Protein AF-A0A1E5QUQ7-F1 (afdb_monomer_lite)

pLDDT: mean 87.57, std 10.87, range [44.12, 98.81]

Structure (mmCIF, N/CA/C/O backbone):
data_AF-A0A1E5QUQ7-F1
#
_entry.id   AF-A0A1E5QUQ7-F1
#
loop_
_atom_site.group_PDB
_atom_site.id
_atom_site.type_symbol
_atom_site.label_atom_id
_atom_site.label_alt_id
_atom_site.label_comp_id
_atom_site.label_asym_id
_atom_site.label_entity_id
_atom_site.label_seq_id
_atom_site.pdbx_PDB_ins_code
_atom_site.Cartn_x
_atom_site.Cartn_y
_atom_site.Cartn_z
_atom_site.occupancy
_atom_site.B_iso_or_equiv
_atom_site.auth_seq_id
_atom_site.auth_comp_id
_atom_site.auth_asym_id
_atom_site.auth_atom_id
_atom_site.pdbx_PDB_model_num
ATOM 1 N N . MET A 1 1 ? -42.973 -30.470 -17.027 1.00 51.47 1 MET A N 1
ATOM 2 C CA . MET A 1 1 ? -43.297 -29.156 -16.432 1.00 51.47 1 MET A CA 1
ATOM 3 C C . MET A 1 1 ? -42.776 -28.101 -17.397 1.00 51.47 1 MET A C 1
ATOM 5 O O . MET A 1 1 ? -41.803 -28.395 -18.077 1.00 51.47 1 MET A O 1
ATOM 9 N N . SER A 1 2 ? -43.450 -26.962 -17.559 1.00 66.31 2 SER A N 1
ATOM 10 C CA . SER A 1 2 ? -42.897 -25.837 -18.330 1.00 66.31 2 SER A CA 1
ATOM 11 C C . SER A 1 2 ? -41.686 -25.268 -17.588 1.00 66.31 2 SER A C 1
ATOM 13 O O . SER A 1 2 ? -41.735 -25.204 -16.359 1.00 66.31 2 SER A O 1
ATOM 15 N N . ALA A 1 3 ? -40.627 -24.886 -18.307 1.00 76.19 3 ALA A N 1
ATOM 16 C CA . ALA A 1 3 ? -39.461 -24.253 -17.695 1.00 76.19 3 ALA A CA 1
ATOM 17 C C . ALA A 1 3 ? -39.900 -22.982 -16.936 1.00 76.19 3 ALA A C 1
ATOM 19 O O . ALA A 1 3 ? -40.697 -22.214 -17.482 1.00 76.19 3 ALA A O 1
ATOM 20 N N . PRO A 1 4 ? -39.455 -22.782 -15.683 1.00 88.62 4 PRO A N 1
ATOM 21 C CA . PRO A 1 4 ? -39.871 -21.643 -14.866 1.00 88.62 4 PRO A CA 1
ATOM 22 C C . PRO A 1 4 ? -39.231 -20.316 -15.293 1.00 88.62 4 PRO A C 1
ATOM 24 O O . PRO A 1 4 ? -39.722 -19.277 -14.869 1.00 88.62 4 PRO A O 1
ATOM 27 N N . PHE A 1 5 ? -38.186 -20.356 -16.127 1.00 91.69 5 PHE A N 1
ATOM 28 C CA . PHE A 1 5 ? -37.500 -19.183 -16.668 1.00 91.69 5 PHE A CA 1
ATOM 29 C C . PHE A 1 5 ? -37.541 -19.185 -18.194 1.00 91.69 5 PHE A C 1
ATOM 31 O O . PHE A 1 5 ? -37.482 -20.239 -18.838 1.00 91.69 5 PHE A O 1
ATOM 38 N N . THR A 1 6 ? -37.636 -17.991 -18.758 1.00 90.06 6 THR A N 1
ATOM 39 C CA . THR A 1 6 ? -37.509 -17.711 -20.188 1.00 90.06 6 THR A CA 1
ATOM 40 C C . THR A 1 6 ? -36.040 -17.753 -20.633 1.00 90.06 6 THR A C 1
ATOM 42 O O . THR A 1 6 ? -35.141 -17.595 -19.804 1.00 90.06 6 THR A O 1
ATOM 45 N N . PRO A 1 7 ? -35.756 -17.957 -21.934 1.00 88.50 7 PRO A N 1
ATOM 46 C CA . PRO A 1 7 ? -34.395 -17.854 -22.464 1.00 88.50 7 PRO A CA 1
ATOM 47 C C . PRO A 1 7 ? -33.723 -16.511 -22.152 1.00 88.50 7 PRO A C 1
ATOM 49 O O . PRO A 1 7 ? -32.530 -16.485 -21.867 1.00 88.50 7 PRO A O 1
ATOM 52 N N . GLU A 1 8 ? -34.484 -15.416 -22.163 1.00 86.31 8 GLU A N 1
ATOM 53 C CA . GLU A 1 8 ? -33.995 -14.078 -21.834 1.00 86.31 8 GLU A CA 1
ATOM 54 C C . GLU A 1 8 ? -33.580 -13.961 -20.358 1.00 86.31 8 GLU A C 1
ATOM 56 O O . GLU A 1 8 ? -32.520 -13.413 -20.066 1.00 86.31 8 GLU A O 1
ATOM 61 N N . GLU A 1 9 ? -34.361 -14.526 -19.430 1.00 87.00 9 GLU A N 1
ATOM 62 C CA . GLU A 1 9 ? -34.011 -14.557 -18.000 1.00 87.00 9 GLU A CA 1
ATOM 63 C C . GLU A 1 9 ? -32.765 -15.410 -17.729 1.00 87.00 9 GLU A C 1
ATOM 65 O O . GLU A 1 9 ? -31.951 -15.047 -16.887 1.00 87.00 9 GLU A O 1
ATOM 70 N N . ILE A 1 10 ? -32.576 -16.522 -18.448 1.00 88.81 10 ILE A N 1
ATOM 71 C CA . ILE A 1 10 ? -31.366 -17.354 -18.325 1.00 88.81 10 ILE A CA 1
ATOM 72 C C . ILE A 1 10 ? -30.140 -16.588 -18.840 1.00 88.81 10 ILE A C 1
ATOM 74 O O . ILE A 1 10 ? -29.104 -16.563 -18.180 1.00 88.81 10 ILE A O 1
ATOM 78 N N . ALA A 1 11 ? -30.272 -15.927 -19.993 1.00 84.69 11 ALA A N 1
ATOM 79 C CA . ALA A 1 11 ? -29.194 -15.142 -20.581 1.00 84.69 11 ALA A CA 1
ATOM 80 C C . ALA A 1 11 ? -28.796 -13.942 -19.704 1.00 84.69 11 ALA A C 1
ATOM 82 O O . ALA A 1 11 ? -27.613 -13.625 -19.626 1.00 84.69 11 ALA A O 1
ATOM 83 N N . SER A 1 12 ? -29.750 -13.314 -18.999 1.00 82.50 12 SER A N 1
ATOM 84 C CA . SER A 1 12 ? -29.451 -12.210 -18.072 1.00 82.50 12 SER A CA 1
ATOM 85 C C . SER A 1 12 ? -28.583 -12.612 -16.874 1.00 82.50 12 SER A C 1
ATOM 87 O O . SER A 1 12 ? -27.959 -11.750 -16.270 1.00 82.50 12 SER A O 1
ATOM 89 N N . GLU A 1 13 ? -28.497 -13.909 -16.563 1.00 84.31 13 GLU A N 1
ATOM 90 C CA . GLU A 1 13 ? -27.614 -14.454 -15.519 1.00 84.31 13 GLU A CA 1
ATOM 91 C C . GLU A 1 13 ? -26.239 -14.872 -16.069 1.00 84.31 13 GLU A C 1
ATOM 93 O O . GLU A 1 13 ? -25.450 -15.489 -15.360 1.00 84.31 13 GLU A O 1
ATOM 98 N N . GLY A 1 14 ? -25.950 -14.598 -17.347 1.00 82.88 14 GLY A N 1
ATOM 99 C CA . GLY A 1 14 ? -24.694 -14.992 -17.993 1.00 82.88 14 GLY A CA 1
ATOM 100 C C . GLY A 1 14 ? -24.589 -16.487 -18.322 1.00 82.88 14 GLY A C 1
ATOM 101 O O . GLY A 1 14 ? -23.495 -16.977 -18.602 1.00 82.88 14 GLY A O 1
ATOM 102 N N . LEU A 1 15 ? -25.705 -17.226 -18.309 1.00 87.94 15 LEU A N 1
ATOM 103 C CA . LEU A 1 15 ? -25.734 -18.671 -18.556 1.00 87.94 15 LEU A CA 1
ATOM 104 C C . LEU A 1 15 ? -26.153 -19.006 -19.994 1.00 87.94 15 LEU A C 1
ATOM 106 O O . LEU A 1 15 ? -27.108 -18.448 -20.540 1.00 87.94 15 LEU A O 1
ATOM 110 N N . LYS A 1 16 ? -25.488 -19.996 -20.603 1.00 88.50 16 LYS A N 1
ATOM 111 C CA . LYS A 1 16 ? -25.907 -20.572 -21.893 1.00 88.50 16 LYS A CA 1
ATOM 112 C C . LYS A 1 16 ? -27.091 -21.536 -21.692 1.00 88.50 16 LYS A C 1
ATOM 114 O O . LYS A 1 16 ? -27.181 -22.199 -20.658 1.00 88.50 16 LYS A O 1
ATOM 119 N N . PRO A 1 17 ? -27.973 -21.728 -22.695 1.00 89.56 17 PRO A N 1
ATOM 120 C CA . PRO A 1 17 ? -29.069 -22.698 -22.593 1.00 89.56 17 PRO A CA 1
ATOM 121 C C . PRO A 1 17 ? -28.612 -24.119 -22.220 1.00 89.56 17 PRO A C 1
ATOM 123 O O . PRO A 1 17 ? -29.264 -24.789 -21.426 1.00 89.56 17 PRO A O 1
ATOM 126 N N . SER A 1 18 ? -27.455 -24.553 -22.731 1.00 90.06 18 SER A N 1
ATOM 127 C CA . SER A 1 18 ? -26.846 -25.845 -22.387 1.00 90.06 18 SER A CA 1
ATOM 128 C C . SER A 1 18 ? -26.368 -25.923 -20.935 1.00 90.06 18 SER A C 1
ATOM 130 O O . SER A 1 18 ? -26.408 -26.988 -20.330 1.00 90.06 18 SER A O 1
ATOM 132 N N . GLU A 1 19 ? -25.920 -24.804 -20.364 1.00 92.00 19 GLU A N 1
ATOM 133 C CA . GLU A 1 19 ? -25.517 -24.725 -18.958 1.00 92.00 19 GLU A CA 1
ATOM 134 C C . GLU A 1 19 ? -26.742 -24.817 -18.048 1.00 92.00 19 GLU A C 1
ATOM 136 O O . GLU A 1 19 ? -26.720 -25.551 -17.066 1.00 92.00 19 GLU A O 1
ATOM 141 N N . TYR A 1 20 ? -27.853 -24.174 -18.418 1.00 93.31 20 TYR A N 1
ATOM 142 C CA . TYR A 1 20 ? -29.120 -24.336 -17.704 1.00 93.31 20 TYR A CA 1
ATOM 143 C C . TYR A 1 20 ? -29.606 -25.793 -17.699 1.00 93.31 20 TYR A C 1
ATOM 145 O O . TYR A 1 20 ? -30.052 -26.294 -16.667 1.00 93.31 20 TYR A O 1
ATOM 153 N N . GLU A 1 21 ? -29.504 -26.497 -18.829 1.00 92.25 21 GLU A N 1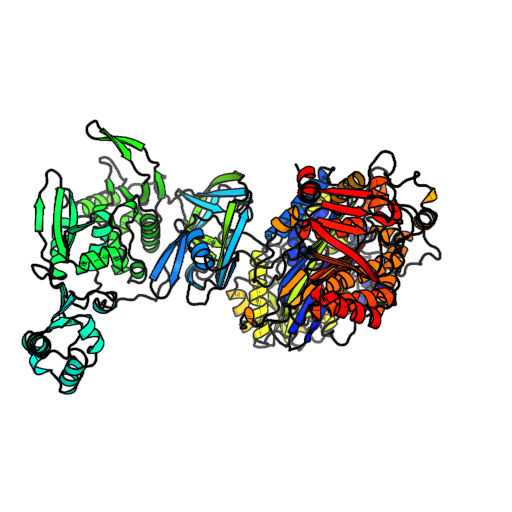
ATOM 154 C CA . GLU A 1 21 ? -29.830 -27.926 -18.901 1.00 92.25 21 GLU A CA 1
ATOM 155 C C . GLU A 1 21 ? -28.947 -28.767 -17.962 1.00 92.25 21 GLU A C 1
ATOM 157 O O . GLU A 1 21 ? -29.471 -29.635 -17.258 1.00 92.25 21 GLU A O 1
ATOM 162 N N . ASP A 1 22 ? -27.643 -28.471 -17.885 1.00 91.69 22 ASP A N 1
ATOM 163 C CA . ASP A 1 22 ? -26.715 -29.133 -16.958 1.00 91.69 22 ASP A CA 1
ATOM 164 C C . ASP A 1 22 ? -27.067 -28.836 -15.487 1.00 91.69 22 ASP A C 1
ATOM 166 O O . ASP A 1 22 ? -27.111 -29.746 -14.657 1.00 91.69 22 ASP A O 1
ATOM 170 N N . ILE A 1 23 ? -27.441 -27.595 -15.155 1.00 93.69 23 ILE A N 1
ATOM 171 C CA . ILE A 1 23 ? -27.937 -27.229 -13.815 1.00 93.69 23 ILE A CA 1
ATOM 172 C C . ILE A 1 23 ? -29.168 -28.067 -13.448 1.00 93.69 23 ILE A C 1
ATOM 174 O O . ILE A 1 23 ? -29.215 -28.671 -12.374 1.00 93.69 23 ILE A O 1
ATOM 178 N N . VAL A 1 24 ? -30.158 -28.151 -14.344 1.00 94.19 24 VAL A N 1
ATOM 179 C CA . VAL A 1 24 ? -31.379 -28.944 -14.115 1.00 94.19 24 VAL A CA 1
ATOM 180 C C . VAL A 1 24 ? -31.042 -30.421 -13.914 1.00 94.19 24 VAL A C 1
ATOM 182 O O . VAL A 1 24 ? -31.616 -31.075 -13.039 1.00 94.19 24 VAL A O 1
ATOM 185 N N . GLN A 1 25 ? -30.101 -30.952 -14.698 1.00 91.38 25 GLN A N 1
ATOM 186 C CA . GLN A 1 25 ? -29.641 -32.329 -14.573 1.00 91.38 25 GLN A CA 1
ATOM 187 C C . GLN A 1 25 ? -28.967 -32.583 -13.217 1.00 91.38 25 GLN A C 1
ATOM 189 O O . GLN A 1 25 ? -29.261 -33.595 -12.578 1.00 91.38 25 GLN A O 1
ATOM 194 N N . ARG A 1 26 ? -28.102 -31.670 -12.760 1.00 89.75 26 ARG A N 1
ATOM 195 C CA . ARG A 1 26 ? -27.363 -31.779 -11.490 1.00 89.75 26 ARG A CA 1
ATOM 196 C C . ARG A 1 26 ? -28.264 -31.676 -10.271 1.00 89.75 26 ARG A C 1
ATOM 198 O O . ARG A 1 26 ? -28.087 -32.431 -9.320 1.00 89.75 26 ARG A O 1
ATOM 205 N N . LEU A 1 27 ? -29.240 -30.773 -10.305 1.00 91.75 27 LEU A N 1
ATOM 206 C CA . LEU A 1 27 ? -30.202 -30.606 -9.216 1.00 91.75 27 LEU A CA 1
ATOM 207 C C . LEU A 1 27 ? -31.308 -31.675 -9.235 1.00 91.75 27 LEU A C 1
ATOM 209 O O . LEU A 1 27 ? -31.988 -31.877 -8.232 1.00 91.75 27 LEU A O 1
ATOM 213 N N . GLY A 1 28 ? -31.548 -32.327 -10.380 1.00 92.81 28 GLY A N 1
ATOM 214 C CA . GLY A 1 28 ? -32.695 -33.221 -10.588 1.00 92.81 28 GLY A CA 1
ATOM 215 C C . GLY A 1 28 ? -34.049 -32.495 -10.612 1.00 92.81 28 GLY A C 1
ATOM 216 O O . GLY A 1 28 ? -35.106 -33.132 -10.605 1.00 92.81 28 GLY A O 1
ATOM 217 N N . ARG A 1 29 ? -34.026 -31.158 -10.627 1.00 94.50 29 ARG A N 1
ATOM 218 C CA . ARG A 1 29 ? -35.173 -30.242 -10.642 1.00 94.50 29 ARG A CA 1
ATOM 219 C C . ARG A 1 29 ? -34.757 -28.916 -11.275 1.00 94.50 29 ARG A C 1
ATOM 221 O O . ARG A 1 29 ? -33.573 -28.642 -11.424 1.00 94.50 29 ARG A O 1
ATOM 228 N N . HIS A 1 30 ? -35.727 -28.069 -11.605 1.00 94.62 30 HIS A N 1
ATOM 229 C CA . HIS A 1 30 ? -35.403 -26.696 -11.987 1.00 94.62 30 HIS A CA 1
ATOM 230 C C . HIS A 1 30 ? -34.841 -25.914 -10.783 1.00 94.62 30 HIS A C 1
ATOM 232 O O . HIS A 1 30 ? -35.358 -26.096 -9.670 1.00 94.62 30 HIS A O 1
ATOM 238 N N . PRO A 1 31 ? -33.816 -25.059 -10.986 1.00 95.31 31 PRO A N 1
ATOM 239 C CA . PRO A 1 31 ? -33.360 -24.144 -9.946 1.00 95.31 31 PRO A CA 1
ATOM 240 C C . PRO A 1 31 ? -34.464 -23.131 -9.621 1.00 95.31 31 PRO A C 1
ATOM 242 O O . PRO A 1 31 ? -35.318 -22.835 -10.460 1.00 95.31 31 PRO A O 1
ATOM 245 N N . ASN A 1 32 ? -34.464 -22.597 -8.405 1.00 94.69 32 ASN A N 1
ATOM 246 C CA . ASN A 1 32 ? -35.234 -21.400 -8.077 1.00 94.69 32 ASN A CA 1
ATOM 247 C C . ASN A 1 32 ? -34.452 -20.124 -8.467 1.00 94.69 32 ASN A C 1
ATOM 249 O O . ASN A 1 32 ? -33.352 -20.208 -9.007 1.00 94.69 32 ASN A O 1
ATOM 253 N N . ARG A 1 33 ? -35.015 -18.929 -8.233 1.00 92.75 33 ARG A N 1
ATOM 254 C CA . ARG A 1 33 ? -34.377 -17.661 -8.642 1.00 92.75 33 ARG A CA 1
ATOM 255 C C . ARG A 1 33 ? -33.029 -17.417 -7.950 1.00 92.75 33 ARG A C 1
ATOM 257 O O . ARG A 1 33 ? -32.111 -16.953 -8.611 1.00 92.75 33 ARG A O 1
ATOM 264 N N . ALA A 1 34 ? -32.915 -17.723 -6.657 1.00 92.81 34 ALA A N 1
ATOM 265 C CA . ALA A 1 34 ? -31.669 -17.563 -5.909 1.00 92.81 34 ALA A CA 1
ATOM 266 C C . ALA A 1 34 ? -30.604 -18.548 -6.406 1.00 92.81 34 ALA A C 1
ATOM 268 O O . ALA A 1 34 ? -29.497 -18.138 -6.722 1.00 92.81 34 ALA A O 1
ATOM 269 N N . GLU A 1 35 ? -30.968 -19.821 -6.571 1.00 95.56 35 GLU A N 1
ATOM 270 C CA . GLU A 1 35 ? -30.069 -20.859 -7.089 1.00 95.56 35 GLU A CA 1
ATOM 271 C C . GLU A 1 35 ? -29.601 -20.558 -8.516 1.00 95.56 35 GLU A C 1
ATOM 273 O O . GLU A 1 35 ? -28.433 -20.764 -8.825 1.00 95.56 35 GLU A O 1
ATOM 278 N N . LEU A 1 36 ? -30.486 -20.047 -9.382 1.00 93.38 36 LEU A N 1
ATOM 279 C CA . LEU A 1 36 ? -30.112 -19.641 -10.737 1.00 93.38 36 LEU A CA 1
ATOM 280 C C . LEU A 1 36 ? -29.050 -18.534 -10.709 1.00 93.38 36 LEU A C 1
ATOM 282 O O . LEU A 1 36 ? -28.063 -18.645 -11.427 1.00 93.38 36 LEU A O 1
ATOM 286 N N . GLY A 1 37 ? -29.225 -17.527 -9.849 1.00 91.06 37 GLY A N 1
ATOM 287 C CA . GLY A 1 37 ? -28.237 -16.466 -9.658 1.00 91.06 37 GLY A CA 1
ATOM 288 C C . GLY A 1 37 ? -26.916 -16.977 -9.078 1.00 91.06 37 GLY A C 1
ATOM 289 O O . GLY A 1 37 ? -25.850 -16.606 -9.561 1.00 91.06 37 GLY A O 1
ATOM 290 N N . MET A 1 38 ? -26.969 -17.899 -8.106 1.00 93.12 38 MET A N 1
ATOM 291 C CA . MET A 1 38 ? -25.772 -18.558 -7.563 1.00 93.12 38 MET A CA 1
ATOM 292 C C . MET A 1 38 ? -24.982 -19.277 -8.663 1.00 93.12 38 MET A C 1
ATOM 294 O O . MET A 1 38 ? -23.766 -19.141 -8.736 1.00 93.12 38 MET A O 1
ATOM 298 N N . PHE A 1 39 ? -25.660 -20.021 -9.543 1.00 92.75 39 PHE A N 1
ATOM 299 C CA . PHE A 1 39 ? -25.006 -20.651 -10.689 1.00 92.75 39 PHE A CA 1
ATOM 300 C C . PHE A 1 39 ? -24.495 -19.627 -11.703 1.00 92.75 39 PHE A C 1
ATOM 302 O O . PHE A 1 39 ? -23.389 -19.802 -12.197 1.00 92.75 39 PHE A O 1
ATOM 309 N N . GLY A 1 40 ? -25.258 -18.570 -11.997 1.00 88.94 40 GLY A N 1
ATOM 310 C CA . GLY A 1 40 ? -24.853 -17.514 -12.929 1.00 88.94 40 GLY A CA 1
ATOM 311 C C . GLY A 1 40 ? -23.523 -16.874 -12.545 1.00 88.94 40 GLY A C 1
ATOM 312 O O . GLY A 1 40 ? -22.612 -16.790 -13.365 1.00 88.94 40 GLY A O 1
ATOM 313 N N . VAL A 1 41 ? -23.373 -16.519 -11.267 1.00 86.88 41 VAL A N 1
ATOM 314 C CA . VAL A 1 41 ? -22.153 -15.876 -10.772 1.00 86.88 41 VAL A CA 1
ATOM 315 C C . VAL A 1 41 ? -20.992 -16.864 -10.590 1.00 86.88 41 VAL A C 1
ATOM 317 O O . VAL A 1 41 ? -19.873 -16.578 -11.011 1.00 86.88 41 VAL A O 1
ATOM 320 N N . MET A 1 42 ? -21.242 -18.058 -10.034 1.00 89.19 42 MET A N 1
ATOM 321 C CA . MET A 1 42 ? -20.187 -19.053 -9.781 1.00 89.19 42 MET A CA 1
ATOM 322 C C . MET A 1 42 ? -19.691 -19.703 -11.066 1.00 89.19 42 MET A C 1
ATOM 324 O O . MET A 1 42 ? -18.538 -20.108 -11.159 1.00 89.19 42 MET A O 1
ATOM 328 N N . TRP A 1 43 ? -20.545 -19.787 -12.084 1.00 90.19 43 TRP A N 1
ATOM 329 C CA . TRP A 1 43 ? -20.155 -20.168 -13.431 1.00 90.19 43 TRP A CA 1
ATOM 330 C C . TRP A 1 43 ? -19.808 -18.918 -14.259 1.00 90.19 43 TRP A C 1
ATOM 332 O O . TRP A 1 43 ? -20.047 -18.897 -15.455 1.00 90.19 43 TRP A O 1
ATOM 342 N N . SER A 1 44 ? -19.242 -17.861 -13.685 1.00 85.19 44 SER A N 1
ATOM 343 C CA . SER A 1 44 ? -18.586 -16.800 -14.467 1.00 85.19 44 SER A CA 1
ATOM 344 C C . SER A 1 44 ? -17.134 -17.186 -14.789 1.00 85.19 44 SER A C 1
ATOM 346 O O . SER A 1 44 ? -16.591 -18.126 -14.199 1.00 85.19 44 SER A O 1
ATOM 348 N N . GLU A 1 45 ? -16.476 -16.488 -15.725 1.00 82.75 45 GLU A N 1
ATOM 349 C CA . GLU A 1 45 ? -15.030 -16.692 -15.932 1.00 82.75 45 GLU A CA 1
ATOM 350 C C . GLU A 1 45 ? -14.245 -16.318 -14.673 1.00 82.75 45 GLU A C 1
ATOM 352 O O . GLU A 1 45 ? -13.305 -17.023 -14.323 1.00 82.75 45 GLU A O 1
ATOM 357 N N . HIS A 1 46 ? -14.674 -15.263 -13.980 1.00 80.75 46 HIS A N 1
ATOM 358 C CA . HIS A 1 46 ? -14.019 -14.752 -12.784 1.00 80.75 46 HIS A CA 1
ATOM 359 C C . HIS A 1 46 ? -13.961 -15.779 -11.639 1.00 80.75 46 HIS A C 1
ATOM 361 O O . HIS A 1 46 ? -12.920 -15.916 -11.007 1.00 80.75 46 HIS A O 1
ATOM 367 N N . CYS A 1 47 ? -15.037 -16.542 -11.400 1.00 82.06 47 CYS A N 1
ATOM 368 C CA . CYS A 1 47 ? -15.073 -17.512 -10.296 1.00 82.06 47 CYS A CA 1
ATOM 369 C C . CYS A 1 47 ? -14.550 -18.906 -10.671 1.00 82.06 47 CYS A C 1
ATOM 371 O O . CYS A 1 47 ? -13.938 -19.574 -9.844 1.00 82.06 47 CYS A O 1
ATOM 373 N N . CYS A 1 48 ? -14.815 -19.395 -11.889 1.00 82.62 48 CYS A N 1
ATOM 374 C CA . CYS A 1 48 ? -14.527 -20.796 -12.228 1.00 82.62 48 CYS A CA 1
ATOM 375 C C . CYS A 1 48 ? -13.551 -21.009 -13.386 1.00 82.62 48 CYS A C 1
ATOM 377 O O . CYS A 1 48 ? -13.227 -22.162 -13.696 1.00 82.62 48 CYS A O 1
ATOM 379 N N . TYR A 1 49 ? -13.065 -19.923 -14.000 1.00 85.44 49 TYR A N 1
ATOM 380 C CA . TYR A 1 49 ? -12.003 -19.955 -15.004 1.00 85.44 49 TYR A CA 1
ATOM 381 C C . TYR A 1 49 ? -12.334 -20.880 -16.191 1.00 85.44 49 TYR A C 1
ATOM 383 O O . TYR A 1 49 ? -11.514 -21.702 -16.606 1.00 85.44 49 TYR A O 1
ATOM 391 N N . LYS A 1 50 ? -13.556 -20.809 -16.741 1.00 86.94 50 LYS A N 1
ATOM 392 C CA . LYS A 1 50 ? -14.053 -21.746 -17.776 1.00 86.94 50 LYS A CA 1
ATOM 393 C C . LYS A 1 50 ? -13.114 -21.885 -18.968 1.00 86.94 50 LYS A C 1
ATOM 395 O O . LYS A 1 50 ? -12.969 -22.984 -19.507 1.00 86.94 50 LYS A O 1
ATOM 400 N N . ASN A 1 51 ? -12.536 -20.770 -19.405 1.00 89.56 51 ASN A N 1
ATOM 401 C CA . ASN A 1 51 ? -11.664 -20.700 -20.571 1.00 89.56 51 ASN A CA 1
ATOM 402 C C . ASN A 1 51 ? -10.195 -20.947 -20.205 1.00 89.56 51 ASN A C 1
ATOM 404 O O . ASN A 1 51 ? -9.444 -21.533 -20.989 1.00 89.56 51 ASN A O 1
ATOM 408 N N . SER A 1 52 ? -9.787 -20.494 -19.019 1.00 90.19 52 SER A N 1
ATOM 409 C CA . SER A 1 52 ? -8.389 -20.434 -18.587 1.00 90.19 52 SER A CA 1
ATOM 410 C C . SER A 1 52 ? -7.942 -21.635 -17.742 1.00 90.19 52 SER A C 1
ATOM 412 O O . SER A 1 52 ? -6.790 -22.047 -17.861 1.00 90.19 52 SER A O 1
ATOM 414 N N . ARG A 1 53 ? -8.828 -22.297 -16.983 1.00 90.44 53 ARG A N 1
ATOM 415 C CA . ARG A 1 53 ? -8.506 -23.437 -16.094 1.00 90.44 53 ARG A CA 1
ATOM 416 C C . ARG A 1 53 ? -7.679 -24.549 -16.761 1.00 90.44 53 ARG A C 1
ATOM 418 O O . ARG A 1 53 ? -6.700 -24.987 -16.153 1.00 90.44 53 ARG A O 1
ATOM 425 N N . PRO A 1 54 ? -7.973 -25.002 -18.001 1.00 91.06 54 PRO A N 1
ATOM 426 C CA . PRO A 1 54 ? -7.126 -25.986 -18.680 1.00 91.06 54 PRO A CA 1
ATOM 427 C C . PRO A 1 54 ? -5.704 -25.483 -18.956 1.00 91.06 54 PRO A C 1
ATOM 429 O O . PRO A 1 54 ? -4.759 -26.269 -18.946 1.00 91.06 54 PRO A O 1
ATOM 432 N N . LEU A 1 55 ? -5.539 -24.183 -19.201 1.00 93.75 55 LEU A N 1
ATOM 433 C CA . LEU A 1 55 ? -4.245 -23.557 -19.468 1.00 93.75 55 LEU A CA 1
ATOM 434 C C . LEU A 1 55 ? -3.441 -23.378 -18.177 1.00 93.75 55 LEU A C 1
ATOM 436 O O . LEU A 1 55 ? -2.278 -23.768 -18.138 1.00 93.75 55 LEU A O 1
ATOM 440 N N . LEU A 1 56 ? -4.087 -22.909 -17.105 1.00 92.31 56 LEU A N 1
ATOM 441 C CA . LEU A 1 56 ? -3.475 -22.737 -15.781 1.00 92.31 56 LEU A CA 1
ATOM 442 C C . LEU A 1 56 ? -2.929 -24.056 -15.213 1.00 92.31 56 LEU A C 1
ATOM 444 O O . LEU A 1 56 ? -1.901 -24.071 -14.543 1.00 92.31 56 LEU A O 1
ATOM 448 N N . SER A 1 57 ? -3.559 -25.192 -15.543 1.00 90.19 57 SER A N 1
ATOM 449 C CA . SER A 1 57 ? -3.090 -26.524 -15.122 1.00 90.19 57 SER A CA 1
ATOM 450 C C . SER A 1 57 ? -1.689 -26.899 -15.633 1.00 90.19 57 SER A C 1
ATOM 452 O O . SER A 1 57 ? -1.088 -27.859 -15.149 1.00 90.19 57 SER A O 1
ATOM 454 N N . GLN A 1 58 ? -1.160 -26.155 -16.610 1.00 92.75 58 GLN A N 1
ATOM 455 C CA . GLN A 1 58 ? 0.183 -26.355 -17.150 1.00 92.75 58 GLN A CA 1
ATOM 456 C C . GLN A 1 58 ? 1.269 -25.749 -16.253 1.00 92.75 58 GLN A C 1
ATOM 458 O O . GLN A 1 58 ? 2.415 -26.202 -16.318 1.00 92.75 58 GLN A O 1
ATOM 463 N N . PHE A 1 59 ? 0.932 -24.762 -15.417 1.00 95.94 59 PHE A N 1
ATOM 464 C CA . PHE A 1 59 ? 1.902 -24.049 -14.591 1.00 95.94 59 PHE A CA 1
ATOM 465 C C . PHE A 1 59 ? 2.587 -24.976 -13.575 1.00 95.94 59 PHE A C 1
ATOM 467 O O . PHE A 1 59 ? 1.958 -25.878 -13.013 1.00 95.94 59 PHE A O 1
ATOM 474 N N . PRO A 1 60 ? 3.894 -24.794 -13.313 1.00 96.00 60 PRO A N 1
ATOM 475 C CA . PRO A 1 60 ? 4.530 -25.428 -12.167 1.00 96.00 60 PRO A CA 1
ATOM 476 C C . PRO A 1 60 ? 4.016 -24.766 -10.881 1.00 96.00 60 PRO A C 1
ATOM 478 O O . PRO A 1 60 ? 4.276 -23.593 -10.661 1.00 96.00 60 PRO A O 1
ATOM 481 N N . THR A 1 61 ? 3.305 -25.501 -10.027 1.00 95.25 61 THR A N 1
ATOM 482 C CA . THR A 1 61 ? 2.673 -24.951 -8.805 1.00 95.25 61 THR A CA 1
ATOM 483 C C . THR A 1 61 ? 3.260 -25.492 -7.502 1.00 95.25 61 THR A C 1
ATOM 485 O O . THR A 1 61 ? 2.839 -25.123 -6.408 1.00 95.25 61 THR A O 1
ATOM 488 N N . THR A 1 62 ? 4.248 -26.382 -7.602 1.00 92.94 62 THR A N 1
ATOM 489 C CA . THR A 1 62 ? 4.920 -27.017 -6.463 1.00 92.94 62 THR A CA 1
ATOM 490 C C . THR A 1 62 ? 6.413 -26.735 -6.514 1.00 92.94 62 THR A C 1
ATOM 492 O O . THR A 1 62 ? 7.011 -26.808 -7.587 1.00 92.94 62 THR A O 1
ATOM 495 N N . GLY A 1 63 ? 7.029 -26.515 -5.359 1.00 91.25 63 GLY A N 1
ATOM 496 C CA . GLY A 1 63 ? 8.473 -26.339 -5.215 1.00 91.25 63 GLY A CA 1
ATOM 497 C C . GLY A 1 63 ? 8.896 -26.515 -3.761 1.00 91.25 63 GLY A C 1
ATOM 498 O O . GLY A 1 63 ? 8.045 -26.621 -2.882 1.00 91.25 63 GLY A O 1
ATOM 499 N N . GLU A 1 64 ? 10.204 -26.545 -3.501 1.00 90.94 64 GLU A N 1
ATOM 500 C CA . GLU A 1 64 ? 10.757 -26.785 -2.156 1.00 90.94 64 GLU A CA 1
ATOM 501 C C . GLU A 1 64 ? 10.277 -25.753 -1.125 1.00 90.94 64 GLU A C 1
ATOM 503 O O . GLU A 1 64 ? 10.011 -26.101 0.021 1.00 90.94 64 GLU A O 1
ATOM 508 N N . ARG A 1 65 ? 10.120 -24.496 -1.552 1.00 92.44 65 ARG A N 1
ATOM 509 C CA . ARG A 1 65 ? 9.724 -23.369 -0.698 1.00 92.44 65 ARG A CA 1
ATOM 510 C C . ARG A 1 65 ? 8.223 -23.086 -0.699 1.00 92.44 65 ARG A C 1
ATOM 512 O O . ARG A 1 65 ? 7.800 -22.128 -0.065 1.00 92.44 65 ARG A O 1
ATOM 519 N N . ILE A 1 66 ? 7.410 -23.858 -1.419 1.00 94.00 66 ILE A N 1
ATOM 520 C CA . ILE A 1 66 ? 5.974 -23.572 -1.548 1.00 94.00 66 ILE A CA 1
ATOM 521 C C . ILE A 1 66 ? 5.213 -24.263 -0.422 1.00 94.00 66 ILE A C 1
ATOM 523 O O . ILE A 1 66 ? 5.115 -25.489 -0.392 1.00 94.00 66 ILE A O 1
ATOM 527 N N . LEU A 1 67 ? 4.668 -23.467 0.499 1.00 92.75 67 LEU A N 1
ATOM 528 C CA . LEU A 1 67 ? 3.854 -23.949 1.618 1.00 92.75 67 LEU A CA 1
ATOM 529 C C . LEU A 1 67 ? 2.376 -24.045 1.225 1.00 92.75 67 LEU A C 1
ATOM 531 O O . LEU A 1 67 ? 1.691 -24.998 1.601 1.00 92.75 67 LEU A O 1
ATOM 535 N N . VAL A 1 68 ? 1.902 -23.073 0.442 1.00 92.31 68 VAL A N 1
ATOM 536 C CA . VAL A 1 68 ? 0.557 -23.032 -0.139 1.00 92.31 68 VAL A CA 1
ATOM 537 C C . VAL A 1 68 ? 0.670 -22.579 -1.592 1.00 92.31 68 VAL A C 1
ATOM 539 O O . VAL A 1 68 ? 1.199 -21.502 -1.865 1.00 92.31 68 VAL A O 1
ATOM 542 N N . GLY A 1 69 ? 0.209 -23.430 -2.511 1.00 88.25 69 GLY A N 1
ATOM 543 C CA . GLY A 1 69 ? 0.078 -23.116 -3.937 1.00 88.25 69 GLY A CA 1
ATOM 544 C C . GLY A 1 69 ? -1.332 -22.618 -4.294 1.00 88.25 69 GLY A C 1
ATOM 545 O O . GLY A 1 69 ? -2.102 -22.276 -3.395 1.00 88.25 69 GLY A O 1
ATOM 546 N N . PRO A 1 70 ? -1.707 -22.628 -5.587 1.00 86.81 70 PRO A N 1
ATOM 547 C CA . PRO A 1 70 ? -2.999 -22.116 -6.037 1.00 86.81 70 PRO A CA 1
ATOM 548 C C . PRO A 1 70 ? -4.193 -22.871 -5.436 1.00 86.81 70 PRO A C 1
ATOM 550 O O . PRO A 1 70 ? -4.137 -24.090 -5.254 1.00 86.81 70 PRO A O 1
ATOM 553 N N . GLY A 1 71 ? -5.293 -22.151 -5.199 1.00 79.38 71 GLY A N 1
ATOM 554 C CA . GLY A 1 71 ? -6.562 -22.694 -4.693 1.00 79.38 71 GLY A CA 1
ATOM 555 C C . GLY A 1 71 ? -6.956 -22.218 -3.288 1.00 79.38 71 GLY A C 1
ATOM 556 O O . GLY A 1 71 ? -8.083 -22.461 -2.860 1.00 79.38 71 GLY A O 1
ATOM 557 N N . GLU A 1 72 ? -6.068 -21.519 -2.583 1.00 86.00 72 GLU A N 1
ATOM 558 C CA . GLU A 1 72 ? -6.380 -20.739 -1.373 1.00 86.00 72 GLU A CA 1
ATOM 559 C C . GLU A 1 72 ? -6.408 -19.232 -1.705 1.00 86.00 72 GLU A C 1
ATOM 561 O O . GLU A 1 72 ? -6.113 -18.849 -2.838 1.00 86.00 72 GLU A O 1
ATOM 566 N N . ASN A 1 73 ? -6.744 -18.381 -0.728 1.00 85.19 73 ASN A N 1
ATOM 567 C CA . ASN A 1 73 ? -6.898 -16.933 -0.947 1.00 85.19 73 ASN A CA 1
ATOM 568 C C . ASN A 1 73 ? -5.614 -16.256 -1.416 1.00 85.19 73 ASN A C 1
ATOM 570 O O . ASN A 1 73 ? -5.677 -15.398 -2.287 1.00 85.19 73 ASN A O 1
ATOM 574 N N . ALA A 1 74 ? -4.455 -16.679 -0.903 1.00 91.62 74 ALA A N 1
ATOM 575 C CA . ALA A 1 74 ? -3.146 -16.266 -1.393 1.00 91.62 74 ALA A CA 1
ATOM 576 C C . ALA A 1 74 ? -2.120 -17.402 -1.283 1.00 91.62 74 ALA A C 1
ATOM 578 O O . ALA A 1 74 ? -2.247 -18.323 -0.471 1.00 91.62 74 ALA A O 1
ATOM 579 N N . GLY A 1 75 ? -1.073 -17.313 -2.101 1.00 92.62 75 GLY A N 1
ATOM 580 C CA . GLY A 1 75 ? 0.056 -18.230 -2.058 1.00 92.62 75 GLY A CA 1
ATOM 581 C C . GLY A 1 75 ? 0.976 -17.939 -0.875 1.00 92.62 75 GLY A C 1
ATOM 582 O O . GLY A 1 75 ? 1.193 -16.773 -0.549 1.00 92.62 75 GLY A O 1
ATOM 583 N N . VAL A 1 76 ? 1.551 -18.976 -0.254 1.00 94.50 76 VAL A N 1
ATOM 584 C CA . VAL A 1 76 ? 2.473 -18.830 0.890 1.00 94.50 76 VAL A CA 1
ATOM 585 C C . VAL A 1 76 ? 3.782 -19.555 0.620 1.00 94.50 76 VAL A C 1
ATOM 587 O O . VAL A 1 76 ? 3.794 -20.727 0.230 1.00 94.50 76 VAL A O 1
ATOM 590 N N . VAL A 1 77 ? 4.892 -18.866 0.870 1.00 93.44 77 VAL A N 1
ATOM 591 C CA . VAL A 1 77 ? 6.244 -19.355 0.594 1.00 93.44 77 VAL A CA 1
ATOM 592 C C . VAL A 1 77 ? 7.172 -19.231 1.798 1.00 93.44 77 VAL A C 1
ATOM 594 O O . VAL A 1 77 ? 7.083 -18.285 2.580 1.00 93.44 77 VAL A O 1
ATOM 597 N N . ASP A 1 78 ? 8.075 -20.198 1.932 1.00 90.88 78 ASP A N 1
ATOM 598 C CA . ASP A 1 78 ? 9.091 -20.267 2.978 1.00 90.88 78 ASP A CA 1
ATOM 599 C C . ASP A 1 78 ? 10.362 -19.509 2.569 1.00 90.88 78 ASP A C 1
ATOM 601 O O . ASP A 1 78 ? 11.088 -19.874 1.631 1.00 90.88 78 ASP A O 1
ATOM 605 N N . PHE A 1 79 ? 10.652 -18.448 3.315 1.00 86.62 79 PHE A N 1
ATOM 606 C CA . PHE A 1 79 ? 11.852 -17.635 3.160 1.00 86.62 79 PHE A CA 1
ATOM 607 C C . PHE A 1 79 ? 13.017 -18.139 4.032 1.00 86.62 79 PHE A C 1
ATOM 609 O O . PHE A 1 79 ? 14.135 -17.643 3.894 1.00 86.62 79 PHE A O 1
ATOM 616 N N . GLY A 1 80 ? 12.811 -19.186 4.838 1.00 80.88 80 GLY A N 1
ATOM 617 C CA . GLY A 1 80 ? 13.790 -19.738 5.772 1.00 80.88 80 GLY A CA 1
ATOM 618 C C . GLY A 1 80 ? 13.769 -19.036 7.132 1.00 80.88 80 GLY A C 1
ATOM 619 O O . GLY A 1 80 ? 13.091 -18.032 7.325 1.00 80.88 80 GLY A O 1
ATOM 620 N N . ASP A 1 81 ? 14.497 -19.590 8.107 1.00 74.75 81 ASP A N 1
ATOM 621 C CA . ASP A 1 81 ? 14.608 -19.048 9.475 1.00 74.75 81 ASP A CA 1
ATOM 622 C C . ASP A 1 81 ? 13.256 -18.805 10.184 1.00 74.75 81 ASP A C 1
ATOM 624 O O . ASP A 1 81 ? 13.137 -17.952 11.064 1.00 74.75 81 ASP A O 1
ATOM 628 N N . GLY A 1 82 ? 12.228 -19.577 9.811 1.00 75.88 82 GLY A N 1
ATOM 629 C CA . GLY A 1 82 ? 10.865 -19.446 10.334 1.00 75.88 82 GLY A CA 1
ATOM 630 C C . GLY A 1 82 ? 10.054 -18.301 9.715 1.00 75.88 82 GLY A C 1
ATOM 631 O O . GLY A 1 82 ? 8.962 -18.015 10.201 1.00 75.88 82 GLY A O 1
ATOM 632 N N . LEU A 1 83 ? 10.559 -17.646 8.664 1.00 82.75 83 LEU A N 1
ATOM 633 C CA . LEU A 1 83 ? 9.870 -16.576 7.944 1.00 82.75 83 LEU A CA 1
ATOM 634 C C . LEU A 1 83 ? 9.030 -17.144 6.802 1.00 82.75 83 LEU A C 1
ATOM 636 O O . LEU A 1 83 ? 9.534 -17.835 5.919 1.00 82.75 83 LEU A O 1
ATOM 640 N N . GLN A 1 84 ? 7.751 -16.788 6.793 1.00 91.00 84 GLN A N 1
ATOM 641 C CA . GLN A 1 84 ? 6.799 -17.206 5.771 1.00 91.00 84 GLN A CA 1
ATOM 642 C C . GLN A 1 84 ? 6.097 -15.975 5.206 1.00 91.00 84 GLN A C 1
ATOM 644 O O . GLN A 1 84 ? 5.678 -15.091 5.959 1.00 91.00 84 GLN A O 1
ATOM 649 N N . VAL A 1 85 ? 5.983 -15.914 3.882 1.00 92.44 85 VAL A N 1
ATOM 650 C CA . VAL A 1 85 ? 5.468 -14.749 3.156 1.00 92.44 85 VAL A CA 1
ATOM 651 C C . VAL A 1 85 ? 4.252 -15.164 2.346 1.00 92.44 85 VAL A C 1
ATOM 653 O O . VAL A 1 85 ? 4.334 -16.105 1.558 1.00 92.44 85 VAL A O 1
ATOM 656 N N . ALA A 1 86 ? 3.143 -14.455 2.536 1.00 94.69 86 ALA A N 1
ATOM 657 C CA . ALA A 1 86 ? 1.958 -14.561 1.699 1.00 94.69 86 ALA A CA 1
ATOM 658 C C . ALA A 1 86 ? 1.987 -13.465 0.629 1.00 94.69 86 ALA A C 1
ATOM 660 O O . ALA A 1 86 ? 2.333 -12.324 0.936 1.00 94.69 86 ALA A O 1
ATOM 661 N N . PHE A 1 87 ? 1.636 -13.782 -0.613 1.00 95.88 87 PHE A N 1
ATOM 662 C CA . PHE A 1 87 ? 1.522 -12.779 -1.673 1.00 95.88 87 PHE A CA 1
ATOM 663 C C . PHE A 1 87 ? 0.556 -13.225 -2.776 1.00 95.88 87 PHE A C 1
ATOM 665 O O . PHE A 1 87 ? 0.379 -14.423 -3.015 1.00 95.88 87 PHE A O 1
ATOM 672 N N . LYS A 1 88 ? -0.072 -12.250 -3.436 1.00 95.25 88 LYS A N 1
ATOM 673 C CA . LYS A 1 88 ? -0.999 -12.439 -4.561 1.00 95.25 88 LYS A CA 1
ATOM 674 C C . LYS A 1 88 ? -1.097 -11.146 -5.367 1.00 95.25 88 LYS A C 1
ATOM 676 O O . LYS A 1 88 ? -0.798 -10.072 -4.843 1.00 95.25 88 LYS A O 1
ATOM 681 N N . ILE A 1 89 ? -1.523 -11.259 -6.622 1.00 94.44 89 ILE A N 1
ATOM 682 C CA . ILE A 1 89 ? -1.911 -10.143 -7.487 1.00 94.44 89 ILE A CA 1
ATOM 683 C C . ILE A 1 89 ? -3.360 -10.302 -7.974 1.00 94.44 89 ILE A C 1
ATOM 685 O O . ILE A 1 89 ? -3.800 -11.412 -8.269 1.00 94.44 89 ILE A O 1
ATOM 689 N N . GLU A 1 90 ? -4.082 -9.189 -8.094 1.00 90.81 90 GLU A N 1
ATOM 690 C CA . GLU A 1 90 ? -5.467 -9.120 -8.581 1.00 90.81 90 GLU A CA 1
ATOM 691 C C . GLU A 1 90 ? -5.665 -7.926 -9.538 1.00 90.81 90 GLU A C 1
ATOM 693 O O . GLU A 1 90 ? -4.804 -7.049 -9.623 1.00 90.81 90 GLU A O 1
ATOM 698 N N . SER A 1 91 ? -6.749 -7.915 -10.330 1.00 90.19 91 SER A N 1
ATOM 699 C CA . SER A 1 91 ? -7.095 -6.849 -11.293 1.00 90.19 91 SER A CA 1
ATOM 700 C C . SER A 1 91 ? -8.453 -6.208 -11.003 1.00 90.19 91 SER A C 1
ATOM 702 O O . SER A 1 91 ? -9.425 -6.929 -10.795 1.00 90.19 91 SER A O 1
ATOM 704 N N . HIS A 1 92 ? -8.568 -4.889 -11.161 1.00 89.25 92 HIS A N 1
ATOM 705 C CA . HIS A 1 92 ? -9.830 -4.138 -11.084 1.00 89.25 92 HIS A CA 1
ATOM 706 C C . HIS A 1 92 ? -10.041 -3.242 -12.319 1.00 89.25 92 HIS A C 1
ATOM 708 O O . HIS A 1 92 ? -10.404 -2.068 -12.221 1.00 89.25 92 HIS A O 1
ATOM 714 N N . ASN A 1 93 ? -9.822 -3.808 -13.509 1.00 90.00 93 ASN A N 1
ATOM 715 C CA . ASN A 1 93 ? -9.800 -3.092 -14.794 1.00 90.00 93 ASN A CA 1
ATOM 716 C C . ASN A 1 93 ? -11.146 -2.436 -15.141 1.00 90.00 93 ASN A C 1
ATOM 718 O O . ASN A 1 93 ? -11.242 -1.211 -15.216 1.00 90.00 93 ASN A O 1
ATOM 722 N N . HIS A 1 94 ? -12.203 -3.243 -15.294 1.00 86.06 94 HIS A N 1
ATOM 723 C CA . HIS A 1 94 ? -13.530 -2.775 -15.708 1.00 86.06 94 HIS A CA 1
ATOM 724 C C . HIS A 1 94 ? -14.135 -1.758 -14.719 1.00 86.06 94 HIS A C 1
ATOM 726 O O . HIS A 1 94 ? -14.564 -0.691 -15.169 1.00 86.06 94 HIS A O 1
ATOM 732 N N . PRO A 1 95 ? -14.115 -1.992 -13.385 1.00 85.62 95 PRO A N 1
ATOM 733 C CA . PRO A 1 95 ? -14.548 -0.983 -12.418 1.00 85.62 95 PRO A CA 1
ATOM 734 C C . PRO A 1 95 ? -13.770 0.332 -12.545 1.00 85.62 95 PRO A C 1
ATOM 736 O O . PRO A 1 95 ? -14.373 1.405 -12.541 1.00 85.62 95 PRO A O 1
ATOM 739 N N . SER A 1 96 ? -12.447 0.257 -12.729 1.00 89.06 96 SER A N 1
ATOM 740 C CA . SER A 1 96 ? -11.584 1.437 -12.873 1.00 89.06 96 SER A CA 1
ATOM 741 C C . SER A 1 96 ? -11.773 2.170 -14.205 1.00 89.06 96 SER A C 1
ATOM 743 O O . SER A 1 96 ? -11.487 3.363 -14.300 1.00 89.06 96 SER A O 1
ATOM 745 N N . ALA A 1 97 ? -12.268 1.493 -15.242 1.00 87.69 97 ALA A N 1
ATOM 746 C CA . ALA A 1 97 ? -12.637 2.122 -16.506 1.00 87.69 97 ALA A CA 1
ATOM 747 C C . ALA A 1 97 ? -13.862 3.043 -16.340 1.00 87.69 97 ALA A C 1
ATOM 749 O O . ALA A 1 97 ? -13.891 4.142 -16.897 1.00 87.69 97 ALA A O 1
ATOM 750 N N . ILE A 1 98 ? -14.854 2.609 -15.551 1.00 85.06 98 ILE A N 1
ATOM 751 C CA . ILE A 1 98 ? -16.114 3.336 -15.322 1.00 85.06 98 ILE A CA 1
ATOM 752 C C . ILE A 1 98 ? -15.959 4.398 -14.232 1.00 85.06 98 ILE A C 1
ATOM 754 O O . ILE A 1 98 ? -16.256 5.581 -14.445 1.00 85.06 98 ILE A O 1
ATOM 758 N N . GLU A 1 99 ? -15.510 3.978 -13.050 1.00 85.44 99 GLU A N 1
ATOM 759 C CA . GLU A 1 99 ? -15.288 4.844 -11.899 1.00 85.44 99 GLU A CA 1
ATOM 760 C C . GLU A 1 99 ? -13.861 4.656 -11.357 1.00 85.44 99 GLU A C 1
ATOM 762 O O . GLU A 1 99 ? -13.636 3.862 -10.444 1.00 85.44 99 GLU A O 1
ATOM 767 N N . PRO A 1 100 ? -12.889 5.401 -11.919 1.00 85.25 100 PRO A N 1
ATOM 768 C CA . PRO A 1 100 ? -11.461 5.194 -11.683 1.00 85.25 100 PRO A CA 1
ATOM 769 C C . PRO A 1 100 ? -11.028 5.215 -10.220 1.00 85.25 100 PRO A C 1
ATOM 771 O O . PRO A 1 100 ? -10.175 4.421 -9.834 1.00 85.25 100 PRO A O 1
ATOM 774 N N . PHE A 1 101 ? -11.601 6.108 -9.408 1.00 82.50 101 PHE A N 1
ATOM 775 C CA . PHE A 1 101 ? -11.212 6.228 -8.006 1.00 82.50 101 PHE A CA 1
ATOM 776 C C . PHE A 1 101 ? -11.688 5.018 -7.205 1.00 82.50 101 PHE A C 1
ATOM 778 O O . PHE A 1 101 ? -10.889 4.355 -6.547 1.00 82.50 101 PHE A O 1
ATOM 785 N N . GLN A 1 102 ? -12.985 4.710 -7.286 1.00 77.88 102 GLN A N 1
ATOM 786 C CA . GLN A 1 102 ? -13.571 3.630 -6.492 1.00 77.88 102 GLN A CA 1
ATOM 787 C C . GLN A 1 102 ? -13.137 2.249 -6.989 1.00 77.88 102 GLN A C 1
ATOM 789 O O . GLN A 1 102 ? -12.862 1.365 -6.182 1.00 77.88 102 GLN A O 1
ATOM 794 N N . GLY A 1 103 ? -12.997 2.077 -8.307 1.00 83.25 103 GLY A N 1
ATOM 795 C CA . GLY A 1 103 ? -12.482 0.844 -8.898 1.00 83.25 103 GLY A CA 1
ATOM 796 C C . GLY A 1 103 ? -11.067 0.514 -8.422 1.00 83.25 103 GLY A C 1
ATOM 797 O O . GLY A 1 103 ? -10.804 -0.619 -8.031 1.00 83.25 103 GLY A O 1
ATOM 798 N N . ALA A 1 104 ? -10.176 1.508 -8.376 1.00 85.19 104 ALA A N 1
ATOM 799 C CA . ALA A 1 104 ? -8.814 1.303 -7.895 1.00 85.19 104 ALA A CA 1
ATOM 800 C C . ALA A 1 104 ? -8.751 1.094 -6.373 1.00 85.19 104 ALA A C 1
ATOM 802 O O . ALA A 1 104 ? -8.041 0.204 -5.912 1.00 85.19 104 ALA A O 1
ATOM 803 N N . ALA A 1 105 ? -9.511 1.875 -5.594 1.00 77.12 105 ALA A N 1
ATOM 804 C CA . ALA A 1 105 ? -9.544 1.752 -4.136 1.00 77.12 105 ALA A CA 1
ATOM 805 C C . ALA A 1 105 ? -10.051 0.369 -3.689 1.00 77.12 105 ALA A C 1
ATOM 807 O O . ALA A 1 105 ? -9.416 -0.289 -2.872 1.00 77.12 105 ALA A O 1
ATOM 808 N N . THR A 1 106 ? -11.149 -0.109 -4.281 1.00 77.50 106 THR A N 1
ATOM 809 C CA . THR A 1 106 ? -11.686 -1.450 -3.991 1.00 77.50 106 THR A CA 1
ATOM 810 C C . THR A 1 106 ? -10.720 -2.565 -4.372 1.00 77.50 106 THR A C 1
ATOM 812 O O . THR A 1 106 ? -10.646 -3.555 -3.650 1.00 77.50 106 THR A O 1
ATOM 815 N N . GLY A 1 107 ? -9.940 -2.390 -5.444 1.00 84.12 107 GLY A N 1
ATOM 816 C CA . GLY A 1 107 ? -8.918 -3.363 -5.826 1.00 84.12 107 GLY A CA 1
ATOM 817 C C . GLY A 1 107 ? -7.750 -3.451 -4.859 1.00 84.12 107 GLY A C 1
ATOM 818 O O . GLY A 1 107 ? -7.277 -4.546 -4.568 1.00 84.12 107 GLY A O 1
ATOM 819 N N . VAL A 1 108 ? -7.321 -2.317 -4.302 1.00 82.94 108 VAL A N 1
ATOM 820 C CA . VAL A 1 108 ? -6.315 -2.304 -3.234 1.00 82.94 108 VAL A CA 1
ATOM 821 C C . VAL A 1 108 ? -6.850 -2.986 -1.973 1.00 82.94 108 VAL A C 1
ATOM 823 O O . VAL A 1 108 ? -6.134 -3.779 -1.365 1.00 82.94 108 VAL A O 1
ATOM 826 N N . GLY A 1 109 ? -8.102 -2.730 -1.594 1.00 78.12 109 GLY A N 1
ATOM 827 C CA . GLY A 1 109 ? -8.703 -3.402 -0.444 1.00 78.12 109 GLY A CA 1
ATOM 828 C C . GLY A 1 109 ? -8.850 -4.910 -0.637 1.00 78.12 109 GLY A C 1
ATOM 829 O O . GLY A 1 109 ? -8.370 -5.691 0.183 1.00 78.12 109 GLY A O 1
ATOM 830 N N . GLY A 1 110 ? -9.420 -5.333 -1.771 1.00 83.81 110 GLY A N 1
ATOM 831 C CA . GLY A 1 110 ? -9.586 -6.745 -2.140 1.00 83.81 110 GLY A CA 1
ATOM 832 C C . GLY A 1 110 ? -8.314 -7.561 -1.948 1.00 83.81 110 GLY A C 1
ATOM 833 O O . GLY A 1 110 ? -8.299 -8.507 -1.154 1.00 83.81 110 GLY A O 1
ATOM 834 N N . ILE A 1 111 ? -7.212 -7.101 -2.545 1.00 88.69 111 ILE A N 1
ATOM 835 C CA . ILE A 1 111 ? -5.947 -7.826 -2.460 1.00 88.69 111 ILE A CA 1
ATOM 836 C C . ILE A 1 111 ? -5.362 -7.851 -1.042 1.00 88.69 111 ILE A C 1
ATOM 838 O O . ILE A 1 111 ? -4.704 -8.817 -0.659 1.00 88.69 111 ILE A O 1
ATOM 842 N N . LEU A 1 112 ? -5.602 -6.826 -0.216 1.00 88.00 112 LEU A N 1
ATOM 843 C CA . LEU A 1 112 ? -5.179 -6.853 1.186 1.00 88.00 112 LEU A CA 1
ATOM 844 C C . LEU A 1 112 ? -5.932 -7.935 1.970 1.00 88.00 112 LEU A C 1
ATOM 846 O O . LEU A 1 112 ? -5.309 -8.617 2.791 1.00 88.00 112 LEU A O 1
ATOM 850 N N . ARG A 1 113 ? -7.228 -8.140 1.691 1.00 88.31 113 ARG A N 1
ATOM 851 C CA . ARG A 1 113 ? -8.045 -9.190 2.327 1.00 88.31 113 ARG A CA 1
ATOM 852 C C . ARG A 1 113 ? -7.572 -10.587 2.007 1.00 88.31 113 ARG A C 1
ATOM 854 O O . ARG A 1 113 ? -7.482 -11.404 2.926 1.00 88.31 113 ARG A O 1
ATOM 861 N N . ASP A 1 114 ? -7.191 -10.842 0.765 1.00 89.25 114 ASP A N 1
ATOM 862 C CA . ASP A 1 114 ? -6.592 -12.119 0.385 1.00 89.25 114 ASP A CA 1
ATOM 863 C C . ASP A 1 114 ? -5.376 -12.461 1.253 1.00 89.25 114 ASP A C 1
ATOM 865 O O . ASP A 1 114 ? -5.242 -13.581 1.751 1.00 89.25 114 ASP A O 1
ATOM 869 N N . ILE A 1 115 ? -4.505 -11.472 1.484 1.00 91.38 115 ILE A N 1
ATOM 870 C CA . ILE A 1 115 ? -3.286 -11.639 2.278 1.00 91.38 115 ILE A CA 1
ATOM 871 C C . ILE A 1 115 ? -3.607 -11.909 3.744 1.00 91.38 115 ILE A C 1
ATOM 873 O O . ILE A 1 115 ? -3.124 -12.898 4.306 1.00 91.38 115 ILE A O 1
ATOM 877 N N . PHE A 1 116 ? -4.407 -11.055 4.388 1.00 88.19 116 PHE A N 1
ATOM 878 C CA . PHE A 1 116 ? -4.619 -11.215 5.824 1.00 88.19 116 PHE A CA 1
ATOM 879 C C . PHE A 1 116 ? -5.517 -12.392 6.172 1.00 88.19 116 PHE A C 1
ATOM 881 O O . PHE A 1 116 ? -5.356 -12.942 7.257 1.00 88.19 116 PHE A O 1
ATOM 888 N N . THR A 1 117 ? -6.370 -12.861 5.257 1.00 88.50 117 THR A N 1
ATOM 889 C CA . THR A 1 117 ? -7.165 -14.086 5.456 1.00 88.50 117 THR A CA 1
ATOM 890 C C . THR A 1 117 ? -6.285 -15.321 5.654 1.00 88.50 117 THR A C 1
ATOM 892 O O . THR A 1 117 ? -6.671 -16.237 6.378 1.00 88.50 117 THR A O 1
ATOM 895 N N . MET A 1 118 ? -5.068 -15.326 5.099 1.00 89.44 118 MET A N 1
ATOM 896 C CA . MET A 1 118 ? -4.089 -16.397 5.328 1.00 89.44 118 MET A CA 1
ATOM 897 C C . MET A 1 118 ? -3.449 -16.351 6.727 1.00 89.44 118 MET A C 1
ATOM 899 O O . MET A 1 118 ? -2.738 -17.284 7.103 1.00 89.44 118 MET A O 1
ATOM 903 N N . GLY A 1 119 ? -3.687 -15.289 7.508 1.00 88.44 119 GLY A N 1
ATOM 904 C CA . GLY A 1 119 ? -3.003 -15.008 8.774 1.00 88.44 119 GLY A CA 1
ATOM 905 C C . GLY A 1 119 ? -1.722 -14.179 8.622 1.00 88.44 119 GLY A C 1
ATOM 906 O O . GLY A 1 119 ? -0.893 -14.145 9.538 1.00 88.44 119 GLY A O 1
ATOM 907 N N . ALA A 1 120 ? -1.539 -13.520 7.474 1.00 89.75 120 ALA A N 1
ATOM 908 C CA . ALA A 1 120 ? -0.379 -12.684 7.190 1.00 89.75 120 ALA A CA 1
ATOM 909 C C . ALA A 1 120 ? -0.686 -11.195 7.388 1.00 89.75 120 ALA A C 1
ATOM 911 O O . ALA A 1 120 ? -1.658 -10.670 6.857 1.00 89.75 120 ALA A O 1
ATOM 912 N N . ARG A 1 121 ? 0.173 -10.466 8.100 1.00 89.19 121 ARG A N 1
ATOM 913 C CA . ARG A 1 121 ? 0.065 -9.006 8.187 1.00 89.19 121 ARG A CA 1
ATOM 914 C C . ARG A 1 121 ? 0.523 -8.383 6.868 1.00 89.19 121 ARG A C 1
ATOM 916 O O . ARG A 1 121 ? 1.677 -8.616 6.509 1.00 89.19 121 ARG A O 1
ATOM 923 N N . PRO A 1 122 ? -0.291 -7.570 6.173 1.00 89.00 122 PRO A N 1
ATOM 924 C CA . PRO A 1 122 ? 0.158 -6.877 4.970 1.00 89.00 122 PRO A CA 1
ATOM 925 C C . PRO A 1 122 ? 1.306 -5.900 5.266 1.00 89.00 122 PRO A C 1
ATOM 927 O O . PRO A 1 122 ? 1.240 -5.113 6.215 1.00 89.00 122 PRO A O 1
ATOM 930 N N . ILE A 1 123 ? 2.363 -5.953 4.455 1.00 87.62 123 ILE A N 1
ATOM 931 C CA . ILE A 1 123 ? 3.592 -5.161 4.633 1.00 87.62 123 ILE A CA 1
ATOM 932 C C . ILE A 1 123 ? 3.964 -4.314 3.413 1.00 87.62 123 ILE A C 1
ATOM 934 O O . ILE A 1 123 ? 4.760 -3.389 3.558 1.00 87.62 123 ILE A O 1
ATOM 938 N N . ALA A 1 124 ? 3.436 -4.625 2.226 1.00 90.38 124 ALA A N 1
ATOM 939 C CA . ALA A 1 124 ? 3.771 -3.917 0.993 1.00 90.38 124 ALA A CA 1
ATOM 940 C C . ALA A 1 124 ? 2.739 -4.149 -0.118 1.00 90.38 124 ALA A C 1
ATOM 942 O O . ALA A 1 124 ? 2.141 -5.224 -0.197 1.00 90.38 124 ALA A O 1
ATOM 943 N N . ILE A 1 125 ? 2.597 -3.152 -0.994 1.00 92.62 125 ILE A N 1
ATOM 944 C CA . ILE A 1 125 ? 1.768 -3.183 -2.205 1.00 92.62 125 ILE A CA 1
ATOM 945 C C . ILE A 1 125 ? 2.618 -2.797 -3.421 1.00 92.62 125 ILE A C 1
ATOM 947 O O . ILE A 1 125 ? 3.464 -1.902 -3.334 1.00 92.62 125 ILE A O 1
ATOM 951 N N . LEU A 1 126 ? 2.399 -3.459 -4.555 1.00 94.31 126 LEU A N 1
ATOM 952 C CA . LEU A 1 126 ? 2.961 -3.103 -5.856 1.00 94.31 126 LEU A CA 1
ATOM 953 C C . LEU A 1 126 ? 1.832 -2.983 -6.880 1.00 94.31 126 LEU A C 1
ATOM 955 O O . LEU A 1 126 ? 0.939 -3.823 -6.898 1.00 94.31 126 LEU A O 1
ATOM 959 N N . ASN A 1 127 ? 1.866 -1.967 -7.744 1.00 92.75 127 ASN A N 1
ATOM 960 C CA . ASN A 1 127 ? 0.803 -1.751 -8.733 1.00 92.75 127 ASN A CA 1
ATOM 961 C C . ASN A 1 127 ? 1.324 -1.869 -10.167 1.00 92.75 127 ASN A C 1
ATOM 963 O O . ASN A 1 127 ? 2.232 -1.137 -10.551 1.00 92.75 127 ASN A O 1
ATOM 967 N N . SER A 1 128 ? 0.707 -2.724 -10.982 1.00 95.50 128 SER A N 1
ATOM 968 C CA . SER A 1 128 ? 0.957 -2.776 -12.426 1.00 95.50 128 SER A CA 1
ATOM 969 C C . SER A 1 128 ? -0.195 -2.101 -13.163 1.00 95.50 128 SER A C 1
ATOM 971 O O . SER A 1 128 ? -1.338 -2.560 -13.129 1.00 95.50 128 SER A O 1
ATOM 973 N N . LEU A 1 129 ? 0.099 -0.964 -13.794 1.00 96.94 129 LEU A N 1
ATOM 974 C CA . LEU A 1 129 ? -0.902 -0.085 -14.389 1.00 96.94 129 LEU A CA 1
ATOM 975 C C . LEU A 1 129 ? -0.689 0.066 -15.900 1.00 96.94 129 LEU A C 1
ATOM 977 O O . LEU A 1 129 ? 0.446 0.168 -16.375 1.00 96.94 129 LEU A O 1
ATOM 981 N N . ARG A 1 130 ? -1.776 0.108 -16.676 1.00 97.25 130 ARG A N 1
ATOM 982 C CA . ARG A 1 130 ? -1.751 0.333 -18.132 1.00 97.25 130 ARG A CA 1
ATOM 983 C C . ARG A 1 130 ? -2.805 1.352 -18.532 1.00 97.25 130 ARG A C 1
ATOM 985 O O . ARG A 1 130 ? -3.982 1.183 -18.224 1.00 97.25 130 ARG A O 1
ATOM 992 N N . PHE A 1 131 ? -2.396 2.387 -19.260 1.00 97.06 131 PHE A N 1
ATOM 993 C CA . PHE A 1 131 ? -3.293 3.465 -19.678 1.00 97.06 131 PHE A CA 1
ATOM 994 C C . PHE A 1 131 ? -3.140 3.810 -21.158 1.00 97.06 131 PHE A C 1
ATOM 996 O O . PHE A 1 131 ? -2.128 3.515 -21.791 1.00 97.06 131 PHE A O 1
ATOM 1003 N N . GLY A 1 132 ? -4.155 4.477 -21.713 1.00 95.12 132 GLY A N 1
ATOM 1004 C CA . GLY A 1 132 ? -4.055 5.172 -22.997 1.00 95.12 132 GLY A CA 1
ATOM 1005 C C . GLY A 1 132 ? -2.974 6.263 -23.011 1.00 95.12 132 GLY A C 1
ATOM 1006 O O . GLY A 1 132 ? -2.343 6.561 -22.002 1.00 95.12 132 GLY A O 1
ATOM 1007 N N . ASN A 1 133 ? -2.805 6.951 -24.140 1.00 93.50 133 ASN A N 1
ATOM 1008 C CA . ASN A 1 133 ? -1.894 8.101 -24.206 1.00 93.50 133 ASN A CA 1
ATOM 1009 C C . ASN A 1 133 ? -2.433 9.282 -23.379 1.00 93.50 133 ASN A C 1
ATOM 1011 O O . ASN A 1 133 ? -3.621 9.618 -23.472 1.00 93.50 133 ASN A O 1
ATOM 1015 N N . LEU A 1 134 ? -1.553 9.944 -22.618 1.00 93.56 134 LEU A N 1
ATOM 1016 C CA . LEU A 1 134 ? -1.909 11.067 -21.738 1.00 93.56 134 LEU A CA 1
ATOM 1017 C C . LEU A 1 134 ? -2.320 12.343 -22.486 1.00 93.56 134 LEU A C 1
ATOM 1019 O O . LEU A 1 134 ? -2.901 13.231 -21.876 1.00 93.56 134 LEU A O 1
ATOM 1023 N N . ASP A 1 135 ? -2.117 12.433 -23.801 1.00 88.94 135 ASP A N 1
ATOM 1024 C CA . ASP A 1 135 ? -2.634 13.554 -24.602 1.00 88.94 135 ASP A CA 1
ATOM 1025 C C . ASP A 1 135 ? -4.170 13.541 -24.703 1.00 88.94 135 ASP A C 1
ATOM 1027 O O . ASP A 1 135 ? -4.797 14.542 -25.058 1.00 88.94 135 ASP A O 1
ATOM 1031 N N . ASN A 1 136 ? -4.801 12.411 -24.368 1.00 90.81 136 ASN A N 1
ATOM 1032 C CA . ASN A 1 136 ? -6.246 12.269 -24.362 1.00 90.81 136 ASN A CA 1
ATOM 1033 C C . ASN A 1 136 ? -6.853 12.676 -22.999 1.00 90.81 136 ASN A C 1
ATOM 1035 O O . ASN A 1 136 ? -6.538 12.048 -21.986 1.00 90.81 136 ASN A O 1
ATOM 1039 N N . PRO A 1 137 ? -7.792 13.644 -22.949 1.00 88.94 137 PRO A N 1
ATOM 1040 C CA . PRO A 1 137 ? -8.440 14.062 -21.702 1.00 88.94 137 PRO A CA 1
ATOM 1041 C C . PRO A 1 137 ? -9.160 12.941 -20.936 1.00 88.94 137 PRO A C 1
ATOM 1043 O O . PRO A 1 137 ? -9.180 12.964 -19.707 1.00 88.94 137 PRO A O 1
ATOM 1046 N N . HIS A 1 138 ? -9.735 11.960 -21.640 1.00 88.81 138 HIS A N 1
ATOM 1047 C CA . HIS A 1 138 ? -10.376 10.793 -21.028 1.00 88.81 138 HIS A CA 1
ATOM 1048 C C . HIS A 1 138 ? -9.357 9.950 -20.259 1.00 88.81 138 HIS A C 1
ATOM 1050 O O . HIS A 1 138 ? -9.553 9.655 -19.083 1.00 88.81 138 HIS A O 1
ATOM 1056 N N . THR A 1 139 ? -8.220 9.653 -20.893 1.00 92.56 139 THR A N 1
ATOM 1057 C CA . THR A 1 139 ? -7.111 8.947 -20.250 1.00 92.56 139 THR A CA 1
ATOM 1058 C C . THR A 1 139 ? -6.595 9.716 -19.037 1.00 92.56 139 THR A C 1
ATOM 1060 O O . THR A 1 139 ? -6.385 9.102 -17.999 1.00 92.56 139 THR A O 1
ATOM 1063 N N . LYS A 1 140 ? -6.421 11.048 -19.127 1.00 91.38 140 LYS A N 1
ATOM 1064 C CA . LYS A 1 140 ? -5.967 11.860 -17.981 1.00 91.38 140 LYS A CA 1
ATOM 1065 C C . LYS A 1 140 ? -6.890 11.687 -16.774 1.00 91.38 140 LYS A C 1
ATOM 1067 O O . LYS A 1 140 ? -6.397 11.466 -15.674 1.00 91.38 140 LYS A O 1
ATOM 1072 N N . ARG A 1 141 ? -8.214 11.729 -16.990 1.00 90.06 141 ARG A N 1
ATOM 1073 C CA . ARG A 1 141 ? -9.214 11.501 -15.934 1.00 90.06 141 ARG A CA 1
ATOM 1074 C C . ARG A 1 141 ? -9.054 10.118 -15.301 1.00 90.06 141 ARG A C 1
ATOM 1076 O O . ARG A 1 141 ? -9.055 10.030 -14.079 1.00 90.06 141 ARG A O 1
ATOM 1083 N N . ILE A 1 142 ? -8.951 9.063 -16.113 1.00 91.44 142 ILE A N 1
ATOM 1084 C CA . ILE A 1 142 ? -8.789 7.691 -15.610 1.00 91.44 142 ILE A CA 1
ATOM 1085 C C . ILE A 1 142 ? -7.494 7.575 -14.809 1.00 91.44 142 ILE A C 1
ATOM 1087 O O . ILE A 1 142 ? -7.520 7.150 -13.662 1.00 91.44 142 ILE A O 1
ATOM 1091 N N . PHE A 1 143 ? -6.377 8.012 -15.388 1.00 92.25 143 PHE A N 1
ATOM 1092 C CA . PHE A 1 143 ? -5.063 7.965 -14.758 1.00 92.25 143 PHE A CA 1
ATOM 1093 C C . PHE A 1 143 ? -5.044 8.680 -13.403 1.00 92.25 143 PHE A C 1
ATOM 1095 O O . PHE A 1 143 ? -4.627 8.098 -12.408 1.00 92.25 143 PHE A O 1
ATOM 1102 N N . GLN A 1 144 ? -5.535 9.923 -13.351 1.00 83.38 144 GLN A N 1
ATOM 1103 C CA . GLN A 1 144 ? -5.597 10.697 -12.110 1.00 83.38 144 GLN A CA 1
ATOM 1104 C C . GLN A 1 144 ? -6.506 10.027 -11.079 1.00 83.38 144 GLN A C 1
ATOM 1106 O O . GLN A 1 144 ? -6.091 9.868 -9.939 1.00 83.38 144 GLN A O 1
ATOM 1111 N N . GLY A 1 145 ? -7.698 9.575 -11.479 1.00 79.62 145 GLY A N 1
ATOM 1112 C CA . GLY A 1 145 ? -8.626 8.925 -10.559 1.00 79.62 145 GLY A CA 1
ATOM 1113 C C . GLY A 1 145 ? -8.102 7.596 -10.004 1.00 79.62 145 GLY A C 1
ATOM 1114 O O . GLY A 1 145 ? -8.239 7.369 -8.809 1.00 79.62 145 GLY A O 1
ATOM 1115 N N . VAL A 1 146 ? -7.435 6.763 -10.815 1.00 89.12 146 VAL A N 1
ATOM 1116 C CA . VAL A 1 146 ? -6.791 5.520 -10.342 1.00 89.12 146 VAL A CA 1
ATOM 1117 C C . VAL A 1 146 ? -5.667 5.824 -9.354 1.00 89.12 146 VAL A C 1
ATOM 1119 O O . VAL A 1 146 ? -5.604 5.216 -8.288 1.00 89.12 146 VAL A O 1
ATOM 1122 N N . VAL A 1 147 ? -4.785 6.780 -9.673 1.00 81.25 147 VAL A N 1
ATOM 1123 C CA . VAL A 1 147 ? -3.690 7.164 -8.767 1.00 81.25 147 VAL A CA 1
ATOM 1124 C C . VAL A 1 147 ? -4.245 7.740 -7.460 1.00 81.25 147 VAL A C 1
ATOM 1126 O O . VAL A 1 147 ? -3.771 7.361 -6.392 1.00 81.25 147 VAL A O 1
ATOM 1129 N N . GLU A 1 148 ? -5.288 8.572 -7.522 1.00 67.06 148 GLU A N 1
ATOM 1130 C CA . GLU A 1 148 ? -5.990 9.079 -6.338 1.00 67.06 148 GLU A CA 1
ATOM 1131 C C . GLU A 1 148 ? -6.623 7.941 -5.515 1.00 67.06 148 GLU A C 1
ATOM 1133 O O . GLU A 1 148 ? -6.472 7.924 -4.293 1.00 67.06 148 GLU A O 1
ATOM 1138 N N . GLY A 1 149 ? -7.274 6.969 -6.160 1.00 67.44 149 GLY A N 1
ATOM 1139 C CA . GLY A 1 149 ? -7.896 5.814 -5.502 1.00 67.44 149 GLY A CA 1
ATOM 1140 C C . GLY A 1 149 ? -6.890 4.924 -4.770 1.00 67.44 149 GLY A C 1
ATOM 1141 O O . GLY A 1 149 ? -7.131 4.537 -3.633 1.00 67.44 149 GLY A O 1
ATOM 1142 N N . ILE A 1 150 ? -5.720 4.676 -5.367 1.00 77.94 150 ILE A N 1
ATOM 1143 C CA . ILE A 1 150 ? -4.618 3.955 -4.704 1.00 77.94 150 ILE A CA 1
ATOM 1144 C C . ILE A 1 150 ? -4.058 4.785 -3.536 1.00 77.94 150 ILE A C 1
ATOM 1146 O O . ILE A 1 150 ? -3.821 4.256 -2.452 1.00 77.94 150 ILE A O 1
ATOM 1150 N N . SER A 1 151 ? -3.872 6.099 -3.727 1.00 63.84 151 SER A N 1
ATOM 1151 C CA . SER A 1 151 ? -3.323 6.989 -2.690 1.00 63.84 151 SER A CA 1
ATOM 1152 C C . SER A 1 151 ? -4.216 7.137 -1.457 1.00 63.84 151 SER A C 1
ATOM 1154 O O . SER A 1 151 ? -3.717 7.437 -0.376 1.00 63.84 151 SER A O 1
ATOM 1156 N N . HIS A 1 152 ? -5.518 6.883 -1.609 1.00 60.25 152 HIS A N 1
ATOM 1157 C CA . HIS A 1 152 ? -6.530 6.995 -0.561 1.00 60.25 152 HIS A CA 1
ATOM 1158 C C . HIS A 1 152 ? -6.228 6.140 0.685 1.00 60.25 152 HIS A C 1
ATOM 1160 O O . HIS A 1 152 ? -6.695 6.449 1.782 1.00 60.25 152 HIS A O 1
ATOM 1166 N N . TYR A 1 153 ? -5.393 5.107 0.540 1.00 54.94 153 TYR A N 1
ATOM 1167 C CA . TYR A 1 153 ? -4.917 4.263 1.633 1.00 54.94 153 TYR A CA 1
ATOM 1168 C C . TYR A 1 153 ? -3.766 4.889 2.478 1.00 54.94 153 TYR A C 1
ATOM 1170 O O . TYR A 1 153 ? -3.264 4.226 3.391 1.00 54.94 153 TYR A O 1
ATOM 1178 N N . GLY A 1 154 ? -3.363 6.161 2.267 1.00 52.03 154 GLY A N 1
ATOM 1179 C CA . GLY A 1 154 ? -2.342 6.856 3.085 1.00 52.03 154 GLY A CA 1
ATOM 1180 C C . GLY A 1 154 ? -2.547 8.376 3.281 1.00 52.03 154 GLY A C 1
ATOM 1181 O O . GLY A 1 154 ? -2.160 9.153 2.411 1.00 52.03 154 GLY A O 1
ATOM 1182 N N . ASN A 1 155 ? -3.065 8.830 4.445 1.00 56.03 155 ASN A N 1
ATOM 1183 C CA . ASN A 1 155 ? -3.536 10.224 4.673 1.00 56.03 155 ASN A CA 1
ATOM 1184 C C . ASN A 1 155 ? -2.836 10.949 5.892 1.00 56.03 155 ASN A C 1
ATOM 1186 O O . ASN A 1 155 ? -2.128 10.281 6.636 1.00 56.03 155 ASN A O 1
ATOM 1190 N N . CYS A 1 156 ? -2.910 12.299 6.088 1.00 64.38 156 CYS A N 1
ATOM 1191 C CA . CYS A 1 156 ? -2.258 13.075 7.210 1.00 64.38 156 CYS A CA 1
ATOM 1192 C C . CYS A 1 156 ? -2.863 14.496 7.540 1.00 64.38 156 CYS A C 1
ATOM 1194 O O . CYS A 1 156 ? -3.534 15.104 6.699 1.00 64.38 156 CYS A O 1
ATOM 1196 N N . LEU A 1 157 ? -2.508 15.088 8.709 1.00 70.25 157 LEU A N 1
ATOM 1197 C CA . LEU A 1 157 ? -2.860 16.425 9.297 1.00 70.25 157 LEU A CA 1
ATOM 1198 C C . LEU A 1 157 ? -1.809 17.551 9.096 1.00 70.25 157 LEU A C 1
ATOM 1200 O O . LEU A 1 157 ? -0.650 17.265 8.863 1.00 70.25 157 LEU A O 1
ATOM 1204 N N . ILE A 1 158 ? -2.121 18.847 9.281 1.00 80.75 158 ILE A N 1
ATOM 1205 C CA . ILE A 1 158 ? -1.090 19.929 9.267 1.00 80.75 158 ILE A CA 1
ATOM 1206 C C . ILE A 1 158 ? -0.289 20.059 10.581 1.00 80.75 158 ILE A C 1
ATOM 1208 O O . ILE A 1 158 ? -0.761 19.674 11.647 1.00 80.75 158 ILE A O 1
ATOM 1212 N N . ALA A 1 159 ? 0.896 20.688 10.522 1.00 79.38 159 ALA A N 1
ATOM 1213 C CA . ALA A 1 159 ? 1.822 20.856 11.654 1.00 79.38 159 ALA A CA 1
ATOM 1214 C C . ALA A 1 159 ? 1.215 21.546 12.886 1.00 79.38 159 ALA A C 1
ATOM 1216 O O . ALA A 1 159 ? 1.608 21.260 14.017 1.00 79.38 159 ALA A O 1
ATOM 1217 N N . GLU A 1 160 ? 0.320 22.508 12.661 1.00 84.69 160 GLU A N 1
ATOM 1218 C CA . GLU A 1 160 ? -0.202 23.426 13.672 1.00 84.69 160 GLU A CA 1
ATOM 1219 C C . GLU A 1 160 ? -1.348 22.851 14.514 1.00 84.69 160 GLU A C 1
ATOM 1221 O O . GLU A 1 160 ? -1.732 23.479 15.507 1.00 84.69 160 GLU A O 1
ATOM 1226 N N . GLU A 1 161 ? -1.910 21.701 14.132 1.00 86.62 161 GLU A N 1
ATOM 1227 C CA . GLU A 1 161 ? -2.981 21.068 14.904 1.00 86.62 161 GLU A CA 1
ATOM 1228 C C . GLU A 1 161 ? -2.461 20.625 16.276 1.00 86.62 161 GLU A C 1
ATOM 1230 O O . GLU A 1 161 ? -1.331 20.162 16.414 1.00 86.62 161 GLU A O 1
ATOM 1235 N N . THR A 1 162 ? -3.273 20.806 17.316 1.00 88.69 162 THR A N 1
ATOM 1236 C CA . THR A 1 162 ? -2.901 20.443 18.688 1.00 88.69 162 THR A CA 1
ATOM 1237 C C . THR A 1 162 ? -3.022 18.936 18.865 1.00 88.69 162 THR A C 1
ATOM 1239 O O . THR A 1 162 ? -4.066 18.372 18.554 1.00 88.69 162 THR A O 1
ATOM 1242 N N . LEU A 1 163 ? -1.982 18.306 19.401 1.00 90.44 163 LEU A N 1
ATOM 1243 C CA . LEU A 1 163 ? -1.973 16.931 19.876 1.00 90.44 163 LEU A CA 1
ATOM 1244 C C . LEU A 1 163 ? -1.964 16.937 21.408 1.00 90.44 163 LEU A C 1
ATOM 1246 O O . LEU A 1 163 ? -1.092 17.547 22.034 1.00 90.44 163 LEU A O 1
ATOM 1250 N N . ILE A 1 164 ? -2.931 16.241 22.005 1.00 92.25 164 ILE A N 1
ATOM 1251 C CA . ILE A 1 164 ? -2.995 16.030 23.453 1.00 92.25 164 ILE A CA 1
ATOM 1252 C C . ILE A 1 164 ? -2.413 14.649 23.739 1.00 92.25 164 ILE A C 1
ATOM 1254 O O . ILE A 1 164 ? -2.990 13.627 23.358 1.00 92.25 164 ILE A O 1
ATOM 1258 N N . TRP A 1 165 ? -1.262 14.613 24.395 1.00 92.31 165 TRP A N 1
ATOM 1259 C CA . TRP A 1 165 ? -0.536 13.379 24.682 1.00 92.31 165 TRP A CA 1
ATOM 1260 C C . TRP A 1 165 ? -0.059 13.361 26.128 1.00 92.31 165 TRP A C 1
ATOM 1262 O O . TRP A 1 165 ? -0.091 14.381 26.807 1.00 92.31 165 TRP A O 1
ATOM 1272 N N . ARG A 1 166 ? 0.336 12.203 26.640 1.00 90.38 166 ARG A N 1
ATOM 1273 C CA . ARG A 1 166 ? 0.839 12.058 28.000 1.00 90.38 166 ARG A CA 1
ATOM 1274 C C . ARG A 1 166 ? 1.984 11.068 28.087 1.00 90.38 166 ARG A C 1
ATOM 1276 O O . ARG A 1 166 ? 2.110 10.173 27.253 1.00 90.38 166 ARG A O 1
ATOM 1283 N N . ASP A 1 167 ? 2.757 11.234 29.143 1.00 88.19 167 ASP A N 1
ATOM 1284 C CA . ASP A 1 167 ? 3.808 10.334 29.601 1.00 88.19 167 ASP A CA 1
ATOM 1285 C C . ASP A 1 167 ? 3.804 10.281 31.142 1.00 88.19 167 ASP A C 1
ATOM 1287 O O . ASP A 1 167 ? 2.838 10.685 31.801 1.00 88.19 167 ASP A O 1
ATOM 1291 N N . ASP A 1 168 ? 4.894 9.789 31.733 1.00 79.75 168 ASP A N 1
ATOM 1292 C CA . ASP A 1 168 ? 5.064 9.708 33.185 1.00 79.75 168 ASP A CA 1
ATOM 1293 C C . ASP A 1 168 ? 5.075 11.083 33.889 1.00 79.75 168 ASP A C 1
ATOM 1295 O O . ASP A 1 168 ? 4.783 11.158 35.091 1.00 79.75 168 ASP A O 1
ATOM 1299 N N . GLU A 1 169 ? 5.404 12.170 33.178 1.00 76.12 169 GLU A N 1
ATOM 1300 C CA . GLU A 1 169 ? 5.505 13.523 33.737 1.00 76.12 169 GLU A CA 1
ATOM 1301 C C . GLU A 1 169 ? 4.144 14.234 33.795 1.00 76.12 169 GLU A C 1
ATOM 1303 O O . GLU A 1 169 ? 3.878 14.992 34.739 1.00 76.12 169 GLU A O 1
ATOM 1308 N N . GLY A 1 170 ? 3.251 13.981 32.835 1.00 81.94 170 GLY A N 1
ATOM 1309 C CA . GLY A 1 170 ? 1.934 14.613 32.809 1.00 81.94 170 GLY A CA 1
ATOM 1310 C C . GLY A 1 170 ? 1.220 14.555 31.465 1.00 81.94 170 GLY A C 1
ATOM 1311 O O . GLY A 1 170 ? 1.584 13.790 30.579 1.00 81.94 170 GLY A O 1
ATOM 1312 N N . VAL A 1 171 ? 0.173 15.376 31.338 1.00 89.19 171 VAL A N 1
ATOM 1313 C CA . VAL A 1 171 ? -0.562 15.572 30.084 1.00 89.19 171 VAL A CA 1
ATOM 1314 C C . VAL A 1 171 ? -0.052 16.829 29.391 1.00 89.19 171 VAL A C 1
ATOM 1316 O O . VAL A 1 171 ? -0.189 17.944 29.899 1.00 89.19 171 VAL A O 1
ATOM 1319 N N . HIS A 1 172 ? 0.479 16.638 28.197 1.00 90.69 172 HIS A N 1
ATOM 1320 C CA . HIS A 1 172 ? 1.079 17.644 27.343 1.00 90.69 172 HIS A CA 1
ATOM 1321 C C . HIS A 1 172 ? 0.088 18.117 26.275 1.00 90.69 172 HIS A C 1
ATOM 1323 O O . HIS A 1 172 ? -0.722 17.356 25.745 1.00 90.69 172 HIS A O 1
ATOM 1329 N N . PHE A 1 173 ? 0.176 19.404 25.947 1.00 91.56 173 PHE A N 1
ATOM 1330 C CA . PHE A 1 173 ? -0.571 20.037 24.859 1.00 91.56 173 PHE A CA 1
ATOM 1331 C C . PHE A 1 173 ? 0.447 20.680 23.925 1.00 91.56 173 PHE A C 1
ATOM 1333 O O . PHE A 1 173 ? 0.916 21.790 24.200 1.00 91.56 173 PHE A O 1
ATOM 1340 N N . ASP A 1 174 ? 0.780 19.974 22.850 1.00 89.94 174 ASP A N 1
ATOM 1341 C CA . ASP A 1 174 ? 1.749 20.398 21.840 1.00 89.94 174 ASP A CA 1
ATOM 1342 C C . ASP A 1 174 ? 1.083 20.509 20.473 1.00 89.94 174 ASP A C 1
ATOM 1344 O O . ASP A 1 174 ? -0.043 20.060 20.282 1.00 89.94 174 ASP A O 1
ATOM 1348 N N . THR A 1 175 ? 1.769 21.102 19.499 1.00 91.00 175 THR A N 1
ATOM 1349 C CA . THR A 1 175 ? 1.363 20.916 18.104 1.00 91.00 175 THR A CA 1
ATOM 1350 C C . THR A 1 175 ? 1.873 19.566 17.606 1.00 91.00 175 THR A C 1
ATOM 1352 O O . THR A 1 175 ? 2.970 19.146 17.986 1.00 91.00 175 THR A O 1
ATOM 1355 N N . ILE A 1 176 ? 1.112 18.886 16.748 1.00 86.88 176 ILE A N 1
ATOM 1356 C CA . ILE A 1 176 ? 1.501 17.589 16.185 1.00 86.88 176 ILE A CA 1
ATOM 1357 C C . ILE A 1 176 ? 2.828 17.698 15.432 1.00 86.88 176 ILE A C 1
ATOM 1359 O O . ILE A 1 176 ? 3.696 16.858 15.621 1.00 86.88 176 ILE A O 1
ATOM 1363 N N . GLY A 1 177 ? 3.058 18.788 14.693 1.00 83.88 177 GLY A N 1
ATOM 1364 C CA . GLY A 1 177 ? 4.341 19.041 14.042 1.00 83.88 177 GLY A CA 1
ATOM 1365 C C . GLY A 1 177 ? 5.489 19.134 15.047 1.00 83.88 177 GLY A C 1
ATOM 1366 O O . GLY A 1 177 ? 6.506 18.480 14.868 1.00 83.88 177 GLY A O 1
ATOM 1367 N N . ASN A 1 178 ? 5.331 19.867 16.156 1.00 89.88 178 ASN A N 1
ATOM 1368 C CA . ASN A 1 178 ? 6.384 19.941 17.175 1.00 89.88 178 ASN A CA 1
ATOM 1369 C C . ASN A 1 178 ? 6.631 18.586 17.836 1.00 89.88 178 ASN A C 1
ATOM 1371 O O . ASN A 1 178 ? 7.785 18.232 18.060 1.00 89.88 178 ASN A O 1
ATOM 1375 N N . PHE A 1 179 ? 5.569 17.845 18.153 1.00 91.50 179 PHE A N 1
ATOM 1376 C CA . PHE A 1 179 ? 5.682 16.513 18.731 1.00 91.50 179 PHE A CA 1
ATOM 1377 C C . PHE A 1 179 ? 6.432 15.579 17.781 1.00 91.50 179 PHE A C 1
ATOM 1379 O O . PHE A 1 179 ? 7.436 14.992 18.177 1.00 91.50 179 PHE A O 1
ATOM 1386 N N . VAL A 1 180 ? 6.002 15.494 16.522 1.00 82.81 180 VAL A N 1
ATOM 1387 C CA . VAL A 1 180 ? 6.612 14.600 15.540 1.00 82.81 180 VAL A CA 1
ATOM 1388 C C . VAL A 1 180 ? 8.053 15.014 15.247 1.00 82.81 180 VAL A C 1
ATOM 1390 O O . VAL A 1 180 ? 8.963 14.209 15.420 1.00 82.81 180 VAL A O 1
ATOM 1393 N N . GLU A 1 181 ? 8.301 16.282 14.912 1.00 84.06 181 GLU A N 1
ATOM 1394 C CA . GLU A 1 181 ? 9.652 16.775 14.613 1.00 84.06 181 GLU A CA 1
ATOM 1395 C C . GLU A 1 181 ? 10.593 16.594 15.808 1.00 84.06 181 GLU A C 1
ATOM 1397 O O . GLU A 1 181 ? 11.726 16.169 15.625 1.00 84.06 181 GLU A O 1
ATOM 1402 N N . LYS A 1 182 ? 10.137 16.835 17.048 1.00 89.00 182 LYS A N 1
ATOM 1403 C CA . LYS A 1 182 ? 10.963 16.637 18.252 1.00 89.00 182 LYS A CA 1
ATOM 1404 C C . LYS A 1 182 ? 11.486 15.207 18.363 1.00 89.00 182 LYS A C 1
ATOM 1406 O O . LYS A 1 182 ? 12.636 15.016 18.752 1.00 89.00 182 LYS A O 1
ATOM 1411 N N . HIS A 1 183 ? 10.650 14.226 18.047 1.00 85.00 183 HIS A N 1
ATOM 1412 C CA . HIS A 1 183 ? 11.029 12.820 18.101 1.00 85.00 183 HIS A CA 1
ATOM 1413 C C . HIS A 1 183 ? 11.822 12.395 16.852 1.00 85.00 183 HIS A C 1
ATOM 1415 O O . HIS A 1 183 ? 12.699 11.543 16.963 1.00 85.00 183 HIS A O 1
ATOM 1421 N N . LEU A 1 184 ? 11.612 13.052 15.704 1.00 73.88 184 LEU A N 1
ATOM 1422 C CA . LEU A 1 184 ? 12.374 12.827 14.470 1.00 73.88 184 LEU A CA 1
ATOM 1423 C C . LEU A 1 184 ? 13.733 13.554 14.409 1.00 73.88 184 LEU A C 1
ATOM 1425 O O . LEU A 1 184 ? 14.572 13.151 13.611 1.00 73.88 184 LEU A O 1
ATOM 1429 N N . LEU A 1 185 ? 14.004 14.573 15.241 1.00 64.38 185 LEU A N 1
ATOM 1430 C CA . LEU A 1 185 ? 15.200 15.454 15.206 1.00 64.38 185 LEU A CA 1
ATOM 1431 C C . LEU A 1 185 ? 16.565 14.737 15.180 1.00 64.38 185 LEU A C 1
ATOM 1433 O O . LEU A 1 185 ? 17.580 15.350 14.844 1.00 64.38 185 LEU A O 1
ATOM 1437 N N . HIS A 1 186 ? 16.612 13.468 15.578 1.00 54.25 186 HIS A N 1
ATOM 1438 C CA . HIS A 1 186 ? 17.825 12.648 15.609 1.00 54.25 186 HIS A CA 1
ATOM 1439 C C . HIS A 1 186 ? 17.872 11.587 14.502 1.00 54.25 186 HIS A C 1
ATOM 1441 O O . HIS A 1 186 ? 18.752 10.728 14.510 1.00 54.25 186 HIS A O 1
ATOM 1447 N N . THR A 1 187 ? 16.946 11.665 13.551 1.00 50.12 187 THR A N 1
ATOM 1448 C CA . THR A 1 187 ? 16.759 10.722 12.450 1.00 50.12 187 THR A CA 1
ATOM 1449 C C . THR A 1 187 ? 16.705 11.493 11.127 1.00 50.12 187 THR A C 1
ATOM 1451 O O . THR A 1 187 ? 16.228 12.624 11.084 1.00 50.12 187 THR A O 1
ATOM 1454 N N . ASN A 1 188 ? 17.180 10.892 10.035 1.00 46.53 188 ASN A N 1
ATOM 1455 C CA . ASN A 1 188 ? 16.902 11.387 8.677 1.00 46.53 188 ASN A CA 1
ATOM 1456 C C . ASN A 1 188 ? 15.578 10.797 8.141 1.00 46.53 188 ASN A C 1
ATOM 1458 O O . ASN A 1 188 ? 15.395 10.680 6.931 1.00 46.53 188 ASN A O 1
ATOM 1462 N N . GLU A 1 189 ? 14.689 10.364 9.036 1.00 47.84 189 GLU A N 1
ATOM 1463 C CA . GLU A 1 189 ? 13.505 9.565 8.728 1.00 47.84 189 GLU A CA 1
ATOM 1464 C C . GLU A 1 189 ? 12.239 10.427 8.818 1.00 47.84 189 GLU A C 1
ATOM 1466 O O . GLU A 1 189 ? 12.165 11.389 9.582 1.00 47.84 189 GLU A O 1
ATOM 1471 N N . ASN A 1 190 ? 11.227 10.082 8.023 1.00 51.78 190 ASN A N 1
ATOM 1472 C CA . ASN A 1 190 ? 9.915 10.733 8.042 1.00 51.78 190 ASN A CA 1
ATOM 1473 C C . ASN A 1 190 ? 8.895 9.973 8.911 1.00 51.78 190 ASN A C 1
ATOM 1475 O O . ASN A 1 190 ? 7.720 10.329 8.955 1.00 51.78 190 ASN A O 1
ATOM 1479 N N . THR A 1 191 ? 9.324 8.919 9.604 1.00 52.88 191 THR A N 1
ATOM 1480 C CA . THR A 1 191 ? 8.494 8.124 10.510 1.00 52.88 191 THR A CA 1
ATOM 1481 C C . THR A 1 191 ? 9.339 7.556 11.647 1.00 52.88 191 THR A C 1
ATOM 1483 O O . THR A 1 191 ? 10.541 7.379 11.486 1.00 52.88 191 THR A O 1
ATOM 1486 N N . LEU A 1 192 ? 8.728 7.288 12.803 1.00 57.75 192 LEU A N 1
ATOM 1487 C CA . LEU A 1 192 ? 9.406 6.693 13.957 1.00 57.75 192 LEU A CA 1
ATOM 1488 C C . LEU A 1 192 ? 8.422 5.890 14.810 1.00 57.75 192 LEU A C 1
ATOM 1490 O O . LEU A 1 192 ? 7.319 6.358 15.089 1.00 57.75 192 LEU A O 1
ATOM 1494 N N . GLU A 1 193 ? 8.831 4.701 15.256 1.00 58.50 193 GLU A N 1
ATOM 1495 C CA . GLU A 1 193 ? 8.087 3.930 16.259 1.00 58.50 193 GLU A CA 1
ATOM 1496 C C . GLU A 1 193 ? 8.379 4.431 17.673 1.00 58.50 193 GLU A C 1
ATOM 1498 O O . GLU A 1 193 ? 9.531 4.635 18.060 1.00 58.50 193 GLU A O 1
ATOM 1503 N N . LEU A 1 194 ? 7.318 4.594 18.455 1.00 73.50 194 LEU A N 1
ATOM 1504 C CA . LEU A 1 194 ? 7.366 4.969 19.857 1.00 73.50 194 LEU A CA 1
ATOM 1505 C C . LEU A 1 194 ? 7.024 3.751 20.731 1.00 73.50 194 LEU A C 1
ATOM 1507 O O . LEU A 1 194 ? 6.307 2.833 20.330 1.00 73.50 194 LEU A O 1
ATOM 1511 N N . GLY A 1 195 ? 7.577 3.721 21.945 1.00 68.81 195 GLY A N 1
ATOM 1512 C CA . GLY A 1 195 ? 7.216 2.713 22.943 1.00 68.81 195 GLY A CA 1
ATOM 1513 C C . GLY A 1 195 ? 5.820 2.955 23.528 1.00 68.81 195 GLY A C 1
ATOM 1514 O O . GLY A 1 195 ? 5.209 3.995 23.317 1.00 68.81 195 GLY A O 1
ATOM 1515 N N . THR A 1 196 ? 5.337 2.031 24.360 1.00 74.69 196 THR A N 1
ATOM 1516 C CA . THR A 1 196 ? 4.013 2.138 25.010 1.00 74.69 196 THR A CA 1
ATOM 1517 C C . THR A 1 196 ? 3.947 3.167 26.145 1.00 74.69 196 THR A C 1
ATOM 1519 O O . THR A 1 196 ? 2.942 3.241 26.841 1.00 74.69 196 THR A O 1
ATOM 1522 N N . SER A 1 197 ? 5.026 3.910 26.396 1.00 83.56 197 SER A N 1
ATOM 1523 C CA . SER A 1 197 ? 5.111 4.906 27.472 1.00 83.56 197 SER A CA 1
ATOM 1524 C C . SER A 1 197 ? 4.468 6.245 27.112 1.00 83.56 197 SER A C 1
ATOM 1526 O O . SER A 1 197 ? 4.309 7.089 27.987 1.00 83.56 197 SER A O 1
ATOM 1528 N N . ILE A 1 198 ? 4.163 6.462 25.832 1.00 91.56 198 ILE A N 1
ATOM 1529 C CA . ILE A 1 198 ? 3.572 7.698 25.326 1.00 91.56 198 ILE A CA 1
ATOM 1530 C C . ILE A 1 198 ? 2.169 7.374 24.827 1.00 91.56 198 ILE A C 1
ATOM 1532 O O . ILE A 1 198 ? 1.996 6.504 23.976 1.00 91.56 198 ILE A O 1
ATOM 1536 N N . GLU A 1 199 ? 1.169 8.077 25.344 1.00 92.25 199 GLU A N 1
ATOM 1537 C CA . GLU A 1 199 ? -0.241 7.847 25.020 1.00 92.25 199 GLU A CA 1
ATOM 1538 C C . GLU A 1 199 ? -0.904 9.143 24.540 1.00 92.25 199 GLU A C 1
ATOM 1540 O O . GLU A 1 199 ? -0.500 10.232 24.935 1.00 92.25 199 GLU A O 1
ATOM 1545 N N . THR A 1 200 ? -1.948 9.057 23.718 1.00 92.81 200 THR A N 1
ATOM 1546 C CA . THR A 1 200 ? -2.754 10.207 23.288 1.00 92.81 200 THR A CA 1
ATOM 1547 C C . THR A 1 200 ? -4.194 10.113 23.768 1.00 92.81 200 THR A C 1
ATOM 1549 O O . THR A 1 200 ? -4.747 9.023 23.958 1.00 92.81 200 THR A O 1
ATOM 1552 N N . LEU A 1 201 ? -4.796 11.281 24.000 1.00 92.31 201 LEU A N 1
ATOM 1553 C CA . LEU A 1 201 ? -6.198 11.385 24.364 1.00 92.31 201 LEU A CA 1
ATOM 1554 C C . LEU A 1 201 ? -7.046 10.931 23.179 1.00 92.31 201 LEU A C 1
ATOM 1556 O O . LEU A 1 201 ? -6.994 11.513 22.098 1.00 92.31 201 LEU A O 1
ATOM 1560 N N . SER A 1 202 ? -7.836 9.899 23.417 1.00 89.69 202 SER A N 1
ATOM 1561 C CA . SER A 1 202 ? -8.552 9.134 22.407 1.00 89.69 202 SER A CA 1
ATOM 1562 C C . SER A 1 202 ? -10.024 8.991 22.778 1.00 89.69 202 SER A C 1
ATOM 1564 O O . SER A 1 202 ? -10.441 9.298 23.899 1.00 89.69 202 SER A O 1
ATOM 1566 N N . PHE A 1 203 ? -10.827 8.521 21.830 1.00 87.00 203 PHE A N 1
ATOM 1567 C CA . PHE A 1 203 ? -12.257 8.298 22.014 1.00 87.00 203 PHE A CA 1
ATOM 1568 C C . PHE A 1 203 ? -12.612 6.861 21.639 1.00 87.00 203 PHE A C 1
ATOM 1570 O O . PHE A 1 203 ? -12.274 6.416 20.548 1.00 87.00 203 PHE A O 1
ATOM 1577 N N . ASN A 1 204 ? -13.285 6.141 22.535 1.00 79.50 204 ASN A N 1
ATOM 1578 C CA . ASN A 1 204 ? -13.815 4.816 22.241 1.00 79.50 204 ASN A CA 1
ATOM 1579 C C . ASN A 1 204 ? -15.261 4.958 21.732 1.00 79.50 204 ASN A C 1
ATOM 1581 O O . ASN A 1 204 ? -16.132 5.450 22.450 1.00 79.50 204 ASN A O 1
ATOM 1585 N N . GLN A 1 205 ? -15.516 4.547 20.487 1.00 76.12 205 GLN A N 1
ATOM 1586 C CA . GLN A 1 205 ? -16.823 4.711 19.836 1.00 76.12 205 GLN A CA 1
ATOM 1587 C C . GLN A 1 205 ? -17.929 3.839 20.442 1.00 76.12 205 GLN A C 1
ATOM 1589 O O . GLN A 1 205 ? -19.095 4.245 20.406 1.00 76.12 205 GLN A O 1
ATOM 1594 N N . GLU A 1 206 ? -17.573 2.680 21.000 1.00 72.06 206 GLU A N 1
ATOM 1595 C CA . GLU A 1 206 ? -18.502 1.715 21.594 1.00 72.06 206 GLU A CA 1
ATOM 1596 C C . GLU A 1 206 ? -18.975 2.185 22.965 1.00 72.06 206 GLU A C 1
ATOM 1598 O O . GLU A 1 206 ? -20.174 2.346 23.201 1.00 72.06 206 GLU A O 1
ATOM 1603 N N . THR A 1 207 ? -18.027 2.456 23.866 1.00 79.06 207 THR A N 1
ATOM 1604 C CA . THR A 1 207 ? -18.344 2.937 25.216 1.00 79.06 207 THR A CA 1
ATOM 1605 C C . THR A 1 207 ? -18.825 4.386 25.189 1.00 79.06 207 THR A C 1
ATOM 1607 O O . THR A 1 207 ? -19.538 4.826 26.089 1.00 79.06 207 THR A O 1
ATOM 1610 N N . GLN A 1 208 ? -18.482 5.119 24.125 1.00 81.56 208 GLN A N 1
ATOM 1611 C CA . GLN A 1 208 ? -18.654 6.563 24.001 1.00 81.56 208 GLN A CA 1
ATOM 1612 C C . GLN A 1 208 ? -17.961 7.329 25.130 1.00 81.56 208 GLN A C 1
ATOM 1614 O O . GLN A 1 208 ? -18.457 8.369 25.567 1.00 81.56 208 GLN A O 1
ATOM 1619 N N . GLU A 1 209 ? -16.811 6.819 25.575 1.00 84.38 209 GLU A N 1
ATOM 1620 C CA . GLU A 1 209 ? -15.991 7.405 26.632 1.00 84.38 209 GLU A CA 1
ATOM 1621 C C . GLU A 1 209 ? -14.608 7.805 26.104 1.00 84.38 209 GLU A C 1
ATOM 1623 O O . GLU A 1 209 ? -14.044 7.201 25.186 1.00 84.38 209 GLU A O 1
ATOM 1628 N N . SER A 1 210 ? -14.031 8.840 26.710 1.00 88.44 210 SER A N 1
ATOM 1629 C CA . SER A 1 210 ? -12.630 9.202 26.503 1.00 88.44 210 SER A CA 1
ATOM 1630 C C . SER A 1 210 ? -11.693 8.151 27.108 1.00 88.44 210 SER A C 1
ATOM 1632 O O . SER A 1 210 ? -11.902 7.727 28.246 1.00 88.44 210 SER A O 1
ATOM 1634 N N . THR A 1 211 ? -10.599 7.828 26.424 1.00 89.06 211 THR A N 1
ATOM 1635 C CA . THR A 1 211 ? -9.550 6.927 26.930 1.00 89.06 211 THR A CA 1
ATOM 1636 C C . THR A 1 211 ? -8.159 7.440 26.562 1.00 89.06 211 THR A C 1
ATOM 1638 O O . THR A 1 211 ? -8.013 8.264 25.664 1.00 89.06 211 THR A O 1
ATOM 1641 N N . TRP A 1 212 ? -7.129 6.966 27.256 1.00 90.19 212 TRP A N 1
ATOM 1642 C CA . TRP A 1 212 ? -5.741 7.140 26.831 1.00 90.19 212 TRP A CA 1
ATOM 1643 C C . TRP A 1 212 ? -5.313 5.903 26.053 1.00 90.19 212 TRP A C 1
ATOM 1645 O O . TRP A 1 212 ? -5.609 4.791 26.486 1.00 90.19 212 TRP A O 1
ATOM 1655 N N . GLN A 1 213 ? -4.679 6.099 24.900 1.00 87.12 213 GLN A N 1
ATOM 1656 C CA . GLN A 1 213 ? -4.203 5.002 24.057 1.00 87.12 213 GLN A CA 1
ATOM 1657 C C . GLN A 1 213 ? -2.745 5.217 23.663 1.00 87.12 213 GLN A C 1
ATOM 1659 O O . GLN A 1 213 ? -2.388 6.351 23.334 1.00 87.12 213 GLN A O 1
ATOM 1664 N N . PRO A 1 214 ? -1.905 4.170 23.664 1.00 84.12 214 PRO A N 1
ATOM 1665 C CA . PRO A 1 214 ? -0.524 4.261 23.207 1.00 84.12 214 PRO A CA 1
ATOM 1666 C C . PRO A 1 214 ? -0.402 4.846 21.797 1.00 84.12 214 PRO A C 1
ATOM 1668 O O . PRO A 1 214 ? -1.126 4.446 20.884 1.00 84.12 214 PRO A O 1
ATOM 1671 N N . ILE A 1 215 ? 0.554 5.761 21.619 1.00 83.56 215 ILE A N 1
ATOM 1672 C CA . ILE A 1 215 ? 1.022 6.173 20.296 1.00 83.56 215 ILE A CA 1
ATOM 1673 C C . ILE A 1 215 ? 2.122 5.194 19.889 1.00 83.56 215 ILE A C 1
ATOM 1675 O O . ILE A 1 215 ? 3.186 5.166 20.501 1.00 83.56 215 ILE A O 1
ATOM 1679 N N . ARG A 1 216 ? 1.878 4.391 18.855 1.00 69.88 216 ARG A N 1
ATOM 1680 C CA . ARG A 1 216 ? 2.836 3.413 18.321 1.00 69.88 216 ARG A CA 1
ATOM 1681 C C . ARG A 1 216 ? 3.809 4.005 17.337 1.00 69.88 216 ARG A C 1
ATOM 1683 O O . ARG A 1 216 ? 4.966 3.594 17.303 1.00 69.88 216 ARG A O 1
ATOM 1690 N N . ARG A 1 217 ? 3.345 4.933 16.507 1.00 64.44 217 ARG A N 1
ATOM 1691 C CA . ARG A 1 217 ? 4.145 5.480 15.415 1.00 64.44 217 ARG A CA 1
ATOM 1692 C C . ARG A 1 217 ? 3.774 6.926 15.138 1.00 64.44 217 ARG A C 1
ATOM 1694 O O . ARG A 1 217 ? 2.655 7.349 15.412 1.00 64.44 217 ARG A O 1
ATOM 1701 N N . ILE A 1 218 ? 4.724 7.672 14.596 1.00 72.06 218 ILE A N 1
ATOM 1702 C CA . ILE A 1 218 ? 4.546 9.039 14.103 1.00 72.06 218 ILE A CA 1
ATOM 1703 C C . ILE A 1 218 ? 4.960 9.135 12.633 1.00 72.06 218 ILE A C 1
ATOM 1705 O O . ILE A 1 218 ? 5.827 8.376 12.194 1.00 72.06 218 ILE A O 1
ATOM 1709 N N . TYR A 1 219 ? 4.367 10.069 11.887 1.00 64.56 219 TYR A N 1
ATOM 1710 C CA . TYR A 1 219 ? 4.528 10.206 10.434 1.00 64.56 219 TYR A CA 1
ATOM 1711 C C . TYR A 1 219 ? 4.700 11.666 9.996 1.00 64.56 219 TYR A C 1
ATOM 1713 O O . TYR A 1 219 ? 4.154 12.577 10.621 1.00 64.56 219 TYR A O 1
ATOM 1721 N N . LYS A 1 220 ? 5.408 11.870 8.880 1.00 69.25 220 LYS A N 1
ATOM 1722 C CA . LYS A 1 220 ? 5.576 13.135 8.153 1.00 69.25 220 LYS A CA 1
ATOM 1723 C C . LYS A 1 220 ? 5.530 12.878 6.637 1.00 69.25 220 LYS A C 1
ATOM 1725 O O . LYS A 1 220 ? 6.330 12.113 6.116 1.00 69.25 220 LYS A O 1
ATOM 1730 N N . ARG A 1 221 ? 4.643 13.547 5.898 1.00 63.62 221 ARG A N 1
ATOM 1731 C CA . ARG A 1 221 ? 4.582 13.554 4.419 1.00 63.62 221 ARG A CA 1
ATOM 1732 C C . ARG A 1 221 ? 4.372 14.977 3.892 1.00 63.62 221 ARG A C 1
ATOM 1734 O O . ARG A 1 221 ? 4.392 15.931 4.664 1.00 63.62 221 ARG A O 1
ATOM 1741 N N . PHE A 1 222 ? 4.170 15.137 2.584 1.00 62.69 222 PHE A N 1
ATOM 1742 C CA . PHE A 1 222 ? 3.921 16.436 1.952 1.00 62.69 222 PHE A CA 1
ATOM 1743 C C . PHE A 1 222 ? 2.663 16.404 1.077 1.00 62.69 222 PHE A C 1
ATOM 1745 O O . PHE A 1 222 ? 2.370 15.387 0.459 1.00 62.69 222 PHE A O 1
ATOM 1752 N N . THR A 1 223 ? 1.928 17.516 1.002 1.00 61.28 223 THR A N 1
ATOM 1753 C CA . THR A 1 223 ? 0.705 17.657 0.192 1.00 61.28 223 THR A CA 1
ATOM 1754 C C . THR A 1 223 ? 0.717 18.932 -0.653 1.00 61.28 223 THR A C 1
ATOM 1756 O O . THR A 1 223 ? 1.403 19.903 -0.328 1.00 61.28 223 THR A O 1
ATOM 1759 N N . ASN A 1 224 ? -0.104 18.949 -1.707 1.00 73.69 224 ASN A N 1
ATOM 1760 C CA . ASN A 1 224 ? -0.380 20.125 -2.537 1.00 73.69 224 ASN A CA 1
ATOM 1761 C C . ASN A 1 224 ? -1.810 20.673 -2.365 1.00 73.69 224 ASN A C 1
ATOM 1763 O O . ASN A 1 224 ? -2.219 21.623 -3.040 1.00 73.69 224 ASN A O 1
ATOM 1767 N N . GLN A 1 225 ? -2.599 20.097 -1.458 1.00 79.88 225 GLN A N 1
ATOM 1768 C CA . GLN A 1 225 ? -3.957 20.551 -1.182 1.00 79.88 225 GLN A CA 1
ATOM 1769 C C . GLN A 1 225 ? -4.330 20.330 0.282 1.00 79.88 225 GLN A C 1
ATOM 1771 O O . GLN A 1 225 ? -4.018 19.301 0.877 1.00 79.88 225 GLN A O 1
ATOM 1776 N N . LEU A 1 226 ? -5.033 21.309 0.844 1.00 84.44 226 LEU A N 1
ATOM 1777 C CA . LEU A 1 226 ? -5.572 21.280 2.196 1.00 84.44 226 LEU A CA 1
ATOM 1778 C C . LEU A 1 226 ? -7.063 21.620 2.182 1.00 84.44 226 LEU A C 1
ATOM 1780 O O . LEU A 1 226 ? -7.518 22.456 1.396 1.00 84.44 226 LEU A O 1
ATOM 1784 N N . ILE A 1 227 ? -7.809 21.004 3.092 1.00 92.00 227 ILE A N 1
ATOM 1785 C CA . ILE A 1 227 ? -9.212 21.280 3.382 1.00 92.00 227 ILE A CA 1
ATOM 1786 C C . ILE A 1 227 ? -9.322 21.753 4.828 1.00 92.00 227 ILE A C 1
ATOM 1788 O O . ILE A 1 227 ? -8.859 21.108 5.761 1.00 92.00 227 ILE A O 1
ATOM 1792 N N . THR A 1 228 ? -9.937 22.913 5.023 1.00 92.75 228 THR A N 1
ATOM 1793 C CA . THR A 1 228 ? -10.281 23.458 6.334 1.00 92.75 228 THR A CA 1
ATOM 1794 C C . THR A 1 228 ? -11.771 23.256 6.590 1.00 92.75 228 THR A C 1
ATOM 1796 O O . THR A 1 228 ? -12.600 23.838 5.891 1.00 92.75 228 THR A O 1
ATOM 1799 N N . LEU A 1 229 ? -12.115 22.530 7.651 1.00 92.81 229 LEU A N 1
ATOM 1800 C CA . LEU A 1 229 ? -13.485 22.373 8.137 1.00 92.81 229 LEU A CA 1
ATOM 1801 C C . LEU A 1 229 ? -13.740 23.367 9.270 1.00 92.81 229 LEU A C 1
ATOM 1803 O O . LEU A 1 229 ? -12.950 23.455 10.211 1.00 92.81 229 LEU A O 1
ATOM 1807 N N . LYS A 1 230 ? -14.853 24.106 9.225 1.00 93.50 230 LYS A N 1
ATOM 1808 C CA . LYS A 1 230 ? -15.266 25.025 10.299 1.00 93.50 230 LYS A CA 1
ATOM 1809 C C . LYS A 1 230 ? -16.653 24.680 10.812 1.00 93.50 230 LYS A C 1
ATOM 1811 O O . LYS A 1 230 ? -17.606 24.610 10.040 1.00 93.50 230 LYS A O 1
ATOM 1816 N N . THR A 1 231 ? -16.811 24.552 12.125 1.00 93.00 231 THR A N 1
ATOM 1817 C CA . THR A 1 231 ? -18.081 24.137 12.742 1.00 93.00 231 THR A CA 1
ATOM 1818 C C . THR A 1 231 ? -18.942 25.315 13.217 1.00 93.00 231 THR A C 1
ATOM 1820 O O . THR A 1 231 ? -18.490 26.454 13.362 1.00 93.00 231 THR A O 1
ATOM 1823 N N . ALA A 1 232 ? -20.215 25.053 13.524 1.00 90.81 232 ALA A N 1
ATOM 1824 C CA . ALA A 1 232 ? -21.171 26.035 14.046 1.00 90.81 232 ALA A CA 1
ATOM 1825 C C . ALA A 1 232 ? -20.803 26.604 15.435 1.00 90.81 232 ALA A C 1
ATOM 1827 O O . ALA A 1 232 ? -21.333 27.655 15.833 1.00 90.81 232 ALA A O 1
ATOM 1828 N N . LEU A 1 233 ? -19.894 25.930 16.152 1.00 89.62 233 LEU A N 1
ATOM 1829 C CA . LEU A 1 233 ? -19.292 26.392 17.406 1.00 89.62 233 LEU A CA 1
ATOM 1830 C C . LEU A 1 233 ? -17.939 27.093 17.220 1.00 89.62 233 LEU A C 1
ATOM 1832 O O . LEU A 1 233 ? -17.273 27.391 18.210 1.00 89.62 233 LEU A O 1
ATOM 1836 N N . GLY A 1 234 ? -17.546 27.366 15.974 1.00 87.94 234 GLY A N 1
ATOM 1837 C CA . GLY A 1 234 ? -16.298 28.046 15.642 1.00 87.94 234 GLY A CA 1
ATOM 1838 C C . GLY A 1 234 ? -15.051 27.179 15.803 1.00 87.94 234 GLY A C 1
ATOM 1839 O O . GLY A 1 234 ? -13.949 27.719 15.820 1.00 87.94 234 GLY A O 1
ATOM 1840 N N . ARG A 1 235 ? -15.214 25.851 15.909 1.00 90.06 235 ARG A N 1
ATOM 1841 C CA . ARG A 1 235 ? -14.093 24.906 15.826 1.00 90.06 235 ARG A CA 1
ATOM 1842 C C . ARG A 1 235 ? -13.548 24.900 14.402 1.00 90.06 235 ARG A C 1
ATOM 1844 O O . ARG A 1 235 ? -14.332 25.076 13.465 1.00 90.06 235 ARG A O 1
ATOM 1851 N N . LYS A 1 236 ? -12.243 24.698 14.254 1.00 90.12 236 LYS A N 1
ATOM 1852 C CA . LYS A 1 236 ? -11.570 24.574 12.964 1.00 90.12 236 LYS A CA 1
ATOM 1853 C C . LYS A 1 236 ? -10.594 23.399 13.026 1.00 90.12 236 LYS A C 1
ATOM 1855 O O . LYS A 1 236 ? -9.867 23.316 14.006 1.00 90.12 236 LYS A O 1
ATOM 1860 N N . ILE A 1 237 ? -10.574 22.574 11.983 1.00 88.75 237 ILE A N 1
ATOM 1861 C CA . ILE A 1 237 ? -9.529 21.575 11.723 1.00 88.75 237 ILE A CA 1
ATOM 1862 C C . ILE A 1 237 ? -9.089 21.697 10.263 1.00 88.75 237 ILE A C 1
ATOM 1864 O O . ILE A 1 237 ? -9.922 21.959 9.389 1.00 88.75 237 ILE A O 1
ATOM 1868 N N . THR A 1 238 ? -7.787 21.586 10.008 1.00 88.06 238 THR A N 1
ATOM 1869 C CA . THR A 1 238 ? -7.213 21.626 8.657 1.00 88.06 238 THR A CA 1
ATOM 1870 C C . THR A 1 238 ? -6.481 20.328 8.360 1.00 88.06 238 THR A C 1
ATOM 1872 O O . THR A 1 238 ? -5.586 19.923 9.096 1.00 88.06 238 THR A O 1
ATOM 1875 N N . VAL A 1 239 ? -6.856 19.695 7.260 1.00 84.06 239 VAL A N 1
ATOM 1876 C CA . VAL A 1 239 ? -6.451 18.338 6.904 1.00 84.06 239 VAL A CA 1
ATOM 1877 C C . VAL A 1 239 ? -6.159 18.237 5.413 1.00 84.06 239 VAL A C 1
ATOM 1879 O O . VAL A 1 239 ? -6.465 19.150 4.644 1.00 84.06 239 VAL A O 1
ATOM 1882 N N . THR A 1 240 ? -5.559 17.134 4.992 1.00 76.56 240 THR A N 1
ATOM 1883 C CA . THR A 1 240 ? -5.498 16.770 3.573 1.00 76.56 240 THR A CA 1
ATOM 1884 C C . THR A 1 240 ? -6.882 16.366 3.052 1.00 76.56 240 THR A C 1
ATOM 1886 O O . THR A 1 240 ? -7.805 16.140 3.833 1.00 76.56 240 THR A O 1
ATOM 1889 N N . ALA A 1 241 ? -7.080 16.382 1.731 1.00 75.44 241 ALA A N 1
ATOM 1890 C CA . ALA A 1 241 ? -8.402 16.156 1.134 1.00 75.44 241 ALA A CA 1
ATOM 1891 C C . ALA A 1 241 ? -8.947 14.742 1.415 1.00 75.44 241 ALA A C 1
ATOM 1893 O O . ALA A 1 241 ? -10.144 14.550 1.593 1.00 75.44 241 ALA A O 1
ATOM 1894 N N . ASP A 1 242 ? -8.021 13.803 1.484 1.00 61.03 242 ASP A N 1
ATOM 1895 C CA . ASP A 1 242 ? -8.106 12.375 1.759 1.00 61.03 242 ASP A CA 1
ATOM 1896 C C . ASP A 1 242 ? -8.167 12.040 3.261 1.00 61.03 242 ASP A C 1
ATOM 1898 O O . ASP A 1 242 ? -8.298 10.885 3.637 1.00 61.03 242 ASP A O 1
ATOM 1902 N N . HIS A 1 243 ? -8.059 13.021 4.162 1.00 69.62 243 HIS A N 1
ATOM 1903 C CA . HIS A 1 243 ? -7.997 12.724 5.595 1.00 69.62 243 HIS A CA 1
ATOM 1904 C C . HIS A 1 243 ? -9.348 12.247 6.157 1.00 69.62 243 HIS A C 1
ATOM 1906 O O . HIS A 1 243 ? -10.345 12.965 5.996 1.00 69.62 243 HIS A O 1
ATOM 1912 N N . PRO A 1 244 ? -9.389 11.120 6.892 1.00 66.69 244 PRO A N 1
ATOM 1913 C CA . PRO A 1 244 ? -10.611 10.620 7.506 1.00 66.69 244 PRO A CA 1
ATOM 1914 C C . PRO A 1 244 ? -11.080 11.472 8.675 1.00 66.69 244 PRO A C 1
ATOM 1916 O O . PRO A 1 244 ? -10.365 11.724 9.648 1.00 66.69 244 PRO A O 1
ATOM 1919 N N . GLN A 1 245 ? -12.351 11.843 8.628 1.00 83.25 245 GLN A N 1
ATOM 1920 C CA . GLN A 1 245 ? -13.017 12.568 9.688 1.00 83.25 245 GLN A CA 1
ATOM 1921 C C . GLN A 1 245 ? -14.222 11.773 10.183 1.00 83.25 245 GLN A C 1
ATOM 1923 O O . GLN A 1 245 ? -15.155 11.479 9.434 1.00 83.25 245 GLN A O 1
ATOM 1928 N N . LEU A 1 246 ? -14.226 11.480 11.483 1.00 84.00 246 LEU A N 1
ATOM 1929 C CA . LEU A 1 246 ? -15.378 10.885 12.144 1.00 84.00 246 LEU A CA 1
ATOM 1930 C C . LEU A 1 246 ? -16.553 11.874 12.118 1.00 84.00 246 LEU A C 1
ATOM 1932 O O . LEU A 1 246 ? -16.408 13.037 12.509 1.00 84.00 246 LEU A O 1
ATOM 1936 N N . VAL A 1 247 ? -17.718 11.401 11.687 1.00 89.81 247 VAL A N 1
ATOM 1937 C CA . VAL A 1 247 ? -18.995 12.117 11.677 1.00 89.81 247 VAL A CA 1
ATOM 1938 C C . VAL A 1 247 ? -20.119 11.238 12.222 1.00 89.81 247 VAL A C 1
ATOM 1940 O O . VAL A 1 247 ? -20.002 10.019 12.312 1.00 89.81 247 VAL A O 1
ATOM 1943 N N . ALA A 1 248 ? -21.231 11.860 12.604 1.00 84.31 248 ALA A N 1
ATOM 1944 C CA . ALA A 1 248 ? -22.447 11.155 12.991 1.00 84.31 248 ALA A CA 1
ATOM 1945 C C . ALA A 1 248 ? -23.571 11.403 11.987 1.00 84.31 248 ALA A C 1
ATOM 1947 O O . ALA A 1 248 ? -23.980 12.545 11.760 1.00 84.31 248 ALA A O 1
ATOM 1948 N N . GLU A 1 249 ? -24.122 10.327 11.437 1.00 80.25 249 GLU A N 1
ATOM 1949 C CA . GLU A 1 249 ? -25.239 10.368 10.501 1.00 80.25 249 GLU A CA 1
ATOM 1950 C C . GLU A 1 249 ? -26.333 9.403 10.965 1.00 80.25 249 GLU A C 1
ATOM 1952 O O . GLU A 1 249 ? -26.079 8.242 11.265 1.00 80.25 249 GLU A O 1
ATOM 1957 N N . ASN A 1 250 ? -27.568 9.897 11.094 1.00 74.88 250 ASN A N 1
ATOM 1958 C CA . ASN A 1 250 ? -28.731 9.106 11.529 1.00 74.88 250 ASN A CA 1
ATOM 1959 C C . ASN A 1 250 ? -28.556 8.343 12.862 1.00 74.88 250 ASN A C 1
ATOM 1961 O O . ASN A 1 250 ? -29.216 7.334 13.094 1.00 74.88 250 ASN A O 1
ATOM 1965 N N . GLY A 1 251 ? -27.704 8.846 13.761 1.00 66.00 251 GLY A N 1
ATOM 1966 C CA . GLY A 1 251 ? -27.427 8.213 15.055 1.00 66.00 251 GLY A CA 1
ATOM 1967 C C . GLY A 1 251 ? -26.379 7.097 15.009 1.00 66.00 251 GLY A C 1
ATOM 1968 O O . GLY A 1 251 ? -26.177 6.447 16.028 1.00 66.00 251 GLY A O 1
ATOM 1969 N N . GLN A 1 252 ? -25.715 6.901 13.866 1.00 70.94 252 GLN A N 1
ATOM 1970 C CA . GLN A 1 252 ? -24.583 5.994 13.683 1.00 70.94 252 GLN A CA 1
ATOM 1971 C C . GLN A 1 252 ? -23.294 6.788 13.445 1.00 70.94 252 GLN A C 1
ATOM 1973 O O . GLN A 1 252 ? -23.328 7.914 12.936 1.00 70.94 252 GLN A O 1
ATOM 1978 N N . TRP A 1 253 ? -22.163 6.195 13.818 1.00 76.56 253 TRP A N 1
ATOM 1979 C CA . TRP A 1 253 ? -20.838 6.704 13.481 1.00 76.56 253 TRP A CA 1
ATOM 1980 C C . TRP A 1 253 ? -20.514 6.382 12.023 1.00 76.56 253 TRP A C 1
ATOM 1982 O O . TRP A 1 253 ? -20.799 5.284 11.557 1.00 76.56 253 TRP A O 1
ATOM 1992 N N . GLN A 1 254 ? -19.920 7.330 11.309 1.00 72.56 254 GLN A N 1
ATOM 1993 C CA . GLN A 1 254 ? -19.354 7.112 9.981 1.00 72.56 254 GLN A CA 1
ATOM 1994 C C . GLN A 1 254 ? -18.030 7.853 9.876 1.00 72.56 254 GLN A C 1
ATOM 1996 O O . GLN A 1 254 ? -17.887 8.944 10.427 1.00 72.56 254 GLN A O 1
ATOM 2001 N N . THR A 1 255 ? -17.092 7.302 9.124 1.00 72.19 255 THR A N 1
ATOM 2002 C CA . THR A 1 255 ? -15.870 8.006 8.739 1.00 72.19 255 THR A CA 1
ATOM 2003 C C . THR A 1 255 ? -16.042 8.494 7.306 1.00 72.19 255 THR A C 1
ATOM 2005 O O . THR A 1 255 ? -16.519 7.756 6.450 1.00 72.19 255 THR A O 1
ATOM 2008 N N . LYS A 1 256 ? -15.728 9.765 7.049 1.00 77.44 256 LYS A N 1
ATOM 2009 C CA . LYS A 1 256 ? -15.763 10.353 5.703 1.00 77.44 256 LYS A CA 1
ATOM 2010 C C . LYS A 1 256 ? -14.477 11.108 5.442 1.00 77.44 256 LYS A C 1
ATOM 2012 O O . LYS A 1 256 ? -13.979 11.782 6.345 1.00 77.44 256 LYS A O 1
ATOM 2017 N N . ASP A 1 257 ? -14.003 11.077 4.206 1.00 74.12 257 ASP A N 1
ATOM 2018 C CA . ASP A 1 257 ? -12.906 11.943 3.797 1.00 74.12 257 ASP A CA 1
ATOM 2019 C C . ASP A 1 257 ? -13.287 13.408 3.912 1.00 74.12 257 ASP A C 1
ATOM 2021 O O . ASP A 1 257 ? -14.417 13.818 3.622 1.00 74.12 257 ASP A O 1
ATOM 2025 N N . ALA A 1 258 ? -12.300 14.232 4.246 1.00 82.38 258 ALA A N 1
ATOM 2026 C CA . ALA A 1 258 ? -12.472 15.670 4.335 1.00 82.38 258 ALA A CA 1
ATOM 2027 C C . ALA A 1 258 ? -13.046 16.294 3.049 1.00 82.38 258 ALA A C 1
ATOM 2029 O O . ALA A 1 258 ? -13.783 17.281 3.133 1.00 82.38 258 ALA A O 1
ATOM 2030 N N . LYS A 1 259 ? -12.737 15.733 1.870 1.00 81.62 259 LYS A N 1
ATOM 2031 C CA . LYS A 1 259 ? -13.259 16.178 0.564 1.00 81.62 259 LYS A CA 1
ATOM 2032 C C . LYS A 1 259 ? -14.746 15.889 0.364 1.00 81.62 259 LYS A C 1
ATOM 2034 O O . LYS A 1 259 ? -15.400 16.633 -0.366 1.00 81.62 259 LYS A O 1
ATOM 2039 N N . ASP A 1 260 ? -15.273 14.862 1.026 1.00 85.75 260 ASP A N 1
ATOM 2040 C CA . ASP A 1 260 ? -16.656 14.400 0.870 1.00 85.75 260 ASP A CA 1
ATOM 2041 C C . ASP A 1 260 ? -17.608 14.991 1.912 1.00 85.75 260 ASP A C 1
ATOM 2043 O O . ASP A 1 260 ? -18.836 14.911 1.772 1.00 85.75 260 ASP A O 1
ATOM 2047 N N . LEU A 1 261 ? -17.052 15.640 2.935 1.00 90.00 261 LEU A N 1
ATOM 2048 C CA . LEU A 1 261 ? -17.818 16.366 3.934 1.00 90.00 261 LEU A CA 1
ATOM 2049 C C . LEU A 1 261 ? -18.582 17.539 3.329 1.00 90.00 261 LEU A C 1
ATOM 2051 O O . LEU A 1 261 ? -18.126 18.260 2.439 1.00 90.00 261 LEU A O 1
ATOM 2055 N N . LYS A 1 262 ? -19.770 17.775 3.879 1.00 93.44 262 LYS A N 1
ATOM 2056 C CA . LYS A 1 262 ? -20.686 18.828 3.448 1.00 93.44 262 LYS A CA 1
ATOM 2057 C C . LYS A 1 262 ? -21.079 19.705 4.623 1.00 93.44 262 LYS A C 1
ATOM 2059 O O . LYS A 1 262 ? -21.087 19.311 5.790 1.00 93.44 262 LYS A O 1
ATOM 2064 N N . GLN A 1 263 ? -21.464 20.940 4.306 1.00 94.00 263 GLN A N 1
ATOM 2065 C CA . GLN A 1 263 ? -22.089 21.807 5.300 1.00 94.00 263 GLN A CA 1
ATOM 2066 C C . GLN A 1 263 ? -23.339 21.119 5.863 1.00 94.00 263 GLN A C 1
ATOM 2068 O O . GLN A 1 263 ? -24.235 20.731 5.118 1.00 94.00 263 GLN A O 1
ATOM 2073 N N . GLY A 1 264 ? -23.410 21.015 7.187 1.00 90.88 264 GLY A N 1
ATOM 2074 C CA . GLY A 1 264 ? -24.479 20.323 7.900 1.00 90.88 264 GLY A CA 1
ATOM 2075 C C . GLY A 1 264 ? -24.062 19.008 8.552 1.00 90.88 264 GLY A C 1
ATOM 2076 O O . GLY A 1 264 ? -24.700 18.662 9.550 1.00 90.88 264 GLY A O 1
ATOM 2077 N N . ASP A 1 265 ? -22.999 18.349 8.074 1.00 92.88 265 ASP A N 1
ATOM 2078 C CA . ASP A 1 265 ? -22.489 17.105 8.669 1.00 92.88 265 ASP A CA 1
ATOM 2079 C C . ASP A 1 265 ? -22.102 17.319 10.136 1.00 92.88 265 ASP A C 1
ATOM 2081 O O . ASP A 1 265 ? -21.677 18.410 10.529 1.00 92.88 265 ASP A O 1
ATOM 2085 N N . LEU A 1 266 ? -22.301 16.303 10.974 1.00 92.69 266 LEU A N 1
ATOM 2086 C CA . LEU A 1 266 ? -22.111 16.404 12.420 1.00 92.69 266 LEU A CA 1
ATOM 2087 C C . LEU A 1 266 ? -20.752 15.839 12.823 1.00 92.69 266 LEU A C 1
ATOM 2089 O O . LEU A 1 266 ? -20.568 14.630 12.807 1.00 92.69 266 LEU A O 1
ATOM 2093 N N . ILE A 1 267 ? -19.837 16.704 13.255 1.00 92.00 267 ILE A N 1
ATOM 2094 C CA . ILE A 1 267 ? -18.531 16.311 13.796 1.00 92.00 267 ILE A CA 1
ATOM 2095 C C . ILE A 1 267 ? -18.634 16.156 15.322 1.00 92.00 267 ILE A C 1
ATOM 2097 O O . ILE A 1 267 ? -19.186 17.050 15.981 1.00 92.00 267 ILE A O 1
ATOM 2101 N N . PRO A 1 268 ? -18.111 15.063 15.901 1.00 91.56 268 PRO A N 1
ATOM 2102 C CA . PRO A 1 268 ? -18.082 14.857 17.339 1.00 91.56 268 PRO A CA 1
ATOM 2103 C C . PRO A 1 268 ? -16.964 15.649 18.028 1.00 91.56 268 PRO A C 1
ATOM 2105 O O . PRO A 1 268 ? -15.849 15.794 17.526 1.00 91.56 268 PRO A O 1
ATOM 2108 N N . LEU A 1 269 ? -17.284 16.141 19.220 1.00 90.94 269 LEU A N 1
ATOM 2109 C CA . LEU A 1 269 ? -16.387 16.792 20.158 1.00 90.94 269 LEU A CA 1
ATOM 2110 C C . LEU A 1 269 ? -16.390 16.036 21.481 1.00 90.94 269 LEU A C 1
ATOM 2112 O O . LEU A 1 269 ? -17.460 15.724 22.015 1.00 90.94 269 LEU A O 1
ATOM 2116 N N . LEU A 1 270 ? -15.207 15.849 22.052 1.00 89.62 270 LEU A N 1
ATOM 2117 C CA . LEU A 1 270 ? -15.041 15.239 23.367 1.00 89.62 270 LEU A CA 1
ATOM 2118 C C . LEU A 1 270 ? -15.706 16.087 24.472 1.00 89.62 270 LEU A C 1
ATOM 2120 O O . LEU A 1 270 ? -15.609 17.321 24.442 1.00 89.62 270 LEU A O 1
ATOM 2124 N N . LEU A 1 271 ? -16.370 15.451 25.449 1.00 86.31 271 LEU A N 1
ATOM 2125 C CA . LEU A 1 271 ? -16.975 16.120 26.619 1.00 86.31 271 LEU A CA 1
ATOM 2126 C C . LEU A 1 271 ? -16.426 15.665 27.968 1.00 86.31 271 LEU A C 1
ATOM 2128 O O . LEU A 1 271 ? -16.931 16.092 29.000 1.00 86.31 271 LEU A O 1
ATOM 2132 N N . ASN A 1 272 ? -15.427 14.799 28.007 1.00 83.81 272 ASN A N 1
ATOM 2133 C CA . ASN A 1 272 ? -14.826 14.388 29.263 1.00 83.81 272 ASN A CA 1
ATOM 2134 C C . ASN A 1 272 ? -13.394 13.918 29.083 1.00 83.81 272 ASN A C 1
ATOM 2136 O O . ASN A 1 272 ? -12.956 13.608 27.979 1.00 83.81 272 ASN A O 1
ATOM 2140 N N . LEU A 1 273 ? -12.672 13.921 30.195 1.00 85.06 273 LEU A N 1
ATOM 2141 C CA . LEU A 1 273 ? -11.365 13.305 30.314 1.00 85.06 273 LEU A CA 1
ATOM 2142 C C . LEU A 1 273 ? -11.494 11.888 30.893 1.00 85.06 273 LEU A C 1
ATOM 2144 O O . LEU A 1 273 ? -12.435 11.628 31.652 1.00 85.06 273 LEU A O 1
ATOM 2148 N N . PRO A 1 274 ? -10.541 10.985 30.592 1.00 84.00 274 PRO A N 1
ATOM 2149 C CA . PRO A 1 274 ? -10.593 9.606 31.068 1.00 84.00 274 PRO A CA 1
ATOM 2150 C C . PRO A 1 274 ? -10.571 9.534 32.601 1.00 84.00 274 PRO A C 1
ATOM 2152 O O . PRO A 1 274 ? -9.747 10.182 33.249 1.00 84.00 274 PRO A O 1
ATOM 2155 N N . THR A 1 275 ? -11.463 8.734 33.191 1.00 68.38 275 THR A N 1
ATOM 2156 C CA . THR A 1 275 ? -11.577 8.560 34.651 1.00 68.38 275 THR A CA 1
ATOM 2157 C C . THR A 1 275 ? -10.629 7.475 35.183 1.00 68.38 275 THR A C 1
ATOM 2159 O O . THR A 1 275 ? -10.417 6.471 34.511 1.00 68.38 275 THR A O 1
ATOM 2162 N N . GLY A 1 276 ? -10.119 7.614 36.419 1.00 59.78 276 GLY A N 1
ATOM 2163 C CA . GLY A 1 276 ? -9.482 6.499 37.152 1.00 59.78 276 GLY A CA 1
ATOM 2164 C C . GLY A 1 276 ? -7.955 6.523 37.314 1.00 59.78 276 GLY A C 1
ATOM 2165 O O . GLY A 1 276 ? -7.388 5.511 37.717 1.00 59.78 276 GLY A O 1
ATOM 2166 N N . GLN A 1 277 ? -7.277 7.646 37.051 1.00 56.91 277 GLN A N 1
ATOM 2167 C CA . GLN A 1 277 ? -5.815 7.779 37.223 1.00 56.91 277 GLN A CA 1
ATOM 2168 C C . GLN A 1 277 ? -5.401 9.049 37.990 1.00 56.91 277 GLN A C 1
ATOM 2170 O O . GLN A 1 277 ? -4.361 9.654 37.735 1.00 56.91 277 GLN A O 1
ATOM 2175 N N . GLU A 1 278 ? -6.240 9.471 38.933 1.00 63.84 278 GLU A N 1
ATOM 2176 C CA . GLU A 1 278 ? -6.044 10.705 39.691 1.00 63.84 278 GLU A CA 1
ATOM 2177 C C . GLU A 1 278 ? -4.896 10.562 40.700 1.00 63.84 278 GLU A C 1
ATOM 2179 O O . GLU A 1 278 ? -4.937 9.715 41.595 1.00 63.84 278 GLU A O 1
ATOM 2184 N N . LYS A 1 279 ? -3.881 11.425 40.592 1.00 63.28 279 LYS A N 1
ATOM 2185 C CA . LYS A 1 279 ? -2.837 11.568 41.613 1.00 63.28 279 LYS A CA 1
ATOM 2186 C C . LYS A 1 279 ? -3.183 12.758 42.501 1.00 63.28 279 LYS A C 1
ATOM 2188 O O . LYS A 1 279 ? -3.100 13.909 42.079 1.00 63.28 279 LYS A O 1
ATOM 2193 N N . THR A 1 280 ? -3.527 12.487 43.756 1.00 61.78 280 THR A N 1
ATOM 2194 C CA . THR A 1 280 ? -3.608 13.501 44.819 1.00 61.78 280 THR A CA 1
ATOM 2195 C C . THR A 1 280 ? -2.561 13.199 45.881 1.00 61.78 280 THR A C 1
ATOM 2197 O O . THR A 1 280 ? -2.888 12.886 47.025 1.00 61.78 280 THR A O 1
ATOM 2200 N N . GLU A 1 281 ? -1.294 13.222 45.479 1.00 66.81 281 GLU A N 1
ATOM 2201 C CA . GLU A 1 281 ? -0.170 13.069 46.399 1.00 66.81 281 GLU A CA 1
ATOM 2202 C C . GLU A 1 281 ? 0.420 14.440 46.732 1.00 66.81 281 GLU A C 1
ATOM 2204 O O . GLU A 1 281 ? 0.503 15.329 45.879 1.00 66.81 281 GLU A O 1
ATOM 2209 N N . ASP A 1 282 ? 0.818 14.625 47.991 1.00 80.81 282 ASP A N 1
ATOM 2210 C CA . ASP A 1 282 ? 1.532 15.829 48.393 1.00 80.81 282 ASP A CA 1
ATOM 2211 C C . ASP A 1 282 ? 2.899 15.872 47.686 1.00 80.81 282 ASP A C 1
ATOM 2213 O O . ASP A 1 282 ? 3.638 14.887 47.655 1.00 80.81 282 ASP A O 1
ATOM 2217 N N . LEU A 1 283 ? 3.271 17.023 47.124 1.00 83.50 283 LEU A N 1
ATOM 2218 C CA . LEU A 1 283 ? 4.500 17.137 46.341 1.00 83.50 283 LEU A CA 1
ATOM 2219 C C . LEU A 1 283 ? 5.726 17.287 47.243 1.00 83.50 283 LEU A C 1
ATOM 2221 O O . LEU A 1 283 ? 5.835 18.247 48.012 1.00 83.50 283 LEU A O 1
ATOM 2225 N N . ASN A 1 284 ? 6.699 16.390 47.074 1.00 87.56 284 ASN A N 1
ATOM 2226 C CA . ASN A 1 284 ? 8.032 16.527 47.653 1.00 87.56 284 ASN A CA 1
ATOM 2227 C C . ASN A 1 284 ? 8.840 17.584 46.879 1.00 87.56 284 ASN A C 1
ATOM 2229 O O . ASN A 1 284 ? 9.467 17.297 45.857 1.00 87.56 284 ASN A O 1
ATOM 2233 N N . LEU A 1 285 ? 8.883 18.811 47.394 1.00 87.62 285 LEU A N 1
ATOM 2234 C CA . LEU A 1 285 ? 9.585 19.929 46.766 1.00 87.62 285 LEU A CA 1
ATOM 2235 C C . LEU A 1 285 ? 11.108 19.734 46.701 1.00 87.62 285 LEU A C 1
ATOM 2237 O O . LEU A 1 285 ? 11.747 20.350 45.854 1.00 87.62 285 LEU A O 1
ATOM 2241 N N . ILE A 1 286 ? 11.703 18.888 47.552 1.00 87.19 286 ILE A N 1
ATOM 2242 C CA . ILE A 1 286 ? 13.149 18.600 47.509 1.00 87.19 286 ILE A CA 1
ATOM 2243 C C . ILE A 1 286 ? 13.502 17.817 46.239 1.00 87.19 286 ILE A C 1
ATOM 2245 O O . ILE A 1 286 ? 14.551 18.066 45.635 1.00 87.19 286 ILE A O 1
ATOM 2249 N N . SER A 1 287 ? 12.615 16.909 45.819 1.00 84.81 287 SER A N 1
ATOM 2250 C CA . SER A 1 287 ? 12.779 16.112 44.596 1.00 84.81 287 SER A CA 1
ATOM 2251 C C . SER A 1 287 ? 12.642 16.947 43.315 1.00 84.81 287 SER A C 1
ATOM 2253 O O . SER A 1 287 ? 13.310 16.664 42.328 1.00 84.81 287 SER A O 1
ATOM 2255 N N . LEU A 1 288 ? 11.854 18.029 43.353 1.00 82.44 288 LEU A N 1
ATOM 2256 C CA . LEU A 1 288 ? 11.595 18.905 42.201 1.00 82.44 288 LEU A CA 1
ATOM 2257 C C . LEU A 1 288 ? 12.715 19.925 41.919 1.00 82.44 288 LEU A C 1
ATOM 2259 O O . LEU A 1 288 ? 12.708 20.590 40.883 1.00 82.44 288 LEU A O 1
ATOM 2263 N N . LEU A 1 289 ? 13.671 20.097 42.835 1.00 83.94 289 LEU A N 1
ATOM 2264 C CA . LEU A 1 289 ? 14.804 21.006 42.645 1.00 83.94 289 LEU A CA 1
ATOM 2265 C C . LEU A 1 289 ? 15.913 20.302 41.844 1.00 83.94 289 LEU A C 1
ATOM 2267 O O . LEU A 1 289 ? 16.377 19.241 42.238 1.00 83.94 289 LEU A O 1
ATOM 2271 N N . LYS A 1 290 ? 16.395 20.877 40.740 1.00 72.81 290 LYS A N 1
ATOM 2272 C CA . LYS A 1 290 ? 17.533 20.305 39.981 1.00 72.81 290 LYS A CA 1
ATOM 2273 C C . LYS A 1 290 ? 18.863 20.459 40.743 1.00 72.81 290 LYS A C 1
ATOM 2275 O O . LYS A 1 290 ? 18.929 21.175 41.741 1.00 72.81 290 LYS A O 1
ATOM 2280 N N . ASP A 1 291 ? 19.924 19.777 40.313 1.00 69.62 291 ASP A N 1
ATOM 2281 C CA . ASP A 1 291 ? 21.273 19.990 40.864 1.00 69.62 291 ASP A CA 1
ATOM 2282 C C . ASP A 1 291 ? 21.795 21.409 40.550 1.00 69.62 291 ASP A C 1
ATOM 2284 O O . ASP A 1 291 ? 21.377 22.036 39.576 1.00 69.62 291 ASP A O 1
ATOM 2288 N N . GLY A 1 292 ? 22.709 21.929 41.380 1.00 71.00 292 GLY A N 1
ATOM 2289 C CA . GLY A 1 292 ? 23.331 23.253 41.184 1.00 71.00 292 GLY A CA 1
ATOM 2290 C C . GLY A 1 292 ? 22.860 24.374 42.124 1.00 71.00 292 GLY A C 1
ATOM 2291 O O . GLY A 1 292 ? 23.179 25.540 41.891 1.00 71.00 292 GLY A O 1
ATOM 2292 N N . PHE A 1 293 ? 22.132 24.052 43.200 1.00 78.25 293 PHE A N 1
ATOM 2293 C CA . PHE A 1 293 ? 21.690 25.015 44.220 1.00 78.25 293 PHE A CA 1
ATOM 2294 C C . PHE A 1 293 ? 22.522 24.960 45.515 1.00 78.25 293 PHE A C 1
ATOM 2296 O O . PHE A 1 293 ? 22.026 24.584 46.578 1.00 78.25 293 PHE A O 1
ATOM 2303 N N . ASP A 1 294 ? 23.786 25.385 45.456 1.00 76.69 294 ASP A N 1
ATOM 2304 C CA . ASP A 1 294 ? 24.704 25.362 46.616 1.00 76.69 294 ASP A CA 1
ATOM 2305 C C . ASP A 1 294 ? 24.307 26.322 47.755 1.00 76.69 294 ASP A C 1
ATOM 2307 O O . ASP A 1 294 ? 24.801 26.231 48.883 1.00 76.69 294 ASP A O 1
ATOM 2311 N N . ASP A 1 295 ? 23.404 27.261 47.473 1.00 84.50 295 ASP A N 1
ATOM 2312 C CA . ASP A 1 295 ? 22.867 28.215 48.435 1.00 84.50 295 ASP A CA 1
ATOM 2313 C C . ASP A 1 295 ? 21.476 27.837 48.973 1.00 84.50 295 ASP A C 1
ATOM 2315 O O . ASP A 1 295 ? 20.885 28.630 49.708 1.00 84.50 295 ASP A O 1
ATOM 2319 N N . VAL A 1 296 ? 20.961 26.639 48.674 1.00 89.12 296 VAL A N 1
ATOM 2320 C CA . VAL A 1 296 ? 19.680 26.124 49.191 1.00 89.12 296 VAL A CA 1
ATOM 2321 C C . VAL A 1 296 ? 19.910 25.134 50.331 1.00 89.12 296 VAL A C 1
ATOM 2323 O O . VAL A 1 296 ? 20.787 24.271 50.278 1.00 89.12 296 VAL A O 1
ATOM 2326 N N . TYR A 1 297 ? 19.116 25.277 51.388 1.00 91.06 297 TYR A N 1
ATOM 2327 C CA . TYR A 1 297 ? 19.276 24.565 52.648 1.00 91.06 297 TYR A CA 1
ATOM 2328 C C . TYR A 1 297 ? 17.956 23.934 53.092 1.00 91.06 297 TYR A C 1
ATOM 2330 O O . TYR A 1 297 ? 16.881 24.518 52.928 1.00 91.06 297 TYR A O 1
ATOM 2338 N N . ILE A 1 298 ? 18.082 22.749 53.684 1.00 92.25 298 ILE A N 1
ATOM 2339 C CA . ILE A 1 298 ? 17.036 22.031 54.402 1.00 92.25 298 ILE A CA 1
ATOM 2340 C C . ILE A 1 298 ? 17.184 22.360 55.881 1.00 92.25 298 ILE A C 1
ATOM 2342 O O . ILE A 1 298 ? 18.252 22.172 56.464 1.00 92.25 298 ILE A O 1
ATOM 2346 N N . ASP A 1 299 ? 16.121 22.890 56.456 1.00 91.69 299 ASP A N 1
ATOM 2347 C CA . ASP A 1 299 ? 15.990 23.257 57.855 1.00 91.69 299 ASP A CA 1
ATOM 2348 C C . ASP A 1 299 ? 15.168 22.188 58.583 1.00 91.69 299 ASP A C 1
ATOM 2350 O O . ASP A 1 299 ? 14.094 21.790 58.116 1.00 91.69 299 ASP A O 1
ATOM 2354 N N . PHE A 1 300 ? 15.714 21.702 59.695 1.00 91.69 300 PHE A N 1
ATOM 2355 C CA . PHE A 1 300 ? 15.170 20.604 60.487 1.00 91.69 300 PHE A CA 1
ATOM 2356 C C . PHE A 1 300 ? 14.386 21.126 61.695 1.00 91.69 300 PHE A C 1
ATOM 2358 O O . PHE A 1 300 ? 14.661 22.224 62.185 1.00 91.69 300 PHE A O 1
ATOM 2365 N N . PRO A 1 301 ? 13.424 20.346 62.218 1.00 90.19 301 PRO A N 1
ATOM 2366 C CA . PRO A 1 301 ? 12.756 20.688 63.465 1.00 90.19 301 PRO A CA 1
ATOM 2367 C C . PRO A 1 301 ? 13.747 20.686 64.640 1.00 90.19 301 PRO A C 1
ATOM 2369 O O . PRO A 1 301 ? 14.738 19.954 64.636 1.00 90.19 301 PRO A O 1
ATOM 2372 N N . ASP A 1 302 ? 13.448 21.464 65.685 1.00 86.44 302 ASP A N 1
ATOM 2373 C CA . ASP A 1 302 ? 14.349 21.677 66.832 1.00 86.44 302 ASP A CA 1
ATOM 2374 C C . ASP A 1 302 ? 14.818 20.364 67.501 1.00 86.44 302 ASP A C 1
ATOM 2376 O O . ASP A 1 302 ? 15.936 20.277 68.015 1.00 86.44 302 ASP A O 1
ATOM 2380 N N . HIS A 1 303 ? 13.987 19.317 67.460 1.00 87.50 303 HIS A N 1
ATOM 2381 C CA . HIS A 1 303 ? 14.273 18.011 68.059 1.00 87.50 303 HIS A CA 1
ATOM 2382 C C . HIS A 1 303 ? 15.224 17.127 67.227 1.00 87.50 303 HIS A C 1
ATOM 2384 O O . HIS A 1 303 ? 15.675 16.093 67.716 1.00 87.50 303 HIS A O 1
ATOM 2390 N N . TRP A 1 304 ? 15.587 17.515 65.996 1.00 88.06 304 TRP A N 1
ATOM 2391 C CA . TRP A 1 304 ? 16.490 16.724 65.148 1.00 88.06 304 TRP A CA 1
ATOM 2392 C C . TRP A 1 304 ? 17.856 16.481 65.797 1.00 88.06 304 TRP A C 1
ATOM 2394 O O . TRP A 1 304 ? 18.472 15.433 65.601 1.00 88.06 304 TRP A O 1
ATOM 2404 N N . CYS A 1 305 ? 18.304 17.409 66.649 1.00 80.94 305 CYS A N 1
ATOM 2405 C CA . CYS A 1 305 ? 19.575 17.277 67.349 1.00 80.94 305 CYS A CA 1
ATOM 2406 C C . CYS A 1 305 ? 19.669 16.038 68.263 1.00 80.94 305 CYS A C 1
ATOM 2408 O O . CYS A 1 305 ? 20.772 15.536 68.507 1.00 80.94 305 CYS A O 1
ATOM 2410 N N . GLU A 1 306 ? 18.525 15.526 68.720 1.00 80.81 306 GLU A N 1
ATOM 2411 C CA . GLU A 1 306 ? 18.392 14.327 69.554 1.00 80.81 306 GLU A CA 1
ATOM 2412 C C . GLU A 1 306 ? 18.356 13.033 68.719 1.00 80.81 306 GLU A C 1
ATOM 2414 O O . GLU A 1 306 ? 18.554 11.943 69.253 1.00 80.81 306 GLU A O 1
ATOM 2419 N N . LEU A 1 307 ? 18.173 13.150 67.399 1.00 80.12 307 LEU A N 1
ATOM 2420 C CA . LEU A 1 307 ? 18.024 12.040 66.451 1.00 80.12 307 LEU A CA 1
ATOM 2421 C C . LEU A 1 307 ? 19.325 11.689 65.709 1.00 80.12 307 LEU A C 1
ATOM 2423 O O . LEU A 1 307 ? 19.347 10.786 64.869 1.00 80.12 307 LEU A O 1
ATOM 2427 N N . HIS A 1 308 ? 20.432 12.373 66.014 1.00 82.81 308 HIS A N 1
ATOM 2428 C CA . HIS A 1 308 ? 21.719 12.146 65.358 1.00 82.81 308 HIS A CA 1
ATOM 2429 C C . HIS A 1 308 ? 22.289 10.748 65.645 1.00 82.81 308 HIS A C 1
ATOM 2431 O O . HIS A 1 308 ? 22.836 10.484 66.721 1.00 82.81 308 HIS A O 1
ATOM 2437 N N . THR A 1 309 ? 22.276 9.879 64.639 1.00 83.00 309 THR A N 1
ATOM 2438 C CA . THR A 1 309 ? 22.909 8.558 64.702 1.00 83.00 309 THR A CA 1
ATOM 2439 C C . THR A 1 309 ? 24.425 8.639 64.490 1.00 83.00 309 THR A C 1
ATOM 2441 O O . THR A 1 309 ? 24.947 9.559 63.853 1.00 83.00 309 THR A O 1
ATOM 2444 N N . GLU A 1 310 ? 25.170 7.657 65.008 1.00 83.12 310 GLU A N 1
ATOM 2445 C CA . GLU A 1 310 ? 26.614 7.559 64.736 1.00 83.12 310 GLU A CA 1
ATOM 2446 C C . GLU A 1 310 ? 26.896 7.332 63.242 1.00 83.12 310 GLU A C 1
ATOM 2448 O O . GLU A 1 310 ? 27.876 7.859 62.712 1.00 83.12 310 GLU A O 1
ATOM 2453 N N . SER A 1 311 ? 25.999 6.640 62.532 1.00 85.62 311 SER A N 1
ATOM 2454 C CA . SER A 1 311 ? 26.062 6.466 61.078 1.00 85.62 311 SER A CA 1
ATOM 2455 C C . SER A 1 311 ? 25.920 7.799 60.338 1.00 85.62 311 SER A C 1
ATOM 2457 O O . SER A 1 311 ? 26.755 8.093 59.484 1.00 85.62 311 SER A O 1
ATOM 2459 N N . LEU A 1 312 ? 24.951 8.646 60.710 1.00 87.62 312 LEU A N 1
ATOM 2460 C CA . LEU A 1 312 ? 24.788 9.990 60.145 1.00 87.62 312 LEU A CA 1
ATOM 2461 C C . LEU A 1 312 ? 26.042 10.845 60.361 1.00 87.62 312 LEU A C 1
ATOM 2463 O O . LEU A 1 312 ? 26.562 11.431 59.414 1.00 87.62 312 LEU A O 1
ATOM 2467 N N . LYS A 1 313 ? 26.571 10.890 61.592 1.00 86.31 313 LYS A N 1
ATOM 2468 C CA . LYS A 1 313 ? 27.782 11.669 61.915 1.00 86.31 313 LYS A CA 1
ATOM 2469 C C . LYS A 1 313 ? 29.010 11.170 61.155 1.00 86.31 313 LYS A C 1
ATOM 2471 O O . LYS A 1 313 ? 29.823 11.982 60.714 1.00 86.31 313 LYS A O 1
ATOM 2476 N N . THR A 1 314 ? 29.143 9.853 61.005 1.00 88.56 314 THR A N 1
ATOM 2477 C CA . THR A 1 314 ? 30.245 9.228 60.261 1.00 88.56 314 THR A CA 1
ATOM 2478 C C . THR A 1 314 ? 30.163 9.575 58.784 1.00 88.56 314 THR A C 1
ATOM 2480 O O . THR A 1 314 ? 31.127 10.097 58.229 1.00 88.56 314 THR A O 1
ATOM 2483 N N . LYS A 1 315 ? 28.989 9.394 58.173 1.00 90.00 315 LYS A N 1
ATOM 2484 C CA . LYS A 1 315 ? 28.775 9.700 56.760 1.00 90.00 315 LYS A CA 1
ATOM 2485 C C . LYS A 1 315 ? 28.939 11.192 56.466 1.00 90.00 315 LYS A C 1
ATOM 2487 O O . LYS A 1 315 ? 29.620 11.567 55.519 1.00 90.00 315 LYS A O 1
ATOM 2492 N N . LEU A 1 316 ? 28.423 12.057 57.337 1.00 89.31 316 LEU A N 1
ATOM 2493 C CA . LEU A 1 316 ? 28.617 13.504 57.246 1.00 89.31 316 LEU A CA 1
ATOM 2494 C C . LEU A 1 316 ? 30.103 13.900 57.352 1.00 89.31 316 LEU A C 1
ATOM 2496 O O . LEU A 1 316 ? 30.532 14.849 56.701 1.00 89.31 316 LEU A O 1
ATOM 2500 N N . LYS A 1 317 ? 30.906 13.177 58.146 1.00 90.12 317 LYS A N 1
ATOM 2501 C CA . LYS A 1 317 ? 32.364 13.371 58.242 1.00 90.12 317 LYS A CA 1
ATOM 2502 C C . LYS A 1 317 ? 33.109 12.973 56.969 1.00 90.12 317 LYS A C 1
ATOM 2504 O O . LYS A 1 317 ? 34.109 13.616 56.659 1.00 90.12 317 LYS A O 1
ATOM 2509 N N . GLU A 1 318 ? 32.639 11.946 56.267 1.00 89.81 318 GLU A N 1
ATOM 2510 C CA . GLU A 1 318 ? 33.178 11.543 54.963 1.00 89.81 318 GLU A CA 1
ATOM 2511 C C . GLU A 1 318 ? 32.888 12.591 53.884 1.00 89.81 318 GLU A C 1
ATOM 2513 O O . GLU A 1 318 ? 33.783 12.927 53.115 1.00 89.81 318 GLU A O 1
ATOM 2518 N N . ILE A 1 319 ? 31.657 13.114 53.846 1.00 90.44 319 ILE A N 1
ATOM 2519 C CA . ILE A 1 319 ? 31.198 14.017 52.779 1.00 90.44 319 ILE A CA 1
ATOM 2520 C C . ILE A 1 319 ? 31.680 15.461 53.002 1.00 90.44 319 ILE A C 1
ATOM 2522 O O . ILE A 1 319 ? 32.081 16.128 52.053 1.00 90.44 319 ILE A O 1
ATOM 2526 N N . GLU A 1 320 ? 31.684 15.951 54.246 1.00 89.88 320 GLU A N 1
ATOM 2527 C CA . GLU A 1 320 ? 32.178 17.287 54.605 1.00 89.88 320 GLU A CA 1
ATOM 2528 C C . GLU A 1 320 ? 33.375 17.151 55.557 1.00 89.88 320 GLU A C 1
ATOM 2530 O O . GLU A 1 320 ? 33.176 17.078 56.769 1.00 89.88 320 GLU A O 1
ATOM 2535 N N . PRO A 1 321 ? 34.628 17.081 55.072 1.00 85.88 321 PRO A N 1
ATOM 2536 C CA . PRO A 1 321 ? 35.805 16.837 55.907 1.00 85.88 321 PRO A CA 1
ATOM 2537 C C . PRO A 1 321 ? 36.158 18.002 56.851 1.00 85.88 321 PRO A C 1
ATOM 2539 O O . PRO A 1 321 ? 36.843 17.767 57.858 1.00 85.88 321 PRO A O 1
ATOM 2542 N N . ASN A 1 322 ? 35.643 19.218 56.636 1.00 90.00 322 ASN A N 1
ATOM 2543 C CA . ASN A 1 322 ? 35.871 20.351 57.533 1.00 90.00 322 ASN A CA 1
ATOM 2544 C C . ASN A 1 322 ? 35.022 20.238 58.818 1.00 90.00 322 ASN A C 1
ATOM 2546 O O . ASN A 1 322 ? 33.808 20.051 58.789 1.00 90.00 322 ASN A O 1
ATOM 2550 N N . SER A 1 323 ? 35.650 20.354 59.992 1.00 87.19 323 SER A N 1
ATOM 2551 C CA . SER A 1 323 ? 34.961 20.213 61.283 1.00 87.19 323 SER A CA 1
ATOM 2552 C C . SER A 1 323 ? 34.032 21.374 61.625 1.00 87.19 323 SER A C 1
ATOM 2554 O O . SER A 1 323 ? 33.028 21.153 62.306 1.00 87.19 323 SER A O 1
ATOM 2556 N N . GLU A 1 324 ? 34.340 22.586 61.165 1.00 90.56 324 GLU A N 1
ATOM 2557 C CA . GLU A 1 324 ? 33.574 23.780 61.514 1.00 90.56 324 GLU A CA 1
ATOM 2558 C C . GLU A 1 324 ? 32.170 23.789 60.867 1.00 90.56 324 GLU A C 1
ATOM 2560 O O . GLU A 1 324 ? 31.194 23.957 61.609 1.00 90.56 324 GLU A O 1
ATOM 2565 N N . PRO A 1 325 ? 32.001 23.531 59.549 1.00 87.38 325 PRO A N 1
ATOM 2566 C CA . PRO A 1 325 ? 30.683 23.395 58.927 1.00 87.38 325 PRO A CA 1
ATOM 2567 C C . PRO A 1 325 ? 29.871 22.238 59.508 1.00 87.38 325 PRO A C 1
ATOM 2569 O O . PRO A 1 325 ? 28.724 22.455 59.884 1.00 87.38 325 PRO A O 1
ATOM 2572 N N . ARG A 1 326 ? 30.466 21.049 59.695 1.00 90.44 326 ARG A N 1
ATOM 2573 C CA . ARG A 1 326 ? 29.762 19.900 60.298 1.00 90.44 326 ARG A CA 1
ATOM 2574 C C . ARG A 1 326 ? 29.185 20.210 61.670 1.00 90.44 326 ARG A C 1
ATOM 2576 O O . ARG A 1 326 ? 28.025 19.908 61.937 1.00 90.44 326 ARG A O 1
ATOM 2583 N N . HIS A 1 327 ? 29.998 20.799 62.553 1.00 87.00 327 HIS A N 1
ATOM 2584 C CA . HIS A 1 327 ? 29.540 21.166 63.891 1.00 87.00 327 HIS A CA 1
ATOM 2585 C C . HIS A 1 327 ? 28.410 22.194 63.815 1.00 87.00 327 HIS A C 1
ATOM 2587 O O . HIS A 1 327 ? 27.439 22.100 64.561 1.00 87.00 327 HIS A O 1
ATOM 2593 N N . ARG A 1 328 ? 28.515 23.153 62.889 1.00 88.25 328 ARG A N 1
ATOM 2594 C CA . ARG A 1 328 ? 27.484 24.161 62.656 1.00 88.25 328 ARG A CA 1
ATOM 2595 C C . ARG A 1 328 ? 26.173 23.539 62.167 1.00 88.25 328 ARG A C 1
ATOM 2597 O O . ARG A 1 328 ? 25.144 23.881 62.732 1.00 88.25 328 ARG A O 1
ATOM 2604 N N . TYR A 1 329 ? 26.213 22.625 61.198 1.00 90.75 329 TYR A N 1
ATOM 2605 C CA . TYR A 1 329 ? 25.034 21.942 60.653 1.00 90.75 329 TYR A CA 1
ATOM 2606 C C . TYR A 1 329 ? 24.267 21.169 61.726 1.00 90.75 329 TYR A C 1
ATOM 2608 O O . TYR A 1 329 ? 23.083 21.415 61.938 1.00 90.75 329 TYR A O 1
ATOM 2616 N N . LEU A 1 330 ? 24.967 20.317 62.481 1.00 87.19 330 LEU A N 1
ATOM 2617 C CA . LEU A 1 330 ? 24.364 19.519 63.553 1.00 87.19 330 LEU A CA 1
ATOM 2618 C C . LEU A 1 330 ? 23.852 20.387 64.713 1.00 87.19 330 LEU A C 1
ATOM 2620 O O . LEU A 1 330 ? 22.850 20.063 65.338 1.00 87.19 330 LEU A O 1
ATOM 2624 N N . LYS A 1 331 ? 24.539 21.492 65.032 1.00 86.75 331 LYS A N 1
ATOM 2625 C CA . LYS A 1 331 ? 24.147 22.375 66.142 1.00 86.75 331 LYS A CA 1
ATOM 2626 C C . LYS A 1 331 ? 22.986 23.302 65.787 1.00 86.75 331 LYS A C 1
ATOM 2628 O O . LYS A 1 331 ? 22.177 23.604 66.654 1.00 86.75 331 LYS A O 1
ATOM 2633 N N . GLN A 1 332 ? 22.971 23.834 64.567 1.00 85.12 332 GLN A N 1
ATOM 2634 C CA . GLN A 1 332 ? 21.980 24.816 64.119 1.00 85.12 332 GLN A CA 1
ATOM 2635 C C . GLN A 1 332 ? 20.793 24.179 63.391 1.00 85.12 332 GLN A C 1
ATOM 2637 O O . GLN A 1 332 ? 19.867 24.903 63.054 1.00 85.12 332 GLN A O 1
ATOM 2642 N N . GLY A 1 333 ? 20.817 22.866 63.159 1.00 88.94 333 GLY A N 1
ATOM 2643 C CA . GLY A 1 333 ? 19.671 22.133 62.636 1.00 88.94 333 GLY A CA 1
ATOM 2644 C C . GLY A 1 333 ? 19.392 22.379 61.157 1.00 88.94 333 GLY A C 1
ATOM 2645 O O . GLY A 1 333 ? 18.239 22.511 60.771 1.00 88.94 333 GLY A O 1
ATOM 2646 N N . TYR A 1 334 ? 20.424 22.447 60.312 1.00 91.31 334 TYR A N 1
ATOM 2647 C CA . TYR A 1 334 ? 20.232 22.546 58.860 1.00 91.31 334 TYR A CA 1
ATOM 2648 C C . TYR A 1 334 ? 21.345 21.862 58.069 1.00 91.31 334 TYR A C 1
ATOM 2650 O O . TYR A 1 334 ? 22.479 21.745 58.539 1.00 91.31 334 TYR A O 1
ATOM 2658 N N . LEU A 1 335 ? 21.045 21.492 56.824 1.00 91.25 335 LEU A N 1
ATOM 2659 C CA . LEU A 1 335 ? 22.003 20.952 55.857 1.00 91.25 335 LEU A CA 1
ATOM 2660 C C . LEU A 1 335 ? 21.844 21.649 54.496 1.00 91.25 335 LEU A C 1
ATOM 2662 O O . LEU A 1 335 ? 20.718 21.941 54.100 1.00 91.25 335 LEU A O 1
ATOM 2666 N N . PRO A 1 336 ? 22.932 21.911 53.747 1.00 91.00 336 PRO A N 1
ATOM 2667 C CA . PRO A 1 336 ? 22.830 22.200 52.316 1.00 91.00 336 PRO A CA 1
ATOM 2668 C C . PRO A 1 336 ? 22.063 21.083 51.592 1.00 91.00 336 PRO A C 1
ATOM 2670 O O . PRO A 1 336 ? 22.241 19.911 51.929 1.00 91.00 336 PRO A O 1
ATOM 2673 N N . ILE A 1 337 ? 21.250 21.415 50.586 1.00 90.44 337 ILE A N 1
ATOM 2674 C CA . ILE A 1 337 ? 20.385 20.436 49.900 1.00 90.44 337 ILE A CA 1
ATOM 2675 C C . ILE A 1 337 ? 21.171 19.256 49.303 1.00 90.44 337 ILE A C 1
ATOM 2677 O O . ILE A 1 337 ? 20.774 18.105 49.468 1.00 90.44 337 ILE A O 1
ATOM 2681 N N . ASN A 1 338 ? 22.340 19.521 48.714 1.00 88.19 338 ASN A N 1
ATOM 2682 C CA . ASN A 1 338 ? 23.213 18.489 48.140 1.00 88.19 338 ASN A CA 1
ATOM 2683 C C . ASN A 1 338 ? 23.763 17.525 49.205 1.00 88.19 338 ASN A C 1
ATOM 2685 O O . ASN A 1 338 ? 23.997 16.349 48.929 1.00 88.19 338 ASN A O 1
ATOM 2689 N N . LEU A 1 339 ? 23.957 18.019 50.431 1.00 89.69 339 LEU A N 1
ATOM 2690 C CA . LEU A 1 339 ? 24.409 17.214 51.561 1.00 89.69 339 LEU A CA 1
ATOM 2691 C C . LEU A 1 339 ? 23.252 16.411 52.160 1.00 89.69 339 LEU A C 1
ATOM 2693 O O . LEU A 1 339 ? 23.438 15.249 52.504 1.00 89.69 339 LEU A O 1
ATOM 2697 N N . TYR A 1 340 ? 22.056 17.003 52.232 1.00 91.31 340 TYR A N 1
ATOM 2698 C CA . TYR A 1 340 ? 20.840 16.294 52.626 1.00 91.31 340 TYR A CA 1
ATOM 2699 C C . TYR A 1 340 ? 20.546 15.113 51.697 1.00 91.31 340 TYR A C 1
ATOM 2701 O O . TYR A 1 340 ? 20.351 14.019 52.202 1.00 91.31 340 TYR A O 1
ATOM 2709 N N . ARG A 1 341 ? 20.609 15.283 50.367 1.00 89.56 341 ARG A N 1
ATOM 2710 C CA . ARG A 1 341 ? 20.365 14.194 49.393 1.00 89.56 341 ARG A CA 1
ATOM 2711 C C . ARG A 1 341 ? 21.229 12.956 49.631 1.00 89.56 341 ARG A C 1
ATOM 2713 O O . ARG A 1 341 ? 20.765 11.835 49.495 1.00 89.56 341 ARG A O 1
ATOM 2720 N N . GLN A 1 342 ? 22.484 13.151 50.030 1.00 89.00 342 GLN A N 1
ATOM 2721 C CA . GLN A 1 342 ? 23.403 12.046 50.328 1.00 89.00 342 GLN A CA 1
ATOM 2722 C C . GLN A 1 342 ? 23.175 11.416 51.710 1.00 89.00 342 GLN A C 1
ATOM 2724 O O . GLN A 1 342 ? 23.717 10.350 52.004 1.00 89.00 342 GLN A O 1
ATOM 2729 N N . LEU A 1 343 ? 22.421 12.092 52.575 1.00 89.81 343 LEU A N 1
ATOM 2730 C CA . LEU A 1 343 ? 22.166 11.705 53.959 1.00 89.81 343 LEU A CA 1
ATOM 2731 C C . LEU A 1 343 ? 20.690 11.393 54.228 1.00 89.81 343 LEU A C 1
ATOM 2733 O O . LEU A 1 343 ? 20.368 11.041 55.357 1.00 89.81 343 LEU A O 1
ATOM 2737 N N . GLU A 1 344 ? 19.807 11.506 53.234 1.00 88.94 344 GLU A N 1
ATOM 2738 C CA . GLU A 1 344 ? 18.346 11.467 53.382 1.00 88.94 344 GLU A CA 1
ATOM 2739 C C . GLU A 1 344 ? 17.885 10.238 54.177 1.00 88.94 344 GLU A C 1
ATOM 2741 O O . GLU A 1 344 ? 17.179 10.373 55.175 1.00 88.94 344 GLU A O 1
ATOM 2746 N N . SER A 1 345 ? 18.415 9.056 53.846 1.00 87.56 345 SER A N 1
ATOM 2747 C CA . SER A 1 345 ? 18.098 7.792 54.525 1.00 87.56 345 SER A CA 1
ATOM 2748 C C . SER A 1 345 ? 18.631 7.673 55.965 1.00 87.56 345 SER A C 1
ATOM 2750 O O . SER A 1 345 ? 18.373 6.674 56.630 1.00 87.56 345 SER A O 1
ATOM 2752 N N . LEU A 1 346 ? 19.435 8.631 56.439 1.00 88.38 346 LEU A N 1
ATOM 2753 C CA . LEU A 1 346 ? 20.113 8.617 57.744 1.00 88.38 346 LEU A CA 1
ATOM 2754 C C . LEU A 1 346 ? 19.643 9.732 58.691 1.00 88.38 346 LEU A C 1
ATOM 2756 O O . LEU A 1 346 ? 20.026 9.738 59.862 1.00 88.38 346 LEU A O 1
ATOM 2760 N N . VAL A 1 347 ? 18.865 10.694 58.188 1.00 84.75 347 VAL A N 1
ATOM 2761 C CA . VAL A 1 347 ? 18.458 11.909 58.912 1.00 84.75 347 VAL A CA 1
ATOM 2762 C C . VAL A 1 347 ? 17.324 11.652 59.917 1.00 84.75 347 VAL A C 1
ATOM 2764 O O . VAL A 1 347 ? 17.237 12.394 60.893 1.00 84.75 347 VAL A O 1
ATOM 2767 N N . ASN A 1 348 ? 16.527 10.587 59.737 1.00 83.69 348 ASN A N 1
ATOM 2768 C CA . ASN A 1 348 ? 15.442 10.147 60.634 1.00 83.69 348 ASN A CA 1
ATOM 2769 C C . ASN A 1 348 ? 14.381 11.224 60.958 1.00 83.69 348 ASN A C 1
ATOM 2771 O O . ASN A 1 348 ? 13.890 11.279 62.081 1.00 83.69 348 ASN A O 1
ATOM 2775 N N . VAL A 1 349 ? 14.026 12.077 59.994 1.00 88.31 349 VAL A N 1
ATOM 2776 C CA . VAL A 1 349 ? 12.951 13.078 60.126 1.00 88.31 349 VAL A CA 1
ATOM 2777 C C . VAL A 1 349 ? 11.993 12.934 58.951 1.00 88.31 349 VAL A C 1
ATOM 2779 O O . VAL A 1 349 ? 12.441 12.782 57.815 1.00 88.31 349 VAL A O 1
ATOM 2782 N N . GLU A 1 350 ? 10.692 13.011 59.223 1.00 88.50 350 GLU A N 1
ATOM 2783 C CA . GLU A 1 350 ? 9.647 12.975 58.199 1.00 88.50 350 GLU A CA 1
ATOM 2784 C C . GLU A 1 350 ? 9.728 14.194 57.268 1.00 88.50 350 GLU A C 1
ATOM 2786 O O . GLU A 1 350 ? 9.881 15.335 57.717 1.00 88.50 350 GLU A O 1
ATOM 2791 N N . LEU A 1 351 ? 9.555 13.978 55.958 1.00 87.75 351 LEU A N 1
ATOM 2792 C CA . LEU A 1 351 ? 9.628 15.037 54.937 1.00 87.75 351 LEU A CA 1
ATOM 2793 C C . LEU A 1 351 ? 8.683 16.214 55.236 1.00 87.75 351 LEU A C 1
ATOM 2795 O O . LEU A 1 351 ? 9.032 17.369 54.989 1.00 87.75 351 LEU A O 1
ATOM 2799 N N . SER A 1 352 ? 7.502 15.951 55.806 1.00 87.31 352 SER A N 1
ATOM 2800 C CA . SER A 1 352 ? 6.498 16.977 56.127 1.00 87.31 352 SER A CA 1
ATOM 2801 C C . SER A 1 352 ? 6.930 17.975 57.206 1.00 87.31 352 SER A C 1
ATOM 2803 O O . SER A 1 352 ? 6.335 19.052 57.317 1.00 87.31 352 SER A O 1
ATOM 2805 N N . GLU A 1 353 ? 7.940 17.629 58.007 1.00 89.12 353 GLU A N 1
ATOM 2806 C CA . GLU A 1 353 ? 8.480 18.482 59.071 1.00 89.12 353 GLU A CA 1
ATOM 2807 C C . GLU A 1 353 ? 9.626 19.380 58.592 1.00 89.12 353 GLU A C 1
ATOM 2809 O O . GLU A 1 353 ? 10.007 20.328 59.281 1.00 89.12 353 GLU A O 1
ATOM 2814 N N . LEU A 1 354 ? 10.161 19.114 57.399 1.00 92.25 354 LEU A N 1
ATOM 2815 C CA . LEU A 1 354 ? 11.295 19.842 56.847 1.00 92.25 354 LEU A CA 1
ATOM 2816 C C . LEU A 1 354 ? 10.859 21.161 56.209 1.00 92.25 354 LEU A C 1
ATOM 2818 O O . LEU A 1 354 ? 9.773 21.285 55.628 1.00 92.25 354 LEU A O 1
ATOM 2822 N N . ARG A 1 355 ? 11.742 22.160 56.268 1.00 91.25 355 ARG A N 1
ATOM 2823 C CA . ARG A 1 355 ? 11.561 23.445 55.580 1.00 91.25 355 ARG A CA 1
ATOM 2824 C C . ARG A 1 355 ? 12.706 23.704 54.614 1.00 91.25 355 ARG A C 1
ATOM 2826 O O . ARG A 1 355 ? 13.856 23.396 54.897 1.00 91.25 355 ARG A O 1
ATOM 2833 N N . ILE A 1 356 ? 12.395 24.314 53.479 1.00 90.69 356 ILE A N 1
ATOM 2834 C CA . ILE A 1 356 ? 13.360 24.681 52.445 1.00 90.69 356 ILE A CA 1
ATOM 2835 C C . ILE A 1 356 ? 13.518 26.197 52.449 1.00 90.69 356 ILE A C 1
ATOM 2837 O O . ILE A 1 356 ? 12.530 26.939 52.479 1.00 90.69 356 ILE A O 1
ATOM 2841 N N . TYR A 1 357 ? 14.763 26.666 52.394 1.00 87.94 357 TYR A N 1
ATOM 2842 C CA . TYR A 1 357 ? 15.066 28.080 52.211 1.00 87.94 357 TYR A CA 1
ATOM 2843 C C . TYR A 1 357 ? 16.359 28.287 51.417 1.00 87.94 357 TYR A C 1
ATOM 2845 O O . TYR A 1 357 ? 17.231 27.423 51.357 1.00 87.94 357 TYR A O 1
ATOM 2853 N N . ARG A 1 358 ? 16.497 29.474 50.819 1.00 86.50 358 ARG A N 1
ATOM 2854 C CA . ARG A 1 358 ? 17.703 29.898 50.100 1.00 86.50 358 ARG A CA 1
ATOM 2855 C C . ARG A 1 358 ? 18.472 30.939 50.911 1.00 86.50 358 ARG A C 1
ATOM 2857 O O . ARG A 1 358 ? 17.902 31.930 51.375 1.00 86.50 358 ARG A O 1
ATOM 2864 N N . ARG A 1 359 ? 19.775 30.734 51.086 1.00 75.19 359 ARG A N 1
ATOM 2865 C CA . ARG A 1 359 ? 20.673 31.537 51.923 1.00 75.19 359 ARG A CA 1
ATOM 2866 C C . ARG A 1 359 ? 21.176 32.774 51.173 1.00 75.19 359 ARG A C 1
ATOM 2868 O O . ARG A 1 359 ? 22.352 32.903 50.863 1.00 75.19 359 ARG A O 1
ATOM 2875 N N . SER A 1 360 ? 20.278 33.727 50.928 1.00 63.59 360 SER A N 1
ATOM 2876 C CA . SER A 1 360 ? 20.632 35.089 50.503 1.00 63.59 360 SER A CA 1
ATOM 2877 C C . SER A 1 360 ? 19.532 36.088 50.901 1.00 63.59 360 SER A C 1
ATOM 2879 O O . SER A 1 360 ? 18.512 36.193 50.224 1.00 63.59 360 SER A O 1
ATOM 2881 N N . GLY A 1 361 ? 19.722 36.829 52.001 1.00 59.62 361 GLY A N 1
ATOM 2882 C CA . GLY A 1 361 ? 18.755 37.821 52.510 1.00 59.62 361 GLY A CA 1
ATOM 2883 C C . GLY A 1 361 ? 17.827 37.304 53.624 1.00 59.62 361 GLY A C 1
ATOM 2884 O O . GLY A 1 361 ? 18.175 36.362 54.332 1.00 59.62 361 GLY A O 1
ATOM 2885 N N . LYS A 1 362 ? 16.660 37.947 53.827 1.00 58.81 362 LYS A N 1
ATOM 2886 C CA . LYS A 1 362 ? 15.628 37.474 54.777 1.00 58.81 362 LYS A CA 1
ATOM 2887 C C . LYS A 1 362 ? 15.104 36.114 54.299 1.00 58.81 362 LYS A C 1
ATOM 2889 O O . LYS A 1 362 ? 14.517 36.048 53.223 1.00 58.81 362 LYS A O 1
ATOM 2894 N N . ALA A 1 363 ? 15.335 35.058 55.077 1.00 61.22 363 ALA A N 1
ATOM 2895 C CA . ALA A 1 363 ? 14.925 33.701 54.730 1.00 61.22 363 ALA A CA 1
ATOM 2896 C C . ALA A 1 363 ? 13.391 33.581 54.725 1.00 61.22 363 ALA A C 1
ATOM 2898 O O . ALA A 1 363 ? 12.752 33.722 55.767 1.00 61.22 363 ALA A O 1
ATOM 2899 N N . ASN A 1 364 ? 12.818 33.337 53.545 1.00 74.12 364 ASN A N 1
ATOM 2900 C CA . ASN A 1 364 ? 11.423 32.934 53.394 1.00 74.12 364 ASN A CA 1
ATOM 2901 C C . ASN A 1 364 ? 11.405 31.408 53.307 1.00 74.12 364 ASN A C 1
ATOM 2903 O O . ASN A 1 364 ? 11.926 30.840 52.347 1.00 74.12 364 ASN A O 1
ATOM 2907 N N . TYR A 1 365 ? 10.865 30.775 54.343 1.00 83.94 365 TYR A N 1
ATOM 2908 C CA . TYR A 1 365 ? 10.787 29.325 54.465 1.00 83.94 365 TYR A CA 1
ATOM 2909 C C . TYR A 1 365 ? 9.504 28.819 53.810 1.00 83.94 365 TYR A C 1
ATOM 2911 O O . TYR A 1 365 ? 8.455 29.448 53.937 1.00 83.94 365 TYR A O 1
ATOM 2919 N N . MET A 1 366 ? 9.577 27.662 53.165 1.00 88.00 366 MET A N 1
ATOM 2920 C CA . MET A 1 366 ? 8.410 26.886 52.746 1.00 88.00 366 MET A CA 1
ATOM 2921 C C . MET A 1 366 ? 8.564 25.453 53.242 1.00 88.00 366 MET A C 1
ATOM 2923 O O . MET A 1 366 ? 9.687 24.981 53.412 1.00 88.00 366 MET A O 1
ATOM 2927 N N . LYS A 1 367 ? 7.454 24.759 53.497 1.00 89.31 367 LYS A N 1
ATOM 2928 C CA . LYS A 1 367 ? 7.498 23.332 53.842 1.00 89.31 367 LYS A CA 1
ATOM 2929 C C . LYS A 1 367 ? 8.057 22.530 52.668 1.00 89.31 367 LYS A C 1
ATOM 2931 O O . LYS A 1 367 ? 7.790 22.874 51.521 1.00 89.31 367 LYS A O 1
ATOM 2936 N N . ALA A 1 368 ? 8.811 21.473 52.956 1.00 88.81 368 ALA A N 1
ATOM 2937 C CA . ALA A 1 368 ? 9.346 20.577 51.935 1.00 88.81 368 ALA A CA 1
ATOM 2938 C C . ALA A 1 368 ? 8.258 19.742 51.246 1.00 88.81 368 ALA A C 1
ATOM 2940 O O . ALA A 1 368 ? 8.448 19.317 50.113 1.00 88.81 368 ALA A O 1
ATOM 2941 N N . VAL A 1 369 ? 7.116 19.553 51.910 1.00 89.19 369 VAL A N 1
ATOM 2942 C CA . VAL A 1 369 ? 5.931 18.893 51.359 1.00 89.19 369 VAL A CA 1
ATOM 2943 C C . VAL A 1 369 ? 4.860 19.945 51.076 1.00 89.19 369 VAL A C 1
ATOM 2945 O O . VAL A 1 369 ? 4.408 20.643 51.991 1.00 89.19 369 VAL A O 1
ATOM 2948 N N . LEU A 1 370 ? 4.473 20.077 49.807 1.00 87.56 370 LEU A N 1
ATOM 2949 C CA . LEU A 1 370 ? 3.397 20.958 49.365 1.00 87.56 370 LEU A CA 1
ATOM 2950 C C . LEU A 1 370 ? 2.111 20.157 49.182 1.00 87.56 370 LEU A C 1
ATOM 2952 O O . LEU A 1 370 ? 2.017 19.318 48.290 1.00 87.56 370 LEU A O 1
ATOM 2956 N N . LYS A 1 371 ? 1.104 20.477 49.994 1.00 87.12 371 LYS A N 1
ATOM 2957 C CA . LYS A 1 371 ? -0.217 19.871 49.877 1.00 87.12 371 LYS A CA 1
ATOM 2958 C C . LYS A 1 371 ? -0.963 20.418 48.663 1.00 87.12 371 LYS A C 1
ATOM 2960 O O . LYS A 1 371 ? -1.181 21.628 48.572 1.00 87.12 371 LYS A O 1
ATOM 2965 N N . ILE A 1 372 ? -1.375 19.525 47.769 1.00 88.62 372 ILE A N 1
ATOM 2966 C CA . ILE A 1 372 ? -2.203 19.859 46.607 1.00 88.62 372 ILE A CA 1
ATOM 2967 C C . ILE A 1 372 ? -3.671 19.765 47.024 1.00 88.62 372 ILE A C 1
ATOM 2969 O O . ILE A 1 372 ? -4.283 18.703 46.991 1.00 88.62 372 ILE A O 1
ATOM 2973 N N . ASP A 1 373 ? -4.214 20.890 47.490 1.00 91.25 373 ASP A N 1
ATOM 2974 C CA . ASP A 1 373 ? -5.621 21.030 47.863 1.00 91.25 373 ASP A CA 1
ATOM 2975 C C . ASP A 1 373 ? -6.374 22.001 46.940 1.00 91.25 373 ASP A C 1
ATOM 2977 O O . ASP A 1 373 ? -5.792 22.683 46.092 1.00 91.25 373 ASP A O 1
ATOM 2981 N N . GLU A 1 374 ? -7.695 22.071 47.117 1.00 92.56 374 GLU A N 1
ATOM 2982 C CA . GLU A 1 374 ? -8.589 22.970 46.375 1.00 92.56 374 GLU A CA 1
ATOM 2983 C C . GLU A 1 374 ? -8.117 24.431 46.412 1.00 92.56 374 GLU A C 1
ATOM 2985 O O . GLU A 1 374 ? -8.224 25.164 45.428 1.00 92.56 374 GLU A O 1
ATOM 2990 N N . GLY A 1 375 ? -7.557 24.863 47.545 1.00 93.75 375 GLY A N 1
ATOM 2991 C CA . GLY A 1 375 ? -7.039 26.214 47.705 1.00 93.75 375 GLY A CA 1
ATOM 2992 C C . GLY A 1 375 ? -5.805 26.463 46.844 1.00 93.75 375 GLY A C 1
ATOM 2993 O O . GLY A 1 375 ? -5.705 27.508 46.201 1.00 93.75 375 GLY A O 1
ATOM 2994 N N . PHE A 1 376 ? -4.874 25.510 46.807 1.00 92.50 376 PHE A N 1
ATOM 2995 C CA . PHE A 1 376 ? -3.689 25.599 45.963 1.00 92.50 376 PHE A CA 1
ATOM 2996 C C . PHE A 1 376 ? -4.043 25.570 44.472 1.00 92.50 376 PHE A C 1
ATOM 2998 O O . PHE A 1 376 ? -3.544 26.403 43.712 1.00 92.50 376 PHE A O 1
ATOM 3005 N N . ALA A 1 377 ? -4.951 24.683 44.057 1.00 93.81 377 ALA A N 1
ATOM 3006 C CA . ALA A 1 377 ? -5.424 24.638 42.677 1.00 93.81 377 ALA A CA 1
ATOM 3007 C C . ALA A 1 377 ? -6.067 25.972 42.261 1.00 93.81 377 ALA A C 1
ATOM 3009 O O . ALA A 1 377 ? -5.695 26.548 41.235 1.00 93.81 377 ALA A O 1
ATOM 3010 N N . ARG A 1 378 ? -6.931 26.544 43.113 1.00 95.56 378 ARG A N 1
ATOM 3011 C CA . ARG A 1 378 ? -7.510 27.877 42.893 1.00 95.56 378 ARG A CA 1
ATOM 3012 C C . ARG A 1 378 ? -6.454 28.978 42.807 1.00 95.56 378 ARG A C 1
ATOM 3014 O O . ARG A 1 378 ? -6.586 29.893 41.992 1.00 95.56 378 ARG A O 1
ATOM 3021 N N . LEU A 1 379 ? -5.390 28.891 43.606 1.00 95.25 379 LEU A N 1
ATOM 3022 C CA . LEU A 1 379 ? -4.283 29.842 43.549 1.00 95.25 379 LEU A CA 1
ATOM 3023 C C . LEU A 1 379 ? -3.540 29.799 42.207 1.00 95.25 379 LEU A C 1
ATOM 3025 O O . LEU A 1 379 ? -3.182 30.858 41.688 1.00 95.25 379 LEU A O 1
ATOM 3029 N N . LEU A 1 380 ? -3.330 28.608 41.637 1.00 95.12 380 LEU A N 1
ATOM 3030 C CA . LEU A 1 380 ? -2.776 28.474 40.288 1.00 95.12 380 LEU A CA 1
ATOM 3031 C C . LEU A 1 380 ? -3.681 29.141 39.252 1.00 95.12 380 LEU A C 1
ATOM 3033 O O . LEU A 1 380 ? -3.185 29.900 38.426 1.00 95.12 380 LEU A O 1
ATOM 3037 N N . GLY A 1 381 ? -4.999 28.957 39.355 1.00 96.12 381 GLY A N 1
ATOM 3038 C CA . GLY A 1 381 ? -5.966 29.666 38.516 1.00 96.12 381 GLY A CA 1
ATOM 3039 C C . GLY A 1 381 ? -5.791 31.188 38.562 1.00 96.12 381 GLY A C 1
ATOM 3040 O O . GLY A 1 381 ? -5.603 31.816 37.521 1.00 96.12 381 GLY A O 1
ATOM 3041 N N . TYR A 1 382 ? -5.747 31.776 39.765 1.00 96.62 382 TYR A N 1
ATOM 3042 C CA . TYR A 1 382 ? -5.479 33.213 39.923 1.00 96.62 382 TYR A CA 1
ATOM 3043 C C . TYR A 1 382 ? -4.116 33.629 39.363 1.00 96.62 382 TYR A C 1
ATOM 3045 O O . TYR A 1 382 ? -3.952 34.762 38.913 1.00 96.62 382 TYR A O 1
ATOM 3053 N N . TYR A 1 383 ? -3.113 32.748 39.419 1.00 95.94 383 TYR A N 1
ATOM 3054 C CA . TYR A 1 383 ? -1.791 33.047 38.882 1.00 95.94 383 TYR A CA 1
ATOM 3055 C C . TYR A 1 383 ? -1.797 33.146 37.354 1.00 95.94 383 TYR A C 1
ATOM 3057 O O . TYR A 1 383 ? -1.071 33.964 36.781 1.00 95.94 383 TYR A O 1
ATOM 3065 N N . LEU A 1 384 ? -2.589 32.305 36.694 1.00 95.88 384 LEU A N 1
ATOM 3066 C CA . LEU A 1 384 ? -2.685 32.281 35.240 1.00 95.88 384 LEU A CA 1
ATOM 3067 C C . LEU A 1 384 ? -3.443 33.487 34.691 1.00 95.88 384 LEU A C 1
ATOM 3069 O O . LEU A 1 384 ? -3.024 34.004 33.658 1.00 95.88 384 LEU A O 1
ATOM 3073 N N . SER A 1 385 ? -4.465 33.965 35.404 1.00 93.94 385 SER A N 1
ATOM 3074 C CA . SER A 1 385 ? -5.219 35.158 35.012 1.00 93.94 385 SER A CA 1
ATOM 3075 C C . SER A 1 385 ? -4.544 36.463 35.442 1.00 93.94 385 SER A C 1
ATOM 3077 O O . SER A 1 385 ? -4.190 37.309 34.630 1.00 93.94 385 SER A O 1
ATOM 3079 N N . GLU A 1 386 ? -4.290 36.617 36.742 1.00 93.38 386 GLU A N 1
ATOM 3080 C CA . GLU A 1 386 ? -3.946 37.910 37.352 1.00 93.38 386 GLU A CA 1
ATOM 3081 C C . GLU A 1 386 ? -2.519 37.964 37.905 1.00 93.38 386 GLU A C 1
ATOM 3083 O O . GLU A 1 386 ? -2.057 38.997 38.409 1.00 93.38 386 GLU A O 1
ATOM 3088 N N . GLY A 1 387 ? -1.817 36.831 37.853 1.00 91.56 387 GLY A N 1
ATOM 3089 C CA . GLY A 1 387 ? -0.501 36.647 38.438 1.00 91.56 387 GLY A CA 1
ATOM 3090 C C . GLY A 1 387 ? 0.651 36.922 37.478 1.00 91.56 387 GLY A C 1
ATOM 3091 O O . GLY A 1 387 ? 0.644 36.553 36.303 1.00 91.56 387 GLY A O 1
ATOM 3092 N N . CYS A 1 388 ? 1.739 37.469 38.006 1.00 91.56 388 CYS A N 1
ATOM 3093 C CA . CYS A 1 388 ? 3.032 37.470 37.335 1.00 91.56 388 CYS A CA 1
ATOM 3094 C C . CYS A 1 388 ? 4.174 37.193 38.314 1.00 91.56 388 CYS A C 1
ATOM 3096 O O . CYS A 1 388 ? 4.084 37.453 39.518 1.00 91.56 388 CYS A O 1
ATOM 3098 N N . VAL A 1 389 ? 5.264 36.642 37.781 1.00 90.88 389 VAL A N 1
ATOM 3099 C CA . VAL A 1 389 ? 6.532 36.479 38.494 1.00 90.88 389 VAL A CA 1
ATOM 3100 C C . VAL A 1 389 ? 7.526 37.475 37.914 1.00 90.88 389 VAL A C 1
ATOM 3102 O O . VAL A 1 389 ? 7.723 37.542 36.706 1.00 90.88 389 VAL A O 1
ATOM 3105 N N . SER A 1 390 ? 8.179 38.240 38.784 1.00 87.25 390 SER A N 1
ATOM 3106 C CA . SER A 1 390 ? 9.303 39.105 38.428 1.00 87.25 390 SER A CA 1
ATOM 3107 C C . SER A 1 390 ? 10.508 38.741 39.287 1.00 87.25 390 SER A C 1
ATOM 3109 O O . SER A 1 390 ? 10.399 38.618 40.509 1.00 87.25 390 SER A O 1
ATOM 3111 N N . GLN A 1 391 ? 11.666 38.547 38.662 1.00 83.25 391 GLN A N 1
ATOM 3112 C CA . GLN A 1 391 ? 12.901 38.253 39.381 1.00 83.25 391 GLN A CA 1
ATOM 3113 C C . GLN A 1 391 ? 13.493 39.540 39.969 1.00 83.25 391 GLN A C 1
ATOM 3115 O O . GLN A 1 391 ? 13.649 40.539 39.270 1.00 83.25 391 GLN A O 1
ATOM 3120 N N . ASN A 1 392 ? 13.832 39.518 41.258 1.00 74.94 392 ASN A N 1
ATOM 3121 C CA . ASN A 1 392 ? 14.448 40.639 41.961 1.00 74.94 392 ASN A CA 1
ATOM 3122 C C . ASN A 1 392 ? 15.663 40.145 42.759 1.00 74.94 392 ASN A C 1
ATOM 3124 O O . ASN A 1 392 ? 15.529 39.604 43.860 1.00 74.94 392 ASN A O 1
ATOM 3128 N N . GLY A 1 393 ? 16.856 40.298 42.179 1.00 79.56 393 GLY A N 1
ATOM 3129 C CA . GLY A 1 393 ? 18.082 39.702 42.710 1.00 79.56 393 GLY A CA 1
ATOM 3130 C C . GLY A 1 393 ? 17.980 38.173 42.761 1.00 79.56 393 GLY A C 1
ATOM 3131 O O . GLY A 1 393 ? 17.651 37.532 41.764 1.00 79.56 393 GLY A O 1
ATOM 3132 N N . ASN A 1 394 ? 18.222 37.594 43.939 1.00 77.44 394 ASN A N 1
ATOM 3133 C CA . ASN A 1 394 ? 18.223 36.13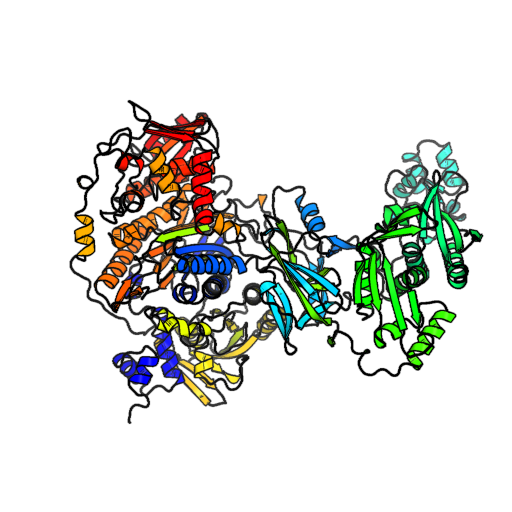9 44.148 1.00 77.44 394 ASN A CA 1
ATOM 3134 C C . ASN A 1 394 ? 16.846 35.555 44.525 1.00 77.44 394 ASN A C 1
ATOM 3136 O O . ASN A 1 394 ? 16.753 34.376 44.870 1.00 77.44 394 ASN A O 1
ATOM 3140 N N . THR A 1 395 ? 15.777 36.355 44.492 1.00 85.75 395 THR A N 1
ATOM 3141 C CA . THR A 1 395 ? 14.415 35.913 44.826 1.00 85.75 395 THR A CA 1
ATOM 3142 C C . THR A 1 395 ? 13.410 36.325 43.755 1.00 85.75 395 THR A C 1
ATOM 3144 O O . THR A 1 395 ? 13.698 37.163 42.898 1.00 85.75 395 THR A O 1
ATOM 3147 N N . TYR A 1 396 ? 12.211 35.754 43.820 1.00 88.69 396 TYR A N 1
ATOM 3148 C CA . TYR A 1 396 ? 11.095 36.122 42.960 1.00 88.69 396 TYR A CA 1
ATOM 3149 C C . TYR A 1 396 ? 10.067 36.932 43.738 1.00 88.69 396 TYR A C 1
ATOM 3151 O O . TYR A 1 396 ? 9.730 36.618 44.883 1.00 88.69 396 TYR A O 1
ATOM 3159 N N . LYS A 1 397 ? 9.554 37.979 43.096 1.00 91.06 397 LYS A N 1
ATOM 3160 C CA . LYS A 1 397 ? 8.368 38.711 43.519 1.00 91.06 397 LYS A CA 1
ATOM 3161 C C . LYS A 1 397 ? 7.181 38.171 42.727 1.00 91.06 397 LYS A C 1
ATOM 3163 O O . LYS A 1 397 ? 7.160 38.294 41.504 1.00 91.06 397 LYS A O 1
ATOM 3168 N N . ILE A 1 398 ? 6.213 37.593 43.429 1.00 92.94 398 ILE A N 1
ATOM 3169 C CA . ILE A 1 398 ? 4.946 37.139 42.856 1.00 92.94 398 ILE A CA 1
ATOM 3170 C C . ILE A 1 398 ? 3.908 38.228 43.117 1.00 92.94 398 ILE A C 1
ATOM 3172 O O . ILE A 1 398 ? 3.790 38.711 44.248 1.00 92.94 398 ILE A O 1
ATOM 3176 N N . ILE A 1 399 ? 3.214 38.661 42.068 1.00 93.62 399 ILE A N 1
ATOM 3177 C CA . ILE A 1 399 ? 2.255 39.767 42.114 1.00 93.62 399 ILE A CA 1
ATOM 3178 C C . ILE A 1 399 ? 0.946 39.296 41.496 1.00 93.62 399 ILE A C 1
ATOM 3180 O O . ILE A 1 399 ? 0.964 38.838 40.363 1.00 93.62 399 ILE A O 1
ATOM 3184 N N . PHE A 1 400 ? -0.161 39.472 42.211 1.00 94.69 400 PHE A N 1
ATOM 3185 C CA . PHE A 1 400 ? -1.517 39.305 41.691 1.00 94.69 400 PHE A CA 1
ATOM 3186 C C . PHE A 1 400 ? -2.185 40.672 41.622 1.00 94.69 400 PHE A C 1
ATOM 3188 O O . PHE A 1 400 ? -2.093 41.438 42.587 1.00 94.69 400 PHE A O 1
ATOM 3195 N N . THR A 1 401 ? -2.825 41.001 40.505 1.00 94.25 401 THR A N 1
ATOM 3196 C CA . THR A 1 401 ? -3.500 42.291 40.321 1.00 94.25 401 THR A CA 1
ATOM 3197 C C . THR A 1 401 ? -5.004 42.078 40.234 1.00 94.25 401 THR A C 1
ATOM 3199 O O . THR A 1 401 ? -5.449 41.229 39.500 1.00 94.25 401 THR A O 1
ATOM 3202 N N . PHE A 1 402 ? -5.802 42.842 40.970 1.00 93.50 402 PHE A N 1
ATOM 3203 C CA . PHE A 1 402 ? -7.264 42.726 40.934 1.00 93.50 402 PHE A CA 1
ATOM 3204 C C . PHE A 1 402 ? -7.900 44.108 40.841 1.00 93.50 402 PHE A C 1
ATOM 3206 O O . PHE A 1 402 ? -7.334 45.095 41.321 1.00 93.50 402 PHE A O 1
ATOM 3213 N N . GLY A 1 403 ? -9.090 44.220 40.265 1.00 90.12 403 GLY A N 1
ATOM 3214 C CA . GLY A 1 403 ? -9.866 45.454 40.265 1.00 90.12 403 GLY A CA 1
ATOM 3215 C C . GLY A 1 403 ? -10.240 45.905 41.683 1.00 90.12 403 GLY A C 1
ATOM 3216 O O . GLY A 1 403 ? -10.395 45.107 42.603 1.00 90.12 403 GLY A O 1
ATOM 3217 N N . LEU A 1 404 ? -10.464 47.211 41.890 1.00 89.38 404 LEU A N 1
ATOM 3218 C CA . LEU A 1 404 ? -10.863 47.739 43.215 1.00 89.38 404 LEU A CA 1
ATOM 3219 C C . LEU A 1 404 ? -12.181 47.159 43.767 1.00 89.38 404 LEU A C 1
ATOM 3221 O O . LEU A 1 404 ? -12.467 47.318 44.957 1.00 89.38 404 LEU A O 1
ATOM 3225 N N . HIS A 1 405 ? -12.989 46.537 42.910 1.00 87.38 405 HIS A N 1
ATOM 3226 C CA . HIS A 1 405 ? -14.256 45.905 43.265 1.00 87.38 405 HIS A CA 1
ATOM 3227 C C . HIS A 1 405 ? -14.100 44.425 43.670 1.00 87.38 405 HIS A C 1
ATOM 3229 O O . HIS A 1 405 ? -15.006 43.866 44.273 1.00 87.38 405 HIS A O 1
ATOM 3235 N N . GLU A 1 406 ? -12.942 43.807 43.431 1.00 90.00 406 GLU A N 1
ATOM 3236 C CA . GLU A 1 406 ? -12.690 42.366 43.607 1.00 90.00 406 GLU A CA 1
ATOM 3237 C C . GLU A 1 406 ? -12.036 42.056 44.962 1.00 90.00 406 GLU A C 1
ATOM 3239 O O . GLU A 1 406 ? -11.084 41.285 45.074 1.00 90.00 406 GLU A O 1
ATOM 3244 N N . LYS A 1 407 ? -12.537 42.690 46.028 1.00 89.94 407 LYS A N 1
ATOM 3245 C CA . LYS A 1 407 ? -11.971 42.538 47.381 1.00 89.94 407 LYS A CA 1
ATOM 3246 C C . LYS A 1 407 ? -12.033 41.099 47.894 1.00 89.94 407 LYS A C 1
ATOM 3248 O O . LYS A 1 407 ? -11.099 40.664 48.554 1.00 89.94 407 LYS A O 1
ATOM 3253 N N . GLU A 1 408 ? -13.094 40.372 47.545 1.00 92.94 408 GLU A N 1
ATOM 3254 C CA . GLU A 1 408 ? -13.267 38.958 47.897 1.00 92.94 408 GLU A CA 1
ATOM 3255 C C . GLU A 1 408 ? -12.093 38.105 47.387 1.00 92.94 408 GLU A C 1
ATOM 3257 O O . GLU A 1 408 ? -11.551 37.286 48.124 1.00 92.94 408 GLU A O 1
ATOM 3262 N N . TYR A 1 409 ? -11.640 38.338 46.150 1.00 94.38 409 TYR A N 1
ATOM 3263 C CA . TYR A 1 409 ? -10.535 37.583 45.548 1.00 94.38 409 TYR A CA 1
ATOM 3264 C C . TYR A 1 409 ? -9.186 37.980 46.155 1.00 94.38 409 TYR A C 1
ATOM 3266 O O . TYR A 1 409 ? -8.332 37.127 46.383 1.00 94.38 409 TYR A O 1
ATOM 3274 N N . VAL A 1 410 ? -9.014 39.266 46.486 1.00 93.94 410 VAL A N 1
ATOM 3275 C CA . VAL A 1 410 ? -7.835 39.763 47.211 1.00 93.94 410 VAL A CA 1
ATOM 3276 C C . VAL A 1 410 ? -7.697 39.072 48.571 1.00 93.94 410 VAL A C 1
ATOM 3278 O O . VAL A 1 410 ? -6.608 38.609 48.905 1.00 93.94 410 VAL A O 1
ATOM 3281 N N . GLU A 1 411 ? -8.781 38.984 49.345 1.00 93.75 411 GLU A N 1
ATOM 3282 C CA . GLU A 1 411 ? -8.797 38.309 50.650 1.00 93.75 411 GLU A CA 1
ATOM 3283 C C . GLU A 1 411 ? -8.521 36.805 50.519 1.00 93.75 411 GLU A C 1
ATOM 3285 O O . GLU A 1 411 ? -7.724 36.255 51.279 1.00 93.75 411 GLU A O 1
ATOM 3290 N N . ASP A 1 412 ? -9.109 36.153 49.515 1.00 94.56 412 ASP A N 1
ATOM 3291 C CA . ASP A 1 412 ? -8.873 34.739 49.220 1.00 94.56 412 ASP A CA 1
ATOM 3292 C C . ASP A 1 412 ? -7.391 34.463 48.909 1.00 94.56 412 ASP A C 1
ATOM 3294 O O . ASP A 1 412 ? -6.776 33.613 49.551 1.00 94.56 412 ASP A O 1
ATOM 3298 N N . VAL A 1 413 ? -6.759 35.242 48.021 1.00 95.31 413 VAL A N 1
ATOM 3299 C CA . VAL A 1 413 ? -5.325 35.088 47.704 1.00 95.31 413 VAL A CA 1
ATOM 3300 C C . VAL A 1 413 ? -4.437 35.306 48.932 1.00 95.31 413 VAL A C 1
ATOM 3302 O O . VAL A 1 413 ? -3.465 34.573 49.111 1.00 95.31 413 VAL A O 1
ATOM 3305 N N . ILE A 1 414 ? -4.751 36.273 49.801 1.00 94.44 414 ILE A N 1
ATOM 3306 C CA . ILE A 1 414 ? -3.997 36.495 51.049 1.00 94.44 414 ILE A CA 1
ATOM 3307 C C . ILE A 1 414 ? -4.061 35.251 51.938 1.00 94.44 414 ILE A C 1
ATOM 3309 O O . ILE A 1 414 ? -3.017 34.749 52.356 1.00 94.44 414 ILE A O 1
ATOM 3313 N N . ASN A 1 415 ? -5.263 34.717 52.161 1.00 93.62 415 ASN A N 1
ATOM 3314 C CA . ASN A 1 415 ? -5.468 33.526 52.984 1.00 93.62 415 ASN A CA 1
ATOM 3315 C C . ASN A 1 415 ? -4.732 32.304 52.408 1.00 93.62 415 ASN A C 1
ATOM 3317 O O . ASN A 1 415 ? -4.147 31.514 53.152 1.00 93.62 415 ASN A O 1
ATOM 3321 N N . LEU A 1 416 ? -4.732 32.145 51.081 1.00 93.44 416 LEU A N 1
ATOM 3322 C CA . LEU A 1 416 ? -4.021 31.063 50.395 1.00 93.44 416 LEU A CA 1
ATOM 3323 C C . LEU A 1 416 ? -2.495 31.200 50.532 1.00 93.44 416 LEU A C 1
ATOM 3325 O O . LEU A 1 416 ? -1.814 30.210 50.790 1.00 93.44 416 LEU A O 1
ATOM 3329 N N . MET A 1 417 ? -1.951 32.418 50.449 1.00 89.94 417 MET A N 1
ATOM 3330 C CA . MET A 1 417 ? -0.519 32.669 50.677 1.00 89.94 417 MET A CA 1
ATOM 3331 C C . MET A 1 417 ? -0.097 32.362 52.114 1.00 89.94 417 MET A C 1
ATOM 3333 O O . MET A 1 417 ? 0.944 31.738 52.329 1.00 89.94 417 MET A O 1
ATOM 3337 N N . GLU A 1 418 ? -0.911 32.751 53.096 1.00 88.75 418 GLU A N 1
ATOM 3338 C CA . GLU A 1 418 ? -0.638 32.477 54.509 1.00 88.75 418 GLU A CA 1
ATOM 3339 C C . GLU A 1 418 ? -0.602 30.972 54.799 1.00 88.75 418 GLU A C 1
ATOM 3341 O O . GLU A 1 418 ? 0.287 30.508 55.517 1.00 88.75 418 GLU A O 1
ATOM 3346 N N . LYS A 1 419 ? -1.490 30.185 54.174 1.00 87.69 419 LYS A N 1
ATOM 3347 C CA . LYS A 1 419 ? -1.468 28.713 54.259 1.00 87.69 419 LYS A CA 1
ATOM 3348 C C . LYS A 1 419 ? -0.181 28.097 53.705 1.00 87.69 419 LYS A C 1
ATOM 3350 O O . LYS A 1 419 ? 0.287 27.096 54.244 1.00 87.69 419 LYS A O 1
ATOM 3355 N N . LEU A 1 420 ? 0.424 28.711 52.686 1.00 86.31 420 LEU A N 1
ATOM 3356 C CA . LEU A 1 420 ? 1.731 28.310 52.145 1.00 86.31 420 LEU A CA 1
ATOM 3357 C C . LEU A 1 420 ? 2.917 28.751 53.026 1.00 86.31 420 LEU A C 1
ATOM 3359 O O . LEU A 1 420 ? 4.069 28.483 52.686 1.00 86.31 420 LEU A O 1
ATOM 3363 N N . GLY A 1 421 ? 2.658 29.427 54.152 1.00 83.81 421 GLY A N 1
ATOM 3364 C CA . GLY A 1 421 ? 3.687 29.988 55.029 1.00 83.81 421 GLY A CA 1
ATOM 3365 C C . GLY A 1 421 ? 4.299 31.287 54.499 1.00 83.81 421 GLY A C 1
ATOM 3366 O O . GLY A 1 421 ? 5.346 31.719 54.981 1.00 83.81 421 GLY A O 1
ATOM 3367 N N . LEU A 1 422 ? 3.664 31.920 53.508 1.00 87.56 422 LEU A N 1
ATOM 3368 C CA . LEU A 1 422 ? 4.152 33.132 52.864 1.00 87.56 422 LEU A CA 1
ATOM 3369 C C . LEU A 1 422 ? 3.406 34.360 53.373 1.00 87.56 422 LEU A C 1
ATOM 3371 O O . LEU A 1 422 ? 2.189 34.374 53.536 1.00 87.56 422 LEU A O 1
ATOM 3375 N N . ARG A 1 423 ? 4.147 35.450 53.576 1.00 87.81 423 ARG A N 1
ATOM 3376 C CA . ARG A 1 423 ? 3.554 36.732 53.952 1.00 87.81 423 ARG A CA 1
ATOM 3377 C C . ARG A 1 423 ? 3.117 37.492 52.702 1.00 87.81 423 ARG A C 1
ATOM 3379 O O . ARG A 1 423 ? 3.954 37.815 51.854 1.00 87.81 423 ARG A O 1
ATOM 3386 N N . ALA A 1 424 ? 1.833 37.824 52.620 1.00 89.56 424 ALA A N 1
ATOM 3387 C CA . ALA A 1 424 ? 1.294 38.708 51.594 1.00 89.56 424 ALA A CA 1
ATOM 3388 C C . ALA A 1 424 ? 1.371 40.186 52.024 1.00 89.56 424 ALA A C 1
ATOM 3390 O O . ALA A 1 424 ? 1.258 40.532 53.202 1.00 89.56 424 ALA A O 1
ATOM 3391 N N . CYS A 1 425 ? 1.575 41.074 51.055 1.00 91.19 425 CYS A N 1
ATOM 3392 C CA . CYS A 1 425 ? 1.528 42.524 51.204 1.00 91.19 425 CYS A CA 1
ATOM 3393 C C . CYS A 1 425 ? 0.555 43.091 50.169 1.00 91.19 425 CYS A C 1
ATOM 3395 O O . CYS A 1 425 ? 0.691 42.794 48.985 1.00 91.19 425 CYS A O 1
ATOM 3397 N N . VAL A 1 426 ? -0.405 43.911 50.596 1.00 93.38 426 VAL A N 1
ATOM 3398 C CA . VAL A 1 426 ? -1.407 44.504 49.700 1.00 93.38 426 VAL A CA 1
ATOM 3399 C C . VAL A 1 426 ? -1.062 45.962 49.431 1.00 93.38 426 VAL A C 1
ATOM 3401 O O . VAL A 1 426 ? -0.987 46.780 50.346 1.00 93.38 426 VAL A O 1
ATOM 3404 N N . GLU A 1 427 ? -0.890 46.299 48.159 1.00 93.50 427 GLU A N 1
ATOM 3405 C CA . GLU A 1 427 ? -0.667 47.657 47.679 1.00 93.50 427 GLU A CA 1
ATOM 3406 C C . GLU A 1 427 ? -1.924 48.139 46.938 1.00 93.50 427 GLU A C 1
ATOM 3408 O O . GLU A 1 427 ? -2.323 47.563 45.925 1.00 93.50 427 GLU A O 1
ATOM 3413 N N . LYS A 1 428 ? -2.568 49.207 47.420 1.00 92.06 428 LYS A N 1
ATOM 3414 C CA . LYS A 1 428 ? -3.692 49.834 46.709 1.00 92.06 428 LYS A CA 1
ATOM 3415 C C . LYS A 1 428 ? -3.163 50.830 45.673 1.00 92.06 428 LYS A C 1
ATOM 3417 O O . LYS A 1 428 ? -2.539 51.823 46.041 1.00 92.06 428 LYS A O 1
ATOM 3422 N N . ARG A 1 429 ? -3.463 50.597 44.393 1.00 91.00 429 ARG A N 1
ATOM 3423 C CA . ARG A 1 429 ? -3.117 51.468 43.255 1.00 91.00 429 ARG A CA 1
ATOM 3424 C C . ARG A 1 429 ? -4.331 52.284 42.793 1.00 91.00 429 ARG A C 1
ATOM 3426 O O . ARG A 1 429 ? -5.407 52.209 43.383 1.00 91.00 429 ARG A O 1
ATOM 3433 N N . LYS A 1 430 ? -4.160 53.092 41.735 1.00 87.88 430 LYS A N 1
ATOM 3434 C CA . LYS A 1 430 ? -5.194 54.010 41.209 1.00 87.88 430 LYS A CA 1
ATOM 3435 C C . LYS A 1 430 ? -6.513 53.299 40.874 1.00 87.88 430 LYS A C 1
ATOM 3437 O O . LYS A 1 430 ? -7.573 53.829 41.191 1.00 87.88 430 LYS A O 1
ATOM 3442 N N . SER A 1 431 ? -6.442 52.127 40.243 1.00 88.50 431 SER A N 1
ATOM 3443 C CA . SER A 1 431 ? -7.604 51.363 39.759 1.00 88.50 431 SER A CA 1
ATOM 3444 C C . SER A 1 431 ? -7.593 49.884 40.157 1.00 88.50 431 SER A C 1
ATOM 3446 O O . SER A 1 431 ? -8.537 49.169 39.825 1.00 88.50 431 SER A O 1
ATOM 3448 N N . THR A 1 432 ? -6.572 49.427 40.888 1.00 93.62 432 THR A N 1
ATOM 3449 C CA . THR A 1 432 ? -6.376 48.011 41.230 1.00 93.62 432 THR A CA 1
ATOM 3450 C C . THR A 1 432 ? -5.808 47.819 42.638 1.00 93.62 432 THR A C 1
ATOM 3452 O O . THR A 1 432 ? -5.216 48.733 43.219 1.00 93.62 432 THR A O 1
ATOM 3455 N N . PHE A 1 433 ? -5.977 46.622 43.190 1.00 93.50 433 PHE A N 1
ATOM 3456 C CA . PHE A 1 433 ? -5.194 46.089 44.301 1.00 93.50 433 PHE A CA 1
ATOM 3457 C C . PHE A 1 433 ? -4.079 45.202 43.747 1.00 93.50 433 PHE A C 1
ATOM 3459 O O . PHE A 1 433 ? -4.322 44.411 42.844 1.00 93.50 433 PHE A O 1
ATOM 3466 N N . ALA A 1 434 ? -2.868 45.318 44.287 1.00 94.44 434 ALA A N 1
ATOM 3467 C CA . ALA A 1 434 ? -1.766 44.412 43.988 1.00 94.44 434 ALA A CA 1
ATOM 3468 C C . ALA A 1 434 ? -1.392 43.621 45.248 1.00 94.44 434 ALA A C 1
ATOM 3470 O O . ALA A 1 434 ? -0.909 44.199 46.224 1.00 94.44 434 ALA A O 1
ATOM 3471 N N . VAL A 1 435 ? -1.598 42.305 45.227 1.00 95.06 435 VAL A N 1
ATOM 3472 C CA . VAL A 1 435 ? -1.166 41.388 46.289 1.00 95.06 435 VAL A CA 1
ATOM 3473 C C . VAL A 1 435 ? 0.224 40.880 45.935 1.00 95.06 435 VAL A C 1
ATOM 3475 O O . VAL A 1 435 ? 0.414 40.194 44.937 1.00 95.06 435 VAL A O 1
ATOM 3478 N N . CYS A 1 436 ? 1.217 41.257 46.732 1.00 92.50 436 CYS A N 1
ATOM 3479 C CA . CYS A 1 436 ? 2.619 40.935 46.509 1.00 92.50 436 CYS A CA 1
ATOM 3480 C C . CYS A 1 436 ? 3.133 39.978 47.582 1.00 92.50 436 CYS A C 1
ATOM 3482 O O . CYS A 1 436 ? 2.960 40.227 48.775 1.00 92.50 436 CYS A O 1
ATOM 3484 N N . THR A 1 437 ? 3.880 38.959 47.176 1.00 91.44 437 THR A N 1
ATOM 3485 C CA . THR A 1 437 ? 4.723 38.173 48.081 1.00 91.44 437 THR A CA 1
ATOM 3486 C C . THR A 1 437 ? 6.105 37.964 47.470 1.00 91.44 437 THR A C 1
ATOM 3488 O O . THR A 1 437 ? 6.306 38.157 46.268 1.00 91.44 437 THR A O 1
ATOM 3491 N N . THR A 1 438 ? 7.087 37.615 48.296 1.00 88.94 438 THR A N 1
ATOM 3492 C CA . THR A 1 438 ? 8.417 37.229 47.827 1.00 88.94 438 THR A CA 1
ATOM 3493 C C . THR A 1 438 ? 8.690 35.793 48.229 1.00 88.94 438 THR A C 1
ATOM 3495 O O . THR A 1 438 ? 8.614 35.438 49.400 1.00 88.94 438 THR A O 1
ATOM 3498 N N . SER A 1 439 ? 9.020 34.944 47.266 1.00 89.44 439 SER A N 1
ATOM 3499 C CA . SER A 1 439 ? 9.390 33.558 47.534 1.00 89.44 439 SER A CA 1
ATOM 3500 C C . SER A 1 439 ? 10.240 33.049 46.389 1.00 89.44 439 SER A C 1
ATOM 3502 O O . SER A 1 439 ? 9.782 32.992 45.250 1.00 89.44 439 SER A O 1
ATOM 3504 N N . TRP A 1 440 ? 11.488 32.690 46.691 1.00 87.88 440 TRP A N 1
ATOM 3505 C CA . TRP A 1 440 ? 12.357 32.073 45.697 1.00 87.88 440 TRP A CA 1
ATOM 3506 C C . TRP A 1 440 ? 11.780 30.727 45.245 1.00 87.88 440 TRP A C 1
ATOM 3508 O O . TRP A 1 440 ? 11.680 30.497 44.046 1.00 87.88 440 TRP A O 1
ATOM 3518 N N . LEU A 1 441 ? 11.340 29.885 46.184 1.00 88.38 441 LEU A N 1
ATOM 3519 C CA . LEU A 1 441 ? 10.874 28.540 45.862 1.00 88.38 441 LEU A CA 1
ATOM 3520 C C . LEU A 1 441 ? 9.571 28.573 45.061 1.00 88.38 441 LEU A C 1
ATOM 3522 O O . LEU A 1 441 ? 9.525 28.006 43.981 1.00 88.38 441 LEU A O 1
ATOM 3526 N N . LEU A 1 442 ? 8.543 29.298 45.517 1.00 89.50 442 LEU A N 1
ATOM 3527 C CA . LEU A 1 442 ? 7.273 29.369 44.782 1.00 89.50 442 LEU A CA 1
ATOM 3528 C C . LEU A 1 442 ? 7.450 30.011 43.399 1.00 89.50 442 LEU A C 1
ATOM 3530 O O . LEU A 1 442 ? 6.873 29.537 42.428 1.00 89.50 442 LEU A O 1
ATOM 3534 N N . GLY A 1 443 ? 8.264 31.066 43.288 1.00 90.62 443 GLY A N 1
ATOM 3535 C CA . GLY A 1 443 ? 8.553 31.675 41.991 1.00 90.62 443 GLY A CA 1
ATOM 3536 C C . GLY A 1 443 ? 9.335 30.750 41.055 1.00 90.62 443 GLY A C 1
ATOM 3537 O O . GLY A 1 443 ? 9.033 30.716 39.867 1.00 90.62 443 GLY A O 1
ATOM 3538 N N . TYR A 1 444 ? 10.287 29.974 41.586 1.00 88.44 444 TYR A N 1
ATOM 3539 C CA . TYR A 1 444 ? 11.012 28.950 40.831 1.00 88.44 444 TYR A CA 1
ATOM 3540 C C . TYR A 1 444 ? 10.075 27.831 40.371 1.00 88.44 444 TYR A C 1
ATOM 3542 O O . TYR A 1 444 ? 10.106 27.466 39.202 1.00 88.44 444 TYR A O 1
ATOM 3550 N N . LEU A 1 445 ? 9.192 27.345 41.248 1.00 89.62 445 LEU A N 1
ATOM 3551 C CA . LEU A 1 445 ? 8.212 26.319 40.901 1.00 89.62 445 LEU A CA 1
ATOM 3552 C C . LEU A 1 445 ? 7.273 26.803 39.791 1.00 89.62 445 LEU A C 1
ATOM 3554 O O . LEU A 1 445 ? 7.168 26.148 38.766 1.00 89.62 445 LEU A O 1
ATOM 3558 N N . LEU A 1 446 ? 6.659 27.981 39.944 1.00 91.31 446 LEU A N 1
ATOM 3559 C CA . LEU A 1 446 ? 5.740 28.541 38.945 1.00 91.31 446 LEU A CA 1
ATOM 3560 C C . LEU A 1 446 ? 6.413 28.802 37.593 1.00 91.31 446 LEU A C 1
ATOM 3562 O O . LEU A 1 446 ? 5.785 28.611 36.558 1.00 91.31 446 LEU A O 1
ATOM 3566 N N . LYS A 1 447 ? 7.663 29.276 37.594 1.00 88.38 447 LYS A N 1
ATOM 3567 C CA . LYS A 1 447 ? 8.343 29.716 36.371 1.00 88.38 447 LYS A CA 1
ATOM 3568 C C . LYS A 1 447 ? 9.144 28.606 35.689 1.00 88.38 447 LYS A C 1
ATOM 3570 O O . LYS A 1 447 ? 9.056 28.472 34.477 1.00 88.38 447 LYS A O 1
ATOM 3575 N N . GLU A 1 448 ? 9.942 27.861 36.447 1.00 86.88 448 GLU A N 1
ATOM 3576 C CA . GLU A 1 448 ? 10.978 26.965 35.914 1.00 86.88 448 GLU A CA 1
ATOM 3577 C C . GLU A 1 448 ? 10.578 25.481 35.997 1.00 86.88 448 GLU A C 1
ATOM 3579 O O . GLU A 1 448 ? 11.013 24.696 35.160 1.00 86.88 448 GLU A O 1
ATOM 3584 N N . VAL A 1 449 ? 9.762 25.085 36.985 1.00 87.19 449 VAL A N 1
ATOM 3585 C CA . VAL A 1 449 ? 9.324 23.682 37.150 1.00 87.19 449 VAL A CA 1
ATOM 3586 C C . VAL A 1 449 ? 8.003 23.432 36.431 1.00 87.19 449 VAL A C 1
ATOM 3588 O O . VAL A 1 449 ? 7.934 22.602 35.538 1.00 87.19 449 VAL A O 1
ATOM 3591 N N . TRP A 1 450 ? 6.964 24.183 36.785 1.00 88.88 450 TRP A N 1
ATOM 3592 C CA . TRP A 1 450 ? 5.615 24.052 36.228 1.00 88.88 450 TRP A CA 1
ATOM 3593 C C . TRP A 1 450 ? 5.386 24.849 34.953 1.00 88.88 450 TRP A C 1
ATOM 3595 O O . TRP A 1 450 ? 4.349 24.686 34.322 1.00 88.88 450 TRP A O 1
ATOM 3605 N N . GLN A 1 451 ? 6.329 25.726 34.597 1.00 89.75 451 GLN A N 1
ATOM 3606 C CA . GLN A 1 451 ? 6.287 26.517 33.367 1.00 89.75 451 GLN A CA 1
ATOM 3607 C C . GLN A 1 451 ? 4.949 27.248 33.155 1.00 89.75 451 GLN A C 1
ATOM 3609 O O . GLN A 1 451 ? 4.484 27.417 32.032 1.00 89.75 451 GLN A O 1
ATOM 3614 N N . CYS A 1 452 ? 4.348 27.770 34.230 1.00 92.56 452 CYS A N 1
ATOM 3615 C CA . CYS A 1 452 ? 3.047 28.446 34.199 1.00 92.56 452 CYS A CA 1
ATOM 3616 C C . CYS A 1 452 ? 3.059 29.800 33.455 1.00 92.56 452 CYS A C 1
ATOM 3618 O O . CYS A 1 452 ? 2.055 30.516 33.459 1.00 92.56 452 CYS A O 1
ATOM 3620 N N . GLY A 1 453 ? 4.194 30.193 32.868 1.00 87.81 453 GLY A N 1
ATOM 3621 C CA . GLY A 1 453 ? 4.379 31.417 32.093 1.00 87.81 453 GLY A CA 1
ATOM 3622 C C . GLY A 1 453 ? 4.542 32.695 32.922 1.00 87.81 453 GLY A C 1
ATOM 3623 O O . GLY A 1 453 ? 3.779 32.992 33.845 1.00 87.81 453 GLY A O 1
ATOM 3624 N N . ASP A 1 454 ? 5.509 33.530 32.535 1.00 83.31 454 ASP A N 1
ATOM 3625 C CA . ASP A 1 454 ? 5.742 34.856 33.126 1.00 83.31 454 ASP A CA 1
ATOM 3626 C C . ASP A 1 454 ? 5.093 36.010 32.332 1.00 83.31 454 ASP A C 1
ATOM 3628 O O . ASP A 1 454 ? 4.986 37.132 32.836 1.00 83.31 454 ASP A O 1
ATOM 3632 N N . LYS A 1 455 ? 4.601 35.728 31.118 1.00 85.75 455 LYS A N 1
ATOM 3633 C CA . LYS A 1 455 ? 3.874 36.651 30.233 1.00 85.75 455 LYS A CA 1
ATOM 3634 C C . LYS A 1 455 ? 2.605 35.998 29.693 1.00 85.75 455 LYS A C 1
ATOM 3636 O O . LYS A 1 455 ? 2.551 34.783 29.541 1.00 85.75 455 LYS A O 1
ATOM 3641 N N . ALA A 1 456 ? 1.624 36.824 29.325 1.00 86.69 456 ALA A N 1
ATOM 3642 C CA . ALA A 1 456 ? 0.302 36.377 28.877 1.00 86.69 456 ALA A CA 1
ATOM 3643 C C . ALA A 1 456 ? 0.311 35.320 27.743 1.00 86.69 456 ALA A C 1
ATOM 3645 O O . ALA A 1 456 ? -0.433 34.352 27.874 1.00 86.69 456 ALA A O 1
ATOM 3646 N N . PRO A 1 457 ? 1.154 35.411 26.687 1.00 88.25 457 PRO A N 1
ATOM 3647 C CA . PRO A 1 457 ? 1.159 34.406 25.616 1.00 88.25 457 PRO A CA 1
ATOM 3648 C C . PRO A 1 457 ? 1.703 33.033 26.028 1.00 88.25 457 PRO A C 1
ATOM 3650 O O . PRO A 1 457 ? 1.481 32.064 25.315 1.00 88.25 457 PRO A O 1
ATOM 3653 N N . PHE A 1 458 ? 2.415 32.954 27.157 1.00 89.94 458 PHE A N 1
ATOM 3654 C CA . PHE A 1 458 ? 3.065 31.734 27.646 1.00 89.94 458 PHE A CA 1
ATOM 3655 C C . PHE A 1 458 ? 2.390 31.163 28.894 1.00 89.94 458 PHE A C 1
ATOM 3657 O O . PHE A 1 458 ? 2.893 30.209 29.475 1.00 89.94 458 PHE A O 1
ATOM 3664 N N . LYS A 1 459 ? 1.280 31.760 29.347 1.00 93.94 459 LYS A N 1
ATOM 3665 C CA . LYS A 1 459 ? 0.499 31.210 30.456 1.00 93.94 459 LYS A CA 1
ATOM 3666 C C . LYS A 1 459 ? -0.041 29.839 30.066 1.00 93.94 459 LYS A C 1
ATOM 3668 O O . LYS A 1 459 ? -0.530 29.693 28.951 1.00 93.94 459 LYS A O 1
ATOM 3673 N N . ALA A 1 460 ? 0.029 28.872 30.969 1.00 95.06 460 ALA A N 1
ATOM 3674 C CA . ALA A 1 460 ? -0.549 27.539 30.819 1.00 95.06 460 ALA A CA 1
ATOM 3675 C C . ALA A 1 460 ? -0.682 26.893 32.204 1.00 95.06 460 ALA A C 1
ATOM 3677 O O . ALA A 1 460 ? 0.116 27.185 33.095 1.00 95.06 460 ALA A O 1
ATOM 3678 N N . PHE A 1 461 ? -1.669 26.020 32.394 1.00 94.69 461 PHE A N 1
ATOM 3679 C CA . PHE A 1 461 ? -1.645 25.091 33.522 1.00 94.69 461 PHE A CA 1
ATOM 3680 C C . PHE A 1 461 ? -0.448 24.138 33.381 1.00 94.69 461 PHE A C 1
ATOM 3682 O O . PHE A 1 461 ? -0.100 23.794 32.246 1.00 94.69 461 PHE A O 1
ATOM 3689 N N . PRO A 1 462 ? 0.164 23.700 34.499 1.00 91.19 462 PRO A N 1
ATOM 3690 C CA . PRO A 1 462 ? 1.221 22.697 34.445 1.00 91.19 462 PRO A CA 1
ATOM 3691 C C . PRO A 1 462 ? 0.700 21.373 33.894 1.00 91.19 462 PRO A C 1
ATOM 3693 O O . PRO A 1 462 ? -0.449 21.017 34.148 1.00 91.19 462 PRO A O 1
ATOM 3696 N N . ASP A 1 463 ? 1.558 20.611 33.221 1.00 86.38 463 ASP A N 1
ATOM 3697 C CA . ASP A 1 463 ? 1.166 19.353 32.568 1.00 86.38 463 ASP A CA 1
ATOM 3698 C C . ASP A 1 463 ? 0.626 18.317 33.583 1.00 86.38 463 ASP A C 1
ATOM 3700 O O . ASP A 1 463 ? -0.303 17.560 33.300 1.00 86.38 463 ASP A O 1
ATOM 3704 N N . CYS A 1 464 ? 1.103 18.352 34.834 1.00 85.50 464 CYS A N 1
ATOM 3705 C CA . CYS A 1 464 ? 0.595 17.498 35.912 1.00 85.50 464 CYS A CA 1
ATOM 3706 C C . CYS A 1 464 ? -0.800 17.888 36.446 1.00 85.50 464 CYS A C 1
ATOM 3708 O O . CYS A 1 464 ? -1.423 17.082 37.135 1.00 85.50 464 CYS A O 1
ATOM 3710 N N . PHE A 1 465 ? -1.316 19.085 36.132 1.00 89.38 465 PHE A N 1
ATOM 3711 C CA . PHE A 1 465 ? -2.630 19.567 36.592 1.00 89.38 465 PHE A CA 1
ATOM 3712 C C . PHE A 1 465 ? -3.779 18.674 36.112 1.00 89.38 465 PHE A C 1
ATOM 3714 O O . PHE A 1 465 ? -4.740 18.441 36.839 1.00 89.38 465 PHE A O 1
ATOM 3721 N N . PHE A 1 466 ? -3.665 18.140 34.897 1.00 88.19 466 PHE A N 1
ATOM 3722 C CA . PHE A 1 466 ? -4.686 17.292 34.279 1.00 88.19 466 PHE A CA 1
ATOM 3723 C C . PHE A 1 466 ? -4.729 15.868 34.856 1.00 88.19 466 PHE A C 1
ATOM 3725 O O . PHE A 1 466 ? -5.679 15.139 34.589 1.00 88.19 466 PHE A O 1
ATOM 3732 N N . ASN A 1 467 ? -3.758 15.507 35.703 1.00 83.44 467 ASN A N 1
ATOM 3733 C CA . ASN A 1 467 ? -3.773 14.278 36.501 1.00 83.44 467 ASN A CA 1
ATOM 3734 C C . ASN A 1 467 ? -4.378 14.486 37.899 1.00 83.44 467 ASN A C 1
ATOM 3736 O O . ASN A 1 467 ? -4.501 13.530 38.667 1.00 83.44 467 ASN A O 1
ATOM 3740 N N . TRP A 1 468 ? -4.713 15.724 38.275 1.00 86.31 468 TRP A N 1
ATOM 3741 C CA . TRP A 1 468 ? -5.373 16.004 39.549 1.00 86.31 468 TRP A CA 1
ATOM 3742 C C . TRP A 1 468 ? -6.851 15.646 39.488 1.00 86.31 468 TRP A C 1
ATOM 3744 O O . TRP A 1 468 ? -7.439 15.588 38.408 1.00 86.31 468 TRP A O 1
ATOM 3754 N N . SER A 1 469 ? -7.462 15.454 40.659 1.00 86.75 469 SER A N 1
ATOM 3755 C CA . SER A 1 469 ? -8.882 15.123 40.737 1.00 86.75 469 SER A CA 1
ATOM 3756 C C . SER A 1 469 ? -9.764 16.207 40.098 1.00 86.75 469 SER A C 1
ATOM 3758 O O . SER A 1 469 ? -9.417 17.396 40.150 1.00 86.75 469 SER A O 1
ATOM 3760 N N . PRO A 1 470 ? -10.938 15.845 39.547 1.00 86.38 470 PRO A N 1
ATOM 3761 C CA . PRO A 1 470 ? -11.871 16.797 38.947 1.00 86.38 470 PRO A CA 1
ATOM 3762 C C . PRO A 1 470 ? -12.201 17.990 39.854 1.00 86.38 470 PRO A C 1
ATOM 3764 O O . PRO A 1 470 ? -12.249 19.122 39.386 1.00 86.38 470 PRO A O 1
ATOM 3767 N N . ALA A 1 471 ? -12.319 17.773 41.169 1.00 88.75 471 ALA A N 1
ATOM 3768 C CA . ALA A 1 471 ? -12.561 18.845 42.140 1.00 88.75 471 ALA A CA 1
ATOM 3769 C C . ALA A 1 471 ? -11.422 19.885 42.188 1.00 88.75 471 ALA A C 1
ATOM 3771 O O . ALA A 1 471 ? -11.666 21.088 42.300 1.00 88.75 471 ALA A O 1
ATOM 3772 N N . LEU A 1 472 ? -10.165 19.444 42.069 1.00 91.38 472 LEU A N 1
ATOM 3773 C CA . LEU A 1 472 ? -9.011 20.342 41.996 1.00 91.38 472 LEU A CA 1
ATOM 3774 C C . LEU A 1 472 ? -8.970 21.076 40.653 1.00 91.38 472 LEU A C 1
ATOM 3776 O O . LEU A 1 472 ? -8.715 22.282 40.617 1.00 91.38 472 LEU A O 1
ATOM 3780 N N . GLN A 1 473 ? -9.265 20.370 39.559 1.00 91.56 473 GLN A N 1
ATOM 3781 C CA . GLN A 1 473 ? -9.351 20.961 38.225 1.00 91.56 473 GLN A CA 1
ATOM 3782 C C . GLN A 1 473 ? -10.422 22.066 38.162 1.00 91.56 473 GLN A C 1
ATOM 3784 O O . GLN A 1 473 ? -10.160 23.162 37.659 1.00 91.56 473 GLN A O 1
ATOM 3789 N N . GLU A 1 474 ? -11.596 21.816 38.750 1.00 92.12 474 GLU A N 1
ATOM 3790 C CA . GLU A 1 474 ? -12.692 22.779 38.899 1.00 92.12 474 GLU A CA 1
ATOM 3791 C C . GLU A 1 474 ? -12.269 24.031 39.672 1.00 92.12 474 GLU A C 1
ATOM 3793 O O . GLU A 1 474 ? -12.547 25.155 39.243 1.00 92.12 474 GLU A O 1
ATOM 3798 N N . GLU A 1 475 ? -11.568 23.870 40.796 1.00 94.62 475 GLU A N 1
ATOM 3799 C CA . GLU A 1 475 ? -11.111 25.005 41.600 1.00 94.62 475 GLU A CA 1
ATOM 3800 C C . GLU A 1 475 ? -10.017 25.820 40.892 1.00 94.62 475 GLU A C 1
ATOM 3802 O O . GLU A 1 475 ? -10.027 27.054 40.968 1.00 94.62 475 GLU A O 1
ATOM 3807 N N . GLY A 1 476 ? -9.132 25.175 40.124 1.00 95.06 476 GLY A N 1
ATOM 3808 C CA . GLY A 1 476 ? -8.179 25.873 39.257 1.00 95.06 476 GLY A CA 1
ATOM 3809 C C . GLY A 1 476 ? -8.858 26.660 38.137 1.00 95.06 476 GLY A C 1
ATOM 3810 O O . GLY A 1 476 ? -8.568 27.846 37.953 1.00 95.06 476 GLY A O 1
ATOM 3811 N N . LEU A 1 477 ? -9.832 26.058 37.448 1.00 94.81 477 LEU A N 1
ATOM 3812 C CA . LEU A 1 477 ? -10.645 26.750 36.446 1.00 94.81 477 LEU A CA 1
ATOM 3813 C C . LEU A 1 477 ? -11.420 27.926 37.061 1.00 94.81 477 LEU A C 1
ATOM 3815 O O . LEU A 1 477 ? -11.500 29.002 36.470 1.00 94.81 477 LEU A O 1
ATOM 3819 N N . LYS A 1 478 ? -11.952 27.763 38.274 1.00 94.69 478 LYS A N 1
ATOM 3820 C CA . LYS A 1 478 ? -12.617 28.834 39.023 1.00 94.69 478 LYS A CA 1
ATOM 3821 C C . LYS A 1 478 ? -11.676 29.994 39.325 1.00 94.69 478 LYS A C 1
ATOM 3823 O O . LYS A 1 478 ? -12.078 31.140 39.143 1.00 94.69 478 LYS A O 1
ATOM 3828 N N . GLY A 1 479 ? -10.442 29.727 39.755 1.00 95.06 479 GLY A N 1
ATOM 3829 C CA . GLY A 1 479 ? -9.431 30.771 39.950 1.00 95.06 479 GLY A CA 1
ATOM 3830 C C . GLY A 1 479 ? -9.160 31.557 38.663 1.00 95.06 479 GLY A C 1
ATOM 3831 O O . GLY A 1 479 ? -9.164 32.786 38.687 1.00 95.06 479 GLY A O 1
ATOM 3832 N N . LEU A 1 480 ? -9.024 30.851 37.535 1.00 96.12 480 LEU A N 1
ATOM 3833 C CA . LEU A 1 480 ? -8.800 31.452 36.217 1.00 96.12 480 LEU A CA 1
ATOM 3834 C C . LEU A 1 480 ? -9.984 32.330 35.777 1.00 96.12 480 LEU A C 1
ATOM 3836 O O . LEU A 1 480 ? -9.804 33.485 35.394 1.00 96.12 480 LEU A O 1
ATOM 3840 N N . LEU A 1 481 ? -11.212 31.806 35.876 1.00 94.06 481 LEU A N 1
ATOM 3841 C CA . LEU A 1 481 ? -12.435 32.521 35.500 1.00 94.06 481 LEU A CA 1
ATOM 3842 C C . LEU A 1 481 ? -12.732 33.716 36.412 1.00 94.06 481 LEU A C 1
ATOM 3844 O O . LEU A 1 481 ? -13.365 34.671 35.972 1.00 94.06 481 LEU A O 1
ATOM 3848 N N . ARG A 1 482 ? -12.299 33.700 37.675 1.00 92.75 482 ARG A N 1
ATOM 3849 C CA . ARG A 1 482 ? -12.467 34.851 38.574 1.00 92.75 482 ARG A CA 1
ATOM 3850 C C . ARG A 1 482 ? -11.636 36.061 38.154 1.00 92.75 482 ARG A C 1
ATOM 3852 O O . ARG A 1 482 ? -12.091 37.173 38.400 1.00 92.75 482 ARG A O 1
ATOM 3859 N N . GLY A 1 483 ? -10.468 35.848 37.548 1.00 89.25 483 GLY A N 1
ATOM 3860 C CA . GLY A 1 483 ? -9.642 36.927 37.003 1.00 89.25 483 GLY A CA 1
ATOM 3861 C C . GLY A 1 483 ? -10.031 37.292 35.572 1.00 89.25 483 GLY A C 1
ATOM 3862 O O . GLY A 1 483 ? -10.613 38.342 35.322 1.00 89.25 483 GLY A O 1
ATOM 3863 N N . ASP A 1 484 ? -9.794 36.376 34.631 1.00 90.31 484 ASP A N 1
ATOM 3864 C CA . ASP A 1 484 ? -9.930 36.654 33.191 1.00 90.31 484 ASP A CA 1
ATOM 3865 C C . ASP A 1 484 ? -11.349 36.413 32.647 1.00 90.31 484 ASP A C 1
ATOM 3867 O O . ASP A 1 484 ? -11.653 36.709 31.485 1.00 90.31 484 ASP A O 1
ATOM 3871 N N . GLY A 1 485 ? -12.242 35.850 33.463 1.00 89.25 485 GLY A N 1
ATOM 3872 C CA . GLY A 1 485 ? -13.625 35.599 33.084 1.00 89.25 485 GLY A CA 1
ATOM 3873 C C . GLY A 1 485 ? -14.496 36.851 33.193 1.00 89.25 485 GLY A C 1
ATOM 3874 O O . GLY A 1 485 ? -14.508 37.588 34.179 1.00 89.25 485 GLY A O 1
ATOM 3875 N N . SER A 1 486 ? -15.320 37.059 32.173 1.00 88.88 486 SER A N 1
ATOM 3876 C CA . SER A 1 486 ? -16.311 38.130 32.118 1.00 88.88 486 SER A CA 1
ATOM 3877 C C . SER A 1 486 ? -17.718 37.561 32.254 1.00 88.88 486 SER A C 1
ATOM 3879 O O . SER A 1 486 ? -18.098 36.656 31.517 1.00 88.88 486 SER A O 1
ATOM 3881 N N . LEU A 1 487 ? -18.519 38.116 33.165 1.00 88.38 487 LEU A N 1
ATOM 3882 C CA . LEU A 1 487 ? -19.949 37.829 33.274 1.00 88.38 487 LEU A CA 1
ATOM 3883 C C . LEU A 1 487 ? -20.730 39.036 32.754 1.00 88.38 487 LEU A C 1
ATOM 3885 O O . LEU A 1 487 ? -20.620 40.134 33.294 1.00 88.38 487 LEU A O 1
ATOM 3889 N N . THR A 1 488 ? -21.532 38.841 31.710 1.00 85.81 488 THR A N 1
ATOM 3890 C CA . THR A 1 488 ? -22.422 39.884 31.183 1.00 85.81 488 THR A CA 1
ATOM 3891 C C . THR A 1 488 ? -23.876 39.480 31.382 1.00 85.81 488 THR A C 1
ATOM 3893 O O . THR A 1 488 ? -24.301 38.448 30.866 1.00 85.81 488 THR A O 1
ATOM 3896 N N . THR A 1 489 ? -24.654 40.324 32.061 1.00 80.19 489 THR A N 1
ATOM 3897 C CA . THR A 1 489 ? -26.115 40.213 32.189 1.00 80.19 489 THR A CA 1
ATOM 3898 C C . THR A 1 489 ? -26.754 41.486 31.614 1.00 80.19 489 THR A C 1
ATOM 3900 O O . THR A 1 489 ? -26.320 42.599 31.914 1.00 80.19 489 THR A O 1
ATOM 3903 N N . LYS A 1 490 ? -27.739 41.377 30.706 1.00 67.81 490 LYS A N 1
ATOM 3904 C CA . LYS A 1 490 ? -28.415 42.575 30.157 1.00 67.81 490 LYS A CA 1
ATOM 3905 C C . LYS A 1 490 ? -29.412 43.148 31.170 1.00 67.81 490 LYS A C 1
ATOM 3907 O O . LYS A 1 490 ? -30.214 42.414 31.737 1.00 67.81 490 LYS A O 1
ATOM 3912 N N . THR A 1 491 ? -29.436 44.477 31.310 1.00 51.06 491 THR A N 1
ATOM 3913 C CA . THR A 1 491 ? -30.268 45.236 32.269 1.00 51.06 491 THR A CA 1
ATOM 3914 C C . THR A 1 491 ? -31.783 45.113 32.043 1.00 51.06 491 THR A C 1
ATOM 3916 O O . THR A 1 491 ? -32.554 45.512 32.910 1.00 51.06 491 THR A O 1
ATOM 3919 N N . SER A 1 492 ? -32.226 44.575 30.899 1.00 48.91 492 SER A N 1
ATOM 3920 C CA . SER A 1 492 ? -33.638 44.538 30.487 1.00 48.91 492 SER A CA 1
ATOM 3921 C C . SER A 1 492 ? -34.185 43.168 30.042 1.00 48.91 492 SER A C 1
ATOM 3923 O O . SER A 1 492 ? -35.311 43.123 29.554 1.00 48.91 492 SER A O 1
ATOM 3925 N N . GLY A 1 493 ? -33.475 42.044 30.227 1.00 50.56 493 GLY A N 1
ATOM 3926 C CA . GLY A 1 493 ? -34.084 40.720 29.995 1.00 50.56 493 GLY A CA 1
ATOM 3927 C C . GLY A 1 493 ? -33.119 39.536 29.870 1.00 50.56 493 GLY A C 1
ATOM 3928 O O . GLY A 1 493 ? -32.100 39.643 29.193 1.00 50.56 493 GLY A O 1
ATOM 3929 N N . SER A 1 494 ? -33.478 38.434 30.547 1.00 55.03 494 SER A N 1
ATOM 3930 C CA . SER A 1 494 ? -33.313 36.996 30.223 1.00 55.03 494 SER A CA 1
ATOM 3931 C C . SER A 1 494 ? -32.083 36.485 29.443 1.00 55.03 494 SER A C 1
ATOM 3933 O O . SER A 1 494 ? -32.179 35.444 28.802 1.00 55.03 494 SER A O 1
ATOM 3935 N N . HIS A 1 495 ? -30.936 37.165 29.432 1.00 68.62 495 HIS A N 1
ATOM 3936 C CA . HIS A 1 495 ? -29.738 36.705 28.721 1.00 68.62 495 HIS A CA 1
ATOM 3937 C C . HIS A 1 495 ? -28.474 36.982 29.538 1.00 68.62 495 HIS A C 1
ATOM 3939 O O . HIS A 1 495 ? -28.178 38.136 29.869 1.00 68.62 495 HIS A O 1
ATOM 3945 N N . ALA A 1 496 ? -27.735 35.914 29.835 1.00 82.31 496 ALA A N 1
ATOM 3946 C CA . ALA A 1 496 ? -26.434 35.940 30.484 1.00 82.31 496 ALA A CA 1
ATOM 3947 C C . ALA A 1 496 ? -25.392 35.281 29.571 1.00 82.31 496 ALA A C 1
ATOM 3949 O O . ALA A 1 496 ? -25.724 34.391 28.788 1.00 82.31 496 ALA A O 1
ATOM 3950 N N . LYS A 1 497 ? -24.138 35.726 29.664 1.00 88.31 497 LYS A N 1
ATOM 3951 C CA . LYS A 1 497 ? -23.001 35.046 29.040 1.00 88.31 497 LYS A CA 1
ATOM 3952 C C . LYS A 1 497 ? -21.768 35.112 29.929 1.00 88.31 497 LYS A C 1
ATOM 3954 O O . LYS A 1 497 ? -21.533 36.143 30.567 1.00 88.31 497 LYS A O 1
ATOM 3959 N N . ILE A 1 498 ? -20.987 34.039 29.919 1.00 91.88 498 ILE A N 1
ATOM 3960 C CA . ILE A 1 498 ? -19.635 33.996 30.474 1.00 91.88 498 ILE A CA 1
ATOM 3961 C C . ILE A 1 498 ? -18.661 33.981 29.298 1.00 91.88 498 ILE A C 1
ATOM 3963 O O . ILE A 1 498 ? -18.799 33.153 28.403 1.00 91.88 498 ILE A O 1
ATOM 3967 N N . GLY A 1 499 ? -17.714 34.912 29.265 1.00 92.31 499 GLY A N 1
ATOM 3968 C CA . GLY A 1 499 ? -16.660 34.957 28.252 1.00 92.31 499 GLY A CA 1
ATOM 3969 C C . GLY A 1 499 ? -15.283 34.826 28.884 1.00 92.31 499 GLY A C 1
ATOM 3970 O O . GLY A 1 499 ? -15.059 35.397 29.947 1.00 92.31 499 GLY A O 1
ATOM 3971 N N . PHE A 1 500 ? -14.366 34.136 28.216 1.00 94.81 500 PHE A N 1
ATOM 3972 C CA . PHE A 1 500 ? -12.949 34.063 28.580 1.00 94.81 500 PHE A CA 1
ATOM 3973 C C . PHE A 1 500 ? -12.101 34.401 27.354 1.00 94.81 500 PHE A C 1
ATOM 3975 O O . PHE A 1 500 ? -12.469 34.062 26.226 1.00 94.81 500 PHE A O 1
ATOM 3982 N N . ALA A 1 501 ? -10.993 35.107 27.565 1.00 92.38 501 ALA A N 1
ATOM 3983 C CA . ALA A 1 501 ? -10.098 35.517 26.496 1.00 92.38 501 ALA A CA 1
ATOM 3984 C C . ALA A 1 501 ? -8.642 35.425 26.944 1.00 92.38 501 ALA A C 1
ATOM 3986 O O . ALA A 1 501 ? -8.298 35.899 28.019 1.00 92.38 501 ALA A O 1
ATOM 3987 N N . THR A 1 502 ? -7.778 34.884 26.090 1.00 93.69 502 THR A N 1
ATOM 3988 C CA . THR A 1 502 ? -6.340 34.798 26.358 1.00 93.69 502 THR A CA 1
ATOM 3989 C C . THR A 1 502 ? -5.524 34.962 25.079 1.00 93.69 502 THR A C 1
ATOM 3991 O O . THR A 1 502 ? -6.012 34.764 23.967 1.00 93.69 502 THR A O 1
ATOM 3994 N N . THR A 1 503 ? -4.262 35.357 25.230 1.00 92.31 503 THR A N 1
ATOM 3995 C CA . THR A 1 503 ? -3.284 35.380 24.126 1.00 92.31 503 THR A CA 1
ATOM 3996 C C . THR A 1 503 ? -2.507 34.067 24.013 1.00 92.31 503 THR A C 1
ATOM 3998 O O . THR A 1 503 ? -1.866 33.839 22.990 1.00 92.31 503 THR A O 1
ATOM 4001 N N . SER A 1 504 ? -2.579 33.201 25.030 1.00 91.94 504 SER A N 1
ATOM 4002 C CA . SER A 1 504 ? -1.947 31.881 25.033 1.00 91.94 504 SER A CA 1
ATOM 4003 C C . SER A 1 504 ? -2.863 30.849 24.381 1.00 91.94 504 SER A C 1
ATOM 4005 O O . SER A 1 504 ? -3.960 30.587 24.874 1.00 91.94 504 SER A O 1
ATOM 4007 N N . GLN A 1 505 ? -2.403 30.243 23.287 1.00 89.69 505 GLN A N 1
ATOM 4008 C CA . GLN A 1 505 ? -3.118 29.139 22.643 1.00 89.69 505 GLN A CA 1
ATOM 4009 C C . GLN A 1 505 ? -3.161 27.903 23.553 1.00 89.69 505 GLN A C 1
ATOM 4011 O O . GLN A 1 505 ? -4.228 27.325 23.717 1.00 89.69 505 GLN A O 1
ATOM 4016 N N . LYS A 1 506 ? -2.050 27.553 24.223 1.00 91.06 506 LYS A N 1
ATOM 4017 C CA . LYS A 1 506 ? -1.994 26.402 25.146 1.00 91.06 506 LYS A CA 1
ATOM 4018 C C . LYS A 1 506 ? -3.012 26.549 26.282 1.00 91.06 506 LYS A C 1
ATOM 4020 O O . LYS A 1 506 ? -3.802 25.641 26.508 1.00 91.06 506 LYS A O 1
ATOM 4025 N N . LEU A 1 507 ? -3.075 27.717 26.934 1.00 94.25 507 LEU A N 1
ATOM 4026 C CA . LEU A 1 507 ? -4.074 27.969 27.984 1.00 94.25 507 LEU A CA 1
ATOM 4027 C C . LEU A 1 507 ? -5.499 27.943 27.438 1.00 94.25 507 LEU A C 1
ATOM 4029 O O . LEU A 1 507 ? -6.411 27.496 28.127 1.00 94.25 507 LEU A O 1
ATOM 4033 N N . PHE A 1 508 ? -5.708 28.442 26.221 1.00 93.50 508 PHE A N 1
ATOM 4034 C CA . PHE A 1 508 ? -7.012 28.413 25.576 1.00 93.50 508 PHE A CA 1
ATOM 4035 C C . PHE A 1 508 ? -7.501 26.977 25.320 1.00 93.50 508 PHE A C 1
ATOM 4037 O O . PHE A 1 508 ? -8.641 26.662 25.668 1.00 93.50 508 PHE A O 1
ATOM 4044 N N . GLU A 1 509 ? -6.645 26.104 24.785 1.00 91.56 509 GLU A N 1
ATOM 4045 C CA . GLU A 1 509 ? -6.954 24.685 24.555 1.00 91.56 509 GLU A CA 1
ATOM 4046 C C . GLU A 1 509 ? -7.188 23.946 25.880 1.00 91.56 509 GLU A C 1
ATOM 4048 O O . GLU A 1 509 ? -8.224 23.306 26.060 1.00 91.56 509 GLU A O 1
ATOM 4053 N N . GLN A 1 510 ? -6.307 24.146 26.865 1.00 93.25 510 GLN A N 1
ATOM 4054 C CA . GLN A 1 510 ? -6.461 23.618 28.224 1.00 93.25 510 GLN A CA 1
ATOM 4055 C C . GLN A 1 510 ? -7.787 24.051 28.866 1.00 93.25 510 GLN A C 1
ATOM 4057 O O . GLN A 1 510 ? -8.511 23.234 29.427 1.00 93.25 510 GLN A O 1
ATOM 4062 N N . THR A 1 511 ? -8.144 25.334 28.757 1.00 94.19 511 THR A N 1
ATOM 4063 C CA . THR A 1 511 ? -9.406 25.861 29.302 1.00 94.19 511 THR A CA 1
ATOM 4064 C C . THR A 1 511 ? -10.611 25.275 28.571 1.00 94.19 511 THR A C 1
ATOM 4066 O O . THR A 1 511 ? -11.619 24.968 29.202 1.00 94.19 511 THR A O 1
ATOM 4069 N N . THR A 1 512 ? -10.517 25.099 27.250 1.00 92.56 512 THR A N 1
ATOM 4070 C CA . THR A 1 512 ? -11.580 24.486 26.444 1.00 92.56 512 THR A CA 1
ATOM 4071 C C . THR A 1 512 ? -11.818 23.041 26.873 1.00 92.56 512 THR A C 1
ATOM 4073 O O . THR A 1 512 ? -12.968 22.685 27.124 1.00 92.56 512 THR A O 1
ATOM 4076 N N . LEU A 1 513 ? -10.752 22.257 27.059 1.00 90.38 513 LEU A N 1
ATOM 4077 C CA . LEU A 1 513 ? -10.845 20.868 27.504 1.00 90.38 513 LEU A CA 1
ATOM 4078 C C . LEU A 1 513 ? -11.357 20.746 28.948 1.00 90.38 513 LEU A C 1
ATOM 4080 O O . LEU A 1 513 ? -12.203 19.902 29.225 1.00 90.38 513 LEU A O 1
ATOM 4084 N N . LEU A 1 514 ? -10.923 21.625 29.860 1.00 91.81 514 LEU A N 1
ATOM 4085 C CA . LEU A 1 514 ? -11.438 21.673 31.236 1.00 91.81 514 LEU A CA 1
ATOM 4086 C C . LEU A 1 514 ? -12.933 22.008 31.274 1.00 91.81 514 LEU A C 1
ATOM 4088 O O . LEU A 1 514 ? -13.685 21.394 32.023 1.00 91.81 514 LEU A O 1
ATOM 4092 N N . LEU A 1 515 ? -13.385 22.959 30.452 1.00 92.19 515 LEU A N 1
ATOM 4093 C CA . LEU A 1 515 ? -14.810 23.258 30.310 1.00 92.19 515 LEU A CA 1
ATOM 4094 C C . LEU A 1 515 ? -15.568 22.061 29.739 1.00 92.19 515 LEU A C 1
ATOM 4096 O O . LEU A 1 515 ? -16.622 21.707 30.270 1.00 92.19 515 LEU A O 1
ATOM 4100 N N . GLN A 1 516 ? -15.022 21.420 28.703 1.00 89.19 516 GLN A N 1
ATOM 4101 C CA . GLN A 1 516 ? -15.599 20.207 28.136 1.00 89.19 516 GLN A CA 1
ATOM 4102 C C . GLN A 1 516 ? -15.759 19.148 29.213 1.00 89.19 516 GLN A C 1
ATOM 4104 O O . GLN A 1 516 ? -16.877 18.684 29.350 1.00 89.19 516 GLN A O 1
ATOM 4109 N N . ASN A 1 517 ? -14.742 18.909 30.051 1.00 87.75 517 ASN A N 1
ATOM 4110 C CA . ASN A 1 517 ? -14.775 17.959 31.169 1.00 87.75 517 ASN A CA 1
ATOM 4111 C C . ASN A 1 517 ? -15.885 18.233 32.201 1.00 87.75 517 ASN A C 1
ATOM 4113 O O . ASN A 1 517 ? -16.373 17.318 32.855 1.00 87.75 517 ASN A O 1
ATOM 4117 N N . LEU A 1 518 ? -16.360 19.479 32.306 1.00 88.25 518 LEU A N 1
ATOM 4118 C CA . LEU A 1 518 ? -17.537 19.833 33.110 1.00 88.25 518 LEU A CA 1
ATOM 4119 C C . LEU A 1 518 ? -18.859 19.641 32.358 1.00 88.25 518 LEU A C 1
ATOM 4121 O O . LEU A 1 518 ? -19.912 20.097 32.809 1.00 88.25 518 LEU A O 1
ATOM 4125 N N . GLY A 1 519 ? -18.834 19.025 31.180 1.00 87.31 519 GLY A N 1
ATOM 4126 C CA . GLY A 1 519 ? -19.929 18.945 30.221 1.00 87.31 519 GLY A CA 1
ATOM 4127 C C . GLY A 1 519 ? -20.344 20.313 29.674 1.00 87.31 519 GLY A C 1
ATOM 4128 O O . GLY A 1 519 ? -21.542 20.550 29.498 1.00 87.31 519 GLY A O 1
ATOM 4129 N N . VAL A 1 520 ? -19.410 21.256 29.508 1.00 89.25 520 VAL A N 1
ATOM 4130 C CA . VAL A 1 520 ? -19.664 22.604 28.972 1.00 89.25 520 VAL A CA 1
ATOM 4131 C C . VAL A 1 520 ? -18.995 22.744 27.612 1.00 89.25 520 VAL A C 1
ATOM 4133 O O . VAL A 1 520 ? -17.776 22.711 27.503 1.00 89.25 520 VAL A O 1
ATOM 4136 N N . VAL A 1 521 ? -19.788 22.986 26.565 1.00 89.38 521 VAL A N 1
ATOM 4137 C CA . VAL A 1 521 ? -19.266 23.182 25.201 1.00 89.38 521 VAL A CA 1
ATOM 4138 C C . VAL A 1 521 ? -19.322 24.662 24.833 1.00 89.38 521 VAL A C 1
ATOM 4140 O O . VAL A 1 521 ? -20.400 25.172 24.501 1.00 89.38 521 VAL A O 1
ATOM 4143 N N . PRO A 1 522 ? -18.200 25.399 24.905 1.00 91.06 522 PRO A N 1
ATOM 4144 C CA . PRO A 1 522 ? -18.211 26.819 24.599 1.00 91.06 522 PRO A CA 1
ATOM 4145 C C . PRO A 1 522 ? -18.197 27.074 23.087 1.00 91.06 522 PRO A C 1
ATOM 4147 O O . PRO A 1 522 ? -17.620 26.311 22.306 1.00 91.06 522 PRO A O 1
ATOM 4150 N N . TYR A 1 523 ? -18.779 28.199 22.672 1.00 91.19 523 TYR A N 1
ATOM 4151 C CA . TYR A 1 523 ? -18.531 28.774 21.351 1.00 91.19 523 TYR A CA 1
ATOM 4152 C C . TYR A 1 523 ? -17.137 29.399 21.343 1.00 91.19 523 TYR A C 1
ATOM 4154 O O . TYR A 1 523 ? -16.827 30.150 22.262 1.00 91.19 523 TYR A O 1
ATOM 4162 N N . ILE A 1 524 ? -16.317 29.130 20.329 1.00 91.62 524 ILE A N 1
ATOM 4163 C CA . ILE A 1 524 ? -14.955 29.667 20.259 1.00 91.62 524 ILE A CA 1
ATOM 4164 C C . ILE A 1 524 ? -14.725 30.504 19.012 1.00 91.62 524 ILE A C 1
ATOM 4166 O O . ILE A 1 524 ? -15.395 30.333 17.996 1.00 91.62 524 ILE A O 1
ATOM 4170 N N . TYR A 1 525 ? -13.781 31.433 19.096 1.00 89.31 525 TYR A N 1
ATOM 4171 C CA . TYR A 1 525 ? -13.332 32.228 17.962 1.00 89.31 525 TYR A CA 1
ATOM 4172 C C . TYR A 1 525 ? -12.001 32.916 18.270 1.00 89.31 525 TYR A C 1
ATOM 4174 O O . TYR A 1 525 ? -11.643 33.151 19.424 1.00 89.31 525 TYR A O 1
ATOM 4182 N N . ARG A 1 526 ? -11.273 33.291 17.216 1.00 86.62 526 ARG A N 1
ATOM 4183 C CA . ARG A 1 526 ? -10.026 34.052 17.317 1.00 86.62 526 ARG A CA 1
ATOM 4184 C C . ARG A 1 526 ? -10.249 35.481 16.836 1.00 86.62 526 ARG A C 1
ATOM 4186 O O . ARG A 1 526 ? -10.698 35.702 15.713 1.00 86.62 526 ARG A O 1
ATOM 4193 N N . LYS A 1 527 ? -9.919 36.463 17.673 1.00 85.69 527 LYS A N 1
ATOM 4194 C CA . LYS A 1 527 ? -9.933 37.883 17.318 1.00 85.69 527 LYS A CA 1
ATOM 4195 C C . LYS A 1 527 ? -8.535 38.298 16.835 1.00 85.69 527 LYS A C 1
ATOM 4197 O O . LYS A 1 527 ? -7.573 38.120 17.584 1.00 85.69 527 LYS A O 1
ATOM 4202 N N . PRO A 1 528 ? -8.387 38.843 15.614 1.00 82.44 528 PRO A N 1
ATOM 4203 C CA . PRO A 1 528 ? -7.087 39.264 15.101 1.00 82.44 528 PRO A CA 1
ATOM 4204 C C . PRO A 1 528 ? -6.548 40.486 15.855 1.00 82.44 528 PRO A C 1
ATOM 4206 O O . PRO A 1 528 ? -7.303 41.222 16.497 1.00 82.44 528 PRO A O 1
ATOM 4209 N N . ALA A 1 529 ? -5.240 40.714 15.732 1.00 81.44 529 ALA A N 1
ATOM 4210 C CA . ALA A 1 529 ? -4.580 41.922 16.211 1.00 81.44 529 ALA A CA 1
ATOM 4211 C C . ALA A 1 529 ? -5.220 43.184 15.606 1.00 81.44 529 ALA A C 1
ATOM 4213 O O . ALA A 1 529 ? -5.516 43.235 14.412 1.00 81.44 529 ALA A O 1
ATOM 4214 N N . GLN A 1 530 ? -5.413 44.216 16.424 1.00 80.62 530 GLN A N 1
ATOM 4215 C CA . GLN A 1 530 ? -5.952 45.514 16.006 1.00 80.62 530 GLN A CA 1
ATOM 4216 C C . GLN A 1 530 ? -5.063 46.652 16.505 1.00 80.62 530 GLN A C 1
ATOM 4218 O O . GLN A 1 530 ? -4.560 46.598 17.630 1.00 80.62 530 GLN A O 1
ATOM 4223 N N . VAL A 1 531 ? -4.913 47.701 15.696 1.00 78.88 531 VAL A N 1
ATOM 4224 C CA . VAL A 1 531 ? -4.314 48.967 16.138 1.00 78.88 531 VAL A CA 1
ATOM 4225 C C . VAL A 1 531 ? -5.363 49.725 16.949 1.00 78.88 531 VAL A C 1
ATOM 4227 O O . VAL A 1 531 ? -6.450 50.018 16.453 1.00 78.88 531 VAL A O 1
ATOM 4230 N N . CYS A 1 532 ? -5.061 50.013 18.209 1.00 74.81 532 CYS A N 1
ATOM 4231 C CA . CYS A 1 532 ? -5.897 50.806 19.099 1.00 74.81 532 CYS A CA 1
ATOM 4232 C C . CYS A 1 532 ? -5.126 52.029 19.609 1.00 74.81 532 CYS A C 1
ATOM 4234 O O . CYS A 1 532 ? -3.899 52.041 19.633 1.00 74.81 532 CYS A O 1
ATOM 4236 N N . SER A 1 533 ? -5.846 53.077 20.013 1.00 67.88 533 SER A N 1
ATOM 4237 C CA . SER A 1 533 ? -5.244 54.234 20.679 1.00 67.88 533 SER A CA 1
ATOM 4238 C C . SER A 1 533 ? -5.537 54.163 22.173 1.00 67.88 533 SER A C 1
ATOM 4240 O O . SER A 1 533 ? -6.700 54.222 22.575 1.00 67.88 533 SER A O 1
ATOM 4242 N N . ILE A 1 534 ? -4.497 54.025 22.996 1.00 69.75 534 ILE A N 1
ATOM 4243 C CA . ILE A 1 534 ? -4.603 54.079 24.459 1.00 69.75 534 ILE A CA 1
ATOM 4244 C C . ILE A 1 534 ? -3.920 55.365 24.921 1.00 69.75 534 ILE A C 1
ATOM 4246 O O . ILE A 1 534 ? -2.725 55.553 24.704 1.00 69.75 534 ILE A O 1
ATOM 4250 N N . GLU A 1 535 ? -4.692 56.277 25.520 1.00 64.69 535 GLU A N 1
ATOM 4251 C CA . GLU A 1 535 ? -4.210 57.588 25.997 1.00 64.69 535 GLU A CA 1
ATOM 4252 C C . GLU A 1 535 ? -3.427 58.393 24.930 1.00 64.69 535 GLU A C 1
ATOM 4254 O O . GLU A 1 535 ? -2.468 59.100 25.238 1.00 64.69 535 GLU A O 1
ATOM 4259 N N . GLY A 1 536 ? -3.824 58.287 23.655 1.00 70.19 536 GLY A N 1
ATOM 4260 C CA . GLY A 1 536 ? -3.195 59.000 22.536 1.00 70.19 536 GLY A CA 1
ATOM 4261 C C . GLY A 1 536 ? -1.951 58.325 21.947 1.00 70.19 536 GLY A C 1
ATOM 4262 O O . GLY A 1 536 ? -1.349 58.876 21.030 1.00 70.19 536 GLY A O 1
ATOM 4263 N N . ARG A 1 537 ? -1.568 57.136 22.432 1.00 67.06 537 ARG A N 1
ATOM 4264 C CA . ARG A 1 537 ? -0.510 56.302 21.840 1.00 67.06 537 ARG A CA 1
ATOM 4265 C C . ARG A 1 537 ? -1.126 55.217 20.973 1.00 67.06 537 ARG A C 1
ATOM 4267 O O . ARG A 1 537 ? -2.043 54.534 21.422 1.00 67.06 537 ARG A O 1
ATOM 4274 N N . GLU A 1 538 ? -0.616 55.047 19.758 1.00 74.31 538 GLU A N 1
ATOM 4275 C CA . GLU A 1 538 ? -0.942 53.872 18.950 1.00 74.31 538 GLU A CA 1
ATOM 4276 C C . GLU A 1 538 ? -0.318 52.631 19.589 1.00 74.31 538 GLU A C 1
ATOM 4278 O O . GLU A 1 538 ? 0.873 52.589 19.904 1.00 74.31 538 GLU A O 1
ATOM 4283 N N . CYS A 1 539 ? -1.146 51.626 19.833 1.00 73.62 539 CYS A N 1
ATOM 4284 C CA . CYS A 1 539 ? -0.764 50.350 20.406 1.00 73.62 539 CYS A CA 1
ATOM 4285 C C . CYS A 1 539 ? -1.344 49.241 19.533 1.00 73.62 539 CYS A C 1
ATOM 4287 O O . CYS A 1 539 ? -2.517 49.270 19.167 1.00 73.62 539 CYS A O 1
ATOM 4289 N N . GLN A 1 540 ? -0.532 48.244 19.199 1.00 77.50 540 GLN A N 1
ATOM 4290 C CA . GLN A 1 540 ? -1.008 47.053 18.510 1.00 77.50 540 GLN A CA 1
ATOM 4291 C C . GLN A 1 540 ? -1.420 46.017 19.557 1.00 77.50 540 GLN A C 1
ATOM 4293 O O . GLN A 1 540 ? -0.611 45.597 20.382 1.00 77.50 540 GLN A O 1
ATOM 4298 N N . SER A 1 541 ? -2.692 45.630 19.549 1.00 77.69 541 SER A N 1
ATOM 4299 C CA . SER A 1 541 ? -3.182 44.523 20.374 1.00 77.69 541 SER A CA 1
ATOM 4300 C C . SER A 1 541 ? -2.725 43.182 19.798 1.00 77.69 541 SER A C 1
ATOM 4302 O O . SER A 1 541 ? -2.637 43.024 18.582 1.00 77.69 541 SER A O 1
ATOM 4304 N N . LEU A 1 542 ? -2.430 42.216 20.669 1.00 80.00 542 LEU A N 1
ATOM 4305 C CA . LEU A 1 542 ? -2.133 40.841 20.265 1.00 80.00 542 LEU A CA 1
ATOM 4306 C C . LEU A 1 542 ? -3.416 40.125 19.807 1.00 80.00 542 LEU A C 1
ATOM 4308 O O . LEU A 1 542 ? -4.507 40.497 20.253 1.00 80.00 542 LEU A O 1
ATOM 4312 N N . PRO A 1 543 ? -3.317 39.101 18.938 1.00 83.12 543 PRO A N 1
ATOM 4313 C CA . PRO A 1 543 ? -4.460 38.249 18.638 1.00 83.12 543 PRO A CA 1
ATOM 4314 C C . PRO A 1 543 ? -4.948 37.552 19.916 1.00 83.12 543 PRO A C 1
ATOM 4316 O O . PRO A 1 543 ? -4.145 37.098 20.730 1.00 83.12 543 PRO A O 1
ATOM 4319 N N . LEU A 1 544 ? -6.266 37.470 20.079 1.00 89.50 544 LEU A N 1
ATOM 4320 C CA . LEU A 1 544 ? -6.914 36.884 21.252 1.00 89.50 544 LEU A CA 1
ATOM 4321 C C . LEU A 1 544 ? -7.695 35.639 20.851 1.00 89.50 544 LEU A C 1
ATOM 4323 O O . LEU A 1 544 ? -8.519 35.685 19.938 1.00 89.50 544 LEU A O 1
ATOM 4327 N N . TRP A 1 545 ? -7.478 34.553 21.574 1.00 90.06 545 TRP A N 1
ATOM 4328 C CA . TRP A 1 545 ? -8.349 33.390 21.572 1.00 90.06 545 TRP A CA 1
ATOM 4329 C C . TRP A 1 545 ? -9.479 33.632 22.563 1.00 90.06 545 TRP A C 1
ATOM 4331 O O . TRP A 1 545 ? -9.227 34.058 23.691 1.00 90.06 545 TRP A O 1
ATOM 4341 N N . GLN A 1 546 ? -10.722 33.434 22.133 1.00 92.38 546 GLN A N 1
ATOM 4342 C CA . GLN A 1 546 ? -11.900 33.735 22.938 1.00 92.38 546 GLN A CA 1
ATOM 4343 C C . GLN A 1 546 ? -12.869 32.563 22.938 1.00 92.38 546 GLN A C 1
ATOM 4345 O O . GLN A 1 546 ? -13.085 31.912 21.914 1.00 92.38 546 GLN A O 1
ATOM 4350 N N . LEU A 1 547 ? -13.483 32.336 24.093 1.00 93.75 547 LEU A N 1
ATOM 4351 C CA . LEU A 1 547 ? -14.580 31.398 24.252 1.00 93.75 547 LEU A CA 1
ATOM 4352 C C . LEU A 1 547 ? -15.760 32.058 24.964 1.00 93.75 547 LEU A C 1
ATOM 4354 O O . LEU A 1 547 ? -15.589 32.960 25.786 1.00 93.75 547 LEU A O 1
ATOM 4358 N N . GLU A 1 548 ? -16.966 31.612 24.631 1.00 92.50 548 GLU A N 1
ATOM 4359 C CA . GLU A 1 548 ? -18.221 32.106 25.184 1.00 92.50 548 GLU A CA 1
ATOM 4360 C C . GLU A 1 548 ? -19.148 30.954 25.581 1.00 92.50 548 GLU A C 1
ATOM 4362 O O . GLU A 1 548 ? -19.439 30.049 24.796 1.00 92.50 548 GLU A O 1
ATOM 4367 N N . ILE A 1 549 ? -19.676 31.045 26.799 1.00 90.50 549 ILE A N 1
ATOM 4368 C CA . ILE A 1 549 ? -20.707 30.174 27.353 1.00 90.50 549 ILE A CA 1
ATOM 4369 C C . ILE A 1 549 ? -21.985 31.004 27.450 1.00 90.50 549 ILE A C 1
ATOM 4371 O O . ILE A 1 549 ? -22.052 31.990 28.185 1.00 90.50 549 ILE A O 1
ATOM 4375 N N . ASN A 1 550 ? -23.000 30.633 26.676 1.00 85.06 550 ASN A N 1
ATOM 4376 C CA . ASN A 1 550 ? -24.264 31.371 26.572 1.00 85.06 550 ASN A CA 1
ATOM 4377 C C . ASN A 1 550 ? -25.511 30.476 26.687 1.00 85.06 550 ASN A C 1
ATOM 4379 O O . ASN A 1 550 ? -26.630 30.986 26.748 1.00 85.06 550 ASN A O 1
ATOM 4383 N N . ASN A 1 551 ? -25.324 29.156 26.714 1.00 81.31 551 ASN A N 1
ATOM 4384 C CA . ASN A 1 551 ? -26.386 28.182 26.923 1.00 81.31 551 ASN A CA 1
ATOM 4385 C C . ASN A 1 551 ? -26.759 28.126 28.416 1.00 81.31 551 ASN A C 1
ATOM 4387 O O . ASN A 1 551 ? -25.879 28.142 29.272 1.00 81.31 551 ASN A O 1
ATOM 4391 N N . VAL A 1 552 ? -28.059 28.066 28.717 1.00 80.19 552 VAL A N 1
ATOM 4392 C CA . VAL A 1 552 ? -28.598 28.114 30.088 1.00 80.19 552 VAL A CA 1
ATOM 4393 C C . VAL A 1 552 ? -28.099 26.959 30.952 1.00 80.19 552 VAL A C 1
ATOM 4395 O O . VAL A 1 552 ? -27.670 27.207 32.077 1.00 80.19 552 VAL A O 1
ATOM 4398 N N . ASP A 1 553 ? -28.093 25.735 30.424 1.00 82.25 553 ASP A N 1
ATOM 4399 C CA . ASP A 1 553 ? -27.662 24.540 31.157 1.00 82.25 553 ASP A CA 1
ATOM 4400 C C . ASP A 1 553 ? -26.164 24.609 31.468 1.00 82.25 553 ASP A C 1
ATOM 4402 O O . ASP A 1 553 ? -25.734 24.318 32.584 1.00 82.25 553 ASP A O 1
ATOM 4406 N N . ASN A 1 554 ? -25.366 25.100 30.515 1.00 88.19 554 ASN A N 1
ATOM 4407 C CA . ASN A 1 554 ? -23.943 25.338 30.741 1.00 88.19 554 ASN A CA 1
ATOM 4408 C C . ASN A 1 554 ? -23.711 26.460 31.763 1.00 88.19 554 ASN A C 1
ATOM 4410 O O . ASN A 1 554 ? -22.856 26.325 32.628 1.00 88.19 554 ASN A O 1
ATOM 4414 N N . LEU A 1 555 ? -24.467 27.562 31.695 1.00 88.31 555 LEU A N 1
ATOM 4415 C CA . LEU A 1 555 ? -24.357 28.691 32.628 1.00 88.31 555 LEU A CA 1
ATOM 4416 C C . LEU A 1 555 ? -24.744 28.310 34.062 1.00 88.31 555 LEU A C 1
ATOM 4418 O O . LEU A 1 555 ? -24.132 28.808 35.009 1.00 88.31 555 LEU A O 1
ATOM 4422 N N . ALA A 1 556 ? -25.723 27.418 34.233 1.00 87.38 556 ALA A N 1
ATOM 4423 C CA . ALA A 1 556 ? -26.157 26.932 35.541 1.00 87.38 556 ALA A CA 1
ATOM 4424 C C . ALA A 1 556 ? -25.021 26.248 36.323 1.00 87.38 556 ALA A C 1
ATOM 4426 O O . ALA A 1 556 ? -25.000 26.314 37.552 1.00 87.38 556 ALA A O 1
ATOM 4427 N N . LYS A 1 557 ? -24.025 25.681 35.629 1.00 89.19 557 LYS A N 1
ATOM 4428 C CA . LYS A 1 557 ? -22.840 25.064 36.247 1.00 89.19 557 LYS A CA 1
ATOM 4429 C C . LYS A 1 557 ? -21.900 26.079 36.919 1.00 89.19 557 LYS A C 1
ATOM 4431 O O . LYS A 1 557 ? -21.091 25.696 37.753 1.00 89.19 557 LYS A O 1
ATOM 4436 N N . PHE A 1 558 ? -22.044 27.382 36.642 1.00 90.81 558 PHE A N 1
ATOM 4437 C CA . PHE A 1 558 ? -21.143 28.436 37.142 1.00 90.81 558 PHE A CA 1
ATOM 4438 C C . PHE A 1 558 ? -21.751 29.344 38.225 1.00 90.81 558 PHE A C 1
ATOM 4440 O O . PHE A 1 558 ? -21.127 30.330 38.618 1.00 90.81 558 PHE A O 1
ATOM 4447 N N . VAL A 1 559 ? -22.932 29.026 38.772 1.00 86.50 559 VAL A N 1
ATOM 4448 C CA . VAL A 1 559 ? -23.633 29.875 39.771 1.00 86.50 559 VAL A CA 1
ATOM 4449 C C . VAL A 1 559 ? -22.919 30.013 41.125 1.00 86.50 559 VAL A C 1
ATOM 4451 O O . VAL A 1 559 ? -23.386 30.749 41.990 1.00 86.50 559 VAL A O 1
ATOM 4454 N N . LYS A 1 560 ? -21.793 29.318 41.328 1.00 86.31 560 LYS A N 1
ATOM 4455 C CA . LYS A 1 560 ? -20.946 29.398 42.534 1.00 86.31 560 LYS A CA 1
ATOM 4456 C C . LYS A 1 560 ? -19.485 29.759 42.232 1.00 86.31 560 LYS A C 1
ATOM 4458 O O . LYS A 1 560 ? -18.629 29.650 43.109 1.00 86.31 560 LYS A O 1
ATOM 4463 N N . VAL A 1 561 ? -19.180 30.159 40.997 1.00 88.69 561 VAL A N 1
ATOM 4464 C CA . VAL A 1 561 ? -17.795 30.351 40.539 1.00 88.69 561 VAL A CA 1
ATOM 4465 C C . VAL A 1 561 ? -17.297 31.764 40.818 1.00 88.69 561 VAL A C 1
ATOM 4467 O O . VAL A 1 561 ? -16.182 31.921 41.305 1.00 88.69 561 VAL A O 1
ATOM 4470 N N . PHE A 1 562 ? -18.108 32.795 40.587 1.00 89.38 562 PHE A N 1
ATOM 4471 C CA . PHE A 1 562 ? -17.696 34.193 40.744 1.00 89.38 562 PHE A CA 1
ATOM 4472 C C . PHE A 1 562 ? -17.855 34.686 42.191 1.00 89.38 562 PHE A C 1
ATOM 4474 O O . PHE A 1 562 ? -17.955 33.882 43.120 1.00 89.38 562 PHE A O 1
ATOM 4481 N N . SER A 1 563 ? -17.818 36.008 42.385 1.00 86.69 563 SER A N 1
ATOM 4482 C CA . SER A 1 563 ? -18.075 36.652 43.674 1.00 86.69 563 SER A CA 1
ATOM 4483 C C . SER A 1 563 ? -19.536 36.489 44.062 1.00 86.69 563 SER A C 1
ATOM 4485 O O . SER A 1 563 ? -20.386 36.270 43.195 1.00 86.69 563 SER A O 1
ATOM 4487 N N . GLU A 1 564 ? -19.849 36.635 45.347 1.00 87.00 564 GLU A N 1
ATOM 4488 C CA . GLU A 1 564 ? -21.224 36.485 45.836 1.00 87.00 564 GLU A CA 1
ATOM 4489 C C . GLU A 1 564 ? -22.214 37.375 45.058 1.00 87.00 564 GLU A C 1
ATOM 4491 O O . GLU A 1 564 ? -23.250 36.901 44.588 1.00 87.00 564 GLU A O 1
ATOM 4496 N N . GLU A 1 565 ? -21.846 38.637 44.813 1.00 86.69 565 GLU A N 1
ATOM 4497 C CA . GLU A 1 565 ? -22.647 39.581 44.027 1.00 86.69 565 GLU A CA 1
ATOM 4498 C C . GLU A 1 565 ? -22.858 39.105 42.578 1.00 86.69 565 GLU A C 1
ATOM 4500 O O . GLU A 1 565 ? -23.986 39.086 42.080 1.00 86.69 565 GLU A O 1
ATOM 4505 N N . ARG A 1 566 ? -21.791 38.686 41.886 1.00 87.31 566 ARG A N 1
ATOM 4506 C CA . ARG A 1 566 ? -21.875 38.222 40.489 1.00 87.31 566 ARG A CA 1
ATOM 4507 C C . ARG A 1 566 ? -22.647 36.903 40.373 1.00 87.31 566 ARG A C 1
ATOM 4509 O O . ARG A 1 566 ? -23.415 36.729 39.429 1.00 87.31 566 ARG A O 1
ATOM 4516 N N . ASN A 1 567 ? -22.505 36.004 41.343 1.00 89.06 567 ASN A N 1
ATOM 4517 C CA . ASN A 1 567 ? -23.268 34.759 41.413 1.00 89.06 567 ASN A CA 1
ATOM 4518 C C . ASN A 1 567 ? -24.768 35.035 41.575 1.00 89.06 567 ASN A C 1
ATOM 4520 O O . ASN A 1 567 ? -25.576 34.439 40.864 1.00 89.06 567 ASN A O 1
ATOM 4524 N N . GLN A 1 568 ? -25.151 35.993 42.429 1.00 86.56 568 GLN A N 1
ATOM 4525 C CA . GLN A 1 568 ? -26.545 36.433 42.559 1.00 86.56 568 GLN A CA 1
ATOM 4526 C C . GLN A 1 568 ? -27.074 37.056 41.258 1.00 86.56 568 GLN A C 1
ATOM 4528 O O . GLN A 1 568 ? -28.214 36.797 40.866 1.00 86.56 568 GLN A O 1
ATOM 4533 N N . GLN A 1 569 ? -26.251 37.840 40.551 1.00 86.81 569 GLN A N 1
ATOM 4534 C CA . GLN A 1 569 ? -26.615 38.396 39.243 1.00 86.81 569 GLN A CA 1
ATOM 4535 C C . GLN A 1 569 ? -26.864 37.297 38.200 1.00 86.81 569 GLN A C 1
ATOM 4537 O O . GLN A 1 569 ? -27.857 37.367 37.474 1.00 86.81 569 GLN A O 1
ATOM 4542 N N . LEU A 1 570 ? -25.999 36.278 38.135 1.00 87.25 570 LEU A N 1
ATOM 4543 C CA . LEU A 1 570 ? -26.165 35.136 37.235 1.00 87.25 570 LEU A CA 1
ATOM 4544 C C . LEU A 1 570 ? -27.409 34.314 37.601 1.00 87.25 570 LEU A C 1
ATOM 4546 O O . LEU A 1 570 ? -28.231 34.057 36.726 1.00 87.25 570 LEU A O 1
ATOM 4550 N N . ALA A 1 571 ? -27.597 33.978 38.881 1.00 86.12 571 ALA A N 1
ATOM 4551 C CA . ALA A 1 571 ? -28.774 33.251 39.360 1.00 86.12 571 ALA A CA 1
ATOM 4552 C C . ALA A 1 571 ? -30.077 33.994 39.018 1.00 86.12 571 ALA A C 1
ATOM 4554 O O . ALA A 1 571 ? -30.984 33.413 38.428 1.00 86.12 571 ALA A O 1
ATOM 4555 N N . SER A 1 572 ? -30.134 35.309 39.264 1.00 85.25 572 SER A N 1
ATOM 4556 C CA . SER A 1 572 ? -31.300 36.129 38.910 1.00 85.25 572 SER A CA 1
ATOM 4557 C C . SER A 1 572 ? -31.538 36.200 37.396 1.00 85.25 572 SER A C 1
ATOM 4559 O O . SER A 1 572 ? -32.685 36.256 36.950 1.00 85.25 572 SER A O 1
ATOM 4561 N N . ALA A 1 573 ? -30.476 36.215 36.585 1.00 82.56 573 ALA A N 1
ATOM 4562 C CA . ALA A 1 573 ? -30.596 36.204 35.129 1.00 82.56 573 ALA A CA 1
ATOM 4563 C C . ALA A 1 573 ? -31.128 34.860 34.599 1.00 82.56 573 ALA A C 1
ATOM 4565 O O . ALA A 1 573 ? -31.918 34.865 33.652 1.00 82.56 573 ALA A O 1
ATOM 4566 N N . LEU A 1 574 ? -30.736 33.742 35.223 1.00 82.44 574 LEU A N 1
ATOM 4567 C CA . LEU A 1 574 ? -31.227 32.396 34.912 1.00 82.44 574 LEU A CA 1
ATOM 4568 C C . LEU A 1 574 ? -32.691 32.209 35.349 1.00 82.44 574 LEU A C 1
ATOM 4570 O O . LEU A 1 574 ? -33.488 31.697 34.572 1.00 82.44 574 LEU A O 1
ATOM 4574 N N . GLU A 1 575 ? -33.089 32.702 36.527 1.00 79.69 575 GLU A N 1
ATOM 4575 C CA . GLU A 1 575 ? -34.490 32.664 36.994 1.00 79.69 575 GLU A CA 1
ATOM 4576 C C . GLU A 1 575 ? -35.442 33.459 36.089 1.00 79.69 575 GLU A C 1
ATOM 4578 O O . GLU A 1 575 ? -36.589 33.074 35.867 1.00 79.69 575 GLU A O 1
ATOM 4583 N N . LYS A 1 576 ? -34.967 34.585 35.546 1.00 76.19 576 LYS A N 1
ATOM 4584 C CA . LYS A 1 576 ? -35.732 35.441 34.625 1.00 76.19 576 LYS A CA 1
ATOM 4585 C C . LYS A 1 576 ? -35.713 34.926 33.183 1.00 76.19 576 LYS A C 1
ATOM 4587 O O . LYS A 1 576 ? -36.232 35.605 32.294 1.00 76.19 576 LYS A O 1
ATOM 4592 N N . TYR A 1 577 ? -35.089 33.778 32.920 1.00 71.56 577 TYR A N 1
ATOM 4593 C CA . TYR A 1 577 ? -34.949 33.239 31.577 1.00 71.56 577 TYR A CA 1
ATOM 4594 C C . TYR A 1 577 ? -36.290 32.721 31.036 1.00 71.56 577 TYR A C 1
ATOM 4596 O O . TYR A 1 577 ? -36.817 31.714 31.494 1.00 71.56 577 TYR A O 1
ATOM 4604 N N . GLN A 1 578 ? -36.843 33.396 30.024 1.00 63.03 578 GLN A N 1
ATOM 4605 C CA . GLN A 1 578 ? -38.049 32.980 29.294 1.00 63.03 578 GLN A CA 1
ATOM 4606 C C . GLN A 1 578 ? -37.686 32.707 27.825 1.00 63.03 578 GLN A C 1
ATOM 4608 O O . GLN A 1 578 ? -38.029 33.480 26.934 1.00 63.03 578 GLN A O 1
ATOM 4613 N N . GLY A 1 579 ? -36.888 31.675 27.550 1.00 56.91 579 GLY A N 1
ATOM 4614 C CA . GLY A 1 579 ? -36.366 31.439 26.199 1.00 56.91 579 GLY A CA 1
ATOM 4615 C C . GLY A 1 579 ? -37.114 30.377 25.396 1.00 56.91 579 GLY A C 1
ATOM 4616 O O . GLY A 1 579 ? -37.092 29.207 25.757 1.00 56.91 579 GLY A O 1
ATOM 4617 N N . ASN A 1 580 ? -37.645 30.784 24.235 1.00 47.75 580 ASN A N 1
ATOM 4618 C CA . ASN A 1 580 ? -37.821 29.953 23.040 1.00 47.75 580 ASN A CA 1
ATOM 4619 C C . ASN A 1 580 ? -37.004 30.603 21.884 1.00 47.75 580 ASN A C 1
ATOM 4621 O O . ASN A 1 580 ? -36.927 31.830 21.807 1.00 47.75 580 ASN A O 1
ATOM 4625 N N . LYS A 1 581 ? -36.403 29.793 20.992 1.00 44.47 581 LYS A N 1
ATOM 4626 C CA . LYS A 1 581 ? -35.650 30.112 19.737 1.00 44.47 581 LYS A CA 1
ATOM 4627 C C . LYS A 1 581 ? -34.153 30.510 19.746 1.00 44.47 581 LYS A C 1
ATOM 4629 O O . LYS A 1 581 ? -33.494 30.204 18.757 1.00 44.47 581 LYS A O 1
ATOM 4634 N N . HIS A 1 582 ? -33.574 31.111 20.791 1.00 47.50 582 HIS A N 1
ATOM 4635 C CA . HIS A 1 582 ? -32.115 31.416 20.846 1.00 47.50 582 HIS A CA 1
ATOM 4636 C C . HIS A 1 582 ? -31.345 30.630 21.923 1.00 47.50 582 HIS A C 1
ATOM 4638 O O . HIS A 1 582 ? -30.155 30.859 22.128 1.00 47.50 582 HIS A O 1
ATOM 4644 N N . SER A 1 583 ? -32.043 29.717 22.601 1.00 49.62 583 SER A N 1
ATOM 4645 C CA . SER A 1 583 ? -31.568 28.861 23.692 1.00 49.62 583 SER A CA 1
ATOM 4646 C C . SER A 1 583 ? -31.062 27.494 23.234 1.00 49.62 583 SER A C 1
ATOM 4648 O O . SER A 1 583 ? -30.394 26.814 24.009 1.00 49.62 583 SER A O 1
ATOM 4650 N N . PHE A 1 584 ? -31.394 27.069 22.008 1.00 56.97 584 PHE A N 1
ATOM 4651 C CA . PHE A 1 584 ? -31.023 25.739 21.538 1.00 56.97 584 PHE A CA 1
ATOM 4652 C C . PHE A 1 584 ? -29.502 25.656 21.376 1.00 56.97 584 PHE A C 1
ATOM 4654 O O . PHE A 1 584 ? -28.921 26.518 20.702 1.00 56.97 584 PHE A O 1
ATOM 4661 N N . PRO A 1 585 ? -28.847 24.657 21.993 1.00 64.31 585 PRO A N 1
ATOM 4662 C CA . PRO A 1 585 ? -27.429 24.443 21.773 1.00 64.31 585 PRO A CA 1
ATOM 4663 C C . PRO A 1 585 ? -27.196 24.257 20.267 1.00 64.31 585 PRO A C 1
ATOM 4665 O O . PRO A 1 585 ? -27.965 23.587 19.580 1.00 64.31 585 PRO A O 1
ATOM 4668 N N . ARG A 1 586 ? -26.133 24.866 19.724 1.00 79.44 586 ARG A N 1
ATOM 4669 C CA . ARG A 1 586 ? -25.707 24.641 18.321 1.00 79.44 586 ARG A CA 1
ATOM 4670 C C . ARG A 1 586 ? -25.064 23.262 18.121 1.00 79.44 586 ARG A C 1
ATOM 4672 O O . ARG A 1 586 ? -24.349 23.041 17.147 1.00 79.44 586 ARG A O 1
ATOM 4679 N N . TYR A 1 587 ? -25.279 22.392 19.092 1.00 86.56 587 TYR A N 1
ATOM 4680 C CA . TYR A 1 587 ? -24.743 21.065 19.219 1.00 86.56 587 TYR A CA 1
ATOM 4681 C C . TYR A 1 587 ? -25.789 20.196 19.907 1.00 86.56 587 TYR A C 1
ATOM 4683 O O . TYR A 1 587 ? -26.662 20.703 20.613 1.00 86.56 587 TYR A O 1
ATOM 4691 N N . HIS A 1 588 ? -25.695 18.894 19.711 1.00 85.31 588 HIS A N 1
ATOM 4692 C CA . HIS A 1 588 ? -26.493 17.918 20.441 1.00 85.31 588 HIS A CA 1
ATOM 4693 C C . HIS A 1 588 ? -25.547 17.081 21.290 1.00 85.31 588 HIS A C 1
ATOM 4695 O O . HIS A 1 588 ? -24.418 16.858 20.875 1.00 85.31 588 HIS A O 1
ATOM 4701 N N . VAL A 1 589 ? -25.970 16.662 22.478 1.00 83.94 589 VAL A N 1
ATOM 4702 C CA . VAL A 1 589 ? -25.170 15.772 23.327 1.00 83.94 589 VAL A CA 1
ATOM 4703 C C . VAL A 1 589 ? -25.813 14.399 23.309 1.00 83.94 589 VAL A C 1
ATOM 4705 O O . VAL A 1 589 ? -27.022 14.298 23.518 1.00 83.94 589 VAL A O 1
ATOM 4708 N N . SER A 1 590 ? -25.006 13.372 23.072 1.00 80.19 590 SER A N 1
ATOM 4709 C CA . SER A 1 590 ? -25.361 11.979 23.332 1.00 80.19 590 SER A CA 1
ATOM 4710 C C . SER A 1 590 ? -24.249 11.375 24.173 1.00 80.19 590 SER A C 1
ATOM 4712 O O . SER A 1 590 ? -23.079 11.524 23.825 1.00 80.19 590 SER A O 1
ATOM 4714 N N . ASN A 1 591 ? -24.608 10.743 25.291 1.00 80.19 591 ASN A N 1
ATOM 4715 C CA . ASN A 1 591 ? -23.658 10.232 26.281 1.00 80.19 591 ASN A CA 1
ATOM 4716 C C . ASN A 1 591 ? -22.591 11.284 26.646 1.00 80.19 591 ASN A C 1
ATOM 4718 O O . ASN A 1 591 ? -22.948 12.354 27.144 1.00 80.19 591 ASN A O 1
ATOM 4722 N N . GLN A 1 592 ? -21.309 11.008 26.397 1.00 80.31 592 GLN A N 1
ATOM 4723 C CA . GLN A 1 592 ? -20.187 11.893 26.727 1.00 80.31 592 GLN A CA 1
ATOM 4724 C C . GLN A 1 592 ? -19.585 12.573 25.477 1.00 80.31 592 GLN A C 1
ATOM 4726 O O . GLN A 1 592 ? -18.421 12.970 25.466 1.00 80.31 592 GLN A O 1
ATOM 4731 N N . VAL A 1 593 ? -20.387 12.762 24.419 1.00 87.50 593 VAL A N 1
ATOM 4732 C CA . VAL A 1 593 ? -19.958 13.411 23.167 1.00 87.50 593 VAL A CA 1
ATOM 4733 C C . VAL A 1 593 ? -20.924 14.509 22.736 1.00 87.50 593 VAL A C 1
ATOM 4735 O O . VAL A 1 593 ? -22.147 14.359 22.818 1.00 87.50 593 VAL A O 1
ATOM 4738 N N . ALA A 1 594 ? -20.383 15.624 22.237 1.00 89.69 594 ALA A N 1
ATOM 4739 C CA . ALA A 1 594 ? -21.161 16.679 21.595 1.00 89.69 594 ALA A CA 1
ATOM 4740 C C . ALA A 1 594 ? -21.004 16.657 20.077 1.00 89.69 594 ALA A C 1
ATOM 4742 O O . ALA A 1 594 ? -19.903 16.709 19.557 1.00 89.69 594 ALA A O 1
ATOM 4743 N N . PHE A 1 595 ? -22.114 16.708 19.357 1.00 90.31 595 PHE A N 1
ATOM 4744 C CA . PHE A 1 595 ? -22.161 16.723 17.900 1.00 90.31 595 PHE A CA 1
ATOM 4745 C C . PHE A 1 595 ? -22.389 18.133 17.391 1.00 90.31 595 PHE A C 1
ATOM 4747 O O . PHE A 1 595 ? -23.384 18.768 17.751 1.00 90.31 595 PHE A O 1
ATOM 4754 N N . VAL A 1 596 ? -21.502 18.623 16.530 1.00 92.06 596 VAL A N 1
ATOM 4755 C CA . VAL A 1 596 ? -21.545 19.990 16.006 1.00 92.06 596 VAL A CA 1
ATOM 4756 C C . VAL A 1 596 ? -21.580 19.977 14.491 1.00 92.06 596 VAL A C 1
ATOM 4758 O O . VAL A 1 596 ? -20.777 19.320 13.843 1.00 92.06 596 VAL A O 1
ATOM 4761 N N . LYS A 1 597 ? -22.477 20.777 13.914 1.00 93.88 597 LYS A N 1
ATOM 4762 C CA . LYS A 1 597 ? -22.598 20.897 12.459 1.00 93.88 597 LYS A CA 1
ATOM 4763 C C . LYS A 1 597 ? -21.388 21.590 11.837 1.00 93.88 597 LYS A C 1
ATOM 4765 O O . LYS A 1 597 ? -20.988 22.655 12.323 1.00 93.88 597 LYS A O 1
ATOM 4770 N N . ILE A 1 598 ? -20.893 21.070 10.719 1.00 94.44 598 ILE A N 1
ATOM 4771 C CA . ILE A 1 598 ? -20.017 21.794 9.795 1.00 94.44 598 ILE A CA 1
ATOM 4772 C C . ILE A 1 598 ? -20.803 22.977 9.232 1.00 94.44 598 ILE A C 1
ATOM 4774 O O . ILE A 1 598 ? -21.935 22.843 8.769 1.00 94.44 598 ILE A O 1
ATOM 4778 N N . LYS A 1 599 ? -20.214 24.165 9.314 1.00 94.62 599 LYS A N 1
ATOM 4779 C CA . LYS A 1 599 ? -20.797 25.423 8.848 1.00 94.62 599 LYS A CA 1
ATOM 4780 C C . LYS A 1 599 ? -20.151 25.903 7.552 1.00 94.62 599 LYS A C 1
ATOM 4782 O O . LYS A 1 599 ? -20.829 26.547 6.762 1.00 94.62 599 LYS A O 1
ATOM 4787 N N . ASP A 1 600 ? -18.860 25.653 7.374 1.00 95.38 600 ASP A N 1
ATOM 4788 C CA . ASP A 1 600 ? -18.071 26.161 6.253 1.00 95.38 600 ASP A CA 1
ATOM 4789 C C . ASP A 1 600 ? -16.907 25.202 5.957 1.00 95.38 600 ASP A C 1
ATOM 4791 O O . ASP A 1 600 ? -16.379 24.583 6.884 1.00 95.38 600 ASP A O 1
ATOM 4795 N N . ILE A 1 601 ? -16.549 25.069 4.679 1.00 95.75 601 ILE A N 1
ATOM 4796 C CA . ILE A 1 601 ? -15.468 24.207 4.181 1.00 95.75 601 ILE A CA 1
ATOM 4797 C C . ILE A 1 601 ? -14.654 25.037 3.189 1.00 95.75 601 ILE A C 1
ATOM 4799 O O . ILE A 1 601 ? -15.209 25.555 2.220 1.00 95.75 601 ILE A O 1
ATOM 4803 N N . GLU A 1 602 ? -13.353 25.174 3.429 1.00 95.12 602 GLU A N 1
ATOM 4804 C CA . GLU A 1 602 ? -12.437 25.915 2.557 1.00 95.12 602 GLU A CA 1
ATOM 4805 C C . GLU A 1 602 ? -11.387 24.976 1.973 1.00 95.12 602 GLU A C 1
ATOM 4807 O O . GLU A 1 602 ? -10.750 24.228 2.708 1.00 95.12 602 GLU A O 1
ATOM 4812 N N . ILE A 1 603 ? -11.170 25.054 0.662 1.00 92.38 603 ILE A N 1
ATOM 4813 C CA . ILE A 1 603 ? -10.142 24.284 -0.041 1.00 92.38 603 ILE A CA 1
ATOM 4814 C C . ILE A 1 603 ? -9.002 25.229 -0.421 1.00 92.38 603 ILE A C 1
ATOM 4816 O O . ILE A 1 603 ? -9.232 26.271 -1.039 1.00 92.38 603 ILE A O 1
ATOM 4820 N N . GLN A 1 604 ? -7.773 24.856 -0.082 1.00 90.81 604 GLN A N 1
ATOM 4821 C CA . GLN A 1 604 ? -6.564 25.615 -0.375 1.00 90.81 604 GLN A CA 1
ATOM 4822 C C . GLN A 1 604 ? -5.578 24.752 -1.164 1.00 90.81 604 GLN A C 1
ATOM 4824 O O . GLN A 1 604 ? -5.201 23.673 -0.720 1.00 90.81 604 GLN A O 1
ATOM 4829 N N . LYS A 1 605 ? -5.112 25.252 -2.313 1.00 85.19 605 LYS A N 1
ATOM 4830 C CA . LYS A 1 605 ? -3.949 24.682 -3.007 1.00 85.19 605 LYS A CA 1
ATOM 4831 C C . LYS A 1 605 ? -2.668 25.167 -2.328 1.00 85.19 605 LYS A C 1
ATOM 4833 O O . LYS A 1 605 ? -2.537 26.359 -2.048 1.00 85.19 605 LYS A O 1
ATOM 4838 N N . VAL A 1 606 ? -1.750 24.250 -2.067 1.00 79.88 606 VAL A N 1
ATOM 4839 C CA . VAL A 1 606 ? -0.433 24.486 -1.463 1.00 79.88 606 VAL A CA 1
ATOM 4840 C C . VAL A 1 606 ? 0.637 23.778 -2.300 1.00 79.88 606 VAL A C 1
ATOM 4842 O O . VAL A 1 606 ? 0.304 23.049 -3.227 1.00 79.88 606 VAL A O 1
ATOM 4845 N N . GLU A 1 607 ? 1.914 24.017 -2.026 1.00 70.69 607 GLU A N 1
ATOM 4846 C CA . GLU A 1 607 ? 3.021 23.376 -2.743 1.00 70.69 607 GLU A CA 1
ATOM 4847 C C . GLU A 1 607 ? 3.958 22.731 -1.722 1.00 70.69 607 GLU A C 1
ATOM 4849 O O . GLU A 1 607 ? 4.490 23.435 -0.863 1.00 70.69 607 GLU A O 1
ATOM 4854 N N . ASN A 1 608 ? 4.124 21.405 -1.792 1.00 61.59 608 ASN A N 1
ATOM 4855 C CA . ASN A 1 608 ? 4.971 20.604 -0.899 1.00 61.59 608 ASN A CA 1
ATOM 4856 C C . ASN A 1 608 ? 4.821 20.984 0.588 1.00 61.59 608 ASN A C 1
ATOM 4858 O O . ASN A 1 608 ? 5.807 21.199 1.294 1.00 61.59 608 ASN A O 1
ATOM 4862 N N . TYR A 1 609 ? 3.584 21.104 1.072 1.00 71.81 609 TYR A N 1
ATOM 4863 C CA . TYR A 1 609 ? 3.314 21.481 2.459 1.00 71.81 609 TYR A CA 1
ATOM 4864 C C . TYR A 1 609 ? 3.460 20.263 3.381 1.00 71.81 609 TYR A C 1
ATOM 4866 O O . TYR A 1 609 ? 2.809 19.253 3.108 1.00 71.81 609 TYR A O 1
ATOM 4874 N N . PRO A 1 610 ? 4.270 20.318 4.455 1.00 73.19 610 PRO A N 1
ATOM 4875 C CA . PRO A 1 610 ? 4.449 19.186 5.356 1.00 73.19 610 PRO A CA 1
ATOM 4876 C C . PRO A 1 610 ? 3.179 18.907 6.167 1.00 73.19 610 PRO A C 1
ATOM 4878 O O . PRO A 1 610 ? 2.573 19.812 6.746 1.00 73.19 610 PRO A O 1
ATOM 4881 N N . VAL A 1 611 ? 2.801 17.638 6.226 1.00 72.44 611 VAL A N 1
ATOM 4882 C CA . VAL A 1 611 ? 1.666 17.113 6.987 1.00 72.44 611 VAL A CA 1
ATOM 4883 C C . VAL A 1 611 ? 2.119 15.894 7.799 1.00 72.44 611 VAL A C 1
ATOM 4885 O O . VAL A 1 611 ? 3.097 15.245 7.446 1.00 72.44 611 VAL A O 1
ATOM 4888 N N . TYR A 1 612 ? 1.450 15.608 8.906 1.00 77.50 612 TYR A N 1
ATOM 4889 C CA . TYR A 1 612 ? 1.875 14.713 9.974 1.00 77.50 612 TYR A CA 1
ATOM 4890 C C . TYR A 1 612 ? 0.726 13.797 10.389 1.00 77.50 612 TYR A C 1
ATOM 4892 O O . TYR A 1 612 ? -0.431 14.191 10.287 1.00 77.50 612 TYR A O 1
ATOM 4900 N N . ASP A 1 613 ? 1.023 12.610 10.898 1.00 77.88 613 ASP A N 1
ATOM 4901 C CA . ASP A 1 613 ? 0.010 11.730 11.490 1.00 77.88 613 ASP A CA 1
ATOM 4902 C C . ASP A 1 613 ? 0.607 10.918 12.645 1.00 77.88 613 ASP A C 1
ATOM 4904 O O . ASP A 1 613 ? 1.829 10.911 12.841 1.00 77.88 613 ASP A O 1
ATOM 4908 N N . ILE A 1 614 ? -0.245 10.231 13.404 1.00 74.75 614 ILE A N 1
ATOM 4909 C CA . ILE A 1 614 ? 0.149 9.292 14.454 1.00 74.75 614 ILE A CA 1
ATOM 4910 C C . ILE A 1 614 ? -0.654 7.990 14.368 1.00 74.75 614 ILE A C 1
ATOM 4912 O O . ILE A 1 614 ? -1.821 7.977 13.995 1.00 74.75 614 ILE A O 1
ATOM 4916 N N . GLU A 1 615 ? -0.029 6.881 14.752 1.00 67.81 615 GLU A N 1
ATOM 4917 C CA . GLU A 1 615 ? -0.704 5.595 14.909 1.00 67.81 615 GLU A CA 1
ATOM 4918 C C . GLU A 1 615 ? -1.061 5.382 16.376 1.00 67.81 615 GLU A C 1
ATOM 4920 O O . GLU A 1 615 ? -0.188 5.212 17.226 1.00 67.81 615 GLU A O 1
ATOM 4925 N N . VAL A 1 616 ? -2.356 5.414 16.653 1.00 67.62 616 VAL A N 1
ATOM 4926 C CA . VAL A 1 616 ? -2.981 5.191 17.958 1.00 67.62 616 VAL A CA 1
ATOM 4927 C C . VAL A 1 616 ? -3.563 3.781 18.044 1.00 67.62 616 VAL A C 1
ATOM 4929 O O . VAL A 1 616 ? -4.330 3.382 17.161 1.00 67.62 616 VAL A O 1
ATOM 4932 N N . ASP A 1 617 ? -3.216 3.061 19.110 1.00 59.31 617 ASP A N 1
ATOM 4933 C CA . ASP A 1 617 ? -3.717 1.715 19.422 1.00 59.31 617 ASP A CA 1
ATOM 4934 C C . ASP A 1 617 ? -5.225 1.690 19.711 1.00 59.31 617 ASP A C 1
ATOM 4936 O O . ASP A 1 617 ? -5.776 2.631 20.284 1.00 59.31 617 ASP A O 1
ATOM 4940 N N . ASN A 1 618 ? -5.858 0.546 19.423 1.00 57.38 618 ASN A N 1
ATOM 4941 C CA . ASN A 1 618 ? -7.239 0.157 19.753 1.00 57.38 618 ASN A CA 1
ATOM 4942 C C . ASN A 1 618 ? -8.354 1.013 19.138 1.00 57.38 618 ASN A C 1
ATOM 4944 O O . ASN A 1 618 ? -9.292 0.470 18.572 1.00 57.38 618 ASN A O 1
ATOM 4948 N N . THR A 1 619 ? -8.306 2.337 19.286 1.00 60.16 619 THR A N 1
ATOM 4949 C CA . THR A 1 619 ? -9.387 3.228 18.851 1.00 60.16 619 THR A CA 1
ATOM 4950 C C . THR A 1 619 ? -9.163 3.792 17.462 1.00 60.16 619 THR A C 1
ATOM 4952 O O . THR A 1 619 ? -10.130 4.222 16.851 1.00 60.16 619 THR A O 1
ATOM 4955 N N . HIS A 1 620 ? -7.908 3.888 17.005 1.00 65.75 620 HIS A N 1
ATOM 4956 C CA . HIS A 1 620 ? -7.518 4.637 15.799 1.00 65.75 620 HIS A CA 1
ATOM 4957 C C . HIS A 1 620 ? -8.060 6.073 15.745 1.00 65.75 620 HIS A C 1
ATOM 4959 O O . HIS A 1 620 ? -8.120 6.691 14.687 1.00 65.75 620 HIS A O 1
ATOM 4965 N N . LEU A 1 621 ? -8.464 6.601 16.897 1.00 77.44 621 LEU A N 1
ATOM 4966 C CA . LEU A 1 621 ? -9.068 7.907 17.059 1.00 77.44 621 LEU A CA 1
ATOM 4967 C C . LEU A 1 621 ? -8.294 8.671 18.110 1.00 77.44 621 LEU A C 1
ATOM 4969 O O . LEU A 1 621 ? -8.089 8.155 19.208 1.00 77.44 621 LEU A O 1
ATOM 4973 N N . PHE A 1 622 ? -7.982 9.925 17.820 1.00 86.44 622 PHE A N 1
ATOM 4974 C CA . PHE A 1 622 ? -7.379 10.843 18.776 1.00 86.44 622 PHE A CA 1
ATOM 4975 C C . PHE A 1 622 ? -8.047 12.209 18.742 1.00 86.44 622 PHE A C 1
ATOM 4977 O O . PHE A 1 622 ? -8.790 12.562 17.823 1.00 86.44 622 PHE A O 1
ATOM 4984 N N . VAL A 1 623 ? -7.817 12.971 19.804 1.00 88.12 623 VAL A N 1
ATOM 4985 C CA . VAL A 1 623 ? -8.453 14.262 20.038 1.00 88.12 623 VAL A CA 1
ATOM 4986 C C . VAL A 1 623 ? -7.478 15.379 19.696 1.00 88.12 623 VAL A C 1
ATOM 4988 O O . VAL A 1 623 ? -6.388 15.471 20.263 1.00 88.12 623 VAL A O 1
ATOM 4991 N N . THR A 1 624 ? -7.896 16.248 18.780 1.00 85.62 624 THR A N 1
ATOM 4992 C CA . THR A 1 624 ? -7.111 17.379 18.286 1.00 85.62 624 THR A CA 1
ATOM 4993 C C . THR A 1 624 ? -7.659 18.721 18.776 1.00 85.62 624 THR A C 1
ATOM 4995 O O . THR A 1 624 ? -8.457 18.794 19.721 1.00 85.62 624 THR A O 1
ATOM 4998 N N . THR A 1 625 ? -7.202 19.809 18.147 1.00 78.38 625 THR A N 1
ATOM 4999 C CA . THR A 1 625 ? -7.544 21.202 18.446 1.00 78.38 625 THR A CA 1
ATOM 5000 C C . THR A 1 625 ? -9.016 21.382 18.810 1.00 78.38 625 THR A C 1
ATOM 5002 O O . THR A 1 625 ? -9.940 21.009 18.082 1.00 78.38 625 THR A O 1
ATOM 5005 N N . SER A 1 626 ? -9.243 22.022 19.955 1.00 80.94 626 SER A N 1
ATOM 5006 C CA . SER A 1 626 ? -10.559 22.385 20.467 1.00 80.94 626 SER A CA 1
ATOM 5007 C C . SER A 1 626 ? -11.512 21.198 20.702 1.00 80.94 626 SER A C 1
ATOM 5009 O O . SER A 1 626 ? -12.741 21.376 20.722 1.00 80.94 626 SER A O 1
ATOM 5011 N N . GLY A 1 627 ? -10.936 20.009 20.906 1.00 83.56 627 GLY A N 1
ATOM 5012 C CA . GLY A 1 627 ? -11.615 18.780 21.299 1.00 83.56 627 GLY A CA 1
ATOM 5013 C C . GLY A 1 627 ? -12.286 18.028 20.151 1.00 83.56 627 GLY A C 1
ATOM 5014 O O . GLY A 1 627 ? -13.221 17.277 20.422 1.00 83.56 627 GLY A O 1
ATOM 5015 N N . ILE A 1 628 ? -11.879 18.264 18.897 1.00 90.62 628 ILE A N 1
ATOM 5016 C CA . ILE A 1 628 ? -12.356 17.503 17.730 1.00 90.62 628 ILE A CA 1
ATOM 5017 C C . ILE A 1 628 ? -11.771 16.090 17.781 1.00 90.62 628 ILE A C 1
ATOM 5019 O O . ILE A 1 628 ? -10.576 15.933 17.998 1.00 90.62 628 ILE A O 1
ATOM 5023 N N . ILE A 1 629 ? -12.599 15.070 17.566 1.00 89.44 629 ILE A N 1
ATOM 5024 C CA . ILE A 1 629 ? -12.140 13.680 17.423 1.00 89.44 629 ILE A CA 1
ATOM 5025 C C . ILE A 1 629 ? -11.840 13.416 15.939 1.00 89.44 629 ILE A C 1
ATOM 5027 O O . ILE A 1 629 ? -12.676 13.720 15.089 1.00 89.44 629 ILE A O 1
ATOM 5031 N N . THR A 1 630 ? -10.665 12.870 15.624 1.00 80.25 630 THR A N 1
ATOM 5032 C CA . THR A 1 630 ? -10.203 12.522 14.262 1.00 80.25 630 THR A CA 1
ATOM 5033 C C . THR A 1 630 ? -9.663 11.089 14.215 1.00 80.25 630 THR A C 1
ATOM 5035 O O . THR A 1 630 ? -9.459 10.508 15.276 1.00 80.25 630 THR A O 1
ATOM 5038 N N . HIS A 1 631 ? -9.425 10.537 13.018 1.00 75.00 631 HIS A N 1
ATOM 5039 C CA . HIS A 1 631 ? -8.974 9.156 12.792 1.00 75.00 631 HIS A CA 1
ATOM 5040 C C . HIS A 1 631 ? -7.523 9.052 12.257 1.00 75.00 631 HIS A C 1
ATOM 5042 O O . HIS A 1 631 ? -7.045 10.008 11.642 1.00 75.00 631 HIS A O 1
ATOM 5048 N N . ASN A 1 632 ? -6.850 7.912 12.495 1.00 65.75 632 ASN A N 1
ATOM 5049 C CA . ASN A 1 632 ? -5.545 7.516 11.924 1.00 65.75 632 ASN A CA 1
ATOM 5050 C C . ASN A 1 632 ? -5.645 7.167 10.422 1.00 65.75 632 ASN A C 1
ATOM 5052 O O . ASN A 1 632 ? -6.734 6.987 9.880 1.00 65.75 632 ASN A O 1
ATOM 5056 N N . CYS A 1 633 ? -4.511 6.902 9.773 1.00 60.91 633 CYS A N 1
ATOM 5057 C CA . CYS A 1 633 ? -4.460 6.309 8.427 1.00 60.91 633 CYS A CA 1
ATOM 5058 C C . CYS A 1 633 ? -4.046 4.817 8.438 1.00 60.91 633 CYS A C 1
ATOM 5060 O O . CYS A 1 633 ? -3.508 4.326 9.427 1.00 60.91 633 CYS A O 1
ATOM 5062 N N . ILE A 1 634 ? -4.337 4.071 7.360 1.00 55.47 634 ILE A N 1
ATOM 5063 C CA . ILE A 1 634 ? -4.408 2.583 7.329 1.00 55.47 634 ILE A CA 1
ATOM 5064 C C . ILE A 1 634 ? -3.057 1.875 7.409 1.00 55.47 634 ILE A C 1
ATOM 5066 O O . ILE A 1 634 ? -2.928 0.842 8.071 1.00 55.47 634 ILE A O 1
ATOM 5070 N N . GLY A 1 635 ? -2.037 2.448 6.772 1.00 61.06 635 GLY A N 1
ATOM 5071 C CA . GLY A 1 635 ? -0.646 2.114 7.047 1.00 61.06 635 GLY A CA 1
ATOM 5072 C C . GLY A 1 635 ? -0.065 0.864 6.367 1.00 61.06 635 GLY A C 1
ATOM 5073 O O . GLY A 1 635 ? 0.658 0.096 7.010 1.00 61.06 635 GLY A O 1
ATOM 5074 N N . VAL A 1 636 ? -0.320 0.680 5.064 1.00 71.88 636 VAL A N 1
ATOM 5075 C CA . VAL A 1 636 ? 0.437 -0.255 4.203 1.00 71.88 636 VAL A CA 1
ATOM 5076 C C . VAL A 1 636 ? 1.091 0.527 3.052 1.00 71.88 636 VAL A C 1
ATOM 5078 O O . VAL A 1 636 ? 0.379 1.223 2.328 1.00 71.88 636 VAL A O 1
ATOM 5081 N N . PRO A 1 637 ? 2.423 0.447 2.865 1.00 74.69 637 PRO A N 1
ATOM 5082 C CA . PRO A 1 637 ? 3.111 1.215 1.831 1.00 74.69 637 PRO A CA 1
ATOM 5083 C C . PRO A 1 637 ? 2.927 0.605 0.433 1.00 74.69 637 PRO A C 1
ATOM 5085 O O . PRO A 1 637 ? 3.058 -0.606 0.247 1.00 74.69 637 PRO A O 1
ATOM 5088 N N . THR A 1 638 ? 2.726 1.451 -0.579 1.00 84.81 638 THR A N 1
ATOM 5089 C CA . THR A 1 638 ? 2.921 1.083 -1.988 1.00 84.81 638 THR A CA 1
ATOM 5090 C C . THR A 1 638 ? 4.389 1.294 -2.353 1.00 84.81 638 THR A C 1
ATOM 5092 O O . THR A 1 638 ? 4.855 2.424 -2.490 1.00 84.81 638 THR A O 1
ATOM 5095 N N . VAL A 1 639 ? 5.137 0.201 -2.483 1.00 87.56 639 VAL A N 1
ATOM 5096 C CA . VAL A 1 639 ? 6.610 0.202 -2.545 1.00 87.56 639 VAL A CA 1
ATOM 5097 C C . VAL A 1 639 ? 7.177 0.102 -3.961 1.00 87.56 639 VAL A C 1
ATOM 5099 O O . VAL A 1 639 ? 8.378 0.283 -4.146 1.00 87.56 639 VAL A O 1
ATOM 5102 N N . GLY A 1 640 ? 6.345 -0.175 -4.964 1.00 90.00 640 GLY A N 1
ATOM 5103 C CA . GLY A 1 640 ? 6.806 -0.350 -6.338 1.00 90.00 640 GLY A CA 1
ATOM 5104 C C . GLY A 1 640 ? 5.684 -0.687 -7.310 1.00 90.00 640 GLY A C 1
ATOM 5105 O O . GLY A 1 640 ? 4.505 -0.473 -7.020 1.00 90.00 640 GLY A O 1
ATOM 5106 N N . GLY A 1 641 ? 6.071 -1.201 -8.471 1.00 92.25 641 GLY A N 1
ATOM 5107 C CA . GLY A 1 641 ? 5.165 -1.530 -9.561 1.00 92.25 641 GLY A CA 1
ATOM 5108 C C . GLY A 1 641 ? 5.658 -1.007 -10.909 1.00 92.25 641 GLY A C 1
ATOM 5109 O O . GLY A 1 641 ? 6.738 -0.427 -11.000 1.00 92.25 641 GLY A O 1
ATOM 5110 N N . GLU A 1 642 ? 4.836 -1.154 -11.941 1.00 93.94 642 GLU A N 1
ATOM 5111 C CA . GLU A 1 642 ? 5.153 -0.759 -13.317 1.00 93.94 642 GLU A CA 1
ATOM 5112 C C . GLU A 1 642 ? 3.997 0.017 -13.957 1.00 93.94 642 GLU A C 1
ATOM 5114 O O . GLU A 1 642 ? 2.825 -0.173 -13.622 1.00 93.94 642 GLU A O 1
ATOM 5119 N N . VAL A 1 643 ? 4.308 0.904 -14.907 1.00 95.44 643 VAL A N 1
ATOM 5120 C CA . VAL A 1 643 ? 3.290 1.704 -15.602 1.00 95.44 643 VAL A CA 1
ATOM 5121 C C . VAL A 1 643 ? 3.643 1.857 -17.074 1.00 95.44 643 VAL A C 1
ATOM 5123 O O . VAL A 1 643 ? 4.670 2.451 -17.395 1.00 95.44 643 VAL A O 1
ATOM 5126 N N . TYR A 1 644 ? 2.755 1.403 -17.961 1.00 95.94 644 TYR A N 1
ATOM 5127 C CA . TYR A 1 644 ? 2.894 1.604 -19.408 1.00 95.94 644 TYR A CA 1
ATOM 5128 C C . TYR A 1 644 ? 1.760 2.444 -19.980 1.00 95.94 644 TYR A C 1
ATOM 5130 O O . TYR A 1 644 ? 0.611 2.391 -19.528 1.00 95.94 644 TYR A O 1
ATOM 5138 N N . PHE A 1 645 ? 2.086 3.149 -21.059 1.00 95.31 645 PHE A N 1
ATOM 5139 C CA . PHE A 1 645 ? 1.142 3.945 -21.823 1.00 95.31 645 PHE A CA 1
ATOM 5140 C C . PHE A 1 645 ? 1.097 3.459 -23.272 1.00 95.31 645 PHE A C 1
ATOM 5142 O O . PHE A 1 645 ? 2.117 3.395 -23.957 1.00 95.31 645 PHE A O 1
ATOM 5149 N N . ASN A 1 646 ? -0.092 3.095 -23.751 1.00 93.94 646 ASN A N 1
ATOM 5150 C CA . ASN A 1 646 ? -0.326 2.763 -25.151 1.00 93.94 646 ASN A CA 1
ATOM 5151 C C . ASN A 1 646 ? -1.794 2.983 -25.525 1.00 93.94 646 ASN A C 1
ATOM 5153 O O . ASN A 1 646 ? -2.701 2.694 -24.748 1.00 93.94 646 ASN A O 1
ATOM 5157 N N . SER A 1 647 ? -2.044 3.421 -26.759 1.00 91.75 647 SER A N 1
ATOM 5158 C CA . SER A 1 647 ? -3.394 3.600 -27.303 1.00 91.75 647 SER A CA 1
ATOM 5159 C C . SER A 1 647 ? -4.319 2.377 -27.177 1.00 91.75 647 SER A C 1
ATOM 5161 O O . SER A 1 647 ? -5.526 2.576 -27.041 1.00 91.75 647 SER A O 1
ATOM 5163 N N . ALA A 1 648 ? -3.777 1.152 -27.138 1.00 92.69 648 ALA A N 1
ATOM 5164 C CA . ALA A 1 648 ? -4.538 -0.084 -26.934 1.00 92.69 648 ALA A CA 1
ATOM 5165 C C . ALA A 1 648 ? -5.327 -0.109 -25.606 1.00 92.69 648 ALA A C 1
ATOM 5167 O O . ALA A 1 648 ? -6.364 -0.754 -25.526 1.00 92.69 648 ALA A O 1
ATOM 5168 N N . TYR A 1 649 ? -4.893 0.644 -24.589 1.00 95.00 649 TYR A N 1
ATOM 5169 C CA . TYR A 1 649 ? -5.550 0.724 -23.274 1.00 95.00 649 TYR A CA 1
ATOM 5170 C C . TYR A 1 649 ? -6.421 1.976 -23.105 1.00 95.00 649 TYR A C 1
ATOM 5172 O O . TYR A 1 649 ? -6.818 2.330 -21.997 1.00 95.00 649 TYR A O 1
ATOM 5180 N N . LYS A 1 650 ? -6.695 2.718 -24.188 1.00 88.38 650 LYS A N 1
ATOM 5181 C CA . LYS A 1 650 ? -7.492 3.955 -24.124 1.00 88.38 650 LYS A CA 1
ATOM 5182 C C . LYS A 1 650 ? -8.932 3.698 -23.666 1.00 88.38 650 LYS A C 1
ATOM 5184 O O . LYS A 1 650 ? -9.494 4.536 -22.961 1.00 88.38 650 LYS A O 1
ATOM 5189 N N . GLY A 1 651 ? -9.529 2.609 -24.151 1.00 81.31 651 GLY A N 1
ATOM 5190 C CA . GLY A 1 651 ? -10.907 2.222 -23.846 1.00 81.31 651 GLY A CA 1
ATOM 5191 C C . GLY A 1 651 ? -11.021 1.341 -22.604 1.00 81.31 651 GLY A C 1
ATOM 5192 O O . GLY A 1 651 ? -11.998 1.452 -21.874 1.00 81.31 651 GLY A O 1
ATOM 5193 N N . ASN A 1 652 ? -10.000 0.524 -22.343 1.00 90.25 652 ASN A N 1
ATOM 5194 C CA . ASN A 1 652 ? -9.947 -0.360 -21.191 1.00 90.25 652 ASN A CA 1
ATOM 5195 C C . ASN A 1 652 ? -8.565 -0.269 -20.507 1.00 90.25 652 ASN A C 1
ATOM 5197 O O . ASN A 1 652 ? -7.598 -0.840 -21.024 1.00 90.25 652 ASN A O 1
ATOM 5201 N N . PRO A 1 653 ? -8.434 0.504 -19.412 1.00 94.81 653 PRO A N 1
ATOM 5202 C CA . PRO A 1 653 ? -7.207 0.569 -18.627 1.00 94.81 653 PRO A CA 1
ATOM 5203 C C . PRO A 1 653 ? -6.994 -0.734 -17.848 1.00 94.81 653 PRO A C 1
ATOM 5205 O O . PRO A 1 653 ? -7.959 -1.395 -17.474 1.00 94.81 653 PRO A O 1
ATOM 5208 N N . LEU A 1 654 ? -5.738 -1.062 -17.535 1.00 96.62 654 LEU A N 1
ATOM 5209 C CA . LEU A 1 654 ? -5.433 -2.147 -16.598 1.00 96.62 654 LEU A CA 1
ATOM 5210 C C . LEU A 1 654 ? -4.971 -1.578 -15.263 1.00 96.62 654 LEU A C 1
ATOM 5212 O O . LEU A 1 654 ? -4.106 -0.700 -15.225 1.00 96.62 654 LEU A O 1
ATOM 5216 N N . VAL A 1 655 ? -5.564 -2.076 -14.183 1.00 95.69 655 VAL A N 1
ATOM 5217 C CA . VAL A 1 655 ? -5.300 -1.671 -12.803 1.00 95.69 655 VAL A CA 1
ATOM 5218 C C . VAL A 1 655 ? -5.124 -2.939 -11.987 1.00 95.69 655 VAL A C 1
ATOM 5220 O O . VAL A 1 655 ? -6.099 -3.519 -11.509 1.00 95.69 655 VAL A O 1
ATOM 5223 N N . ASN A 1 656 ? -3.873 -3.372 -11.859 1.00 95.12 656 ASN A N 1
ATOM 5224 C CA . ASN A 1 656 ? -3.516 -4.568 -11.116 1.00 95.12 656 ASN A CA 1
ATOM 5225 C C . ASN A 1 656 ? -2.802 -4.184 -9.822 1.00 95.12 656 ASN A C 1
ATOM 5227 O O . ASN A 1 656 ? -1.863 -3.385 -9.854 1.00 95.12 656 ASN A O 1
ATOM 5231 N N . ALA A 1 657 ? -3.209 -4.790 -8.712 1.00 93.38 657 ALA A N 1
ATOM 5232 C CA . ALA A 1 657 ? -2.615 -4.587 -7.399 1.00 93.38 657 ALA A CA 1
ATOM 5233 C C . ALA A 1 657 ? -2.074 -5.919 -6.875 1.00 93.38 657 ALA A C 1
ATOM 5235 O O . ALA A 1 657 ? -2.769 -6.931 -6.875 1.00 93.38 657 ALA A O 1
ATOM 5236 N N . MET A 1 658 ? -0.816 -5.920 -6.451 1.00 95.94 658 MET A N 1
ATOM 5237 C CA . MET A 1 658 ? -0.146 -7.023 -5.775 1.00 95.94 658 MET A CA 1
ATOM 5238 C C . MET A 1 658 ? 0.070 -6.638 -4.320 1.00 95.94 658 MET A C 1
ATOM 5240 O O . MET A 1 658 ? 0.563 -5.546 -4.051 1.00 95.94 658 MET A O 1
ATOM 5244 N N . ALA A 1 659 ? -0.228 -7.537 -3.388 1.00 94.56 659 ALA A N 1
ATOM 5245 C CA . ALA A 1 659 ? 0.083 -7.338 -1.978 1.00 94.56 659 ALA A CA 1
ATOM 5246 C C . ALA A 1 659 ? 0.990 -8.446 -1.445 1.00 94.56 659 ALA A C 1
ATOM 5248 O O . ALA A 1 659 ? 0.991 -9.580 -1.927 1.00 94.56 659 ALA A O 1
ATOM 5249 N N . ILE A 1 660 ? 1.777 -8.087 -0.435 1.00 95.19 660 ILE A N 1
ATOM 5250 C CA . ILE A 1 660 ? 2.707 -8.967 0.267 1.00 95.19 660 ILE A CA 1
ATOM 5251 C C . ILE A 1 660 ? 2.413 -8.853 1.757 1.00 95.19 660 ILE A C 1
ATOM 5253 O O . ILE A 1 660 ? 2.280 -7.746 2.285 1.00 95.19 660 ILE A O 1
ATOM 5257 N N . GLY A 1 661 ? 2.360 -9.987 2.449 1.00 92.75 661 GLY A N 1
ATOM 5258 C CA . GLY A 1 661 ? 2.208 -10.055 3.894 1.00 92.75 661 GLY A CA 1
ATOM 5259 C C . GLY A 1 661 ? 3.164 -11.034 4.556 1.00 92.75 661 GLY A C 1
ATOM 5260 O O . GLY A 1 661 ? 3.595 -12.021 3.965 1.00 92.75 661 GLY A O 1
ATOM 5261 N N . LEU A 1 662 ? 3.481 -10.756 5.816 1.00 90.12 662 LEU A N 1
ATOM 5262 C CA . LEU A 1 662 ? 4.323 -11.598 6.658 1.00 90.12 662 LEU A CA 1
ATOM 5263 C C . LEU A 1 662 ? 3.452 -12.396 7.630 1.00 90.12 662 LEU A C 1
ATOM 5265 O O . LEU A 1 662 ? 2.640 -11.812 8.349 1.00 90.12 662 LEU A O 1
ATOM 5269 N N . MET A 1 663 ? 3.632 -13.714 7.684 1.00 88.88 663 MET A N 1
ATOM 5270 C CA . MET A 1 663 ? 2.911 -14.570 8.631 1.00 88.88 663 MET A CA 1
ATOM 5271 C C . MET A 1 663 ? 3.272 -14.210 10.081 1.00 88.88 663 MET A C 1
ATOM 5273 O O . MET A 1 663 ? 4.451 -14.163 10.437 1.00 88.88 663 MET A O 1
ATOM 5277 N N . GLU A 1 664 ? 2.269 -13.984 10.937 1.00 76.19 664 GLU A N 1
ATOM 5278 C CA . GLU A 1 664 ? 2.491 -13.729 12.374 1.00 76.19 664 GLU A CA 1
ATOM 5279 C C . GLU A 1 664 ? 2.460 -15.005 13.228 1.00 76.19 664 GLU A C 1
ATOM 5281 O O . GLU A 1 664 ? 2.888 -15.000 14.386 1.00 76.19 664 GLU A O 1
ATOM 5286 N N . THR A 1 665 ? 1.950 -16.099 12.665 1.00 73.75 665 THR A N 1
ATOM 5287 C CA . THR A 1 665 ? 1.818 -17.401 13.320 1.00 73.75 665 THR A CA 1
ATOM 5288 C C . THR A 1 665 ? 2.334 -18.509 12.412 1.00 73.75 665 THR A C 1
ATOM 5290 O O . THR A 1 665 ? 2.177 -18.438 11.200 1.00 73.75 665 THR A O 1
ATOM 5293 N N . GLU A 1 666 ? 2.877 -19.581 12.997 1.00 73.44 666 GLU A N 1
ATOM 5294 C CA . GLU A 1 666 ? 3.314 -20.767 12.235 1.00 73.44 666 GLU A CA 1
ATOM 5295 C C . GLU A 1 666 ? 2.145 -21.516 11.568 1.00 73.44 666 GLU A C 1
ATOM 5297 O O . GLU A 1 666 ? 2.346 -22.302 10.644 1.00 73.44 666 GLU A O 1
ATOM 5302 N N . THR A 1 667 ? 0.919 -21.314 12.062 1.00 82.19 667 THR A N 1
ATOM 5303 C CA . THR A 1 667 ? -0.286 -21.923 11.490 1.00 82.19 667 THR A CA 1
ATOM 5304 C C . THR A 1 667 ? -0.803 -21.054 10.353 1.00 82.19 667 THR A C 1
ATOM 5306 O O . THR A 1 667 ? -1.116 -19.886 10.567 1.00 82.19 667 THR A O 1
ATOM 5309 N N . ILE A 1 668 ? -0.916 -21.646 9.166 1.00 87.31 668 ILE A N 1
ATOM 5310 C CA . ILE A 1 668 ? -1.538 -21.015 8.002 1.00 87.31 668 ILE A CA 1
ATOM 5311 C C . ILE A 1 668 ? -3.035 -21.297 8.052 1.00 87.31 668 ILE A C 1
ATOM 5313 O O . ILE A 1 668 ? -3.451 -22.460 8.110 1.00 87.31 668 ILE A O 1
ATOM 5317 N N . VAL A 1 669 ? -3.834 -20.235 8.031 1.00 85.00 669 VAL A N 1
ATOM 5318 C CA . VAL A 1 669 ? -5.291 -20.346 8.003 1.00 85.00 669 VAL A CA 1
ATOM 5319 C C . VAL A 1 669 ? -5.714 -20.726 6.591 1.00 85.00 669 VAL A C 1
ATOM 5321 O O . VAL A 1 669 ? -5.254 -20.136 5.617 1.00 85.00 669 VAL A O 1
ATOM 5324 N N . LYS A 1 670 ? -6.556 -21.752 6.481 1.00 87.75 670 LYS A N 1
ATOM 5325 C CA . LYS A 1 670 ? -7.070 -22.253 5.203 1.00 87.75 670 LYS A CA 1
ATOM 5326 C C . LYS A 1 670 ? -8.562 -21.999 5.085 1.00 87.75 670 LYS A C 1
ATOM 5328 O O . LYS A 1 670 ? -9.251 -21.810 6.087 1.00 87.75 670 LYS A O 1
ATOM 5333 N N . SER A 1 671 ? -9.056 -22.069 3.858 1.00 87.06 671 SER A N 1
ATOM 5334 C CA . SER A 1 671 ? -10.459 -21.806 3.543 1.00 87.06 671 SER A CA 1
ATOM 5335 C C . SER A 1 671 ? -11.393 -23.004 3.735 1.00 87.06 671 SER A C 1
ATOM 5337 O O . SER A 1 671 ? -12.591 -22.815 3.909 1.00 87.06 671 SER A O 1
ATOM 5339 N N . GLY A 1 672 ? -10.888 -24.243 3.739 1.00 88.44 672 GLY A N 1
ATOM 5340 C CA . GLY A 1 672 ? -11.725 -25.447 3.836 1.00 88.44 672 GLY A CA 1
ATOM 5341 C C . GLY A 1 672 ? -12.355 -25.667 5.217 1.00 88.44 672 GLY A C 1
ATOM 5342 O O . GLY A 1 672 ? -11.645 -25.855 6.207 1.00 88.44 672 GLY A O 1
ATOM 5343 N N . ALA A 1 673 ? -13.690 -25.727 5.283 1.00 88.88 673 ALA A N 1
ATOM 5344 C CA . ALA A 1 673 ? -14.409 -26.033 6.520 1.00 88.88 673 ALA A CA 1
ATOM 5345 C C . ALA A 1 673 ? -14.076 -27.436 7.046 1.00 88.88 673 ALA A C 1
ATOM 5347 O O . ALA A 1 673 ? -13.943 -28.401 6.296 1.00 88.88 673 ALA A O 1
ATOM 5348 N N . SER A 1 674 ? -14.021 -27.580 8.369 1.00 90.88 674 SER A N 1
ATOM 5349 C CA . SER A 1 674 ? -13.917 -28.890 9.010 1.00 90.88 674 SER A CA 1
ATOM 5350 C C . SER A 1 674 ? -14.663 -28.923 10.341 1.00 90.88 674 SER A C 1
ATOM 5352 O O . SER A 1 674 ? -14.971 -27.884 10.926 1.00 90.88 674 SER A O 1
ATOM 5354 N N . GLY A 1 675 ? -14.962 -30.136 10.814 1.00 93.06 675 GLY A N 1
ATOM 5355 C CA . GLY A 1 675 ? -15.684 -30.381 12.063 1.00 93.06 675 GLY A CA 1
ATOM 5356 C C . GLY A 1 675 ? -17.189 -30.141 11.942 1.00 93.06 675 GLY A C 1
ATOM 5357 O O . GLY A 1 675 ? -17.666 -29.024 12.104 1.00 93.06 675 GLY A O 1
ATOM 5358 N N . VAL A 1 676 ? -17.951 -31.213 11.707 1.00 95.56 676 VAL A N 1
ATOM 5359 C CA . VAL A 1 676 ? -19.422 -31.162 11.658 1.00 95.56 676 VAL A CA 1
ATOM 5360 C C . VAL A 1 676 ? -19.984 -30.567 12.955 1.00 95.56 676 VAL A C 1
ATOM 5362 O O . VAL A 1 676 ? -19.610 -30.966 14.061 1.00 95.56 676 VAL A O 1
ATOM 5365 N N . GLY A 1 677 ? -20.896 -29.609 12.812 1.00 95.81 677 GLY A N 1
ATOM 5366 C CA . GLY A 1 677 ? -21.519 -28.854 13.892 1.00 95.81 677 GLY A CA 1
ATOM 5367 C C . GLY A 1 677 ? -20.665 -27.717 14.455 1.00 95.81 677 GLY A C 1
ATOM 5368 O O . GLY A 1 677 ? -21.041 -27.181 15.504 1.00 95.81 677 GLY A O 1
ATOM 5369 N N . ASN A 1 678 ? -19.528 -27.382 13.830 1.00 97.69 678 ASN A N 1
ATOM 5370 C CA . ASN A 1 678 ? -18.820 -26.134 14.100 1.00 97.69 678 ASN A CA 1
ATOM 5371 C C . ASN A 1 678 ? -19.648 -24.940 13.593 1.00 97.69 678 ASN A C 1
ATOM 5373 O O . ASN A 1 678 ? -20.197 -25.013 12.490 1.00 97.69 678 ASN A O 1
ATOM 5377 N N . PRO A 1 679 ? -19.752 -23.853 14.376 1.00 97.81 679 PRO A N 1
ATOM 5378 C CA . PRO A 1 679 ? -20.491 -22.662 13.974 1.00 97.81 679 PRO A CA 1
ATOM 5379 C C . PRO A 1 679 ? -19.798 -21.919 12.827 1.00 97.81 679 PRO A C 1
ATOM 5381 O O . PRO A 1 679 ? -18.576 -21.752 12.820 1.00 97.81 679 PRO A O 1
ATOM 5384 N N . VAL A 1 680 ? -20.611 -21.433 11.891 1.00 97.69 680 VAL A N 1
ATOM 5385 C CA . VAL A 1 680 ? -20.204 -20.550 10.794 1.00 97.69 680 VAL A CA 1
ATOM 5386 C C . VAL A 1 680 ? -20.569 -19.120 11.176 1.00 97.69 680 VAL A C 1
ATOM 5388 O O . VAL A 1 680 ? -21.738 -18.818 11.442 1.00 97.69 680 VAL A O 1
ATOM 5391 N N . LEU A 1 681 ? -19.566 -18.250 11.238 1.00 97.38 681 LEU A N 1
ATOM 5392 C CA . LEU A 1 681 ? -19.699 -16.853 11.617 1.00 97.38 681 LEU A CA 1
ATOM 5393 C C . LEU A 1 681 ? -19.577 -15.961 10.389 1.00 97.38 681 LEU A C 1
ATOM 5395 O O . LEU A 1 681 ? -18.673 -16.126 9.577 1.00 97.38 681 LEU A O 1
ATOM 5399 N N . TYR A 1 682 ? -20.461 -14.980 10.304 1.00 96.62 682 TYR A N 1
ATOM 5400 C CA . TYR A 1 682 ? -20.278 -13.819 9.449 1.00 96.62 682 TYR A CA 1
ATOM 5401 C C . TYR A 1 682 ? -19.578 -12.740 10.270 1.00 96.62 682 TYR A C 1
ATOM 5403 O O . TYR A 1 682 ? -20.043 -12.444 11.377 1.00 96.62 682 TYR A O 1
ATOM 5411 N N . VAL A 1 683 ? -18.507 -12.150 9.738 1.00 93.81 683 VAL A N 1
ATOM 5412 C CA . VAL A 1 683 ? -17.796 -11.044 10.391 1.00 93.81 683 VAL A CA 1
ATOM 5413 C C . VAL A 1 683 ? -17.549 -9.875 9.433 1.00 93.81 683 VAL A C 1
ATOM 5415 O O . VAL A 1 683 ? -17.398 -10.081 8.229 1.00 93.81 683 VAL A O 1
ATOM 5418 N N . GLY A 1 684 ? -17.503 -8.650 9.959 1.00 88.88 684 GLY A N 1
ATOM 5419 C CA . GLY A 1 684 ? -17.189 -7.435 9.198 1.00 88.88 684 GLY A CA 1
ATOM 5420 C C . GLY A 1 684 ? -18.365 -6.464 9.036 1.00 88.88 684 GLY A C 1
ATOM 5421 O O . GLY A 1 684 ? -19.140 -6.249 9.971 1.00 88.88 684 GLY A O 1
ATOM 5422 N N . SER A 1 685 ? -18.472 -5.843 7.858 1.00 86.19 685 SER A N 1
ATOM 5423 C CA . SER A 1 685 ? -19.478 -4.824 7.521 1.00 86.19 685 SER A CA 1
ATOM 5424 C C . SER A 1 685 ? -20.901 -5.382 7.393 1.00 86.19 685 SER A C 1
ATOM 5426 O O . SER A 1 685 ? -21.143 -6.580 7.506 1.00 86.19 685 SER A O 1
ATOM 5428 N N . THR A 1 686 ? -21.880 -4.520 7.120 1.00 88.38 686 THR A N 1
ATOM 5429 C CA . THR A 1 686 ? -23.265 -4.926 6.819 1.00 88.38 686 THR A CA 1
ATOM 5430 C C . THR A 1 686 ? -23.468 -5.204 5.330 1.00 88.38 686 THR A C 1
ATOM 5432 O O . THR A 1 686 ? -22.945 -4.503 4.465 1.00 88.38 686 THR A O 1
ATOM 5435 N N . THR A 1 687 ? -24.298 -6.196 5.020 1.00 89.00 687 THR A N 1
ATOM 5436 C CA . THR A 1 687 ? -24.679 -6.552 3.649 1.00 89.00 687 THR A CA 1
ATOM 5437 C C . THR A 1 687 ? -25.725 -5.567 3.099 1.00 89.00 687 THR A C 1
ATOM 5439 O O . THR A 1 687 ? -26.690 -5.211 3.785 1.00 89.00 687 THR A O 1
ATOM 5442 N N . GLY A 1 688 ? -25.533 -5.110 1.862 1.00 86.81 688 GLY A N 1
ATOM 5443 C CA . GLY A 1 688 ? -26.458 -4.250 1.112 1.00 86.81 688 GLY A CA 1
ATOM 5444 C C . GLY A 1 688 ? -26.563 -4.669 -0.355 1.00 86.81 688 GLY A C 1
ATOM 5445 O O . GLY A 1 688 ? -26.003 -5.688 -0.755 1.00 86.81 688 GLY A O 1
ATOM 5446 N N . ARG A 1 689 ? -27.281 -3.903 -1.178 1.00 84.25 689 ARG A N 1
ATOM 5447 C CA . ARG A 1 689 ? -27.459 -4.161 -2.619 1.00 84.25 689 ARG A CA 1
ATOM 5448 C C . ARG A 1 689 ? -26.285 -3.626 -3.448 1.00 84.25 689 ARG A C 1
ATOM 5450 O O . ARG A 1 689 ? -26.486 -2.904 -4.421 1.00 84.25 689 ARG A O 1
ATOM 5457 N N . ASP A 1 690 ? -25.063 -3.975 -3.057 1.00 76.44 690 ASP A N 1
ATOM 5458 C CA . ASP A 1 690 ? -23.841 -3.515 -3.726 1.00 76.44 690 ASP A CA 1
ATOM 5459 C C . ASP A 1 690 ? -23.364 -4.524 -4.759 1.00 76.44 690 ASP A C 1
ATOM 5461 O O . ASP A 1 690 ? -23.333 -5.724 -4.475 1.00 76.44 690 ASP A O 1
ATOM 5465 N N . GLY A 1 691 ? -22.950 -4.031 -5.930 1.00 69.25 691 GLY A N 1
ATOM 5466 C CA . GLY A 1 691 ? -22.216 -4.825 -6.917 1.00 69.25 691 GLY A CA 1
ATOM 5467 C C . GLY A 1 691 ? -22.912 -6.113 -7.356 1.00 69.25 691 GLY A C 1
ATOM 5468 O O . GLY A 1 691 ? -22.239 -7.075 -7.703 1.00 69.25 691 GLY A O 1
ATOM 5469 N N . MET A 1 692 ? -24.248 -6.172 -7.314 1.00 72.06 692 MET A N 1
ATOM 5470 C CA . MET A 1 692 ? -24.982 -7.383 -7.686 1.00 72.06 692 MET A CA 1
ATOM 5471 C C . MET A 1 692 ? -24.701 -7.731 -9.154 1.00 72.06 692 MET A C 1
ATOM 5473 O O . MET A 1 692 ? -25.133 -7.011 -10.053 1.00 72.06 692 MET A O 1
ATOM 5477 N N . GLY A 1 693 ? -23.990 -8.837 -9.384 1.00 63.91 693 GLY A N 1
ATOM 5478 C CA . GLY A 1 693 ? -23.550 -9.258 -10.718 1.00 63.91 693 GLY A CA 1
ATOM 5479 C C . GLY A 1 693 ? -22.185 -8.706 -11.152 1.00 63.91 693 GLY A C 1
ATOM 5480 O O . GLY A 1 693 ? -21.857 -8.817 -12.331 1.00 63.91 693 GLY A O 1
ATOM 5481 N N . GLY A 1 694 ? -21.383 -8.152 -10.235 1.00 60.62 694 GLY A N 1
ATOM 5482 C CA . GLY A 1 694 ? -20.042 -7.619 -10.504 1.00 60.62 694 GLY A CA 1
ATOM 5483 C C . GLY A 1 694 ? -19.096 -8.630 -11.161 1.00 60.62 694 GLY A C 1
ATOM 5484 O O . GLY A 1 694 ? -18.436 -8.293 -12.142 1.00 60.62 694 GLY A O 1
ATOM 5485 N N . ALA A 1 695 ? -19.104 -9.894 -10.724 1.00 60.78 695 ALA A N 1
ATOM 5486 C CA . ALA A 1 695 ? -18.324 -10.963 -11.370 1.00 60.78 695 ALA A CA 1
ATOM 5487 C C . ALA A 1 695 ? -18.726 -11.219 -12.840 1.00 60.78 695 ALA A C 1
ATOM 5489 O O . ALA A 1 695 ? -17.877 -11.463 -13.705 1.00 60.78 695 ALA A O 1
ATOM 5490 N N . SER A 1 696 ? -20.029 -11.147 -13.138 1.00 63.72 696 SER A N 1
ATOM 5491 C CA . SER A 1 696 ? -20.558 -11.277 -14.502 1.00 63.72 696 SER A CA 1
ATOM 5492 C C . SER A 1 696 ? -20.224 -10.045 -15.341 1.00 63.72 696 SER A C 1
ATOM 5494 O O . SER A 1 696 ? -19.849 -10.182 -16.502 1.00 63.72 696 SER A O 1
ATOM 5496 N N . PHE A 1 697 ? -20.286 -8.856 -14.736 1.00 65.00 697 PHE A N 1
ATOM 5497 C CA . PHE A 1 697 ? -19.878 -7.592 -15.344 1.00 65.00 697 PHE A CA 1
ATOM 5498 C C . PHE A 1 697 ? -18.382 -7.587 -15.708 1.00 65.00 697 PHE A C 1
ATOM 5500 O O . PHE A 1 697 ? -18.023 -7.236 -16.827 1.00 65.00 697 PHE A O 1
ATOM 5507 N N . ALA A 1 698 ? -17.511 -8.076 -14.820 1.00 59.94 698 ALA A N 1
ATOM 5508 C CA . ALA A 1 698 ? -16.077 -8.235 -15.079 1.00 59.94 698 ALA A CA 1
ATOM 5509 C C . ALA A 1 698 ? -15.751 -9.317 -16.131 1.00 59.94 698 ALA A C 1
ATOM 5511 O O . ALA A 1 698 ? -14.600 -9.444 -16.547 1.00 59.94 698 ALA A O 1
ATOM 5512 N N . SER A 1 699 ? -16.753 -10.099 -16.550 1.00 58.47 699 SER A N 1
ATOM 5513 C CA . SER A 1 699 ? -16.652 -11.158 -17.559 1.00 58.47 699 SER A CA 1
ATOM 5514 C C . SER A 1 699 ? -17.325 -10.777 -18.895 1.00 58.47 699 SER A C 1
ATOM 5516 O O . SER A 1 699 ? -17.601 -11.668 -19.701 1.00 58.47 699 SER A O 1
ATOM 5518 N N . ALA A 1 700 ? -17.618 -9.491 -19.131 1.00 67.56 700 ALA A N 1
ATOM 5519 C CA . ALA A 1 700 ? -18.300 -8.983 -20.327 1.00 67.56 700 ALA A CA 1
ATOM 5520 C C . ALA A 1 700 ? -17.509 -7.855 -21.026 1.00 67.56 700 ALA A C 1
ATOM 5522 O O . ALA A 1 700 ? -16.682 -7.196 -20.408 1.00 67.56 700 ALA A O 1
ATOM 5523 N N . GLU A 1 701 ? -17.767 -7.630 -22.322 1.00 70.31 701 GLU A N 1
ATOM 5524 C CA . GLU A 1 701 ? -17.125 -6.557 -23.107 1.00 70.31 701 GLU A CA 1
ATOM 5525 C C . GLU A 1 701 ? -17.614 -5.155 -22.669 1.00 70.31 701 GLU A C 1
ATOM 5527 O O . GLU A 1 701 ? -18.796 -4.964 -22.369 1.00 70.31 701 GLU A O 1
ATOM 5532 N N . LEU A 1 702 ? -16.726 -4.149 -22.691 1.00 70.62 702 LEU A N 1
ATOM 5533 C CA . LEU A 1 702 ? -17.075 -2.756 -22.372 1.00 70.62 702 LEU A CA 1
ATOM 5534 C C . LEU A 1 702 ? -17.751 -2.062 -23.563 1.00 70.62 702 LEU A C 1
ATOM 5536 O O . LEU A 1 702 ? -17.201 -1.998 -24.668 1.00 70.62 702 LEU A O 1
ATOM 5540 N N . THR A 1 703 ? -18.917 -1.467 -23.314 1.00 64.94 703 THR A N 1
ATOM 5541 C CA . THR A 1 703 ? -19.711 -0.727 -24.310 1.00 64.94 703 THR A CA 1
ATOM 5542 C C . THR A 1 703 ? -20.051 0.681 -23.815 1.00 64.94 703 THR A C 1
ATOM 5544 O O . THR A 1 703 ? -19.883 0.985 -22.635 1.00 64.94 703 THR A O 1
ATOM 5547 N N . ASP A 1 704 ? -20.552 1.551 -24.698 1.00 61.50 704 ASP A N 1
ATOM 5548 C CA . ASP A 1 704 ? -21.021 2.890 -24.300 1.00 61.50 704 ASP A CA 1
ATOM 5549 C C . ASP A 1 704 ? -22.142 2.817 -23.238 1.00 61.50 704 ASP A C 1
ATOM 5551 O O . ASP A 1 704 ? -22.203 3.671 -22.350 1.00 61.50 704 ASP A O 1
ATOM 5555 N N . ASP A 1 705 ? -22.974 1.768 -23.280 1.00 59.19 705 ASP A N 1
ATOM 5556 C CA . ASP A 1 705 ? -24.056 1.523 -22.316 1.00 59.19 705 ASP A CA 1
ATOM 5557 C C . ASP A 1 705 ? -23.521 1.121 -20.925 1.00 59.19 705 ASP A C 1
ATOM 5559 O O . ASP A 1 705 ? -24.180 1.368 -19.918 1.00 59.19 705 ASP A O 1
ATOM 5563 N N . SER A 1 706 ? -22.290 0.597 -20.830 1.00 63.34 706 SER A N 1
ATOM 5564 C CA . SER A 1 706 ? -21.656 0.221 -19.554 1.00 63.34 706 SER A CA 1
ATOM 5565 C C . SER A 1 706 ? -21.445 1.420 -18.615 1.00 63.34 706 SER A C 1
ATOM 5567 O O . SER A 1 706 ? -21.239 1.246 -17.419 1.00 63.34 706 SER A O 1
ATOM 5569 N N . MET A 1 707 ? -21.515 2.661 -19.113 1.00 59.88 707 MET A N 1
ATOM 5570 C CA . MET A 1 707 ? -21.471 3.861 -18.263 1.00 59.88 707 MET A CA 1
ATOM 5571 C C . MET A 1 707 ? -22.682 3.986 -17.326 1.00 59.88 707 MET A C 1
ATOM 5573 O O . MET A 1 707 ? -22.566 4.617 -16.269 1.00 59.88 707 MET A O 1
ATOM 5577 N N . ASP A 1 708 ? -23.822 3.385 -17.681 1.00 63.19 708 ASP A N 1
ATOM 5578 C CA . ASP A 1 708 ? -25.025 3.389 -16.844 1.00 63.19 708 ASP A CA 1
ATOM 5579 C C . ASP A 1 708 ? -24.878 2.471 -15.611 1.00 63.19 708 ASP A C 1
ATOM 5581 O O . ASP A 1 708 ? -25.593 2.656 -14.622 1.00 63.19 708 ASP A O 1
ATOM 5585 N N . ASP A 1 709 ? -23.875 1.581 -15.602 1.00 64.19 709 ASP A N 1
ATOM 5586 C CA . ASP A 1 709 ? -23.553 0.663 -14.498 1.00 64.19 709 ASP A CA 1
ATOM 5587 C C . ASP A 1 709 ? -22.681 1.300 -13.404 1.00 64.19 709 ASP A C 1
ATOM 5589 O O . ASP A 1 709 ? -22.302 0.648 -12.432 1.00 64.19 709 ASP A O 1
ATOM 5593 N N . ARG A 1 710 ? -22.388 2.604 -13.488 1.00 60.69 710 ARG A N 1
ATOM 5594 C CA . ARG A 1 710 ? -21.622 3.329 -12.457 1.00 60.69 710 ARG A CA 1
ATOM 5595 C C . ARG A 1 710 ? -22.122 3.113 -11.014 1.00 60.69 710 ARG A C 1
ATOM 5597 O O . ARG A 1 710 ? -21.273 3.021 -10.132 1.00 60.69 710 ARG A O 1
ATOM 5604 N N . PRO A 1 711 ? -23.439 3.019 -10.723 1.00 59.31 711 PRO A N 1
ATOM 5605 C CA . PRO A 1 711 ? -23.928 2.707 -9.377 1.00 59.31 711 PRO A CA 1
ATOM 5606 C C . PRO A 1 711 ? -23.589 1.291 -8.884 1.00 59.31 711 PRO A C 1
ATOM 5608 O O . PRO A 1 711 ? -23.702 1.042 -7.688 1.00 59.31 711 PRO A O 1
ATOM 5611 N N . ALA A 1 712 ? -23.215 0.372 -9.780 1.00 60.69 712 ALA A N 1
ATOM 5612 C CA . ALA A 1 712 ? -22.793 -0.984 -9.438 1.00 60.69 712 ALA A CA 1
ATOM 5613 C C . ALA A 1 712 ? -21.312 -1.059 -9.028 1.00 60.69 712 ALA A C 1
ATOM 5615 O O . ALA A 1 712 ? -20.910 -2.052 -8.422 1.00 60.69 712 ALA A O 1
ATOM 5616 N N . VAL A 1 713 ? -20.508 -0.020 -9.311 1.00 64.44 713 VAL A N 1
ATOM 5617 C CA . VAL A 1 713 ? -19.117 0.051 -8.843 1.00 64.44 713 VAL A CA 1
ATOM 5618 C C . VAL A 1 713 ? -19.110 0.254 -7.331 1.00 64.44 713 VAL A C 1
ATOM 5620 O O . VAL A 1 713 ? -19.659 1.225 -6.809 1.00 64.44 713 VAL A O 1
ATOM 5623 N N . GLN A 1 714 ? -18.497 -0.699 -6.638 1.00 68.50 714 GLN A N 1
ATOM 5624 C CA . GLN A 1 714 ? -18.409 -0.736 -5.183 1.00 68.50 714 GLN A CA 1
ATOM 5625 C C . GLN A 1 714 ? -17.570 0.425 -4.645 1.00 68.50 714 GLN A C 1
ATOM 5627 O O . GLN A 1 714 ? -16.731 0.982 -5.347 1.00 68.50 714 GLN A O 1
ATOM 5632 N N . VAL A 1 715 ? -17.786 0.756 -3.375 1.00 67.19 715 VAL A N 1
ATOM 5633 C CA . VAL A 1 715 ? -16.998 1.734 -2.621 1.00 67.19 715 VAL A CA 1
ATOM 5634 C C . VAL A 1 715 ? -16.308 0.970 -1.501 1.00 67.19 715 VAL A C 1
ATOM 5636 O O . VAL A 1 715 ? -16.998 0.326 -0.713 1.00 67.19 715 VAL A O 1
ATOM 5639 N N . GLY A 1 716 ? -14.977 1.006 -1.463 1.00 61.72 716 GLY A N 1
ATOM 5640 C CA . GLY A 1 716 ? -14.205 0.414 -0.369 1.00 61.72 716 GLY A CA 1
ATOM 5641 C C . GLY A 1 716 ? -14.207 1.334 0.850 1.00 61.72 716 GLY A C 1
ATOM 5642 O O . GLY A 1 716 ? -14.162 2.556 0.692 1.00 61.72 716 GLY A O 1
ATOM 5643 N N . ASP A 1 717 ? -14.257 0.756 2.049 1.00 65.31 717 ASP A N 1
ATOM 5644 C CA . ASP A 1 717 ? -14.025 1.463 3.310 1.00 65.31 717 ASP A CA 1
ATOM 5645 C C . ASP A 1 717 ? -12.680 1.018 3.891 1.00 65.31 717 ASP A C 1
ATOM 5647 O O . ASP A 1 717 ? -12.579 0.014 4.610 1.00 65.31 717 ASP A O 1
ATOM 5651 N N . PRO A 1 718 ? -11.620 1.779 3.605 1.00 59.16 718 PRO A N 1
ATOM 5652 C CA . PRO A 1 718 ? -10.274 1.325 3.878 1.00 59.16 718 PRO A CA 1
ATOM 5653 C C . PRO A 1 718 ? -10.009 1.385 5.414 1.00 59.16 718 PRO A C 1
ATOM 5655 O O . PRO A 1 718 ? -9.132 0.697 5.943 1.00 59.16 718 PRO A O 1
ATOM 5658 N N . PHE A 1 719 ? -10.827 2.122 6.182 1.00 56.72 719 PHE A N 1
ATOM 5659 C CA . PHE A 1 719 ? -10.760 2.192 7.648 1.00 56.72 719 PHE A CA 1
ATOM 5660 C C . PHE A 1 719 ? -11.389 0.973 8.311 1.00 56.72 719 PHE A C 1
ATOM 5662 O O . PHE A 1 719 ? -10.794 0.388 9.218 1.00 56.72 719 PHE A O 1
ATOM 5669 N N . LEU A 1 720 ? -12.567 0.566 7.840 1.00 65.56 720 LEU A N 1
ATOM 5670 C CA . LEU A 1 720 ? -13.204 -0.660 8.306 1.00 65.56 720 LEU A CA 1
ATOM 5671 C C . LEU A 1 720 ? -12.336 -1.880 7.982 1.00 65.56 720 LEU A C 1
ATOM 5673 O O . LEU A 1 720 ? -12.206 -2.794 8.796 1.00 65.56 720 LEU A O 1
ATOM 5677 N N . GLU A 1 721 ? -11.674 -1.851 6.829 1.00 71.25 721 GLU A N 1
ATOM 5678 C CA . GLU A 1 721 ? -10.705 -2.857 6.421 1.00 71.25 721 GLU A CA 1
ATOM 5679 C C . GLU A 1 721 ? -9.509 -2.943 7.375 1.00 71.25 721 GLU A C 1
ATOM 5681 O O . GLU A 1 721 ? -9.099 -4.043 7.738 1.00 71.25 721 GLU A O 1
ATOM 5686 N N . LYS A 1 722 ? -8.990 -1.814 7.873 1.00 68.31 722 LYS A N 1
ATOM 5687 C CA . LYS A 1 722 ? -7.935 -1.823 8.898 1.00 68.31 722 LYS A CA 1
ATOM 5688 C C . LYS A 1 722 ? -8.393 -2.502 10.191 1.00 68.31 722 LYS A C 1
ATOM 5690 O O . LYS A 1 722 ? -7.657 -3.338 10.719 1.00 68.31 722 LYS A O 1
ATOM 5695 N N . SER A 1 723 ? -9.595 -2.192 10.678 1.00 68.75 723 SER A N 1
ATOM 5696 C CA . SER A 1 723 ? -10.167 -2.890 11.838 1.00 68.75 723 SER A CA 1
ATOM 5697 C C . SER A 1 723 ? -10.313 -4.387 11.571 1.00 68.75 723 SER A C 1
ATOM 5699 O O . SER A 1 723 ? -9.988 -5.203 12.433 1.00 68.75 723 SER A O 1
ATOM 5701 N N . LEU A 1 724 ? -10.753 -4.759 10.364 1.00 81.06 724 LEU A N 1
ATOM 5702 C CA . LEU A 1 724 ? -10.903 -6.152 9.948 1.00 81.06 724 LEU A CA 1
ATOM 5703 C C . LEU A 1 724 ? -9.558 -6.886 9.928 1.00 81.06 724 LEU A C 1
ATOM 5705 O O . LEU A 1 724 ? -9.478 -7.994 10.451 1.00 81.06 724 LEU A O 1
ATOM 5709 N N . VAL A 1 725 ? -8.490 -6.257 9.424 1.00 82.00 725 VAL A N 1
ATOM 5710 C CA . VAL A 1 725 ? -7.122 -6.804 9.452 1.00 82.00 725 VAL A CA 1
ATOM 5711 C C . VAL A 1 725 ? -6.702 -7.131 10.886 1.00 82.00 725 VAL A C 1
ATOM 5713 O O . VAL A 1 725 ? -6.293 -8.259 11.162 1.00 82.00 725 VAL A O 1
ATOM 5716 N N . GLU A 1 726 ? -6.788 -6.168 11.810 1.00 80.50 726 GLU A N 1
ATOM 5717 C CA . GLU A 1 726 ? -6.317 -6.379 13.185 1.00 80.50 726 GLU A CA 1
ATOM 5718 C C . GLU A 1 726 ? -7.175 -7.400 13.941 1.00 80.50 726 GLU A C 1
ATOM 5720 O O . GLU A 1 726 ? -6.626 -8.276 14.615 1.00 80.50 726 GLU A O 1
ATOM 5725 N N . ALA A 1 727 ? -8.500 -7.352 13.771 1.00 84.25 727 ALA A N 1
ATOM 5726 C CA . ALA A 1 727 ? -9.417 -8.317 14.367 1.00 84.25 727 ALA A CA 1
ATOM 5727 C C . ALA A 1 727 ? -9.144 -9.743 13.876 1.00 84.25 727 ALA A C 1
ATOM 5729 O O . ALA A 1 727 ? -9.083 -10.671 14.682 1.00 84.25 727 ALA A O 1
ATOM 5730 N N . CYS A 1 728 ? -8.922 -9.922 12.571 1.00 89.94 728 CYS A N 1
ATOM 5731 C CA . CYS A 1 728 ? -8.587 -11.216 11.985 1.00 89.94 728 CYS A CA 1
ATOM 5732 C C . CYS A 1 728 ? -7.248 -11.739 12.511 1.00 89.94 728 CYS A C 1
ATOM 5734 O O . CYS A 1 728 ? -7.183 -12.865 13.003 1.00 89.94 728 CYS A O 1
ATOM 5736 N N . LEU A 1 729 ? -6.188 -10.923 12.482 1.00 86.12 729 LEU A N 1
ATOM 5737 C CA . LEU A 1 729 ? -4.870 -11.322 12.988 1.00 86.12 729 LEU A CA 1
ATOM 5738 C C . LEU A 1 729 ? -4.905 -11.668 14.482 1.00 86.12 729 LEU A C 1
ATOM 5740 O O . LEU A 1 729 ? -4.240 -12.610 14.919 1.00 86.12 729 LEU A O 1
ATOM 5744 N N . GLU A 1 730 ? -5.695 -10.946 15.278 1.00 86.62 730 GLU A N 1
ATOM 5745 C CA . GLU A 1 730 ? -5.927 -11.293 16.676 1.00 86.62 730 GLU A CA 1
ATOM 5746 C C . GLU A 1 730 ? -6.706 -12.609 16.821 1.00 86.62 730 GLU A C 1
ATOM 5748 O O . GLU A 1 730 ? -6.284 -13.494 17.571 1.00 86.62 730 GLU A O 1
ATOM 5753 N N . ALA A 1 731 ? -7.794 -12.779 16.068 1.00 91.25 731 ALA A N 1
ATOM 5754 C CA . ALA A 1 731 ? -8.606 -13.991 16.062 1.00 91.25 731 ALA A CA 1
ATOM 5755 C C . ALA A 1 731 ? -7.775 -15.231 15.702 1.00 91.25 731 ALA A C 1
ATOM 5757 O O . ALA A 1 731 ? -7.878 -16.255 16.378 1.00 91.25 731 ALA A O 1
ATOM 5758 N N . PHE A 1 732 ? -6.897 -15.152 14.701 1.00 90.94 732 PHE A N 1
ATOM 5759 C CA . PHE A 1 732 ? -6.050 -16.278 14.302 1.00 90.94 732 PHE A CA 1
ATOM 5760 C C . PHE A 1 732 ? -5.067 -16.699 15.402 1.00 90.94 732 PHE A C 1
ATOM 5762 O O . PHE A 1 732 ? -4.871 -17.896 15.624 1.00 90.94 732 PHE A O 1
ATOM 5769 N N . LYS A 1 733 ? -4.528 -15.750 16.182 1.00 88.62 733 LYS A N 1
ATOM 5770 C CA . LYS A 1 733 ? -3.627 -16.043 17.316 1.00 88.62 733 LYS A CA 1
ATOM 5771 C C . LYS A 1 733 ? -4.291 -16.853 18.430 1.00 88.62 733 LYS A C 1
ATOM 5773 O O . LYS A 1 733 ? -3.592 -17.538 19.175 1.00 88.62 733 LYS A O 1
ATOM 5778 N N . THR A 1 734 ? -5.619 -16.812 18.549 1.00 91.19 734 THR A N 1
ATOM 5779 C CA . THR A 1 734 ? -6.354 -17.598 19.557 1.00 91.19 734 THR A CA 1
ATOM 5780 C C . THR A 1 734 ? -6.354 -19.103 19.270 1.00 91.19 7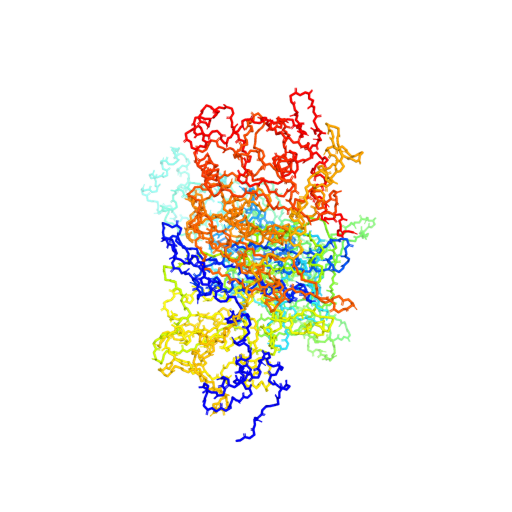34 THR A C 1
ATOM 5782 O O . THR A 1 734 ? -6.620 -19.914 20.168 1.00 91.19 734 THR A O 1
ATOM 5785 N N . GLY A 1 735 ? -6.137 -19.494 18.008 1.00 89.75 735 GLY A N 1
ATOM 5786 C CA . GLY A 1 735 ? -6.348 -20.858 17.525 1.00 89.75 735 GLY A CA 1
ATOM 5787 C C . GLY A 1 735 ? -7.811 -21.329 17.562 1.00 89.75 735 GLY A C 1
ATOM 5788 O O . GLY A 1 735 ? -8.052 -22.528 17.455 1.00 89.75 735 GLY A O 1
ATOM 5789 N N . ALA A 1 736 ? -8.791 -20.438 17.772 1.00 93.50 736 ALA A N 1
ATOM 5790 C CA . ALA A 1 736 ? -10.220 -20.774 17.724 1.00 93.50 736 ALA A CA 1
ATOM 5791 C C . ALA A 1 736 ? -10.775 -20.827 16.290 1.00 93.50 736 ALA A C 1
ATOM 5793 O O . ALA A 1 736 ? -11.853 -21.381 16.072 1.00 93.50 736 ALA A O 1
ATOM 5794 N N . VAL A 1 737 ? -10.053 -20.258 15.321 1.00 94.06 737 VAL A N 1
ATOM 5795 C CA . VAL A 1 737 ? -10.443 -20.245 13.908 1.00 94.06 737 VAL A CA 1
ATOM 5796 C C . VAL A 1 737 ? -10.057 -21.566 13.249 1.00 94.06 737 VAL A C 1
ATOM 5798 O O . VAL A 1 737 ? -8.889 -21.943 13.227 1.00 94.06 737 VAL A O 1
ATOM 5801 N N . VAL A 1 738 ? -11.051 -22.269 12.711 1.00 93.25 738 VAL A N 1
ATOM 5802 C CA . VAL A 1 738 ? -10.881 -23.531 11.978 1.00 93.25 738 VAL A CA 1
ATOM 5803 C C . VAL A 1 738 ? -10.654 -23.267 10.494 1.00 93.25 738 VAL A C 1
ATOM 5805 O O . VAL A 1 738 ? -9.803 -23.906 9.883 1.00 93.25 738 VAL A O 1
ATOM 5808 N N . ALA A 1 739 ? -11.420 -22.336 9.931 1.00 93.06 739 ALA A N 1
ATOM 5809 C CA . ALA A 1 739 ? -11.293 -21.886 8.555 1.00 93.06 739 ALA A CA 1
ATOM 5810 C C . ALA A 1 739 ? -11.733 -20.426 8.448 1.00 93.06 739 ALA A C 1
ATOM 5812 O O . ALA A 1 739 ? -12.582 -19.980 9.226 1.00 93.06 739 ALA A O 1
ATOM 5813 N N . ALA A 1 740 ? -11.180 -19.703 7.483 1.00 93.25 740 ALA A N 1
ATOM 5814 C CA . ALA A 1 740 ? -11.599 -18.347 7.156 1.00 93.25 740 ALA A CA 1
ATOM 5815 C C . ALA A 1 740 ? -11.585 -18.154 5.643 1.00 93.25 740 ALA A C 1
ATOM 5817 O O . ALA A 1 740 ? -10.722 -18.694 4.953 1.00 93.25 740 ALA A O 1
ATOM 5818 N N . GLN A 1 741 ? -12.555 -17.396 5.152 1.00 90.50 741 GLN A N 1
ATOM 5819 C CA . GLN A 1 741 ? -12.698 -17.068 3.746 1.00 90.50 741 GLN A CA 1
ATOM 5820 C C . GLN A 1 741 ? -13.109 -15.610 3.615 1.00 90.50 741 GLN A C 1
ATOM 5822 O O . GLN A 1 741 ? -13.972 -15.133 4.361 1.00 90.50 741 GLN A O 1
ATOM 5827 N N . ASP A 1 742 ? -12.483 -14.904 2.685 1.00 89.31 742 ASP A N 1
ATOM 5828 C CA . ASP A 1 742 ? -12.890 -13.557 2.331 1.00 89.31 742 ASP A CA 1
ATOM 5829 C C . ASP A 1 742 ? -14.250 -13.587 1.604 1.00 89.31 742 ASP A C 1
ATOM 5831 O O . ASP A 1 742 ? -14.754 -14.638 1.191 1.00 89.31 742 ASP A O 1
ATOM 5835 N N . MET A 1 743 ? -14.898 -12.430 1.505 1.00 88.25 743 MET A N 1
ATOM 5836 C CA . MET A 1 743 ? -16.128 -12.267 0.733 1.00 88.25 743 MET A CA 1
ATOM 5837 C C . MET A 1 743 ? -15.927 -11.189 -0.333 1.00 88.25 743 MET A C 1
ATOM 5839 O O . MET A 1 743 ? -16.310 -10.036 -0.130 1.00 88.25 743 MET A O 1
ATOM 5843 N N . GLY A 1 744 ? -15.321 -11.572 -1.456 1.00 79.38 744 GLY A N 1
ATOM 5844 C CA . GLY A 1 744 ? -15.200 -10.755 -2.664 1.00 79.38 744 GLY A CA 1
ATOM 5845 C C . GLY A 1 744 ? -16.351 -10.971 -3.655 1.00 79.38 744 GLY A C 1
ATOM 5846 O O . GLY A 1 744 ? -17.534 -10.850 -3.313 1.00 79.38 744 GLY A O 1
ATOM 5847 N N . ALA A 1 745 ? -15.999 -11.295 -4.901 1.00 77.25 745 ALA A N 1
ATOM 5848 C CA . ALA A 1 745 ? -16.951 -11.582 -5.969 1.00 77.25 745 ALA A CA 1
ATOM 5849 C C . ALA A 1 745 ? -17.911 -12.723 -5.601 1.00 77.25 745 ALA A C 1
ATOM 5851 O O . ALA A 1 745 ? -17.522 -13.703 -4.964 1.00 77.25 745 ALA A O 1
ATOM 5852 N N . ALA A 1 746 ? -19.185 -12.588 -5.986 1.00 80.81 746 ALA A N 1
ATOM 5853 C CA . ALA A 1 746 ? -20.274 -13.493 -5.588 1.00 80.81 746 ALA A CA 1
ATOM 5854 C C . ALA A 1 746 ? -20.534 -13.622 -4.066 1.00 80.81 746 ALA A C 1
ATOM 5856 O O . ALA A 1 746 ? -21.386 -14.422 -3.666 1.00 80.81 746 ALA A O 1
ATOM 5857 N N . GLY A 1 747 ? -19.846 -12.846 -3.219 1.00 87.88 747 GLY A N 1
ATOM 5858 C CA . GLY A 1 747 ? -20.112 -12.699 -1.788 1.00 87.88 747 GLY A CA 1
ATOM 5859 C C . GLY A 1 747 ? -20.355 -14.017 -1.046 1.00 87.88 747 GLY A C 1
ATOM 5860 O O . GLY A 1 747 ? -19.555 -14.948 -1.101 1.00 87.88 747 GLY A O 1
ATOM 5861 N N . ILE A 1 748 ? -21.502 -14.110 -0.358 1.00 92.69 748 ILE A N 1
ATOM 5862 C CA . ILE A 1 748 ? -21.879 -15.281 0.459 1.00 92.69 748 ILE A CA 1
ATOM 5863 C C . ILE A 1 748 ? -21.890 -16.569 -0.375 1.00 92.69 748 ILE A C 1
ATOM 5865 O O . ILE A 1 748 ? -21.532 -17.633 0.135 1.00 92.69 748 ILE A O 1
ATOM 5869 N N . THR A 1 749 ? -22.301 -16.493 -1.643 1.00 92.69 749 THR A N 1
ATOM 5870 C CA . THR A 1 749 ? -22.382 -17.666 -2.523 1.00 92.69 749 THR A CA 1
ATOM 5871 C C . THR A 1 749 ? -21.013 -18.306 -2.719 1.00 92.69 749 THR A C 1
ATOM 5873 O O . THR A 1 749 ? -20.873 -19.515 -2.514 1.00 92.69 749 THR A O 1
ATOM 5876 N N . CYS A 1 750 ? -20.006 -17.508 -3.079 1.00 89.56 750 CYS A N 1
ATOM 5877 C CA . CYS A 1 750 ? -18.646 -18.003 -3.271 1.00 89.56 750 CYS A CA 1
ATOM 5878 C C . CYS A 1 750 ? -18.084 -18.541 -1.960 1.00 89.56 750 CYS A C 1
ATOM 5880 O O . CYS A 1 750 ? -17.767 -19.727 -1.866 1.00 89.56 750 CYS A O 1
ATOM 5882 N N . SER A 1 751 ? -18.083 -17.720 -0.907 1.00 91.44 751 SER A N 1
ATOM 5883 C CA . SER A 1 751 ? -17.414 -18.083 0.340 1.00 91.44 751 SER A CA 1
ATOM 5884 C C . SER A 1 751 ? -18.000 -19.345 0.971 1.00 91.44 751 SER A C 1
ATOM 5886 O O . SER A 1 751 ? -17.250 -20.193 1.444 1.00 91.44 751 SER A O 1
ATOM 5888 N N . THR A 1 752 ? -19.327 -19.529 0.941 1.00 93.88 752 THR A N 1
ATOM 5889 C CA . THR A 1 752 ? -19.957 -20.757 1.464 1.00 93.88 752 THR A CA 1
ATOM 5890 C C . THR A 1 752 ? -19.697 -21.980 0.586 1.00 93.88 752 THR A C 1
ATOM 5892 O O . THR A 1 752 ? -19.442 -23.064 1.112 1.00 93.88 752 THR A O 1
ATOM 5895 N N . SER A 1 753 ? -19.753 -21.840 -0.741 1.00 91.81 753 SER A N 1
ATOM 5896 C CA . SER A 1 753 ? -19.569 -22.975 -1.650 1.00 91.81 753 SER A CA 1
ATOM 5897 C C . SER A 1 753 ? -18.125 -23.460 -1.699 1.00 91.81 753 SER A C 1
ATOM 5899 O O . SER A 1 753 ? -17.902 -24.668 -1.595 1.00 91.81 753 SER A O 1
ATOM 5901 N N . GLU A 1 754 ? -17.151 -22.551 -1.764 1.00 89.62 754 GLU A N 1
ATOM 5902 C CA . GLU A 1 754 ? -15.731 -22.900 -1.739 1.00 89.62 754 GLU A CA 1
ATOM 5903 C C . GLU A 1 754 ? -15.316 -23.515 -0.406 1.00 89.62 754 GLU A C 1
ATOM 5905 O O . GLU A 1 754 ? -14.689 -24.575 -0.380 1.00 89.62 754 GLU A O 1
ATOM 5910 N N . MET A 1 755 ? -15.708 -22.887 0.706 1.00 92.31 755 MET A N 1
ATOM 5911 C CA . MET A 1 755 ? -15.392 -23.374 2.046 1.00 92.31 755 MET A CA 1
ATOM 5912 C C . MET A 1 755 ? -15.953 -24.785 2.272 1.00 92.31 755 MET A C 1
ATOM 5914 O O . MET A 1 755 ? -15.259 -25.653 2.811 1.00 92.31 755 MET A O 1
ATOM 5918 N N . ALA A 1 756 ? -17.185 -25.043 1.818 1.00 92.81 756 ALA A N 1
ATOM 5919 C CA . ALA A 1 756 ? -17.805 -26.363 1.878 1.00 92.81 756 ALA A CA 1
ATOM 5920 C C . ALA A 1 756 ? -17.087 -27.388 0.978 1.00 92.81 756 ALA A C 1
ATOM 5922 O O . ALA A 1 756 ? -16.742 -28.479 1.439 1.00 92.81 756 ALA A O 1
ATOM 5923 N N . ALA A 1 757 ? -16.831 -27.042 -0.289 1.00 90.81 757 ALA A N 1
ATOM 5924 C CA . ALA A 1 757 ? -16.219 -27.940 -1.269 1.00 90.81 757 ALA A CA 1
ATOM 5925 C C . ALA A 1 757 ? -14.787 -28.339 -0.878 1.00 90.81 757 ALA A C 1
ATOM 5927 O O . ALA A 1 757 ? -14.487 -29.532 -0.799 1.00 90.81 757 ALA A O 1
ATOM 5928 N N . LYS A 1 758 ? -13.937 -27.368 -0.512 1.00 89.94 758 LYS A N 1
ATOM 5929 C CA . LYS A 1 758 ? -12.555 -27.611 -0.052 1.00 89.94 758 LYS A CA 1
ATOM 5930 C C . LYS A 1 758 ? -12.507 -28.449 1.230 1.00 89.94 758 LYS A C 1
ATOM 5932 O O . LYS A 1 758 ? -11.575 -29.226 1.429 1.00 89.94 758 LYS A O 1
ATOM 5937 N N . GLY A 1 759 ? -13.522 -28.319 2.086 1.00 89.00 759 GLY A N 1
ATOM 5938 C CA . GLY A 1 759 ? -13.692 -29.123 3.296 1.00 89.00 759 GLY A CA 1
ATOM 5939 C C . GLY A 1 759 ? -14.233 -30.540 3.065 1.00 89.00 759 GLY A C 1
ATOM 5940 O O . GLY A 1 759 ? -14.147 -31.384 3.958 1.00 89.00 759 GLY A O 1
ATOM 5941 N N . GLY A 1 760 ? -14.808 -30.822 1.890 1.00 92.56 760 GLY A N 1
ATOM 5942 C CA . GLY A 1 760 ? -15.537 -32.066 1.624 1.00 92.56 760 GLY A CA 1
ATOM 5943 C C . GLY A 1 760 ? -16.807 -32.228 2.473 1.00 92.56 760 GLY A C 1
ATOM 5944 O O . GLY A 1 760 ? -17.230 -33.358 2.731 1.00 92.56 760 GLY A O 1
ATOM 5945 N N . LEU A 1 761 ? -17.393 -31.114 2.921 1.00 94.19 761 LEU A N 1
ATOM 5946 C CA . LEU A 1 761 ? -18.554 -31.025 3.816 1.00 94.19 761 LEU A CA 1
ATOM 5947 C C . LEU A 1 761 ? -19.612 -30.080 3.214 1.00 94.19 761 LEU A C 1
ATOM 5949 O O . LEU A 1 761 ? -19.503 -29.670 2.054 1.00 94.19 761 LEU A O 1
ATOM 5953 N N . GLY A 1 762 ? -20.657 -29.757 3.975 1.00 95.56 762 GLY A N 1
ATOM 5954 C CA . GLY A 1 762 ? -21.617 -28.709 3.625 1.00 95.56 762 GLY A CA 1
ATOM 5955 C C . GLY A 1 762 ? -21.668 -27.575 4.631 1.00 95.56 762 GLY A C 1
ATOM 5956 O O . GLY A 1 762 ? -21.102 -27.650 5.723 1.00 95.56 762 GLY A O 1
ATOM 5957 N N . ILE A 1 763 ? -22.402 -26.532 4.257 1.00 97.12 763 ILE A N 1
ATOM 5958 C CA . ILE A 1 763 ? -22.691 -25.378 5.106 1.00 97.12 763 ILE A CA 1
ATOM 5959 C C . ILE A 1 763 ? -24.192 -25.115 5.070 1.00 97.12 763 ILE A C 1
ATOM 5961 O O . ILE A 1 763 ? -24.780 -24.983 3.995 1.00 97.12 763 ILE A O 1
ATOM 5965 N N . GLU A 1 764 ? -24.799 -25.009 6.249 1.00 97.81 764 GLU A N 1
ATOM 5966 C CA . GLU A 1 764 ? -26.131 -24.437 6.422 1.00 97.81 764 GLU A CA 1
ATOM 5967 C C . GLU A 1 764 ? -25.991 -23.004 6.944 1.00 97.81 764 GLU A C 1
ATOM 5969 O O . GLU A 1 764 ? -25.338 -22.785 7.962 1.00 97.81 764 GLU A O 1
ATOM 5974 N N . LEU A 1 765 ? -26.588 -22.027 6.257 1.00 97.38 765 LEU A N 1
ATOM 5975 C CA . LEU A 1 765 ? -26.503 -20.606 6.601 1.00 97.38 765 LEU A CA 1
ATOM 5976 C C . LEU A 1 765 ? -27.896 -19.967 6.636 1.00 97.38 765 LEU A C 1
ATOM 5978 O O . LEU A 1 765 ? -28.690 -20.147 5.715 1.00 97.38 765 LEU A O 1
ATOM 5982 N N . ASP A 1 766 ? -28.182 -19.188 7.675 1.00 97.81 766 ASP A N 1
ATOM 5983 C CA . ASP A 1 766 ? -29.443 -18.469 7.863 1.00 97.81 766 ASP A CA 1
ATOM 5984 C C . ASP A 1 766 ? -29.279 -16.974 7.558 1.00 97.81 766 ASP A C 1
ATOM 5986 O O . ASP A 1 766 ? -28.625 -16.236 8.301 1.00 97.81 766 ASP A O 1
ATOM 5990 N N . LEU A 1 767 ? -29.901 -16.520 6.466 1.00 96.38 767 LEU A N 1
ATOM 5991 C CA . LEU A 1 767 ? -29.830 -15.129 6.015 1.00 96.38 767 LEU A CA 1
ATOM 5992 C C . LEU A 1 767 ? -30.497 -14.154 6.987 1.00 96.38 767 LEU A C 1
ATOM 5994 O O . LEU A 1 767 ? -30.114 -12.988 7.019 1.00 96.38 767 LEU A O 1
ATOM 5998 N N . ASP A 1 768 ? -31.447 -14.610 7.811 1.00 95.12 768 ASP A N 1
ATOM 5999 C CA . ASP A 1 768 ? -32.129 -13.743 8.782 1.00 95.12 768 ASP A CA 1
ATOM 6000 C C . ASP A 1 768 ? -31.187 -13.266 9.899 1.00 95.12 768 ASP A C 1
ATOM 6002 O O . ASP A 1 768 ? -31.489 -12.303 10.607 1.00 95.12 768 ASP A O 1
ATOM 6006 N N . LYS A 1 769 ? -30.041 -13.936 10.060 1.00 96.25 769 LYS A N 1
ATOM 6007 C CA . LYS A 1 769 ? -29.000 -13.570 11.024 1.00 96.25 769 LYS A CA 1
ATOM 6008 C C . LYS A 1 769 ? -27.936 -12.653 10.433 1.00 96.25 769 LYS A C 1
ATOM 6010 O O . LYS A 1 769 ? -27.169 -12.077 11.198 1.00 96.25 769 LYS A O 1
ATOM 6015 N N . ILE A 1 770 ? -27.868 -12.520 9.109 1.00 95.19 770 ILE A N 1
ATOM 6016 C CA . ILE A 1 770 ? -26.840 -11.722 8.440 1.00 95.19 770 ILE A CA 1
ATOM 6017 C C . ILE A 1 770 ? -27.129 -10.229 8.660 1.00 95.19 770 ILE A C 1
ATOM 6019 O O . ILE A 1 770 ? -28.233 -9.770 8.343 1.00 95.19 770 ILE A O 1
ATOM 6023 N N . PRO A 1 771 ? -26.161 -9.439 9.165 1.00 93.12 771 PRO A N 1
ATOM 6024 C CA . PRO A 1 771 ? -26.328 -8.003 9.334 1.00 93.12 771 PRO A CA 1
ATOM 6025 C C . PRO A 1 771 ? -26.590 -7.343 7.980 1.00 93.12 771 PRO A C 1
ATOM 6027 O O . PRO A 1 771 ? -25.762 -7.425 7.072 1.00 93.12 771 PRO A O 1
ATOM 6030 N N . ALA A 1 772 ? -27.732 -6.674 7.845 1.00 90.44 772 ALA A N 1
ATOM 6031 C CA . ALA A 1 772 ? -28.123 -5.971 6.629 1.00 90.44 772 ALA A CA 1
ATOM 6032 C C . ALA A 1 772 ? -28.477 -4.519 6.932 1.00 90.44 772 ALA A C 1
ATOM 6034 O O . ALA A 1 772 ? -29.157 -4.226 7.918 1.00 90.44 772 ALA A O 1
ATOM 6035 N N . ARG A 1 773 ? -28.045 -3.608 6.060 1.00 86.38 773 ARG A N 1
ATOM 6036 C CA . ARG A 1 773 ? -28.363 -2.174 6.184 1.00 86.38 773 ARG A CA 1
ATOM 6037 C C . ARG A 1 773 ? -29.588 -1.750 5.380 1.00 86.38 773 ARG A C 1
ATOM 6039 O O . ARG A 1 773 ? -30.160 -0.693 5.639 1.00 86.38 773 ARG A O 1
ATOM 6046 N N . GLU A 1 774 ? -30.024 -2.582 4.438 1.00 85.00 774 GLU A N 1
ATOM 6047 C CA . GLU A 1 774 ? -31.227 -2.357 3.641 1.00 85.00 774 GLU A CA 1
ATOM 6048 C C . GLU A 1 774 ? -32.369 -3.275 4.079 1.00 85.00 774 GLU A C 1
ATOM 6050 O O . GLU A 1 774 ? -32.202 -4.472 4.297 1.00 85.00 774 GLU A O 1
ATOM 6055 N N . THR A 1 775 ? -33.572 -2.709 4.196 1.00 87.25 775 THR A N 1
ATOM 6056 C CA . THR A 1 775 ? -34.760 -3.483 4.584 1.00 87.25 775 THR A CA 1
ATOM 6057 C C . THR A 1 775 ? -35.366 -4.229 3.395 1.00 87.25 775 THR A C 1
ATOM 6059 O O . THR A 1 775 ? -35.334 -3.756 2.257 1.00 87.25 775 THR A O 1
ATOM 6062 N N . GLY A 1 776 ? -35.965 -5.391 3.675 1.00 89.31 776 GLY A N 1
ATOM 6063 C CA . GLY A 1 776 ? -36.699 -6.177 2.680 1.00 89.31 776 GLY A CA 1
ATOM 6064 C C . GLY A 1 776 ? -35.818 -6.830 1.618 1.00 89.31 776 GLY A C 1
ATOM 6065 O O . GLY A 1 776 ? -36.304 -7.061 0.513 1.00 89.31 776 GLY A O 1
ATOM 6066 N N . MET A 1 777 ? -34.544 -7.086 1.927 1.00 92.75 777 MET A N 1
ATOM 6067 C CA . MET A 1 777 ? -33.662 -7.822 1.027 1.00 92.75 777 MET A CA 1
ATOM 6068 C C . MET A 1 777 ? -34.168 -9.253 0.820 1.00 92.75 777 MET A C 1
ATOM 6070 O O . MET A 1 777 ? -34.566 -9.921 1.776 1.00 92.75 777 MET A O 1
ATOM 6074 N N . ILE A 1 778 ? -34.177 -9.713 -0.430 1.00 94.19 778 ILE A N 1
ATOM 6075 C CA . ILE A 1 778 ? -34.566 -11.087 -0.787 1.00 94.19 778 ILE A CA 1
ATOM 6076 C C . ILE A 1 778 ? -33.332 -12.006 -0.836 1.00 94.19 778 ILE A C 1
ATOM 6078 O O . ILE A 1 778 ? -32.219 -11.504 -0.994 1.00 94.19 778 ILE A O 1
ATOM 6082 N N . PRO A 1 779 ? -33.482 -13.348 -0.781 1.00 94.56 779 PRO A N 1
ATOM 6083 C CA . PRO A 1 779 ? -32.335 -14.262 -0.779 1.00 94.56 779 PRO A CA 1
ATOM 6084 C C . PRO A 1 779 ? -31.342 -14.045 -1.924 1.00 94.56 779 PRO A C 1
ATOM 6086 O O . PRO A 1 779 ? -30.140 -14.095 -1.706 1.00 94.56 779 PRO A O 1
ATOM 6089 N N . TYR A 1 780 ? -31.845 -13.746 -3.124 1.00 92.31 780 TYR A N 1
ATOM 6090 C CA . TYR A 1 780 ? -31.021 -13.419 -4.290 1.00 92.31 780 TYR A CA 1
ATOM 6091 C C . TYR A 1 780 ? -30.081 -12.228 -4.025 1.00 92.31 780 TYR A C 1
ATOM 6093 O O . TYR A 1 780 ? -28.907 -12.287 -4.362 1.00 92.31 780 TYR A O 1
ATOM 6101 N N . GLU A 1 781 ? -30.576 -11.171 -3.374 1.00 92.00 781 GLU A N 1
ATOM 6102 C CA . GLU A 1 781 ? -29.801 -9.955 -3.096 1.00 92.00 781 GLU A CA 1
ATOM 6103 C C . GLU A 1 781 ? -28.755 -10.190 -2.001 1.00 92.00 781 GLU A C 1
ATOM 6105 O O . GLU A 1 781 ? -27.637 -9.709 -2.120 1.00 92.00 781 GLU A O 1
ATOM 6110 N N . TYR A 1 782 ? -29.076 -10.963 -0.958 1.00 92.75 782 TYR A N 1
ATOM 6111 C CA . TYR A 1 782 ? -28.091 -11.346 0.062 1.00 92.75 782 TYR A CA 1
ATOM 6112 C C . TYR A 1 782 ? -26.947 -12.175 -0.525 1.00 92.75 782 TYR A C 1
ATOM 6114 O O . TYR A 1 782 ? -25.779 -11.928 -0.229 1.00 92.75 782 TYR A O 1
ATOM 6122 N N . LEU A 1 783 ? -27.299 -13.180 -1.328 1.00 92.62 783 LEU A N 1
ATOM 6123 C CA . LEU A 1 783 ? -26.360 -14.179 -1.828 1.00 92.62 783 LEU A CA 1
ATOM 6124 C C . LEU A 1 783 ? -25.394 -13.623 -2.870 1.00 92.62 783 LEU A C 1
ATOM 6126 O O . LEU A 1 783 ? -24.262 -14.093 -2.931 1.00 92.62 783 LEU A O 1
ATOM 6130 N N . LEU A 1 784 ? -25.836 -12.646 -3.662 1.00 89.00 784 LEU A N 1
ATOM 6131 C CA . LEU A 1 784 ? -25.059 -12.038 -4.746 1.00 89.00 784 LEU A CA 1
ATOM 6132 C C . LEU A 1 784 ? -24.534 -10.643 -4.407 1.00 89.00 784 LEU A C 1
ATOM 6134 O O . LEU A 1 784 ? -23.951 -9.985 -5.263 1.00 89.00 784 LEU A O 1
ATOM 6138 N N . SER A 1 785 ? -24.774 -10.171 -3.184 1.00 88.62 785 SER A N 1
ATOM 6139 C CA . SER A 1 785 ? -24.211 -8.916 -2.706 1.00 88.62 785 SER A CA 1
ATOM 6140 C C . SER A 1 785 ? -22.696 -9.025 -2.602 1.00 88.62 785 SER A C 1
ATOM 6142 O O . SER A 1 785 ? -22.170 -9.890 -1.893 1.00 88.62 785 SER A O 1
ATOM 6144 N N . GLU A 1 786 ? -22.013 -8.073 -3.222 1.00 85.31 786 GLU A N 1
ATOM 6145 C CA . GLU A 1 786 ? -20.563 -7.905 -3.177 1.00 85.31 786 GLU A CA 1
ATOM 6146 C C . GLU A 1 786 ? -20.187 -6.699 -2.290 1.00 85.31 786 GLU A C 1
ATOM 6148 O O . GLU A 1 786 ? -19.212 -5.992 -2.542 1.00 85.31 786 GLU A O 1
ATOM 6153 N N . SER A 1 787 ? -20.976 -6.432 -1.234 1.00 84.19 787 SER A N 1
ATOM 6154 C CA . SER A 1 787 ? -20.596 -5.468 -0.191 1.00 84.19 787 SER A CA 1
ATOM 6155 C C . SER A 1 787 ? -19.192 -5.781 0.338 1.00 84.19 787 SER A C 1
ATOM 6157 O O . SER A 1 787 ? -18.853 -6.950 0.550 1.00 84.19 787 SER A O 1
ATOM 6159 N N . GLN A 1 788 ? -18.392 -4.746 0.560 1.00 81.62 788 GLN A N 1
ATOM 6160 C CA . GLN A 1 788 ? -16.983 -4.880 0.913 1.00 81.62 788 GLN A CA 1
ATOM 6161 C C . GLN A 1 788 ? -16.773 -5.099 2.425 1.00 81.62 788 GLN A C 1
ATOM 6163 O O . GLN A 1 788 ? -17.726 -5.073 3.209 1.00 81.62 788 GLN A O 1
ATOM 6168 N N . GLU A 1 789 ? -15.524 -5.392 2.809 1.00 81.75 789 GLU A N 1
ATOM 6169 C CA . GLU A 1 789 ? -15.067 -5.579 4.198 1.00 81.75 789 GLU A CA 1
ATOM 6170 C C . GLU A 1 789 ? -15.866 -6.625 4.999 1.00 81.75 789 GLU A C 1
ATOM 6172 O O . GLU A 1 789 ? -16.269 -6.401 6.145 1.00 81.75 789 GLU A O 1
ATOM 6177 N N . ARG A 1 790 ? -16.109 -7.795 4.397 1.00 90.00 790 ARG A N 1
ATOM 6178 C CA . ARG A 1 790 ? -16.796 -8.932 5.030 1.00 90.00 790 ARG A CA 1
ATOM 6179 C C . ARG A 1 790 ? -15.990 -10.214 4.892 1.00 90.00 790 ARG A C 1
ATOM 6181 O O . ARG A 1 790 ? -15.244 -10.387 3.931 1.00 90.00 790 ARG A O 1
ATOM 6188 N N . MET A 1 791 ? -16.189 -11.127 5.834 1.00 92.31 791 MET A N 1
ATOM 6189 C CA . MET A 1 791 ? -15.590 -12.455 5.814 1.00 92.31 791 MET A CA 1
ATOM 6190 C C . MET A 1 791 ? -16.515 -13.510 6.415 1.00 92.31 791 MET A C 1
ATOM 6192 O O . MET A 1 791 ? -17.394 -13.218 7.233 1.00 92.31 791 MET A O 1
ATOM 6196 N N . LEU A 1 792 ? -16.252 -14.763 6.052 1.00 94.88 792 LEU A N 1
ATOM 6197 C CA . LEU A 1 792 ? -16.897 -15.939 6.612 1.00 94.88 792 LEU A CA 1
ATOM 6198 C C . LEU A 1 792 ? -15.876 -16.774 7.392 1.00 94.88 792 LEU A C 1
ATOM 6200 O O . LEU A 1 792 ? -14.799 -17.090 6.892 1.00 94.88 792 LEU A O 1
ATOM 6204 N N . PHE A 1 793 ? -16.218 -17.149 8.619 1.00 95.75 793 PHE A N 1
ATOM 6205 C CA . PHE A 1 793 ? -15.360 -17.909 9.525 1.00 95.75 793 PHE A CA 1
ATOM 6206 C C . PHE A 1 793 ? -16.034 -19.215 9.932 1.00 95.75 793 PHE A C 1
ATOM 6208 O O . PHE A 1 793 ? -17.242 -19.262 10.145 1.00 95.75 793 PHE A O 1
ATOM 6215 N N . VAL A 1 794 ? -15.243 -20.261 10.142 1.00 96.56 794 VAL A N 1
ATOM 6216 C CA . VAL A 1 794 ? -15.649 -21.441 10.912 1.00 96.56 794 VAL A CA 1
ATOM 6217 C C . VAL A 1 794 ? -14.917 -21.383 12.239 1.00 96.56 794 VAL A C 1
ATOM 6219 O O . VAL A 1 794 ? -13.686 -21.428 12.266 1.00 96.56 794 VAL A O 1
ATOM 6222 N N . ALA A 1 795 ? -15.654 -21.294 13.342 1.00 96.69 795 ALA A N 1
ATOM 6223 C CA . ALA A 1 795 ? -15.057 -21.331 14.671 1.00 96.69 795 ALA A CA 1
ATOM 6224 C C . ALA A 1 795 ? -15.095 -22.745 15.248 1.00 96.69 795 ALA A C 1
ATOM 6226 O O . ALA A 1 795 ? -15.981 -23.546 14.951 1.00 96.69 795 ALA A O 1
ATOM 6227 N N . GLN A 1 796 ? -14.148 -23.051 16.127 1.00 96.12 796 GLN A N 1
ATOM 6228 C CA . GLN A 1 796 ? -14.211 -24.258 16.932 1.00 96.12 796 GLN A CA 1
ATOM 6229 C C . GLN A 1 796 ? -15.430 -24.186 17.862 1.00 96.12 796 GLN A C 1
ATOM 6231 O O . GLN A 1 796 ? -15.575 -23.242 18.639 1.00 96.12 796 GLN A O 1
ATOM 6236 N N . LYS A 1 797 ? -16.285 -25.212 17.824 1.00 95.69 797 LYS A N 1
ATOM 6237 C CA . LYS A 1 797 ? -17.488 -25.285 18.663 1.00 95.69 797 LYS A CA 1
ATOM 6238 C C . LYS A 1 797 ? -17.183 -25.073 20.150 1.00 95.69 797 LYS A C 1
ATOM 6240 O O . LYS A 1 797 ? -16.347 -25.770 20.728 1.00 95.69 797 LYS A O 1
ATOM 6245 N N . GLY A 1 798 ? -17.923 -24.163 20.778 1.00 95.88 798 GLY A N 1
ATOM 6246 C CA . GLY A 1 798 ? -17.762 -23.749 22.171 1.00 95.88 798 GLY A CA 1
ATOM 6247 C C . GLY A 1 798 ? -16.802 -22.573 22.372 1.00 95.88 798 GLY A C 1
ATOM 6248 O O . GLY A 1 798 ? -16.636 -22.139 23.512 1.00 95.88 798 GLY A O 1
ATOM 6249 N N . ARG A 1 799 ? -16.173 -22.065 21.304 1.00 97.19 799 ARG A N 1
ATOM 6250 C CA . ARG A 1 799 ? -15.271 -20.899 21.319 1.00 97.19 799 ARG A CA 1
ATOM 6251 C C . ARG A 1 799 ? -15.748 -19.759 20.415 1.00 97.19 799 ARG A C 1
ATOM 6253 O O . ARG A 1 799 ? -15.053 -18.765 20.277 1.00 97.19 799 ARG A O 1
ATOM 6260 N N . GLU A 1 800 ? -16.939 -19.855 19.829 1.00 96.19 800 GLU A N 1
ATOM 6261 C CA . GLU A 1 800 ? -17.504 -18.813 18.965 1.00 96.19 800 GLU A CA 1
ATOM 6262 C C . GLU A 1 800 ? -17.612 -17.445 19.655 1.00 96.19 800 GLU A C 1
ATOM 6264 O O . GLU A 1 800 ? -17.338 -16.431 19.021 1.00 96.19 800 GLU A O 1
ATOM 6269 N N . GLN A 1 801 ? -17.931 -17.408 20.954 1.00 97.06 801 GLN A N 1
ATOM 6270 C CA . GLN A 1 801 ? -18.034 -16.152 21.705 1.00 97.06 801 GLN A CA 1
ATOM 6271 C C . GLN A 1 801 ? -16.684 -15.437 21.828 1.00 97.06 801 GLN A C 1
ATOM 6273 O O . GLN A 1 801 ? -16.643 -14.219 21.766 1.00 97.06 801 GLN A O 1
ATOM 6278 N N . GLU A 1 802 ? -15.582 -16.186 21.939 1.00 96.12 802 GLU A N 1
ATOM 6279 C CA . GLU A 1 802 ? -14.230 -15.615 21.985 1.00 96.12 802 GLU A CA 1
ATOM 6280 C C . GLU A 1 802 ? -13.930 -14.817 20.712 1.00 96.12 802 GLU A C 1
ATOM 6282 O O . GLU A 1 802 ? -13.371 -13.728 20.788 1.00 96.12 802 GLU A O 1
ATOM 6287 N N . LEU A 1 803 ? -14.343 -15.334 19.548 1.00 95.56 803 LEU A N 1
ATOM 6288 C CA . LEU A 1 803 ? -14.191 -14.624 18.280 1.00 95.56 803 LEU A CA 1
ATOM 6289 C C . LEU A 1 803 ? -15.138 -13.427 18.188 1.00 95.56 803 LEU A C 1
ATOM 6291 O O . LEU A 1 803 ? -14.699 -12.352 17.797 1.00 95.56 803 LEU A O 1
ATOM 6295 N N . ILE A 1 804 ? -16.408 -13.591 18.576 1.00 95.94 804 ILE A N 1
ATOM 6296 C CA . ILE A 1 804 ? -17.387 -12.492 18.579 1.00 95.94 804 ILE A CA 1
ATOM 6297 C C . ILE A 1 804 ? -16.872 -11.318 19.415 1.00 95.94 804 ILE A C 1
ATOM 6299 O O . ILE A 1 804 ? -16.826 -10.204 18.909 1.00 95.94 804 ILE A O 1
ATOM 6303 N N . ASP A 1 805 ? -16.393 -11.579 20.633 1.00 90.31 805 ASP A N 1
ATOM 6304 C CA . ASP A 1 805 ? -15.867 -10.551 21.535 1.00 90.31 805 ASP A CA 1
ATOM 6305 C C . ASP A 1 805 ? -14.656 -9.809 20.932 1.00 90.31 805 ASP A C 1
ATOM 6307 O O . ASP A 1 805 ? -14.476 -8.616 21.182 1.00 90.31 805 ASP A O 1
ATOM 6311 N N . ILE A 1 806 ? -13.814 -10.496 20.143 1.00 86.25 806 ILE A N 1
ATOM 6312 C CA . ILE A 1 806 ? -12.688 -9.870 19.431 1.00 86.25 806 ILE A CA 1
ATOM 6313 C C . ILE A 1 806 ? -13.216 -8.921 18.359 1.00 86.25 806 ILE A C 1
ATOM 6315 O O . ILE A 1 806 ? -12.893 -7.738 18.395 1.00 86.25 806 ILE A O 1
ATOM 6319 N N . PHE A 1 807 ? -14.025 -9.415 17.422 1.00 84.38 807 PHE A N 1
ATOM 6320 C CA . PHE A 1 807 ? -14.520 -8.605 16.305 1.00 84.38 807 PHE A CA 1
ATOM 6321 C C . PHE A 1 807 ? -15.396 -7.438 16.782 1.00 84.38 807 PHE A C 1
ATOM 6323 O O . PHE A 1 807 ? -15.233 -6.326 16.283 1.00 84.38 807 PHE A O 1
ATOM 6330 N N . GLU A 1 808 ? -16.250 -7.651 17.788 1.00 82.44 808 GLU A N 1
ATOM 6331 C CA . GLU A 1 808 ? -17.076 -6.588 18.370 1.00 82.44 808 GLU A CA 1
ATOM 6332 C C . GLU A 1 808 ? -16.226 -5.480 18.993 1.00 82.44 808 GLU A C 1
ATOM 6334 O O . GLU A 1 808 ? -16.546 -4.321 18.766 1.00 82.44 808 GLU A O 1
ATOM 6339 N N . ARG A 1 809 ? -15.124 -5.812 19.685 1.00 79.88 809 ARG A N 1
ATOM 6340 C CA . ARG A 1 809 ? -14.179 -4.835 20.269 1.00 79.88 809 ARG A CA 1
ATOM 6341 C C . ARG A 1 809 ? -13.414 -4.017 19.222 1.00 79.88 809 ARG A C 1
ATOM 6343 O O . ARG A 1 809 ? -12.874 -2.958 19.536 1.00 79.88 809 ARG A O 1
ATOM 6350 N N . TRP A 1 810 ? -13.308 -4.534 18.000 1.00 67.12 810 TRP A N 1
ATOM 6351 C CA . TRP A 1 810 ? -12.753 -3.816 16.850 1.00 67.12 810 TRP A CA 1
ATOM 6352 C C . TRP A 1 810 ? -13.837 -3.042 16.073 1.00 67.12 810 TRP A C 1
ATOM 6354 O O . TRP A 1 810 ? -13.573 -2.539 14.981 1.00 67.12 810 TRP A O 1
ATOM 6364 N N . GLY A 1 811 ? -15.055 -2.929 16.620 1.00 70.44 811 GLY A N 1
ATOM 6365 C CA . GLY A 1 811 ? -16.177 -2.223 16.003 1.00 70.44 811 GLY A CA 1
ATOM 6366 C C . GLY A 1 811 ? -16.815 -2.946 14.812 1.00 70.44 811 GLY A C 1
ATOM 6367 O O . GLY A 1 811 ? -17.500 -2.308 14.012 1.00 70.44 811 GLY A O 1
ATOM 6368 N N . LEU A 1 812 ? -16.595 -4.256 14.665 1.00 81.25 812 LEU A N 1
ATOM 6369 C CA . LEU A 1 812 ? -17.094 -5.065 13.549 1.00 81.25 812 LEU A CA 1
ATOM 6370 C C . LEU A 1 812 ? -18.282 -5.922 13.986 1.00 81.25 812 LEU A C 1
ATOM 6372 O O . LEU A 1 812 ? -18.371 -6.357 15.134 1.00 81.25 812 LEU A O 1
ATOM 6376 N N . HIS A 1 813 ? -19.190 -6.233 13.058 1.00 89.06 813 HIS A N 1
ATOM 6377 C CA . HIS A 1 813 ? -20.205 -7.242 13.343 1.00 89.06 813 HIS A CA 1
ATOM 6378 C C . HIS A 1 813 ? -19.561 -8.625 13.395 1.00 89.06 813 HIS A C 1
ATOM 6380 O O . HIS A 1 813 ? -18.718 -8.940 12.560 1.00 89.06 813 HIS A O 1
ATOM 6386 N N . ALA A 1 814 ? -20.012 -9.470 14.320 1.00 95.06 814 ALA A N 1
ATOM 6387 C CA . ALA A 1 814 ? -19.714 -10.895 14.324 1.00 95.06 814 ALA A CA 1
ATOM 6388 C C . ALA A 1 814 ? -20.931 -11.680 14.808 1.00 95.06 814 ALA A C 1
ATOM 6390 O O . ALA A 1 814 ? -21.402 -11.500 15.928 1.00 95.06 814 ALA A O 1
ATOM 6391 N N . VAL A 1 815 ? -21.471 -12.547 13.953 1.00 96.69 815 VAL A N 1
ATOM 6392 C CA . VAL A 1 815 ? -22.693 -13.302 14.258 1.00 96.69 815 VAL A CA 1
ATOM 6393 C C . VAL A 1 815 ? -22.572 -14.746 13.806 1.00 96.69 815 VAL A C 1
ATOM 6395 O O . VAL A 1 815 ? -22.099 -15.024 12.707 1.00 96.69 815 VAL A O 1
ATOM 6398 N N . VAL A 1 816 ? -23.055 -15.680 14.629 1.00 97.88 816 VAL A N 1
ATOM 6399 C CA . VAL A 1 816 ? -23.200 -17.085 14.223 1.00 97.88 816 VAL A CA 1
ATOM 6400 C C . VAL A 1 816 ? -24.385 -17.197 13.269 1.00 97.88 816 VAL A C 1
ATOM 6402 O O . VAL A 1 816 ? -25.544 -17.268 13.688 1.00 97.88 816 VAL A O 1
ATOM 6405 N N . ALA A 1 817 ? -24.086 -17.207 11.977 1.00 96.38 817 ALA A N 1
ATOM 6406 C CA . ALA A 1 817 ? -25.072 -17.256 10.910 1.00 96.38 817 ALA A CA 1
ATOM 6407 C C . ALA A 1 817 ? -25.438 -18.692 10.509 1.00 96.38 817 ALA A C 1
ATOM 6409 O O . ALA A 1 817 ? -26.501 -18.907 9.936 1.00 96.38 817 ALA A O 1
ATOM 6410 N N . GLY A 1 818 ? -24.610 -19.684 10.838 1.00 96.62 818 GLY A N 1
ATOM 6411 C CA . GLY A 1 818 ? -24.810 -21.048 10.357 1.00 96.62 818 GLY A CA 1
ATOM 6412 C C . GLY A 1 818 ? -24.000 -22.111 11.085 1.00 96.62 818 GLY A C 1
ATOM 6413 O O . GLY A 1 818 ? -23.422 -21.857 12.144 1.00 96.62 818 GLY A O 1
ATOM 6414 N N . GLU A 1 819 ? -23.942 -23.302 10.494 1.00 97.62 819 GLU A N 1
ATOM 6415 C CA . GLU A 1 819 ? -23.110 -24.414 10.955 1.00 97.62 819 GLU A CA 1
ATOM 6416 C C . GLU A 1 819 ? -22.595 -25.286 9.801 1.00 97.62 819 GLU A C 1
ATOM 6418 O O . GLU A 1 819 ? -23.182 -25.352 8.719 1.00 97.62 819 GLU A O 1
ATOM 6423 N N . VAL A 1 820 ? -21.477 -25.968 10.048 1.00 97.69 820 VAL A N 1
ATOM 6424 C CA . VAL A 1 820 ? -20.918 -26.979 9.144 1.00 97.69 820 VAL A CA 1
ATOM 6425 C C . VAL A 1 820 ? -21.731 -28.269 9.263 1.00 97.69 820 VAL A C 1
ATOM 6427 O O . VAL A 1 820 ? -21.904 -28.791 10.365 1.00 97.69 820 VAL A O 1
ATOM 6430 N N . ILE A 1 821 ? -22.177 -28.827 8.141 1.00 97.50 821 ILE A N 1
ATOM 6431 C CA . ILE A 1 821 ? -23.010 -30.039 8.080 1.00 97.50 821 ILE A CA 1
ATOM 6432 C C . ILE A 1 821 ? -22.295 -31.182 7.345 1.00 97.50 821 ILE A C 1
ATOM 6434 O O . ILE A 1 821 ? -21.315 -30.969 6.630 1.00 97.50 821 ILE A O 1
ATOM 6438 N N . GLU A 1 822 ? -22.756 -32.417 7.556 1.00 96.25 822 GLU A N 1
ATOM 6439 C CA . GLU A 1 822 ? -22.163 -33.611 6.933 1.00 96.25 822 GLU A CA 1
ATOM 6440 C C . GLU A 1 822 ? -22.556 -33.743 5.455 1.00 96.25 822 GLU A C 1
ATOM 6442 O O . GLU A 1 822 ? -21.749 -34.182 4.634 1.00 96.25 822 GLU A O 1
ATOM 6447 N N . GLU A 1 823 ? -23.782 -33.353 5.090 1.00 95.56 823 GLU A N 1
ATOM 6448 C CA . GLU A 1 823 ? -24.220 -33.375 3.698 1.00 95.56 823 GLU A CA 1
ATOM 6449 C C . GLU A 1 823 ? -23.427 -32.363 2.867 1.00 95.56 823 GLU A C 1
ATOM 6451 O O . GLU A 1 823 ? -23.376 -31.196 3.223 1.00 95.56 823 GLU A O 1
ATOM 6456 N N . GLN A 1 824 ? -22.862 -32.770 1.726 1.00 94.19 824 GLN A N 1
ATOM 6457 C CA . GLN A 1 824 ? -22.064 -31.898 0.845 1.00 94.19 824 GLN A CA 1
ATOM 6458 C C . GLN A 1 824 ? -22.928 -30.941 0.007 1.00 94.19 824 GLN A C 1
ATOM 6460 O O . GLN A 1 824 ? -22.969 -30.996 -1.225 1.00 94.19 824 GLN A O 1
ATOM 6465 N N . ILE A 1 825 ? -23.666 -30.080 0.696 1.00 95.19 825 ILE A N 1
ATOM 6466 C CA . ILE A 1 825 ? -24.581 -29.095 0.131 1.00 95.19 825 ILE A CA 1
ATOM 6467 C C . ILE A 1 825 ? -24.353 -27.734 0.788 1.00 95.19 825 ILE A C 1
ATOM 6469 O O . ILE A 1 825 ? -23.985 -27.636 1.957 1.00 95.19 825 ILE A O 1
ATOM 6473 N N . VAL A 1 826 ? -24.618 -26.679 0.032 1.00 96.44 826 VAL A N 1
ATOM 6474 C CA . VAL A 1 826 ? -24.839 -25.335 0.557 1.00 96.44 826 VAL A CA 1
ATOM 6475 C C . VAL A 1 826 ? -26.344 -25.176 0.725 1.00 96.44 826 VAL A C 1
ATOM 6477 O O . VAL A 1 826 ? -27.079 -25.136 -0.267 1.00 96.44 826 VAL A O 1
ATOM 6480 N N . ARG A 1 827 ? -26.809 -25.128 1.976 1.00 97.62 827 ARG A N 1
ATOM 6481 C CA . ARG A 1 827 ? -28.215 -24.897 2.318 1.00 97.62 827 ARG A CA 1
ATOM 6482 C C . ARG A 1 827 ? -28.377 -23.497 2.888 1.00 97.62 827 ARG A C 1
ATOM 6484 O O . ARG A 1 827 ? -27.807 -23.164 3.918 1.00 97.62 827 ARG A O 1
ATOM 6491 N N . ILE A 1 828 ? -29.202 -22.693 2.237 1.00 97.88 828 ILE A N 1
ATOM 6492 C CA . ILE A 1 828 ? -29.493 -21.323 2.645 1.00 97.88 828 ILE A CA 1
ATOM 6493 C C . ILE A 1 828 ? -30.923 -21.259 3.169 1.00 97.88 828 ILE A C 1
ATOM 6495 O O . ILE A 1 828 ? -31.864 -21.633 2.464 1.00 97.88 828 ILE A O 1
ATOM 6499 N N . LEU A 1 829 ? -31.091 -20.774 4.394 1.00 97.88 829 LEU A N 1
ATOM 6500 C CA . LEU A 1 829 ? -32.381 -20.536 5.030 1.00 97.88 829 LEU A CA 1
ATOM 6501 C C . LEU A 1 829 ? -32.734 -19.047 4.975 1.00 97.88 829 LEU A C 1
ATOM 6503 O O . LEU A 1 829 ? -31.867 -18.181 5.082 1.00 97.88 829 LEU A O 1
ATOM 6507 N N . HIS A 1 830 ? -34.020 -18.753 4.806 1.00 97.06 830 HIS A N 1
ATOM 6508 C CA . HIS A 1 830 ? -34.567 -17.408 4.953 1.00 97.06 830 HIS A CA 1
ATOM 6509 C C . HIS A 1 830 ? -36.030 -17.494 5.384 1.00 97.06 830 HIS A C 1
ATOM 6511 O O . HIS A 1 830 ? -36.815 -18.251 4.803 1.00 97.06 830 HIS A O 1
ATOM 6517 N N . GLN A 1 831 ? -36.407 -16.740 6.414 1.00 94.62 831 GLN A N 1
ATOM 6518 C CA . GLN A 1 831 ? -37.751 -16.699 6.995 1.00 94.62 831 GLN A CA 1
ATOM 6519 C C . GLN A 1 831 ? -38.294 -18.097 7.342 1.00 94.62 831 GLN A C 1
ATOM 6521 O O . GLN A 1 831 ? -39.463 -18.421 7.113 1.00 94.62 831 GLN A O 1
ATOM 6526 N N . GLY A 1 832 ? -37.419 -18.957 7.874 1.00 90.69 832 GLY A N 1
ATOM 6527 C CA . GLY A 1 832 ? -37.743 -20.327 8.282 1.00 90.69 832 GLY A CA 1
ATOM 6528 C C . GLY A 1 832 ? -37.986 -21.324 7.139 1.00 90.69 832 GLY A C 1
ATOM 6529 O O . GLY A 1 832 ? -38.490 -22.415 7.400 1.00 90.69 832 GLY A O 1
ATOM 6530 N N . SER A 1 833 ? -37.659 -20.974 5.889 1.00 95.06 833 SER A N 1
ATOM 6531 C CA . SER A 1 833 ? -37.771 -21.852 4.711 1.00 95.06 833 SER A CA 1
ATOM 6532 C C . SER A 1 833 ? -36.430 -22.003 3.986 1.00 95.06 833 SER A C 1
ATOM 6534 O O . SER A 1 833 ? -35.572 -21.128 4.079 1.00 95.06 833 SER A O 1
ATOM 6536 N N . ILE A 1 834 ? -36.255 -23.093 3.230 1.00 97.06 834 ILE A N 1
ATOM 6537 C CA . ILE A 1 834 ? -35.077 -23.291 2.370 1.00 97.06 834 ILE A CA 1
ATOM 6538 C C . ILE A 1 834 ? -35.179 -22.343 1.171 1.00 97.06 834 ILE A C 1
ATOM 6540 O O . ILE A 1 834 ? -36.064 -22.493 0.326 1.00 97.06 834 ILE A O 1
ATOM 6544 N N . ALA A 1 835 ? -34.275 -21.369 1.110 1.00 96.38 835 ALA A N 1
ATOM 6545 C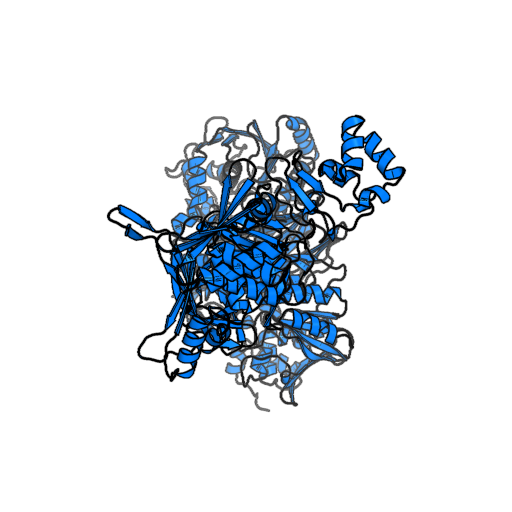 CA . ALA A 1 835 ? -34.162 -20.401 0.028 1.00 96.38 835 ALA A CA 1
ATOM 6546 C C . ALA A 1 835 ? -33.285 -20.912 -1.125 1.00 96.38 835 ALA A C 1
ATOM 6548 O O . ALA A 1 835 ? -33.578 -20.619 -2.282 1.00 96.38 835 ALA A O 1
ATOM 6549 N N . ALA A 1 836 ? -32.249 -21.696 -0.827 1.00 96.62 836 ALA A N 1
ATOM 6550 C CA . ALA A 1 836 ? -31.423 -22.384 -1.816 1.00 96.62 836 ALA A CA 1
ATOM 6551 C C . ALA A 1 836 ? -30.853 -23.677 -1.222 1.00 96.62 836 ALA A C 1
ATOM 6553 O O . ALA A 1 836 ? -30.513 -23.720 -0.041 1.00 96.62 836 ALA A O 1
ATOM 6554 N N . GLU A 1 837 ? -30.754 -24.729 -2.031 1.00 96.06 837 GLU A N 1
ATOM 6555 C CA . GLU A 1 837 ? -30.078 -25.970 -1.650 1.00 96.06 837 GLU A CA 1
ATOM 6556 C C . GLU A 1 837 ? -29.361 -26.552 -2.869 1.00 96.06 837 GLU A C 1
ATOM 6558 O O . GLU A 1 837 ? -29.995 -27.088 -3.785 1.00 96.06 837 GLU A O 1
ATOM 6563 N N . VAL A 1 838 ? -28.033 -26.420 -2.885 1.00 95.19 838 VAL A N 1
ATOM 6564 C CA . VAL A 1 838 ? -27.187 -26.758 -4.038 1.00 95.19 838 VAL A CA 1
ATOM 6565 C C . VAL A 1 838 ? -26.018 -27.634 -3.583 1.00 95.19 838 VAL A C 1
ATOM 6567 O O . VAL A 1 838 ? -25.424 -27.339 -2.549 1.00 95.19 838 VAL A O 1
ATOM 6570 N N . PRO A 1 839 ? -25.639 -28.698 -4.317 1.00 93.31 839 PRO A N 1
ATOM 6571 C CA . PRO A 1 839 ? -24.412 -29.440 -4.026 1.00 93.31 839 PRO A CA 1
ATOM 6572 C C . PRO A 1 839 ? -23.189 -28.513 -4.038 1.00 93.31 839 PRO A C 1
ATOM 6574 O O . PRO A 1 839 ? -22.992 -27.786 -5.012 1.00 93.31 839 PRO A O 1
ATOM 6577 N N . SER A 1 840 ? -22.350 -28.549 -2.999 1.00 86.88 840 SER A N 1
ATOM 6578 C CA . SER A 1 840 ? -21.215 -27.614 -2.858 1.00 86.88 840 SER A CA 1
ATOM 6579 C C . SER A 1 840 ? -20.246 -27.696 -4.044 1.00 86.88 840 SER A C 1
ATOM 6581 O O . SER A 1 840 ? -19.879 -26.685 -4.642 1.00 86.88 840 SER A O 1
ATOM 6583 N N . THR A 1 841 ? -19.938 -28.915 -4.486 1.00 88.56 841 THR A N 1
ATOM 6584 C CA . THR A 1 841 ? -19.063 -29.168 -5.641 1.00 88.56 841 THR A CA 1
ATOM 6585 C C . THR A 1 841 ? -19.653 -28.727 -6.982 1.00 88.56 841 THR A C 1
ATOM 6587 O O . THR A 1 841 ? -18.899 -28.561 -7.934 1.00 88.56 841 THR A O 1
ATOM 6590 N N . ALA A 1 842 ? -20.971 -28.522 -7.103 1.00 89.69 842 ALA A N 1
ATOM 6591 C CA . ALA A 1 842 ? -21.575 -28.046 -8.352 1.00 89.69 842 ALA A CA 1
ATOM 6592 C C . ALA A 1 842 ? -21.311 -26.551 -8.606 1.00 89.69 842 ALA A C 1
ATOM 6594 O O . ALA A 1 842 ? -21.369 -26.116 -9.757 1.00 89.69 842 ALA A O 1
ATOM 6595 N N . LEU A 1 843 ? -21.024 -25.790 -7.546 1.00 86.19 843 LEU A N 1
ATOM 6596 C CA . LEU A 1 843 ? -20.696 -24.367 -7.614 1.00 86.19 843 LEU A CA 1
ATOM 6597 C C . LEU A 1 843 ? -19.181 -24.117 -7.652 1.00 86.19 843 LEU A C 1
ATOM 6599 O O . LEU A 1 843 ? -18.765 -23.195 -8.338 1.00 86.19 843 LEU A O 1
ATOM 6603 N N . ALA A 1 844 ? -18.373 -24.946 -6.978 1.00 83.12 844 ALA A N 1
ATOM 6604 C CA . ALA A 1 844 ? -16.923 -24.739 -6.866 1.00 83.12 844 ALA A CA 1
ATOM 6605 C C . ALA A 1 844 ? -16.087 -25.581 -7.857 1.00 83.12 844 ALA A C 1
ATOM 6607 O O . ALA A 1 844 ? -15.431 -25.044 -8.746 1.00 83.12 844 ALA A O 1
ATOM 6608 N N . ASP A 1 845 ? -16.119 -26.914 -7.744 1.00 80.56 845 ASP A N 1
ATOM 6609 C CA . ASP A 1 845 ? -15.151 -27.776 -8.448 1.00 80.56 845 ASP A CA 1
ATOM 6610 C C . ASP A 1 845 ? -15.642 -28.243 -9.825 1.00 80.56 845 ASP A C 1
ATOM 6612 O O . ASP A 1 845 ? -14.934 -28.191 -10.837 1.00 80.56 845 ASP A O 1
ATOM 6616 N N . ASN A 1 846 ? -16.880 -28.729 -9.876 1.00 83.31 846 ASN A N 1
ATOM 6617 C CA . ASN A 1 846 ? -17.482 -29.358 -11.044 1.00 83.31 846 ASN A CA 1
ATOM 6618 C C . ASN A 1 846 ? -18.202 -28.318 -11.912 1.00 83.31 846 ASN A C 1
ATOM 6620 O O . ASN A 1 846 ? -19.376 -28.464 -12.245 1.00 83.31 846 ASN A O 1
ATOM 6624 N N . THR A 1 847 ? -17.504 -27.246 -12.250 1.00 86.12 847 THR A N 1
ATOM 6625 C CA . THR A 1 847 ? -18.001 -26.160 -13.098 1.00 86.12 847 THR A CA 1
ATOM 6626 C C . THR A 1 847 ? -17.748 -26.446 -14.585 1.00 86.12 847 THR A C 1
ATOM 6628 O O . THR A 1 847 ? -16.871 -27.258 -14.915 1.00 86.12 847 THR A O 1
ATOM 6631 N N . PRO A 1 848 ? -18.492 -25.810 -15.509 1.00 86.44 848 PRO A N 1
ATOM 6632 C CA . PRO A 1 848 ? -18.268 -25.950 -16.946 1.00 86.44 848 PRO A CA 1
ATOM 6633 C C . PRO A 1 848 ? -16.839 -25.580 -17.365 1.00 86.44 848 PRO A C 1
ATOM 6635 O O . PRO A 1 848 ? -16.230 -24.667 -16.818 1.00 86.44 848 PRO A O 1
ATOM 6638 N N . VAL A 1 849 ? -16.312 -26.270 -18.377 1.00 88.56 849 VAL A N 1
ATOM 6639 C CA . VAL A 1 849 ? -15.034 -25.937 -19.028 1.00 88.56 849 VAL A CA 1
ATOM 6640 C C . VAL A 1 849 ? -15.281 -25.772 -20.511 1.00 88.56 849 VAL A C 1
ATOM 6642 O O . VAL A 1 849 ? -15.933 -26.615 -21.131 1.00 88.56 849 VAL A O 1
ATOM 6645 N N . TYR A 1 850 ? -14.732 -24.710 -21.086 1.00 87.62 850 TYR A N 1
ATOM 6646 C CA . TYR A 1 850 ? -14.750 -24.511 -22.524 1.00 87.62 850 TYR A CA 1
ATOM 6647 C C . TYR A 1 850 ? -13.462 -25.027 -23.148 1.00 87.62 850 TYR A C 1
ATOM 6649 O O . TYR A 1 850 ? -12.351 -24.735 -22.709 1.00 87.62 850 TYR A O 1
ATOM 6657 N N . HIS A 1 851 ? -13.638 -25.823 -24.196 1.00 85.50 851 HIS A N 1
ATOM 6658 C CA . HIS A 1 851 ? -12.551 -26.298 -25.030 1.00 85.50 851 HIS A CA 1
ATOM 6659 C C . HIS A 1 851 ? -12.593 -25.530 -26.342 1.00 85.50 851 HIS A C 1
ATOM 6661 O O . HIS A 1 851 ? -13.564 -25.633 -27.092 1.00 85.50 851 HIS A O 1
ATOM 6667 N N . HIS A 1 852 ? -11.532 -24.777 -26.602 1.00 88.75 852 HIS A N 1
ATOM 6668 C CA . HIS A 1 852 ? -11.364 -24.013 -27.830 1.00 88.75 852 HIS A CA 1
ATOM 6669 C C . HIS A 1 852 ? -10.390 -24.717 -28.763 1.00 88.75 852 HIS A C 1
ATOM 6671 O O . HIS A 1 852 ? -9.444 -25.377 -28.325 1.00 88.75 852 HIS A O 1
ATOM 6677 N N . GLU A 1 853 ? -10.621 -24.574 -30.064 1.00 89.00 853 GLU A N 1
ATOM 6678 C CA . GLU A 1 853 ? -9.678 -25.038 -31.073 1.00 89.00 853 GLU A CA 1
ATOM 6679 C C . GLU A 1 853 ? -8.531 -24.028 -31.188 1.00 89.00 853 GLU A C 1
ATOM 6681 O O . GLU A 1 853 ? -8.743 -22.851 -31.483 1.00 89.00 853 GLU A O 1
ATOM 6686 N N . LEU A 1 854 ? -7.304 -24.485 -30.934 1.00 93.69 854 LEU A N 1
ATOM 6687 C CA . LEU A 1 854 ? -6.112 -23.662 -31.104 1.00 93.69 854 LEU A CA 1
ATOM 6688 C C . LEU A 1 854 ? -5.784 -23.521 -32.595 1.00 93.69 854 LEU A C 1
ATOM 6690 O O . LEU A 1 854 ? -5.754 -24.512 -33.326 1.00 93.69 854 LEU A O 1
ATOM 6694 N N . LEU A 1 855 ? -5.480 -22.299 -33.036 1.00 94.19 855 LEU A N 1
ATOM 6695 C CA . LEU A 1 855 ? -5.012 -22.054 -34.400 1.00 94.19 855 LEU A CA 1
ATOM 6696 C C . LEU A 1 855 ? -3.725 -22.843 -34.687 1.00 94.19 855 LEU A C 1
ATOM 6698 O O . LEU A 1 855 ? -2.760 -22.776 -33.929 1.00 94.19 855 LEU A O 1
ATOM 6702 N N . SER A 1 856 ? -3.696 -23.560 -35.813 1.00 89.69 856 SER A N 1
ATOM 6703 C CA . SER A 1 856 ? -2.536 -24.363 -36.226 1.00 89.69 856 SER A CA 1
ATOM 6704 C C . SER A 1 856 ? -1.342 -23.526 -36.689 1.00 89.69 856 SER A C 1
ATOM 6706 O O . SER A 1 856 ? -0.214 -24.011 -36.703 1.00 89.69 856 SER A O 1
ATOM 6708 N N . GLU A 1 857 ? -1.594 -22.286 -37.109 1.00 92.56 857 GLU A N 1
ATOM 6709 C CA . GLU A 1 857 ? -0.590 -21.317 -37.538 1.00 92.56 857 GLU A CA 1
ATOM 6710 C C . GLU A 1 857 ? -0.827 -19.984 -36.827 1.00 92.56 857 GLU A C 1
ATOM 6712 O O . GLU A 1 857 ? -1.947 -19.673 -36.417 1.00 92.56 857 GLU A O 1
ATOM 6717 N N . ALA A 1 858 ? 0.228 -19.178 -36.709 1.00 94.12 858 ALA A N 1
ATOM 6718 C CA . ALA A 1 858 ? 0.119 -17.849 -36.123 1.00 94.12 858 ALA A CA 1
ATOM 6719 C C . ALA A 1 858 ? -0.869 -16.966 -36.915 1.00 94.12 858 ALA A C 1
ATOM 6721 O O . ALA A 1 858 ? -0.917 -17.067 -38.144 1.00 94.12 858 ALA A O 1
ATOM 6722 N N . PRO A 1 859 ? -1.622 -16.065 -36.265 1.00 95.50 859 PRO A N 1
ATOM 6723 C CA . PRO A 1 859 ? -2.523 -15.143 -36.948 1.00 95.50 859 PRO A CA 1
ATOM 6724 C C . PRO A 1 859 ? -1.823 -14.274 -38.003 1.00 95.50 859 PRO A C 1
ATOM 6726 O O . PRO A 1 859 ? -0.646 -13.931 -37.878 1.00 95.50 859 PRO A O 1
ATOM 6729 N N . GLU A 1 860 ? -2.573 -13.840 -39.020 1.00 95.81 860 GLU A N 1
ATOM 6730 C CA . GLU A 1 860 ? -2.039 -13.056 -40.145 1.00 95.81 860 GLU A CA 1
ATOM 6731 C C . GLU A 1 860 ? -1.319 -11.772 -39.692 1.00 95.81 860 GLU A C 1
ATOM 6733 O O . GLU A 1 860 ? -0.293 -11.404 -40.269 1.00 95.81 860 GLU A O 1
ATOM 6738 N N . TYR A 1 861 ? -1.824 -11.097 -38.651 1.00 94.75 861 TYR A N 1
ATOM 6739 C CA . TYR A 1 861 ? -1.201 -9.876 -38.129 1.00 94.75 861 TYR A CA 1
ATOM 6740 C C . TYR A 1 861 ? 0.218 -10.149 -37.597 1.00 94.75 861 TYR A C 1
ATOM 6742 O O . TYR A 1 861 ? 1.140 -9.397 -37.915 1.00 94.75 861 TYR A O 1
ATOM 6750 N N . ALA A 1 862 ? 0.410 -11.253 -36.863 1.00 95.00 862 ALA A N 1
ATOM 6751 C CA . ALA A 1 862 ? 1.696 -11.641 -36.294 1.00 95.00 862 ALA A CA 1
ATOM 6752 C C . ALA A 1 862 ? 2.675 -12.039 -37.406 1.00 95.00 862 ALA A C 1
ATOM 6754 O O . ALA A 1 862 ? 3.791 -11.529 -37.460 1.00 95.00 862 ALA A O 1
ATOM 6755 N N . GLN A 1 863 ? 2.228 -12.845 -38.379 1.00 96.38 863 GLN A N 1
ATOM 6756 C CA . GLN A 1 863 ? 3.053 -13.218 -39.536 1.00 96.38 863 GLN A CA 1
ATOM 6757 C C . GLN A 1 863 ? 3.538 -11.991 -40.327 1.00 96.38 863 GLN A C 1
ATOM 6759 O O . GLN A 1 863 ? 4.711 -11.907 -40.702 1.00 96.38 863 GLN A O 1
ATOM 6764 N N . LYS A 1 864 ? 2.651 -11.012 -40.564 1.00 95.69 864 LYS A N 1
ATOM 6765 C CA . LYS A 1 864 ? 3.003 -9.746 -41.229 1.00 95.69 864 LYS A CA 1
ATOM 6766 C C . LYS A 1 864 ? 4.013 -8.943 -40.419 1.00 95.69 864 LYS A C 1
ATOM 6768 O O . LYS A 1 864 ? 4.966 -8.420 -40.998 1.00 95.69 864 LYS A O 1
ATOM 6773 N N . ALA A 1 865 ? 3.814 -8.853 -39.107 1.00 94.44 865 ALA A N 1
ATOM 6774 C CA . ALA A 1 865 ? 4.722 -8.145 -38.220 1.00 94.44 865 ALA A CA 1
ATOM 6775 C C . ALA A 1 865 ? 6.117 -8.794 -38.203 1.00 94.44 865 ALA A C 1
ATOM 6777 O O . ALA A 1 865 ? 7.117 -8.087 -38.305 1.00 94.44 865 ALA A O 1
ATOM 6778 N N . TRP A 1 866 ? 6.204 -10.127 -38.189 1.00 95.88 866 TRP A N 1
ATOM 6779 C CA . TRP A 1 866 ? 7.475 -10.865 -38.223 1.00 95.88 866 TRP A CA 1
ATOM 6780 C C . TRP A 1 866 ? 8.246 -10.725 -39.538 1.00 95.88 866 TRP A C 1
ATOM 6782 O O . TRP A 1 866 ? 9.460 -10.899 -39.555 1.00 95.88 866 TRP A O 1
ATOM 6792 N N . ALA A 1 867 ? 7.569 -10.399 -40.641 1.00 95.38 867 ALA A N 1
ATOM 6793 C CA . ALA A 1 867 ? 8.207 -10.128 -41.931 1.00 95.38 867 ALA A CA 1
ATOM 6794 C C . ALA A 1 867 ? 8.841 -8.721 -42.016 1.00 95.38 867 ALA A C 1
ATOM 6796 O O . ALA A 1 867 ? 9.347 -8.308 -43.070 1.00 95.38 867 ALA A O 1
ATOM 6797 N N . TRP A 1 868 ? 8.768 -7.930 -40.944 1.00 96.19 868 TRP A N 1
ATOM 6798 C CA . TRP A 1 868 ? 9.483 -6.665 -40.834 1.00 96.19 868 TRP A CA 1
ATOM 6799 C C . TRP A 1 868 ? 10.982 -6.883 -40.595 1.00 96.19 868 TRP A C 1
ATOM 6801 O O . TRP A 1 868 ? 11.395 -7.859 -39.981 1.00 96.19 868 TRP A O 1
ATOM 6811 N N . ASN A 1 869 ? 11.796 -5.969 -41.122 1.00 91.75 869 ASN A N 1
ATOM 6812 C CA . ASN A 1 869 ? 13.231 -5.916 -40.879 1.00 91.75 869 ASN A CA 1
ATOM 6813 C C . ASN A 1 869 ? 13.725 -4.469 -40.990 1.00 91.75 869 ASN A C 1
ATOM 6815 O O . ASN A 1 869 ? 13.075 -3.620 -41.610 1.00 91.75 869 ASN A O 1
ATOM 6819 N N . GLU A 1 870 ? 14.906 -4.226 -40.435 1.00 91.50 870 GLU A N 1
ATOM 6820 C CA . GLU A 1 870 ? 15.513 -2.902 -40.293 1.00 91.50 870 GLU A CA 1
ATOM 6821 C C . GLU A 1 870 ? 15.847 -2.221 -41.627 1.00 91.50 870 GLU A C 1
ATOM 6823 O O . GLU A 1 870 ? 15.957 -1.000 -41.676 1.00 91.50 870 GLU A O 1
ATOM 6828 N N . ALA A 1 871 ? 15.938 -2.959 -42.742 1.00 89.69 871 ALA A N 1
ATOM 6829 C CA . ALA A 1 871 ? 16.176 -2.361 -44.060 1.00 89.69 871 ALA A CA 1
ATOM 6830 C C . ALA A 1 871 ? 14.999 -1.496 -44.552 1.00 89.69 871 ALA A C 1
ATOM 6832 O O . ALA A 1 871 ? 15.129 -0.773 -45.538 1.00 89.69 871 ALA A O 1
ATOM 6833 N N . LYS A 1 872 ? 13.838 -1.572 -43.884 1.00 90.44 872 LYS A N 1
ATOM 6834 C CA . LYS A 1 872 ? 12.689 -0.685 -44.120 1.00 90.44 872 LYS A CA 1
ATOM 6835 C C . LYS A 1 872 ? 12.836 0.673 -43.423 1.00 90.44 872 LYS A C 1
ATOM 6837 O O . LYS A 1 872 ? 12.054 1.577 -43.717 1.00 90.44 872 LYS A O 1
ATOM 6842 N N . LEU A 1 873 ? 13.789 0.811 -42.500 1.00 93.38 873 LEU A N 1
ATOM 6843 C CA . LEU A 1 873 ? 14.068 2.067 -41.817 1.00 93.38 873 LEU A CA 1
ATOM 6844 C C . LEU A 1 873 ? 14.933 2.988 -42.693 1.00 93.38 873 LEU A C 1
ATOM 6846 O O . LEU A 1 873 ? 15.684 2.515 -43.548 1.00 93.38 873 LEU A O 1
ATOM 6850 N N . PRO A 1 874 ? 14.855 4.311 -42.484 1.00 93.12 874 PRO A N 1
ATOM 6851 C CA . PRO A 1 874 ? 15.756 5.273 -43.123 1.00 93.12 874 PRO A CA 1
ATOM 6852 C C . PRO A 1 874 ? 17.216 4.938 -42.831 1.00 93.12 874 PRO A C 1
ATOM 6854 O O . PRO A 1 874 ? 17.513 4.364 -41.789 1.00 93.12 874 PRO A O 1
ATOM 6857 N N . GLU A 1 875 ? 18.145 5.320 -43.702 1.00 91.88 875 GLU A N 1
ATOM 6858 C CA . GLU A 1 875 ? 19.569 5.210 -43.373 1.00 91.88 875 GLU A CA 1
ATOM 6859 C C . GLU A 1 875 ? 19.909 6.073 -42.146 1.00 91.88 875 GLU A C 1
ATOM 6861 O O . GLU A 1 875 ? 19.335 7.147 -41.941 1.00 91.88 875 GLU A O 1
ATOM 6866 N N . CYS A 1 876 ? 20.818 5.567 -41.318 1.00 94.31 876 CYS A N 1
ATOM 6867 C CA . CYS A 1 876 ? 21.383 6.274 -40.177 1.00 94.31 876 CYS A CA 1
ATOM 6868 C C . CYS A 1 876 ? 22.908 6.198 -40.240 1.00 94.31 876 CYS A C 1
ATOM 6870 O O . CYS A 1 876 ? 23.461 5.234 -40.776 1.00 94.31 876 CYS A O 1
ATOM 6872 N N . ASP A 1 877 ? 23.576 7.181 -39.656 1.00 92.50 877 ASP A N 1
ATOM 6873 C CA . ASP A 1 877 ? 25.032 7.251 -39.578 1.00 92.50 877 ASP A CA 1
ATOM 6874 C C . ASP A 1 877 ? 25.479 7.621 -38.155 1.00 92.50 877 ASP A C 1
ATOM 6876 O O . ASP A 1 877 ? 24.690 7.631 -37.210 1.00 92.50 877 ASP A O 1
ATOM 6880 N N . GLU A 1 878 ? 26.761 7.911 -37.971 1.00 89.88 878 GLU A N 1
ATOM 6881 C CA . GLU A 1 878 ? 27.297 8.362 -36.685 1.00 89.88 878 GLU A CA 1
ATOM 6882 C C . GLU A 1 878 ? 26.642 9.627 -36.106 1.00 89.88 878 GLU A C 1
ATOM 6884 O O . GLU A 1 878 ? 26.739 9.856 -34.902 1.00 89.88 878 GLU A O 1
ATOM 6889 N N . ASN A 1 879 ? 25.993 10.452 -36.930 1.00 90.38 879 ASN A N 1
ATOM 6890 C CA . ASN A 1 879 ? 25.424 11.728 -36.515 1.00 90.38 879 ASN A CA 1
ATOM 6891 C C . ASN A 1 879 ? 23.959 11.598 -36.098 1.00 90.38 879 ASN A C 1
ATOM 6893 O O . ASN A 1 879 ? 23.496 12.424 -35.307 1.00 90.38 879 ASN A O 1
ATOM 6897 N N . GLY A 1 880 ? 23.225 10.611 -36.626 1.00 94.00 880 GLY A N 1
ATOM 6898 C CA . GLY A 1 880 ? 21.808 10.450 -36.317 1.00 94.00 880 GLY A CA 1
ATOM 6899 C C . GLY A 1 880 ? 20.967 9.706 -37.356 1.00 94.00 880 GLY A C 1
ATOM 6900 O O . GLY A 1 880 ? 21.466 8.960 -38.201 1.00 94.00 880 GLY A O 1
ATOM 6901 N N . VAL A 1 881 ? 19.654 9.946 -37.296 1.00 94.62 881 VAL A N 1
ATOM 6902 C CA . VAL A 1 881 ? 18.628 9.386 -38.193 1.00 94.62 881 VAL A CA 1
ATOM 6903 C C . VAL A 1 881 ? 17.594 10.461 -38.546 1.00 94.62 881 VAL A C 1
ATOM 6905 O O . VAL A 1 881 ? 17.157 11.196 -37.669 1.00 94.62 881 VAL A O 1
ATOM 6908 N N . LYS A 1 882 ? 17.166 10.558 -39.818 1.00 79.38 882 LYS A N 1
ATOM 6909 C CA . LYS A 1 882 ? 16.111 11.504 -40.275 1.00 79.38 882 LYS A CA 1
ATOM 6910 C C . LYS A 1 882 ? 16.271 12.933 -39.701 1.00 79.38 882 LYS A C 1
ATOM 6912 O O . LYS A 1 882 ? 15.343 13.475 -39.107 1.00 79.38 882 LYS A O 1
ATOM 6917 N N . ASP A 1 883 ? 17.456 13.522 -39.860 1.00 83.00 883 ASP A N 1
ATOM 6918 C CA . ASP A 1 883 ? 17.827 14.863 -39.366 1.00 83.00 883 ASP A CA 1
ATOM 6919 C C . ASP A 1 883 ? 17.850 15.048 -37.829 1.00 83.00 883 ASP A C 1
ATOM 6921 O O . ASP A 1 883 ? 18.177 16.141 -37.367 1.00 83.00 883 ASP A O 1
ATOM 6925 N N . GLN A 1 884 ? 17.562 14.010 -37.035 1.00 93.06 884 GLN A N 1
ATOM 6926 C CA . GLN A 1 884 ? 17.657 14.027 -35.571 1.00 93.06 884 GLN A CA 1
ATOM 6927 C C . GLN A 1 884 ? 18.986 13.449 -35.103 1.00 93.06 884 GLN A C 1
ATOM 6929 O O . GLN A 1 884 ? 19.403 12.385 -35.568 1.00 93.06 884 GLN A O 1
ATOM 6934 N N . LYS A 1 885 ? 19.628 14.108 -34.137 1.00 96.38 885 LYS A N 1
ATOM 6935 C CA . LYS A 1 885 ? 20.846 13.586 -33.500 1.00 96.38 885 LYS A CA 1
ATOM 6936 C C . LYS A 1 885 ? 20.526 12.474 -32.508 1.00 96.38 885 LYS A C 1
ATOM 6938 O O . LYS A 1 885 ? 19.465 12.479 -31.890 1.00 96.38 885 LYS A O 1
ATOM 6943 N N . TRP A 1 886 ? 21.483 11.587 -32.242 1.00 97.38 886 TRP A N 1
ATOM 6944 C CA . TRP A 1 886 ? 21.297 10.518 -31.251 1.00 97.38 886 TRP A CA 1
ATOM 6945 C C . TRP A 1 886 ? 20.952 11.026 -29.843 1.00 97.38 886 TRP A C 1
ATOM 6947 O O . TRP A 1 886 ? 20.092 10.443 -29.187 1.00 97.38 886 TRP A O 1
ATOM 6957 N N . SER A 1 887 ? 21.526 12.154 -29.404 1.00 97.38 887 SER A N 1
ATOM 6958 C CA . SER A 1 887 ? 21.134 12.791 -28.135 1.00 97.38 887 SER A CA 1
ATOM 6959 C C . SER A 1 887 ? 19.667 13.255 -28.126 1.00 97.38 887 SER A C 1
ATOM 6961 O O . SER A 1 887 ? 19.009 13.183 -27.095 1.00 97.38 887 SER A O 1
ATOM 6963 N N . GLU A 1 888 ? 19.129 13.714 -29.262 1.00 97.44 888 GLU A N 1
ATOM 6964 C CA . GLU A 1 888 ? 17.724 14.148 -29.381 1.00 97.44 888 GLU A CA 1
ATOM 6965 C C . GLU A 1 888 ? 16.770 12.946 -29.385 1.00 97.44 888 GLU A C 1
ATOM 6967 O O . GLU A 1 888 ? 15.694 13.000 -28.787 1.00 97.44 888 GLU A O 1
ATOM 6972 N N . VAL A 1 889 ? 17.188 11.838 -30.005 1.00 97.94 889 VAL A N 1
ATOM 6973 C CA . VAL A 1 889 ? 16.475 10.555 -29.945 1.00 97.94 889 VAL A CA 1
ATOM 6974 C C . VAL A 1 889 ? 16.391 10.056 -28.501 1.00 97.94 889 VAL A C 1
ATOM 6976 O O . VAL A 1 889 ? 15.299 9.724 -28.046 1.00 97.94 889 VAL A O 1
ATOM 6979 N N . LEU A 1 890 ? 17.506 10.062 -27.759 1.00 98.44 890 LEU A N 1
ATOM 6980 C CA . LEU A 1 890 ? 17.525 9.676 -26.344 1.00 98.44 890 LEU A CA 1
ATOM 6981 C C . LEU A 1 890 ? 16.569 10.540 -25.511 1.00 98.44 890 LEU A C 1
ATOM 6983 O O . LEU A 1 890 ? 15.762 9.998 -24.764 1.00 98.44 890 LEU A O 1
ATOM 6987 N N . LEU A 1 891 ? 16.592 11.867 -25.680 1.00 98.38 891 LEU A N 1
ATOM 6988 C CA . LEU A 1 891 ? 15.644 12.756 -24.994 1.00 98.38 891 LEU A CA 1
ATOM 6989 C C . LEU A 1 891 ? 14.184 12.454 -25.355 1.00 98.38 891 LEU A C 1
ATOM 6991 O O . LEU A 1 891 ? 13.314 12.505 -24.491 1.00 98.38 891 LEU A O 1
ATOM 6995 N N . THR A 1 892 ? 13.908 12.109 -26.614 1.00 97.75 892 THR A N 1
ATOM 6996 C CA . THR A 1 892 ? 12.554 11.746 -27.062 1.00 97.75 892 THR A CA 1
ATOM 6997 C C . THR A 1 892 ? 12.058 10.463 -26.390 1.00 97.75 892 THR A C 1
ATOM 6999 O O . THR A 1 892 ? 10.875 10.373 -26.058 1.00 97.75 892 THR A O 1
ATOM 7002 N N . LEU A 1 893 ? 12.950 9.491 -26.168 1.00 98.25 893 LEU A N 1
ATOM 7003 C CA . LEU A 1 893 ? 12.644 8.258 -25.437 1.00 98.25 893 LEU A CA 1
ATOM 7004 C C . LEU A 1 893 ? 12.467 8.512 -23.938 1.00 98.25 893 LEU A C 1
ATOM 7006 O O . LEU A 1 893 ? 11.477 8.063 -23.371 1.00 98.25 893 LEU A O 1
ATOM 7010 N N . LEU A 1 894 ? 13.349 9.297 -23.313 1.00 98.31 894 LEU A N 1
ATOM 7011 C CA . LEU A 1 894 ? 13.221 9.682 -21.900 1.00 98.31 894 LEU A CA 1
ATOM 7012 C C . LEU A 1 894 ? 11.945 10.487 -21.611 1.00 98.31 894 LEU A C 1
ATOM 7014 O O . LEU A 1 894 ? 11.451 10.463 -20.488 1.00 98.31 894 LEU A O 1
ATOM 7018 N N . ASP A 1 895 ? 11.398 11.191 -22.607 1.00 97.25 895 ASP A N 1
ATOM 7019 C CA . ASP A 1 895 ? 10.114 11.895 -22.501 1.00 97.25 895 ASP A CA 1
ATOM 7020 C C . ASP A 1 895 ? 8.888 10.979 -22.705 1.00 97.25 895 ASP A C 1
ATOM 7022 O O . ASP A 1 895 ? 7.757 11.416 -22.473 1.00 97.25 895 ASP A O 1
ATOM 7026 N N . GLN A 1 896 ? 9.056 9.718 -23.126 1.00 96.69 896 GLN A N 1
ATOM 7027 C CA . GLN A 1 896 ? 7.925 8.792 -23.240 1.00 96.69 896 GLN A CA 1
ATOM 7028 C C . GLN A 1 896 ? 7.440 8.373 -21.855 1.00 96.69 896 GLN A C 1
ATOM 7030 O O . GLN A 1 896 ? 8.226 7.800 -21.112 1.00 96.69 896 GLN A O 1
ATOM 7035 N N . PRO A 1 897 ? 6.152 8.548 -21.497 1.00 95.75 897 PRO A N 1
ATOM 7036 C CA . PRO A 1 897 ? 5.635 8.182 -20.174 1.00 95.75 897 PRO A CA 1
ATOM 7037 C C . PRO A 1 897 ? 5.917 6.737 -19.719 1.00 95.75 897 PRO A C 1
ATOM 7039 O O . PRO A 1 897 ? 5.999 6.490 -18.516 1.00 95.75 897 PRO A O 1
ATOM 7042 N N . THR A 1 898 ? 6.073 5.795 -20.659 1.00 93.56 898 THR A N 1
ATOM 7043 C CA . THR A 1 898 ? 6.465 4.402 -20.380 1.00 93.56 898 THR A CA 1
ATOM 7044 C C . THR A 1 898 ? 7.889 4.298 -19.823 1.00 93.56 898 THR A C 1
ATOM 7046 O O . THR A 1 898 ? 8.078 3.588 -18.845 1.00 93.56 898 THR A O 1
ATOM 7049 N N . ILE A 1 899 ? 8.854 5.067 -20.341 1.00 96.81 899 ILE A N 1
ATOM 7050 C CA . ILE A 1 899 ? 10.246 5.118 -19.841 1.00 96.81 899 ILE A CA 1
ATOM 7051 C C . ILE A 1 899 ? 10.395 6.157 -18.719 1.00 96.81 899 ILE A C 1
ATOM 7053 O O . ILE A 1 899 ? 11.055 5.931 -17.714 1.00 96.81 899 ILE A O 1
ATOM 7057 N N . ALA A 1 900 ? 9.745 7.308 -18.865 1.00 96.62 900 ALA A N 1
ATOM 7058 C CA . ALA A 1 900 ? 9.887 8.457 -17.987 1.00 96.62 900 ALA A CA 1
ATOM 7059 C C . ALA A 1 900 ? 9.621 8.148 -16.508 1.00 96.62 900 ALA A C 1
ATOM 7061 O O . ALA A 1 900 ? 8.917 7.197 -16.149 1.00 96.62 900 ALA A O 1
ATOM 7062 N N . SER A 1 901 ? 10.094 9.039 -15.638 1.00 94.50 901 SER A N 1
ATOM 7063 C CA . SER A 1 901 ? 9.961 8.889 -14.195 1.00 94.50 901 SER A CA 1
ATOM 7064 C C . SER A 1 901 ? 8.520 8.675 -13.752 1.00 94.50 901 SER A C 1
ATOM 7066 O O . SER A 1 901 ? 7.633 9.498 -14.001 1.00 94.50 901 SER A O 1
ATOM 7068 N N . LYS A 1 902 ? 8.297 7.623 -12.961 1.00 92.81 902 LYS A N 1
ATOM 7069 C CA . LYS A 1 902 ? 7.014 7.398 -12.283 1.00 92.81 902 LYS A CA 1
ATOM 7070 C C . LYS A 1 902 ? 6.873 8.234 -11.005 1.00 92.81 902 LYS A C 1
ATOM 7072 O O . LYS A 1 902 ? 5.898 8.082 -10.276 1.00 92.81 902 LYS A O 1
ATOM 7077 N N . ARG A 1 903 ? 7.789 9.181 -10.752 1.00 83.69 903 ARG A N 1
ATOM 7078 C CA . ARG A 1 903 ? 7.824 10.053 -9.563 1.00 83.69 903 ARG A CA 1
ATOM 7079 C C . ARG A 1 903 ? 6.548 10.824 -9.304 1.00 83.69 903 ARG A C 1
ATOM 7081 O O . ARG A 1 903 ? 6.201 11.040 -8.145 1.00 83.69 903 ARG A O 1
ATOM 7088 N N . TRP A 1 904 ? 5.844 11.229 -10.356 1.00 81.50 904 TRP A N 1
ATOM 7089 C CA . TRP A 1 904 ? 4.542 11.871 -10.197 1.00 81.50 904 TRP A CA 1
ATOM 7090 C C . TRP A 1 904 ? 3.538 10.954 -9.480 1.00 81.50 904 TRP A C 1
ATOM 7092 O O . TRP A 1 904 ? 2.754 11.442 -8.677 1.00 81.50 904 TRP A O 1
ATOM 7102 N N . ILE A 1 905 ? 3.604 9.644 -9.727 1.00 80.19 905 ILE A N 1
ATOM 7103 C CA . ILE A 1 905 ? 2.710 8.622 -9.180 1.00 80.19 905 ILE A CA 1
ATOM 7104 C C . ILE A 1 905 ? 3.091 8.297 -7.731 1.00 80.19 905 ILE A C 1
ATOM 7106 O O . ILE A 1 905 ? 2.336 8.599 -6.813 1.00 80.19 905 ILE A O 1
ATOM 7110 N N . TYR A 1 906 ? 4.293 7.760 -7.494 1.00 73.06 906 TYR A N 1
ATOM 7111 C CA . TYR A 1 906 ? 4.653 7.234 -6.169 1.00 73.06 906 TYR A CA 1
ATOM 7112 C C . TYR A 1 906 ? 4.843 8.305 -5.085 1.00 73.06 906 TYR A C 1
ATOM 7114 O O . TYR A 1 906 ? 4.827 7.984 -3.902 1.00 73.06 906 TYR A O 1
ATOM 7122 N N . ARG A 1 907 ? 4.969 9.592 -5.444 1.00 67.88 907 ARG A N 1
ATOM 7123 C CA . ARG A 1 907 ? 4.917 10.696 -4.463 1.00 67.88 907 ARG A CA 1
ATOM 7124 C C . ARG A 1 907 ? 3.531 10.943 -3.878 1.00 67.88 907 ARG A C 1
ATOM 7126 O O . ARG A 1 907 ? 3.427 11.660 -2.889 1.00 67.88 907 ARG A O 1
ATOM 7133 N N . GLN A 1 908 ? 2.491 10.412 -4.509 1.00 67.00 908 GLN A N 1
ATOM 7134 C CA . GLN A 1 908 ? 1.122 10.480 -4.004 1.00 67.00 908 GLN A CA 1
ATOM 7135 C C . GLN A 1 908 ? 0.826 9.316 -3.056 1.00 67.00 908 GLN A C 1
ATOM 7137 O O . GLN A 1 908 ? -0.116 9.398 -2.280 1.00 67.00 908 GLN A O 1
ATOM 7142 N N . TYR A 1 909 ? 1.645 8.262 -3.082 1.00 66.75 909 TYR A N 1
ATOM 7143 C CA . TYR A 1 909 ? 1.502 7.101 -2.216 1.00 66.75 909 TYR A CA 1
ATOM 7144 C C . TYR A 1 909 ? 2.356 7.240 -0.962 1.00 66.75 909 TYR A C 1
ATOM 7146 O O . TYR A 1 909 ? 3.464 7.792 -0.992 1.00 66.75 909 TYR A O 1
ATOM 7154 N N . ASP A 1 910 ? 1.885 6.644 0.128 1.00 60.16 910 ASP A N 1
ATOM 7155 C CA . ASP A 1 910 ? 2.818 6.242 1.163 1.00 60.16 910 ASP A CA 1
ATOM 7156 C C . ASP A 1 910 ? 3.671 5.067 0.660 1.00 60.16 910 ASP A C 1
ATOM 7158 O O . ASP A 1 910 ? 3.167 4.142 0.028 1.00 60.16 910 ASP A O 1
ATOM 7162 N N . HIS A 1 911 ? 4.970 5.120 0.930 1.00 66.00 911 HIS A N 1
ATOM 7163 C CA . HIS A 1 911 ? 5.942 4.098 0.545 1.00 66.00 911 HIS A CA 1
ATOM 7164 C C . HIS A 1 911 ? 6.925 3.791 1.693 1.00 66.00 911 HIS A C 1
ATOM 7166 O O . HIS A 1 911 ? 7.955 3.152 1.476 1.00 66.00 911 HIS A O 1
ATOM 7172 N N . GLN A 1 912 ? 6.637 4.269 2.912 1.00 58.72 912 GLN A N 1
ATOM 7173 C CA . GLN A 1 912 ? 7.540 4.212 4.071 1.00 58.72 912 GLN A CA 1
ATOM 7174 C C . GLN A 1 912 ? 6.865 3.725 5.357 1.00 58.72 912 GLN A C 1
ATOM 7176 O O . GLN A 1 912 ? 7.572 3.416 6.320 1.00 58.72 912 GLN A O 1
ATOM 7181 N N . VAL A 1 913 ? 5.532 3.642 5.416 1.00 56.59 913 VAL A N 1
ATOM 7182 C CA . VAL A 1 913 ? 4.827 3.136 6.594 1.00 56.59 913 VAL A CA 1
ATOM 7183 C C . VAL A 1 913 ? 5.355 1.741 6.942 1.00 56.59 913 VAL A C 1
ATOM 7185 O O . VAL A 1 913 ? 5.716 0.945 6.079 1.00 56.59 913 VAL A O 1
ATOM 7188 N N . GLN A 1 914 ? 5.449 1.471 8.248 1.00 61.50 914 GLN A N 1
ATOM 7189 C CA . GLN A 1 914 ? 6.120 0.323 8.876 1.00 61.50 914 GLN A CA 1
ATOM 7190 C C . GLN A 1 914 ? 7.661 0.380 8.888 1.00 61.50 914 GLN A C 1
ATOM 7192 O O . GLN A 1 914 ? 8.275 -0.449 9.564 1.00 61.50 914 GLN A O 1
ATOM 7197 N N . ASN A 1 915 ? 8.277 1.363 8.212 1.00 63.41 915 ASN A N 1
ATOM 7198 C CA . ASN A 1 915 ? 9.731 1.587 8.107 1.00 63.41 915 ASN A CA 1
ATOM 7199 C C . ASN A 1 915 ? 10.523 0.333 7.687 1.00 63.41 915 ASN A C 1
ATOM 7201 O O . ASN A 1 915 ? 11.647 0.080 8.137 1.00 63.41 915 ASN A O 1
ATOM 7205 N N . ASN A 1 916 ? 9.896 -0.494 6.852 1.00 75.44 916 ASN A N 1
ATOM 7206 C CA . ASN A 1 916 ? 10.500 -1.709 6.322 1.00 75.44 916 ASN A CA 1
ATOM 7207 C C . ASN A 1 916 ? 11.028 -1.502 4.896 1.00 75.44 916 ASN A C 1
ATOM 7209 O O . ASN A 1 916 ? 11.922 -2.233 4.487 1.00 75.44 916 ASN A O 1
ATOM 7213 N N . THR A 1 917 ? 10.556 -0.501 4.151 1.00 79.19 917 THR A N 1
ATOM 7214 C CA . THR A 1 917 ? 11.090 -0.167 2.824 1.00 79.19 917 THR A CA 1
ATOM 7215 C C . THR A 1 917 ? 12.563 0.244 2.924 1.00 79.19 917 THR A C 1
ATOM 7217 O O . THR A 1 917 ? 12.894 1.240 3.563 1.00 79.19 917 THR A O 1
ATOM 7220 N N . VAL A 1 918 ? 13.463 -0.530 2.313 1.00 85.12 918 VAL A N 1
ATOM 7221 C CA . VAL A 1 918 ? 14.918 -0.292 2.361 1.00 85.12 918 VAL A CA 1
ATOM 7222 C C . VAL A 1 918 ? 15.362 0.663 1.253 1.00 85.12 918 VAL A C 1
ATOM 7224 O O . VAL A 1 918 ? 16.224 1.506 1.489 1.00 85.12 918 VAL A O 1
ATOM 7227 N N . MET A 1 919 ? 14.755 0.562 0.068 1.00 83.19 919 MET A N 1
ATOM 7228 C CA . MET A 1 919 ? 14.950 1.495 -1.045 1.00 83.19 919 MET A CA 1
ATOM 7229 C C . MET A 1 919 ? 13.607 2.050 -1.501 1.00 83.19 919 MET A C 1
ATOM 7231 O O . MET A 1 919 ? 12.643 1.303 -1.649 1.00 83.19 919 MET A O 1
ATOM 7235 N N . LEU A 1 920 ? 13.550 3.367 -1.705 1.00 78.12 920 LEU A N 1
ATOM 7236 C CA . LEU A 1 920 ? 12.328 4.049 -2.127 1.00 78.12 920 LEU A CA 1
ATOM 7237 C C . LEU A 1 920 ? 12.016 3.749 -3.608 1.00 78.12 920 LEU A C 1
ATOM 7239 O O . LEU A 1 920 ? 12.949 3.497 -4.379 1.00 78.12 920 LEU A O 1
ATOM 7243 N N . PRO A 1 921 ? 10.738 3.831 -4.028 1.00 80.56 921 PRO A N 1
ATOM 7244 C CA . PRO A 1 921 ? 10.351 3.620 -5.421 1.00 80.56 921 PRO A CA 1
ATOM 7245 C C . PRO A 1 921 ? 11.169 4.482 -6.396 1.00 80.56 921 PRO A C 1
ATOM 7247 O O . PRO A 1 921 ? 11.373 5.678 -6.167 1.00 80.56 921 PRO A O 1
ATOM 7250 N N . GLY A 1 922 ? 11.628 3.867 -7.490 1.00 83.38 922 GLY A N 1
ATOM 7251 C CA . GLY A 1 922 ? 12.478 4.503 -8.505 1.00 83.38 922 GLY A CA 1
ATOM 7252 C C . GLY A 1 922 ? 13.976 4.551 -8.171 1.00 83.38 922 GLY A C 1
ATOM 7253 O O . GLY A 1 922 ? 14.733 5.156 -8.922 1.00 83.38 922 GLY A O 1
ATOM 7254 N N . GLY A 1 923 ? 14.411 3.958 -7.052 1.00 87.19 923 GLY A N 1
ATOM 7255 C CA . GLY A 1 923 ? 15.833 3.844 -6.693 1.00 87.19 923 GLY A CA 1
ATOM 7256 C C . GLY A 1 923 ? 16.522 2.554 -7.162 1.00 87.19 923 GLY A C 1
ATOM 7257 O O . GLY A 1 923 ? 17.752 2.478 -7.131 1.00 87.19 923 GLY A O 1
ATOM 7258 N N . ALA A 1 924 ? 15.755 1.546 -7.572 1.00 93.81 924 ALA A N 1
ATOM 7259 C CA . ALA A 1 924 ? 16.234 0.226 -7.972 1.00 93.81 924 ALA A CA 1
ATOM 7260 C C . ALA A 1 924 ? 15.202 -0.480 -8.863 1.00 93.81 924 ALA A C 1
ATOM 7262 O O . ALA A 1 924 ? 14.028 -0.102 -8.840 1.00 93.81 924 ALA A O 1
ATOM 7263 N N . ASP A 1 925 ? 15.632 -1.536 -9.557 1.00 96.31 925 ASP A N 1
ATOM 7264 C CA . ASP A 1 925 ? 14.787 -2.349 -10.443 1.00 96.31 925 ASP A CA 1
ATOM 7265 C C . ASP A 1 925 ? 13.678 -3.114 -9.700 1.00 96.31 925 ASP A C 1
ATOM 7267 O O . ASP A 1 925 ? 12.646 -3.439 -10.274 1.00 96.31 925 ASP A O 1
ATOM 7271 N N . ALA A 1 926 ? 13.862 -3.400 -8.407 1.00 97.38 926 ALA A N 1
ATOM 7272 C CA . ALA A 1 926 ? 12.865 -4.069 -7.575 1.00 97.38 926 ALA A CA 1
ATOM 7273 C C . ALA A 1 926 ? 12.719 -3.390 -6.208 1.00 97.38 926 ALA A C 1
ATOM 7275 O O . ALA A 1 926 ? 13.677 -2.866 -5.632 1.00 97.38 926 ALA A O 1
ATOM 7276 N N . ALA A 1 927 ? 11.508 -3.441 -5.652 1.00 95.88 927 ALA A N 1
ATOM 7277 C CA . ALA A 1 927 ? 11.239 -2.957 -4.305 1.00 95.88 927 ALA A CA 1
ATOM 7278 C C . ALA A 1 927 ? 11.910 -3.868 -3.272 1.00 95.88 927 ALA A C 1
ATOM 7280 O O . ALA A 1 927 ? 11.889 -5.086 -3.423 1.00 95.88 927 ALA A O 1
ATOM 7281 N N . ILE A 1 928 ? 12.462 -3.294 -2.199 1.00 94.81 928 ILE A N 1
ATOM 7282 C CA . ILE A 1 928 ? 13.142 -4.047 -1.134 1.00 94.81 928 ILE A CA 1
ATOM 7283 C C . ILE A 1 928 ? 12.482 -3.742 0.206 1.00 94.81 928 ILE A C 1
ATOM 7285 O O . ILE A 1 928 ? 12.493 -2.601 0.670 1.00 94.81 928 ILE A O 1
ATOM 7289 N N . VAL A 1 929 ? 11.960 -4.776 0.859 1.00 91.25 929 VAL A N 1
ATOM 7290 C CA . VAL A 1 929 ? 11.262 -4.703 2.143 1.00 91.25 929 VAL A CA 1
ATOM 7291 C C . VAL A 1 929 ? 12.021 -5.530 3.178 1.00 91.25 929 VAL A C 1
ATOM 7293 O O . VAL A 1 929 ? 12.191 -6.738 3.042 1.00 91.25 929 VAL A O 1
ATOM 7296 N N . ARG A 1 930 ? 12.494 -4.887 4.243 1.00 87.50 930 ARG A N 1
ATOM 7297 C CA . ARG A 1 930 ? 13.112 -5.523 5.408 1.00 87.50 930 ARG A CA 1
ATOM 7298 C C . ARG A 1 930 ? 12.092 -6.408 6.113 1.00 87.50 930 ARG A C 1
ATOM 7300 O O . ARG A 1 930 ? 11.001 -5.956 6.452 1.00 87.50 930 ARG A O 1
ATOM 7307 N N . VAL A 1 931 ? 12.491 -7.635 6.427 1.00 81.50 931 VAL A N 1
ATOM 7308 C CA . VAL A 1 931 ? 11.692 -8.540 7.251 1.00 81.50 931 VAL A CA 1
ATOM 7309 C C . VAL A 1 931 ? 12.245 -8.530 8.663 1.00 81.50 931 VAL A C 1
ATOM 7311 O O . VAL A 1 931 ? 13.412 -8.848 8.887 1.00 81.50 931 VAL A O 1
ATOM 7314 N N . ARG A 1 932 ? 11.404 -8.176 9.636 1.00 67.75 932 ARG A N 1
ATOM 7315 C CA . ARG A 1 932 ? 11.758 -8.226 11.057 1.00 67.75 932 ARG A CA 1
ATOM 7316 C C . ARG A 1 932 ? 10.773 -9.099 11.829 1.00 67.75 932 ARG A C 1
ATOM 7318 O O . ARG A 1 932 ? 9.578 -9.051 11.546 1.00 67.75 932 ARG A O 1
ATOM 7325 N N . PRO A 1 933 ? 11.236 -9.843 12.847 1.00 52.78 933 PRO A N 1
ATOM 7326 C CA . PRO A 1 933 ? 10.336 -10.385 13.854 1.00 52.78 933 PRO A CA 1
ATOM 7327 C C . PRO A 1 933 ? 9.542 -9.238 14.492 1.00 52.78 933 PRO A C 1
ATOM 7329 O O . PRO A 1 933 ? 10.114 -8.178 14.743 1.00 52.78 933 PRO A O 1
ATOM 7332 N N . VAL A 1 934 ? 8.265 -9.461 14.819 1.00 46.44 934 VAL A N 1
ATOM 7333 C CA . VAL A 1 934 ? 7.347 -8.440 15.378 1.00 46.44 934 VAL A CA 1
ATOM 7334 C C . VAL A 1 934 ? 7.923 -7.719 16.615 1.00 46.44 934 VAL A C 1
ATOM 7336 O O . VAL A 1 934 ? 7.630 -6.553 16.846 1.00 46.44 934 VAL A O 1
ATOM 7339 N N . ASN A 1 935 ? 8.815 -8.375 17.371 1.00 44.12 935 ASN A N 1
ATOM 7340 C CA . ASN A 1 935 ? 9.492 -7.826 18.559 1.00 44.12 935 ASN A CA 1
ATOM 7341 C C . ASN A 1 935 ? 11.010 -7.591 18.370 1.00 44.12 935 ASN A C 1
ATOM 7343 O O . ASN A 1 935 ? 11.740 -7.388 19.342 1.00 44.12 935 ASN A O 1
ATOM 7347 N N . GLY A 1 936 ? 11.519 -7.705 17.142 1.00 50.31 936 GLY A N 1
ATOM 7348 C CA . GLY A 1 936 ? 12.938 -7.583 16.816 1.00 50.31 936 GLY A CA 1
ATOM 7349 C C . GLY A 1 936 ? 13.369 -6.131 16.614 1.00 50.31 936 GLY A C 1
ATOM 7350 O O . GLY A 1 936 ? 12.638 -5.325 16.042 1.00 50.31 936 GLY A O 1
ATOM 7351 N N . LYS A 1 937 ? 14.589 -5.797 17.049 1.00 50.78 937 LYS A N 1
ATOM 7352 C CA . LYS A 1 937 ? 15.195 -4.490 16.768 1.00 50.78 937 LYS A CA 1
ATOM 7353 C C . LYS A 1 937 ? 15.533 -4.369 15.268 1.00 50.78 937 LYS A C 1
ATOM 7355 O O . LYS A 1 937 ? 16.220 -5.268 14.771 1.00 50.78 937 LYS A O 1
ATOM 7360 N N . PRO A 1 938 ? 15.105 -3.309 14.553 1.00 53.94 938 PRO A N 1
ATOM 7361 C CA . PRO A 1 938 ? 15.332 -3.157 13.111 1.00 53.94 938 PRO A CA 1
ATOM 7362 C C . PRO A 1 938 ? 16.802 -3.272 12.690 1.00 53.94 938 PRO A C 1
ATOM 7364 O O . PRO A 1 938 ? 17.098 -3.882 11.668 1.00 53.94 938 PRO A O 1
ATOM 7367 N N . GLU A 1 939 ? 17.733 -2.768 13.502 1.00 58.78 939 GLU A N 1
ATOM 7368 C CA . GLU A 1 939 ? 19.176 -2.806 13.236 1.00 58.78 939 GLU A CA 1
ATOM 7369 C C . GLU A 1 939 ? 19.791 -4.217 13.268 1.00 58.78 939 GLU A C 1
ATOM 7371 O O . GLU A 1 939 ? 20.933 -4.409 12.852 1.00 58.78 939 GLU A O 1
ATOM 7376 N N . LEU A 1 940 ? 19.050 -5.210 13.770 1.00 62.12 940 LEU A N 1
ATOM 7377 C CA . LEU A 1 940 ? 19.470 -6.613 13.809 1.00 62.12 940 LEU A CA 1
ATOM 7378 C C . LEU A 1 940 ? 18.859 -7.442 12.670 1.00 62.12 940 LEU A C 1
ATOM 7380 O O . LEU A 1 940 ? 19.297 -8.572 12.449 1.00 62.12 940 LEU A O 1
ATOM 7384 N N . ALA A 1 941 ? 17.860 -6.909 11.961 1.00 71.06 941 ALA A N 1
ATOM 7385 C CA . ALA A 1 941 ? 17.181 -7.602 10.876 1.00 71.06 941 ALA A CA 1
ATOM 7386 C C . ALA A 1 941 ? 18.006 -7.504 9.588 1.00 71.06 941 ALA A C 1
ATOM 7388 O O . ALA A 1 941 ? 18.154 -6.432 9.003 1.00 71.06 941 ALA A O 1
ATOM 7389 N N . LYS A 1 942 ? 18.558 -8.643 9.167 1.00 83.31 942 LYS A N 1
ATOM 7390 C CA . LYS A 1 942 ? 19.363 -8.753 7.946 1.00 83.31 942 LYS A CA 1
ATOM 7391 C C . LYS A 1 942 ? 18.578 -9.283 6.755 1.00 83.31 942 LYS A C 1
ATOM 7393 O O . LYS A 1 942 ? 18.939 -8.972 5.633 1.00 83.31 942 LYS A O 1
ATOM 7398 N N . THR A 1 943 ? 17.510 -10.035 6.975 1.00 88.44 943 THR A N 1
ATOM 7399 C CA . THR A 1 943 ? 16.731 -10.626 5.884 1.00 88.44 943 THR A CA 1
ATOM 7400 C C . THR A 1 943 ? 15.767 -9.605 5.278 1.00 88.44 943 THR A C 1
ATOM 7402 O O . THR A 1 943 ? 15.174 -8.786 5.985 1.00 88.44 943 THR A O 1
ATOM 7405 N N . GLY A 1 944 ? 15.592 -9.661 3.962 1.00 92.00 944 GLY A N 1
ATOM 7406 C CA . GLY A 1 944 ? 14.634 -8.852 3.220 1.00 92.00 944 GLY A CA 1
ATOM 7407 C C . GLY A 1 944 ? 13.887 -9.660 2.162 1.00 92.00 944 GLY A C 1
ATOM 7408 O O . GLY A 1 944 ? 14.310 -10.747 1.765 1.00 92.00 944 GLY A O 1
ATOM 7409 N N . ILE A 1 945 ? 12.778 -9.096 1.703 1.00 94.81 945 ILE A N 1
ATOM 7410 C CA . ILE A 1 945 ? 12.006 -9.530 0.543 1.00 94.81 945 ILE A CA 1
ATOM 7411 C C . ILE A 1 945 ? 12.240 -8.496 -0.551 1.00 94.81 945 ILE A C 1
ATOM 7413 O O . ILE A 1 945 ? 12.064 -7.302 -0.312 1.00 94.81 945 ILE A O 1
ATOM 7417 N N . ALA A 1 946 ? 12.624 -8.945 -1.738 1.00 96.88 946 ALA A N 1
ATOM 7418 C CA . ALA A 1 946 ? 12.519 -8.144 -2.944 1.00 96.88 946 ALA A CA 1
ATOM 7419 C C . ALA A 1 946 ? 11.225 -8.487 -3.684 1.00 96.88 946 ALA A C 1
ATOM 7421 O O . ALA A 1 946 ? 10.795 -9.642 -3.653 1.00 96.88 946 ALA A O 1
ATOM 7422 N N . ALA A 1 947 ? 10.617 -7.511 -4.348 1.00 97.56 947 ALA A N 1
ATOM 7423 C CA . ALA A 1 947 ? 9.421 -7.728 -5.151 1.00 97.56 947 ALA A CA 1
ATOM 7424 C C . ALA A 1 947 ? 9.387 -6.826 -6.384 1.00 97.56 947 ALA A C 1
ATOM 7426 O O . ALA A 1 947 ? 9.821 -5.675 -6.329 1.00 97.56 947 ALA A O 1
ATOM 7427 N N . THR A 1 948 ? 8.836 -7.350 -7.474 1.00 97.75 948 THR A N 1
ATOM 7428 C CA . THR A 1 948 ? 8.653 -6.631 -8.741 1.00 97.75 948 THR A CA 1
ATOM 7429 C C . THR A 1 948 ? 7.390 -7.105 -9.459 1.00 97.75 948 THR A C 1
ATOM 7431 O O . THR A 1 948 ? 6.847 -8.165 -9.130 1.00 97.75 948 THR A O 1
ATOM 7434 N N . THR A 1 949 ? 6.922 -6.310 -10.418 1.00 97.62 949 THR A N 1
ATOM 7435 C CA . THR A 1 949 ? 5.852 -6.666 -11.353 1.00 97.62 949 THR A CA 1
ATOM 7436 C C . THR A 1 949 ? 6.271 -6.270 -12.759 1.00 97.62 949 THR A C 1
ATOM 7438 O O . THR A 1 949 ? 6.532 -5.087 -12.969 1.00 97.62 949 THR A O 1
ATOM 7441 N N . ASP A 1 950 ? 6.272 -7.208 -13.706 1.00 97.88 950 ASP A N 1
ATOM 7442 C CA . ASP A 1 950 ? 6.830 -6.965 -15.041 1.00 97.88 950 ASP A CA 1
ATOM 7443 C C . ASP A 1 950 ? 5.964 -7.583 -16.145 1.00 97.88 950 ASP A C 1
ATOM 7445 O O . ASP A 1 950 ? 5.508 -8.730 -16.045 1.00 97.88 950 ASP A O 1
ATOM 7449 N N . CYS A 1 951 ? 5.734 -6.816 -17.216 1.00 97.50 951 CYS A N 1
ATOM 7450 C CA . CYS A 1 951 ? 5.217 -7.308 -18.490 1.00 97.50 951 CYS A CA 1
ATOM 7451 C C . CYS A 1 951 ? 5.357 -6.264 -19.603 1.00 97.50 951 CYS A C 1
ATOM 7453 O O . CYS A 1 951 ? 4.592 -5.296 -19.639 1.00 97.50 951 CYS A O 1
ATOM 7455 N N . ASN A 1 952 ? 6.208 -6.523 -20.599 1.00 97.12 952 ASN A N 1
ATOM 7456 C CA . ASN A 1 952 ? 6.191 -5.765 -21.849 1.00 97.12 952 ASN A CA 1
ATOM 7457 C C . ASN A 1 952 ? 5.072 -6.273 -22.789 1.00 97.12 952 ASN A C 1
ATOM 7459 O O . ASN A 1 952 ? 5.204 -7.327 -23.428 1.00 97.12 952 ASN A O 1
ATOM 7463 N N . PRO A 1 953 ? 3.962 -5.529 -22.956 1.00 96.62 953 PRO A N 1
ATOM 7464 C CA . PRO A 1 953 ? 2.800 -6.034 -23.682 1.00 96.62 953 PRO A CA 1
ATOM 7465 C C . PRO A 1 953 ? 3.003 -6.069 -25.202 1.00 96.62 953 PRO A C 1
ATOM 7467 O O . PRO A 1 953 ? 2.330 -6.831 -25.900 1.00 96.62 953 PRO A O 1
ATOM 7470 N N . ARG A 1 954 ? 3.931 -5.269 -25.753 1.00 96.31 954 ARG A N 1
ATOM 7471 C CA . ARG A 1 954 ? 4.237 -5.306 -27.194 1.00 96.31 954 ARG A CA 1
ATOM 7472 C C . ARG A 1 954 ? 4.893 -6.624 -27.565 1.00 96.31 954 ARG A C 1
ATOM 7474 O O . ARG A 1 954 ? 4.599 -7.167 -28.631 1.00 96.31 954 ARG A O 1
ATOM 7481 N N . TYR A 1 955 ? 5.743 -7.147 -26.684 1.00 97.88 955 TYR A N 1
ATOM 7482 C CA . TYR A 1 955 ? 6.389 -8.431 -26.909 1.00 97.88 955 TYR A CA 1
ATOM 7483 C C . TYR A 1 955 ? 5.355 -9.541 -26.992 1.00 97.88 955 TYR A C 1
ATOM 7485 O O . TYR A 1 955 ? 5.346 -10.299 -27.959 1.00 97.88 955 TYR A O 1
ATOM 7493 N N . VAL A 1 956 ? 4.437 -9.580 -26.026 1.00 98.19 956 VAL A N 1
ATOM 7494 C CA . VAL A 1 956 ? 3.384 -10.596 -25.966 1.00 98.19 956 VAL A CA 1
ATOM 7495 C C . VAL A 1 956 ? 2.407 -10.444 -27.137 1.00 98.19 956 VAL A C 1
ATOM 7497 O O . VAL A 1 956 ? 1.980 -11.436 -27.718 1.00 98.19 956 VAL A O 1
ATOM 7500 N N . TYR A 1 957 ? 2.075 -9.219 -27.552 1.00 97.56 957 TYR A N 1
ATOM 7501 C CA . TYR A 1 957 ? 1.214 -8.995 -28.717 1.00 97.56 957 TYR A CA 1
ATOM 7502 C C . TYR A 1 957 ? 1.803 -9.593 -30.004 1.00 97.56 957 TYR A C 1
ATOM 7504 O O . TYR A 1 957 ? 1.079 -10.210 -30.796 1.00 97.56 957 TYR A O 1
ATOM 7512 N N . LEU A 1 958 ? 3.110 -9.409 -30.213 1.00 97.38 958 LEU A N 1
ATOM 7513 C CA . LEU A 1 958 ? 3.817 -9.833 -31.421 1.00 97.38 958 LEU A CA 1
ATOM 7514 C C . LEU A 1 958 ? 4.212 -11.312 -31.393 1.00 97.38 958 LEU A C 1
ATOM 7516 O O . LEU A 1 958 ? 4.148 -11.971 -32.429 1.00 97.38 958 LEU A O 1
ATOM 7520 N N . ASP A 1 959 ? 4.612 -11.839 -30.240 1.00 97.75 959 ASP A N 1
ATOM 7521 C CA . ASP A 1 959 ? 4.926 -13.250 -30.018 1.00 97.75 959 ASP A CA 1
ATOM 7522 C C . ASP A 1 959 ? 4.538 -13.627 -28.574 1.00 97.75 959 ASP A C 1
ATOM 7524 O O . ASP A 1 959 ? 5.342 -13.450 -27.657 1.00 97.75 959 ASP A O 1
ATOM 7528 N N . PRO A 1 960 ? 3.307 -14.124 -28.332 1.00 98.06 960 PRO A N 1
ATOM 7529 C CA . PRO A 1 960 ? 2.799 -14.330 -26.975 1.00 98.06 960 PRO A CA 1
ATOM 7530 C C . PRO A 1 960 ? 3.634 -15.299 -26.148 1.00 98.06 960 PRO A C 1
ATOM 7532 O O . PRO A 1 960 ? 3.791 -15.102 -24.948 1.00 98.06 960 PRO A O 1
ATOM 7535 N N . HIS A 1 961 ? 4.202 -16.322 -26.788 1.00 98.12 961 HIS A N 1
ATOM 7536 C CA . HIS A 1 961 ? 5.030 -17.305 -26.104 1.00 98.12 961 HIS A CA 1
ATOM 7537 C C . HIS A 1 961 ? 6.359 -16.698 -25.653 1.00 98.12 961 HIS A C 1
ATOM 7539 O O . HIS A 1 961 ? 6.722 -16.780 -24.477 1.00 98.12 961 HIS A O 1
ATOM 7545 N N . LEU A 1 962 ? 7.095 -16.083 -26.585 1.00 98.12 962 LEU A N 1
ATOM 7546 C CA . LEU A 1 962 ? 8.387 -15.478 -26.275 1.00 98.12 962 LEU A CA 1
ATOM 7547 C C . LEU A 1 962 ? 8.227 -14.265 -25.353 1.00 98.12 962 LEU A C 1
ATOM 7549 O O . LEU A 1 962 ? 8.965 -14.145 -24.383 1.00 98.12 962 LEU A O 1
ATOM 7553 N N . GLY A 1 963 ? 7.240 -13.406 -25.611 1.00 98.25 963 GLY A N 1
ATOM 7554 C CA . GLY A 1 963 ? 6.973 -12.223 -24.799 1.00 98.25 963 GLY A CA 1
ATOM 7555 C C . GLY A 1 963 ? 6.614 -12.559 -23.356 1.00 98.25 963 GLY A C 1
ATOM 7556 O O . GLY A 1 963 ? 7.153 -11.947 -22.441 1.00 98.25 963 GLY A O 1
ATOM 7557 N N . ALA A 1 964 ? 5.773 -13.571 -23.127 1.00 98.56 964 ALA A N 1
ATOM 7558 C CA . ALA A 1 964 ? 5.433 -13.978 -21.765 1.00 98.56 964 ALA A CA 1
ATOM 7559 C C . ALA A 1 964 ? 6.614 -14.668 -21.054 1.00 98.56 964 ALA A C 1
ATOM 7561 O O . ALA A 1 964 ? 6.797 -14.500 -19.851 1.00 98.56 964 ALA A O 1
ATOM 7562 N N . SER A 1 965 ? 7.465 -15.382 -21.802 1.00 98.69 965 SER A N 1
ATOM 7563 C CA . SER A 1 965 ? 8.723 -15.925 -21.265 1.00 98.69 965 SER A CA 1
ATOM 7564 C C . SER A 1 965 ? 9.694 -14.812 -20.848 1.00 98.69 965 SER A C 1
ATOM 7566 O O . SER A 1 965 ? 10.357 -14.924 -19.819 1.00 98.69 965 SER A O 1
ATOM 7568 N N . LEU A 1 966 ? 9.768 -13.736 -21.641 1.00 98.56 966 LEU A N 1
ATOM 7569 C CA . LEU A 1 966 ? 10.580 -12.554 -21.350 1.00 98.56 966 LEU A CA 1
ATOM 7570 C C . LEU A 1 966 ? 10.071 -11.798 -20.121 1.00 98.56 966 LEU A C 1
ATOM 7572 O O . LEU A 1 966 ? 10.903 -11.406 -19.318 1.00 98.56 966 LEU A O 1
ATOM 7576 N N . ALA A 1 967 ? 8.755 -11.681 -19.920 1.00 98.44 967 ALA A N 1
ATOM 7577 C CA . ALA A 1 967 ? 8.190 -11.056 -18.718 1.00 98.44 967 ALA A CA 1
ATOM 7578 C C . ALA A 1 967 ? 8.621 -11.781 -17.426 1.00 98.44 967 ALA A C 1
ATOM 7580 O O . ALA A 1 967 ? 9.035 -11.151 -16.459 1.00 98.44 967 ALA A O 1
ATOM 7581 N N . VAL A 1 968 ? 8.613 -13.123 -17.422 1.00 98.75 968 VAL A N 1
ATOM 7582 C CA . VAL A 1 968 ? 9.137 -13.907 -16.285 1.00 98.75 968 VAL A CA 1
ATOM 7583 C C . VAL A 1 968 ? 10.650 -13.720 -16.129 1.00 98.75 968 VAL A C 1
ATOM 7585 O O . VAL A 1 968 ? 11.146 -13.612 -15.007 1.00 98.75 968 VAL A O 1
ATOM 7588 N N . ALA A 1 969 ? 11.392 -13.690 -17.239 1.00 98.62 969 ALA A N 1
ATOM 7589 C CA . ALA A 1 969 ? 12.838 -13.493 -17.216 1.00 98.62 969 ALA A CA 1
ATOM 7590 C C . ALA A 1 969 ? 13.227 -12.109 -16.672 1.00 98.62 969 ALA A C 1
ATOM 7592 O O . ALA A 1 969 ? 14.150 -12.025 -15.870 1.00 98.62 969 ALA A O 1
ATOM 7593 N N . GLU A 1 970 ? 12.518 -11.057 -17.076 1.00 98.50 970 GLU A N 1
ATOM 7594 C CA . GLU A 1 970 ? 12.691 -9.675 -16.626 1.00 98.50 970 GLU A CA 1
ATOM 7595 C C . GLU A 1 970 ? 12.383 -9.530 -15.135 1.00 98.50 970 GLU A C 1
ATOM 7597 O O . GLU A 1 970 ? 13.246 -9.071 -14.393 1.00 98.50 970 GLU A O 1
ATOM 7602 N N . ALA A 1 971 ? 11.259 -10.074 -14.654 1.00 98.50 971 ALA A N 1
ATOM 7603 C CA . ALA A 1 971 ? 10.957 -10.086 -13.222 1.00 98.50 971 ALA A CA 1
ATOM 7604 C C . ALA A 1 971 ? 12.066 -10.760 -12.391 1.00 98.50 971 ALA A C 1
ATOM 7606 O O . ALA A 1 971 ? 12.522 -10.232 -11.375 1.00 98.50 971 ALA A O 1
ATOM 7607 N N . ALA A 1 972 ? 12.579 -11.907 -12.847 1.00 98.69 972 ALA A N 1
ATOM 7608 C CA . ALA A 1 972 ? 13.702 -12.579 -12.188 1.00 98.69 972 ALA A CA 1
ATOM 7609 C C . ALA A 1 972 ? 15.015 -11.767 -12.264 1.00 98.69 972 ALA A C 1
ATOM 7611 O O . ALA A 1 972 ? 15.840 -11.806 -11.338 1.00 98.69 972 ALA A O 1
ATOM 7612 N N . ARG A 1 973 ? 15.209 -11.012 -13.350 1.00 98.56 973 ARG A N 1
ATOM 7613 C CA . ARG A 1 973 ? 16.370 -10.144 -13.569 1.00 98.56 973 ARG A CA 1
ATOM 7614 C C . ARG A 1 973 ? 16.344 -8.937 -12.641 1.00 98.56 973 ARG A C 1
ATOM 7616 O O . ARG A 1 973 ? 17.340 -8.723 -11.957 1.00 98.56 973 ARG A O 1
ATOM 7623 N N . ASN A 1 974 ? 15.206 -8.262 -12.514 1.00 98.44 974 ASN A N 1
ATOM 7624 C CA . ASN A 1 974 ? 15.009 -7.110 -11.631 1.00 98.44 974 ASN A CA 1
ATOM 7625 C C . ASN A 1 974 ? 15.243 -7.478 -10.159 1.00 98.44 974 ASN A C 1
ATOM 7627 O O . ASN A 1 974 ? 15.956 -6.778 -9.436 1.00 98.44 974 ASN A O 1
ATOM 7631 N N . LEU A 1 975 ? 14.783 -8.659 -9.724 1.00 98.44 975 LEU A N 1
ATOM 7632 C CA . LEU A 1 975 ? 15.139 -9.202 -8.405 1.00 98.44 975 LEU A CA 1
ATOM 7633 C C . LEU A 1 975 ? 16.650 -9.471 -8.264 1.00 98.44 975 LEU A C 1
ATOM 7635 O O . LEU A 1 975 ? 17.242 -9.213 -7.213 1.00 98.44 975 LEU A O 1
ATOM 7639 N N . SER A 1 976 ? 17.303 -9.965 -9.316 1.00 98.50 976 SER A N 1
ATOM 7640 C CA . SER A 1 976 ? 18.746 -10.230 -9.296 1.00 98.50 976 SER A CA 1
ATOM 7641 C C . SER A 1 976 ? 19.588 -8.948 -9.263 1.00 98.50 976 SER A C 1
ATOM 7643 O O . SER A 1 976 ? 20.610 -8.943 -8.574 1.00 98.50 976 SER A O 1
ATOM 7645 N N . CYS A 1 977 ? 19.143 -7.866 -9.915 1.00 98.44 977 CYS A N 1
ATOM 7646 C CA . CYS A 1 977 ? 19.779 -6.540 -9.887 1.00 98.44 977 CYS A CA 1
ATOM 7647 C C . CYS A 1 977 ? 19.827 -5.933 -8.477 1.00 98.44 977 CYS A C 1
ATOM 7649 O O . CYS A 1 977 ? 20.747 -5.187 -8.159 1.00 98.44 977 CYS A O 1
ATOM 7651 N N . VAL A 1 978 ? 18.917 -6.327 -7.580 1.00 98.06 978 VAL A N 1
ATOM 7652 C CA . VAL A 1 978 ? 18.958 -5.921 -6.162 1.00 98.06 978 VAL A CA 1
ATOM 7653 C C . VAL A 1 978 ? 19.624 -6.947 -5.236 1.00 98.06 978 VAL A C 1
ATOM 7655 O O . VAL A 1 978 ? 19.668 -6.757 -4.020 1.00 98.06 978 VAL A O 1
ATOM 7658 N N . GLY A 1 979 ? 20.172 -8.038 -5.784 1.00 97.38 979 GLY A N 1
ATOM 7659 C CA . GLY A 1 979 ? 20.847 -9.100 -5.028 1.00 97.38 979 GLY A CA 1
ATOM 7660 C C . GLY A 1 979 ? 19.920 -10.191 -4.464 1.00 97.38 979 GLY A C 1
ATOM 7661 O O . GLY A 1 979 ? 20.367 -11.045 -3.680 1.00 97.38 979 GLY A O 1
ATOM 7662 N N . ALA A 1 980 ? 18.645 -10.205 -4.856 1.00 97.44 980 ALA A N 1
ATOM 7663 C CA . ALA A 1 980 ? 17.653 -11.155 -4.366 1.00 97.44 980 ALA A CA 1
ATOM 7664 C C . ALA A 1 980 ? 17.620 -12.450 -5.186 1.00 97.44 980 ALA A C 1
ATOM 7666 O O . ALA A 1 980 ? 17.766 -12.436 -6.403 1.00 97.44 980 ALA A O 1
ATOM 7667 N N . GLU A 1 981 ? 17.422 -13.589 -4.520 1.00 96.94 981 GLU A N 1
ATOM 7668 C CA . GLU A 1 981 ? 17.150 -14.868 -5.189 1.00 96.94 981 GLU A CA 1
ATOM 7669 C C . GLU A 1 981 ? 15.675 -14.917 -5.605 1.00 96.94 981 GLU A C 1
ATOM 7671 O O . GLU A 1 981 ? 14.842 -14.843 -4.703 1.00 96.94 981 GLU A O 1
ATOM 7676 N N . PRO A 1 982 ? 15.321 -15.069 -6.892 1.00 97.50 982 PRO A N 1
ATOM 7677 C CA . PRO A 1 982 ? 13.932 -15.297 -7.299 1.00 97.50 982 PRO A CA 1
ATOM 7678 C C . PRO A 1 982 ? 13.360 -16.569 -6.653 1.00 97.50 982 PRO A C 1
ATOM 7680 O O . PRO A 1 982 ? 14.014 -17.609 -6.675 1.00 97.50 982 PRO A O 1
ATOM 7683 N N . ILE A 1 983 ? 12.157 -16.500 -6.066 1.00 96.75 983 ILE A N 1
ATOM 7684 C CA . ILE A 1 983 ? 11.554 -17.632 -5.333 1.00 96.75 983 ILE A CA 1
ATOM 7685 C C . ILE A 1 983 ? 10.282 -18.147 -6.002 1.00 96.75 983 ILE A C 1
ATOM 7687 O O . ILE A 1 983 ? 10.141 -19.350 -6.210 1.00 96.75 983 ILE A O 1
ATOM 7691 N N . ALA A 1 984 ? 9.327 -17.263 -6.282 1.00 97.50 984 ALA A N 1
ATOM 7692 C CA . ALA A 1 984 ? 7.998 -17.662 -6.731 1.00 97.50 984 ALA A CA 1
ATOM 7693 C C . ALA A 1 984 ? 7.269 -16.525 -7.450 1.00 97.50 984 ALA A C 1
ATOM 7695 O O . ALA A 1 984 ? 7.589 -15.348 -7.257 1.00 97.50 984 ALA A O 1
ATOM 7696 N N . VAL A 1 985 ? 6.279 -16.907 -8.257 1.00 97.38 985 VAL A N 1
ATOM 7697 C CA . VAL A 1 985 ? 5.486 -16.014 -9.107 1.00 97.38 985 VAL A CA 1
ATOM 7698 C C . VAL A 1 985 ? 4.025 -16.008 -8.676 1.00 97.38 985 VAL A C 1
ATOM 7700 O O . VAL A 1 985 ? 3.469 -17.043 -8.318 1.00 97.38 985 VAL A O 1
ATOM 7703 N N . THR A 1 986 ? 3.394 -14.846 -8.788 1.00 97.00 986 THR A N 1
ATOM 7704 C CA . THR A 1 986 ? 1.949 -14.702 -8.914 1.00 97.00 986 THR A CA 1
ATOM 7705 C C . THR A 1 986 ? 1.643 -13.989 -10.230 1.00 97.00 986 THR A C 1
ATOM 7707 O O . THR A 1 986 ? 2.317 -13.021 -10.576 1.00 97.00 986 THR A O 1
ATOM 7710 N N . ASP A 1 987 ? 0.690 -14.489 -11.011 1.00 95.06 987 ASP A N 1
ATOM 7711 C CA . ASP A 1 987 ? 0.398 -13.962 -12.347 1.00 95.06 987 ASP A CA 1
ATOM 7712 C C . ASP A 1 987 ? -0.961 -13.259 -12.418 1.00 95.06 987 ASP A C 1
ATOM 7714 O O . ASP A 1 987 ? -1.915 -13.632 -11.741 1.00 95.06 987 ASP A O 1
ATOM 7718 N N . ASN A 1 988 ? -1.062 -12.230 -13.259 1.00 95.50 988 ASN A N 1
ATOM 7719 C CA . ASN A 1 988 ? -2.331 -11.589 -13.584 1.00 95.50 988 ASN A CA 1
ATOM 7720 C C . ASN A 1 988 ? -2.534 -11.553 -15.101 1.00 95.50 988 ASN A C 1
ATOM 7722 O O . ASN A 1 988 ? -1.935 -10.739 -15.811 1.00 95.50 988 ASN A O 1
ATOM 7726 N N . LEU A 1 989 ? -3.366 -12.459 -15.611 1.00 97.19 989 LEU A N 1
ATOM 7727 C CA . LEU A 1 989 ? -3.584 -12.670 -17.038 1.00 97.19 989 LEU A CA 1
ATOM 7728 C C . LEU A 1 989 ? -4.649 -11.710 -17.574 1.00 97.19 989 LEU A C 1
ATOM 7730 O O . LEU A 1 989 ? -5.836 -11.961 -17.394 1.00 97.19 989 LEU A O 1
ATOM 7734 N N . ASN A 1 990 ? -4.243 -10.650 -18.281 1.00 97.25 990 ASN A N 1
ATOM 7735 C CA . ASN A 1 990 ? -5.164 -9.671 -18.874 1.00 97.25 990 ASN A CA 1
ATOM 7736 C C . ASN A 1 990 ? -5.238 -9.836 -20.399 1.00 97.25 990 ASN A C 1
ATOM 7738 O O . ASN A 1 990 ? -4.262 -9.572 -21.106 1.00 97.25 990 ASN A O 1
ATOM 7742 N N . PHE A 1 991 ? -6.386 -10.280 -20.917 1.00 96.50 991 PHE A N 1
ATOM 7743 C CA . PHE A 1 991 ? -6.580 -10.591 -22.341 1.00 96.50 991 PHE A CA 1
ATOM 7744 C C . PHE A 1 991 ? -7.958 -10.138 -22.846 1.00 96.50 991 PHE A C 1
ATOM 7746 O O . PHE A 1 991 ? -8.900 -9.996 -22.065 1.00 96.50 991 PHE A O 1
ATOM 7753 N N . GLY A 1 992 ? -8.084 -9.941 -24.165 1.00 93.75 992 GLY A N 1
ATOM 7754 C CA . GLY A 1 992 ? -9.381 -9.786 -24.843 1.00 93.75 992 GLY A CA 1
ATOM 7755 C C . GLY A 1 992 ? -10.226 -11.071 -24.802 1.00 93.75 992 GLY A C 1
ATOM 7756 O O . GLY A 1 992 ? -9.887 -12.022 -24.095 1.00 93.75 992 GLY A O 1
ATOM 7757 N N . SER A 1 993 ? -11.333 -11.137 -25.553 1.00 92.38 993 SER A N 1
ATOM 7758 C CA . SER A 1 993 ? -12.208 -12.319 -25.512 1.00 92.38 993 SER A CA 1
ATOM 7759 C C . SER A 1 993 ? -11.494 -13.605 -25.967 1.00 92.38 993 SER A C 1
ATOM 7761 O O . SER A 1 993 ? -10.977 -13.667 -27.092 1.00 92.38 993 SER A O 1
ATOM 7763 N N . PRO A 1 994 ? -11.519 -14.673 -25.144 1.00 91.56 994 PRO A N 1
ATOM 7764 C CA . PRO A 1 994 ? -10.983 -15.984 -25.500 1.00 91.56 994 PRO A CA 1
ATOM 7765 C C . PRO A 1 994 ? -11.900 -16.738 -26.470 1.00 91.56 994 PRO A C 1
ATOM 7767 O O . PRO A 1 994 ? -11.493 -17.752 -27.019 1.00 91.56 994 PRO A O 1
ATOM 7770 N N . GLU A 1 995 ? -13.136 -16.282 -26.695 1.00 89.69 995 GLU A N 1
ATOM 7771 C CA . GLU A 1 995 ? -14.049 -16.935 -27.640 1.00 89.69 995 GLU A CA 1
ATOM 7772 C C . GLU A 1 995 ? -13.626 -16.690 -29.100 1.00 89.69 995 GLU A C 1
ATOM 7774 O O . GLU A 1 995 ? -14.008 -17.426 -30.013 1.00 89.69 995 GLU A O 1
ATOM 7779 N N . LYS A 1 996 ? -12.802 -15.660 -29.334 1.00 90.81 996 LYS A N 1
ATOM 7780 C CA . LYS A 1 996 ? -12.220 -15.346 -30.640 1.00 90.81 996 LYS A CA 1
ATOM 7781 C C . LYS A 1 996 ? -10.946 -16.188 -30.839 1.00 90.81 996 LYS A C 1
ATOM 7783 O O . LYS A 1 996 ? -10.084 -16.183 -29.959 1.00 90.81 996 LYS A O 1
ATOM 7788 N N . PRO A 1 997 ? -10.731 -16.824 -32.013 1.00 93.69 997 PRO A N 1
ATOM 7789 C CA . PRO A 1 997 ? -9.561 -17.684 -32.241 1.00 93.69 997 PRO A CA 1
ATOM 7790 C C . PRO A 1 997 ? -8.207 -17.007 -31.983 1.00 93.69 997 PRO A C 1
ATOM 7792 O O . PRO A 1 997 ? -7.282 -17.639 -31.482 1.00 93.69 997 PRO A O 1
ATOM 7795 N N . ILE A 1 998 ? -8.091 -15.711 -32.301 1.00 95.00 998 ILE A N 1
ATOM 7796 C CA . ILE A 1 998 ? -6.874 -14.929 -32.042 1.00 95.00 998 ILE A CA 1
ATOM 7797 C C . ILE A 1 998 ? -6.668 -14.710 -30.537 1.00 95.00 998 ILE A C 1
ATOM 7799 O O . ILE A 1 998 ? -5.553 -14.895 -30.057 1.00 95.00 998 ILE A O 1
ATOM 7803 N N . GLY A 1 999 ? -7.726 -14.358 -29.798 1.00 94.50 999 GLY A N 1
ATOM 7804 C CA . GLY A 1 999 ? -7.652 -14.135 -28.353 1.00 94.50 999 GLY A CA 1
ATOM 7805 C C . GLY A 1 999 ? -7.255 -15.406 -27.602 1.00 94.50 999 GLY A C 1
ATOM 7806 O O . GLY A 1 999 ? -6.336 -15.376 -26.785 1.00 94.50 999 GLY A O 1
ATOM 7807 N N . TYR A 1 1000 ? -7.848 -16.554 -27.956 1.00 96.12 1000 TYR A N 1
ATOM 7808 C CA . TYR A 1 1000 ? -7.441 -17.840 -27.383 1.00 96.12 1000 TYR A CA 1
ATOM 7809 C C . TYR A 1 1000 ? -6.004 -18.224 -27.750 1.00 96.12 1000 TYR A C 1
ATOM 7811 O O . TYR A 1 1000 ? -5.268 -18.718 -26.899 1.00 96.12 1000 TYR A O 1
ATOM 7819 N N . TRP A 1 1001 ? -5.580 -17.981 -28.997 1.00 97.25 1001 TRP A N 1
ATOM 7820 C CA . TRP A 1 1001 ? -4.203 -18.236 -29.431 1.00 97.25 1001 TRP A CA 1
ATOM 7821 C C . TRP A 1 1001 ? -3.191 -17.428 -28.608 1.00 97.25 1001 TRP A C 1
ATOM 7823 O O . TRP A 1 1001 ? -2.197 -17.988 -28.145 1.00 97.25 100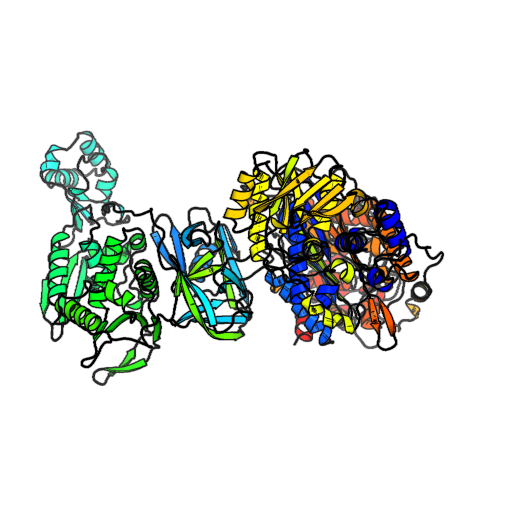1 TRP A O 1
ATOM 7833 N N . GLN A 1 1002 ? -3.471 -16.144 -28.361 1.00 97.50 1002 GLN A N 1
ATOM 7834 C CA . GLN A 1 1002 ? -2.639 -15.292 -27.509 1.00 97.50 1002 GLN A CA 1
ATOM 7835 C C . GLN A 1 1002 ? -2.582 -15.814 -26.069 1.00 97.50 1002 GLN A C 1
ATOM 7837 O O . GLN A 1 1002 ? -1.488 -16.003 -25.539 1.00 97.50 1002 GLN A O 1
ATOM 7842 N N . LEU A 1 1003 ? -3.739 -16.099 -25.461 1.00 97.25 1003 LEU A N 1
ATOM 7843 C CA . LEU A 1 1003 ? -3.833 -16.605 -24.089 1.00 97.25 1003 LEU A CA 1
ATOM 7844 C C . LEU A 1 1003 ? -3.099 -17.945 -23.919 1.00 97.25 1003 LEU A C 1
ATOM 7846 O O . LEU A 1 1003 ? -2.305 -18.106 -22.993 1.00 97.25 1003 LEU A O 1
ATOM 7850 N N . HIS A 1 1004 ? -3.322 -18.893 -24.833 1.00 97.38 1004 HIS A N 1
ATOM 7851 C CA . HIS A 1 1004 ? -2.691 -20.211 -24.811 1.00 97.38 1004 HIS A CA 1
ATOM 7852 C C . HIS A 1 1004 ? -1.164 -20.116 -24.870 1.00 97.38 1004 HIS A C 1
ATOM 7854 O O . HIS A 1 1004 ? -0.471 -20.694 -24.030 1.00 97.38 1004 HIS A O 1
ATOM 7860 N N . HIS A 1 1005 ? -0.631 -19.385 -25.852 1.00 98.06 1005 HIS A N 1
ATOM 7861 C CA . HIS A 1 1005 ? 0.813 -19.280 -26.032 1.00 98.06 1005 HIS A CA 1
ATOM 7862 C C . HIS A 1 1005 ? 1.483 -18.477 -24.918 1.00 98.06 1005 HIS A C 1
ATOM 7864 O O . HIS A 1 1005 ? 2.575 -18.859 -24.503 1.00 98.06 1005 HIS A O 1
ATOM 7870 N N . ALA A 1 1006 ? 0.825 -17.446 -24.382 1.00 98.38 1006 ALA A N 1
ATOM 7871 C CA . ALA A 1 1006 ? 1.317 -16.727 -23.213 1.00 98.38 1006 ALA A CA 1
ATOM 7872 C C . ALA A 1 1006 ? 1.409 -17.637 -21.976 1.00 98.38 1006 ALA A C 1
ATOM 7874 O O . ALA A 1 1006 ? 2.460 -17.691 -21.342 1.00 98.38 1006 ALA A O 1
ATOM 7875 N N . CYS A 1 1007 ? 0.366 -18.428 -21.683 1.00 98.19 1007 CYS A N 1
ATOM 7876 C CA . CYS A 1 1007 ? 0.403 -19.401 -20.584 1.00 98.19 1007 CYS A CA 1
ATOM 7877 C C . CYS A 1 1007 ? 1.519 -20.444 -20.788 1.00 98.19 1007 CYS A C 1
ATOM 7879 O O . CYS A 1 1007 ? 2.248 -20.773 -19.855 1.00 98.19 1007 CYS A O 1
ATOM 7881 N N . SER A 1 1008 ? 1.699 -20.941 -22.016 1.00 98.25 1008 SER A N 1
ATOM 7882 C CA . SER A 1 1008 ? 2.798 -21.863 -22.333 1.00 98.25 1008 SER A CA 1
ATOM 7883 C C . SER A 1 1008 ? 4.169 -21.226 -22.066 1.00 98.25 1008 SER A C 1
ATOM 7885 O O . SER A 1 1008 ? 5.018 -21.863 -21.445 1.00 98.25 1008 SER A O 1
ATOM 7887 N N . GLY A 1 1009 ? 4.367 -19.968 -22.476 1.00 98.44 1009 GLY A N 1
ATOM 7888 C CA . GLY A 1 1009 ? 5.610 -19.227 -22.248 1.00 98.44 1009 GLY A CA 1
ATOM 7889 C C . GLY A 1 1009 ? 5.911 -19.010 -20.762 1.00 98.44 1009 GLY A C 1
ATOM 7890 O O . GLY A 1 1009 ? 7.020 -19.298 -20.312 1.00 98.44 1009 GLY A O 1
ATOM 7891 N N . ILE A 1 1010 ? 4.906 -18.604 -19.974 1.00 98.62 1010 ILE A N 1
ATOM 7892 C CA . ILE A 1 1010 ? 5.023 -18.500 -18.507 1.00 98.62 1010 ILE A CA 1
ATOM 7893 C C . ILE A 1 1010 ? 5.409 -19.852 -17.916 1.00 98.62 1010 ILE A C 1
ATOM 7895 O O . ILE A 1 1010 ? 6.366 -19.950 -17.150 1.00 98.62 1010 ILE A O 1
ATOM 7899 N N . SER A 1 1011 ? 4.691 -20.915 -18.295 1.00 98.38 1011 SER A N 1
ATOM 7900 C CA . SER A 1 1011 ? 4.958 -22.249 -17.768 1.00 98.38 1011 SER A CA 1
ATOM 7901 C C . SER A 1 1011 ? 6.380 -22.710 -18.068 1.00 98.38 1011 SER A C 1
ATOM 7903 O O . SER A 1 1011 ? 6.975 -23.373 -17.216 1.00 98.38 1011 SER A O 1
ATOM 7905 N N . GLU A 1 1012 ? 6.895 -22.458 -19.271 1.00 98.50 1012 GLU A N 1
ATOM 7906 C CA . GLU A 1 1012 ? 8.257 -22.834 -19.634 1.00 98.50 1012 GLU A CA 1
ATOM 7907 C C . GLU A 1 1012 ? 9.266 -22.034 -18.811 1.00 98.50 1012 GLU A C 1
ATOM 7909 O O . GLU A 1 1012 ? 10.120 -22.633 -18.155 1.00 98.50 1012 GLU A O 1
ATOM 7914 N N . ALA A 1 1013 ? 9.131 -20.707 -18.773 1.00 98.44 1013 ALA A N 1
ATOM 7915 C CA . ALA A 1 1013 ? 10.050 -19.839 -18.051 1.00 98.44 1013 ALA A CA 1
ATOM 7916 C C . ALA A 1 1013 ? 10.083 -20.147 -16.545 1.00 98.44 1013 ALA A C 1
ATOM 7918 O O . ALA A 1 1013 ? 11.163 -20.351 -15.993 1.00 98.44 1013 ALA A O 1
ATOM 7919 N N . CYS A 1 1014 ? 8.930 -20.307 -15.889 1.00 98.25 1014 CYS A N 1
ATOM 7920 C CA . CYS A 1 1014 ? 8.859 -20.694 -14.475 1.00 98.25 1014 CYS A CA 1
ATOM 7921 C C . CYS A 1 1014 ? 9.544 -22.042 -14.191 1.00 98.25 1014 CYS A C 1
ATOM 7923 O O . CYS A 1 1014 ? 10.154 -22.219 -13.138 1.00 98.25 1014 CYS A O 1
ATOM 7925 N N . ARG A 1 1015 ? 9.494 -23.008 -15.124 1.00 97.94 1015 ARG A N 1
ATOM 7926 C CA . ARG A 1 1015 ? 10.236 -24.277 -14.986 1.00 97.94 1015 ARG A CA 1
ATOM 7927 C C . ARG A 1 1015 ? 11.741 -24.081 -15.140 1.00 97.94 1015 ARG A C 1
ATOM 7929 O O . ARG A 1 1015 ? 12.496 -24.772 -14.467 1.00 97.94 1015 ARG A O 1
ATOM 7936 N N . GLN A 1 1016 ? 12.169 -23.177 -16.019 1.00 97.88 1016 GLN A N 1
ATOM 7937 C CA . GLN A 1 1016 ? 13.586 -22.890 -16.250 1.00 97.88 1016 GLN A CA 1
ATOM 7938 C C . GLN A 1 1016 ? 14.228 -22.139 -15.081 1.00 97.88 1016 GLN A C 1
ATOM 7940 O O . GL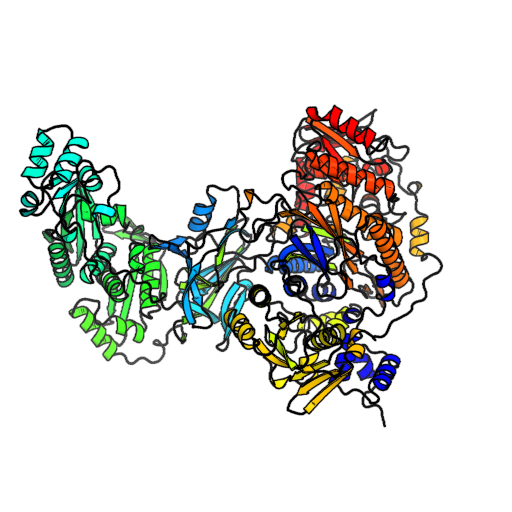N A 1 1016 ? 15.371 -22.439 -14.742 1.00 97.88 1016 GLN A O 1
ATOM 7945 N N . PHE A 1 1017 ? 13.507 -21.193 -14.472 1.00 96.94 1017 PHE A N 1
ATOM 7946 C CA . PHE A 1 1017 ? 13.979 -20.401 -13.329 1.00 96.94 1017 PHE A CA 1
ATOM 7947 C C . PHE A 1 1017 ? 13.659 -21.022 -11.966 1.00 96.94 1017 PHE A C 1
ATOM 7949 O O . PHE A 1 1017 ? 14.077 -20.476 -10.953 1.00 96.94 1017 PHE A O 1
ATOM 7956 N N . GLU A 1 1018 ? 12.943 -22.151 -11.935 1.00 96.44 1018 GLU A N 1
ATOM 7957 C CA . GLU A 1 1018 ? 12.501 -22.819 -10.702 1.00 96.44 1018 GLU A CA 1
ATOM 7958 C C . GLU A 1 1018 ? 11.634 -21.912 -9.804 1.00 96.44 1018 GLU A C 1
ATOM 7960 O O . GLU A 1 1018 ? 11.653 -22.017 -8.580 1.00 96.44 1018 GLU A O 1
ATOM 7965 N N . THR A 1 1019 ? 10.829 -21.049 -10.430 1.00 96.75 1019 THR A N 1
ATOM 7966 C CA . THR A 1 1019 ? 9.934 -20.078 -9.787 1.00 96.75 1019 THR A CA 1
ATOM 7967 C C . THR A 1 1019 ? 8.470 -20.490 -9.982 1.00 96.75 1019 THR A C 1
ATOM 7969 O O . THR A 1 1019 ? 7.794 -20.003 -10.892 1.00 96.75 1019 THR A O 1
ATOM 7972 N N . PRO A 1 1020 ? 7.949 -21.441 -9.185 1.00 96.69 1020 PRO A N 1
ATOM 7973 C CA . PRO A 1 1020 ? 6.583 -21.921 -9.347 1.00 96.69 1020 PRO A CA 1
ATOM 7974 C C . PRO A 1 1020 ? 5.552 -20.810 -9.100 1.00 96.69 1020 PRO A C 1
ATOM 7976 O O . PRO A 1 1020 ? 5.782 -19.870 -8.336 1.00 96.69 1020 PRO A O 1
ATOM 7979 N N . VAL A 1 1021 ? 4.398 -20.963 -9.744 1.00 96.69 1021 VAL A N 1
ATOM 7980 C CA . VAL A 1 1021 ? 3.246 -20.073 -9.620 1.00 96.69 1021 VAL A CA 1
ATOM 7981 C C . VAL A 1 1021 ? 2.453 -20.453 -8.371 1.00 96.69 1021 VAL A C 1
ATOM 7983 O O . VAL A 1 1021 ? 1.992 -21.590 -8.240 1.00 96.69 1021 VAL A O 1
ATOM 7986 N N . THR A 1 1022 ? 2.303 -19.516 -7.441 1.00 92.62 1022 THR A N 1
ATOM 7987 C CA . THR A 1 1022 ? 1.637 -19.736 -6.146 1.00 92.62 1022 THR A CA 1
ATOM 7988 C C . THR A 1 1022 ? 0.159 -19.364 -6.154 1.00 92.62 1022 THR A C 1
ATOM 7990 O O . THR A 1 1022 ? -0.580 -19.776 -5.266 1.00 92.62 1022 THR A O 1
ATOM 7993 N N . GLY A 1 1023 ? -0.283 -18.632 -7.170 1.00 88.94 1023 GLY A N 1
ATOM 7994 C CA . GLY A 1 1023 ? -1.649 -18.159 -7.351 1.00 88.94 1023 GLY A CA 1
ATOM 7995 C C . GLY A 1 1023 ? -1.659 -16.976 -8.312 1.00 88.94 1023 GLY A C 1
ATOM 7996 O O . GLY A 1 1023 ? -0.602 -16.518 -8.739 1.00 88.94 1023 GLY A O 1
ATOM 7997 N N . GLY A 1 1024 ? -2.832 -16.457 -8.640 1.00 89.44 1024 GLY A N 1
ATOM 7998 C CA . GLY A 1 1024 ? -2.947 -15.366 -9.595 1.00 89.44 1024 GLY A CA 1
ATOM 7999 C C . GLY A 1 1024 ? -4.391 -14.981 -9.854 1.00 89.44 1024 GLY A C 1
ATOM 8000 O O . GLY A 1 1024 ? -5.300 -15.446 -9.164 1.00 89.44 1024 GLY A O 1
ATOM 8001 N N . ASN A 1 1025 ? -4.588 -14.157 -10.873 1.00 92.38 1025 ASN A N 1
ATOM 8002 C CA . ASN A 1 1025 ? -5.891 -13.710 -11.332 1.00 92.38 1025 ASN A CA 1
ATOM 8003 C C . ASN A 1 1025 ? -5.984 -13.777 -12.864 1.00 92.38 1025 ASN A C 1
ATOM 8005 O O . ASN A 1 1025 ? -4.987 -13.642 -13.573 1.00 92.38 1025 ASN A O 1
ATOM 8009 N N . VAL A 1 1026 ? -7.197 -13.966 -13.386 1.00 92.88 1026 VAL A N 1
ATOM 8010 C CA . VAL A 1 1026 ? -7.459 -13.958 -14.828 1.00 92.88 1026 VAL A CA 1
ATOM 8011 C C . VAL A 1 1026 ? -8.548 -12.939 -15.133 1.00 92.88 1026 VAL A C 1
ATOM 8013 O O . VAL A 1 1026 ? -9.696 -13.092 -14.728 1.00 92.88 1026 VAL A O 1
ATOM 8016 N N . SER A 1 1027 ? -8.186 -11.920 -15.906 1.00 92.62 1027 SER A N 1
ATOM 8017 C CA . SER A 1 1027 ? -9.092 -10.925 -16.463 1.00 92.62 1027 SER A CA 1
ATOM 8018 C C . SER A 1 1027 ? -9.197 -11.133 -17.976 1.00 92.62 1027 SER A C 1
ATOM 8020 O O . SER A 1 1027 ? -8.278 -10.826 -18.739 1.00 92.62 1027 SER A O 1
ATOM 8022 N N . LEU A 1 1028 ? -10.319 -11.684 -18.433 1.00 92.12 1028 LEU A N 1
ATOM 8023 C CA . LEU A 1 1028 ? -10.615 -11.853 -19.861 1.00 92.12 1028 LEU A CA 1
ATOM 8024 C C . LEU A 1 1028 ? -11.593 -10.775 -20.340 1.00 92.12 1028 LEU A C 1
ATOM 8026 O O . LEU A 1 1028 ? -12.048 -9.955 -19.551 1.00 92.12 1028 LEU A O 1
ATOM 8030 N N . TYR A 1 1029 ? -11.912 -10.778 -21.637 1.00 90.69 1029 TYR A N 1
ATOM 8031 C CA . TYR A 1 1029 ? -12.853 -9.827 -22.253 1.00 90.69 1029 TYR A CA 1
ATOM 8032 C C . TYR A 1 1029 ? -12.414 -8.362 -22.159 1.00 90.69 1029 TYR A C 1
ATOM 8034 O O . TYR A 1 1029 ? -13.221 -7.455 -22.332 1.00 90.69 1029 TYR A O 1
ATOM 8042 N N . ASN A 1 1030 ? -11.113 -8.120 -21.968 1.00 92.50 1030 ASN A N 1
ATOM 8043 C CA . ASN A 1 1030 ? -10.553 -6.780 -21.948 1.00 92.50 1030 ASN A CA 1
ATOM 8044 C C . ASN A 1 1030 ? -10.503 -6.180 -23.365 1.00 92.50 1030 ASN A C 1
ATOM 8046 O O . ASN A 1 1030 ? -9.459 -6.124 -24.014 1.00 92.50 1030 ASN A O 1
ATOM 8050 N N . GLU A 1 1031 ? -11.642 -5.726 -23.866 1.00 89.75 1031 GLU A N 1
ATOM 8051 C CA . GLU A 1 1031 ? -11.772 -5.082 -25.168 1.00 89.75 1031 GLU A CA 1
ATOM 8052 C C . GLU A 1 1031 ? -12.939 -4.098 -25.187 1.00 89.75 1031 GLU A C 1
ATOM 8054 O O . GLU A 1 1031 ? -13.911 -4.250 -24.448 1.00 89.75 1031 GLU A O 1
ATOM 8059 N N . THR A 1 1032 ? -12.832 -3.072 -26.029 1.00 87.19 1032 THR A N 1
ATOM 8060 C CA . THR A 1 1032 ? -13.936 -2.141 -26.300 1.00 87.19 1032 THR A CA 1
ATOM 8061 C C . THR A 1 1032 ? -14.438 -2.306 -27.723 1.00 87.19 1032 THR A C 1
ATOM 8063 O O . THR A 1 1032 ? -13.791 -2.946 -28.546 1.00 87.19 1032 THR A O 1
ATOM 8066 N N . VAL A 1 1033 ? -15.571 -1.695 -28.051 1.00 83.75 1033 VAL A N 1
ATOM 8067 C CA . VAL A 1 1033 ? -16.090 -1.655 -29.423 1.00 83.75 1033 VAL A CA 1
ATOM 8068 C C . VAL A 1 1033 ? -15.941 -0.238 -29.973 1.00 83.75 1033 VAL A C 1
ATOM 8070 O O . VAL A 1 1033 ? -16.211 0.738 -29.276 1.00 83.75 1033 VAL A O 1
ATOM 8073 N N . ASP A 1 1034 ? -15.453 -0.099 -31.205 1.00 80.81 1034 ASP A N 1
ATOM 8074 C CA . ASP A 1 1034 ? -15.376 1.202 -31.869 1.00 80.81 1034 ASP A CA 1
ATOM 8075 C C . ASP A 1 1034 ? -16.737 1.647 -32.438 1.00 80.81 1034 ASP A C 1
ATOM 8077 O O . ASP A 1 1034 ? -17.723 0.911 -32.443 1.00 80.81 1034 ASP A O 1
ATOM 8081 N N . SER A 1 1035 ? -16.804 2.875 -32.960 1.00 77.25 1035 SER A N 1
ATOM 8082 C CA . SER A 1 1035 ? -18.042 3.445 -33.513 1.00 77.25 1035 SER A CA 1
ATOM 8083 C C . SER A 1 1035 ? -18.586 2.709 -34.746 1.00 77.25 1035 SER A C 1
ATOM 8085 O O . SER A 1 1035 ? -19.712 2.969 -35.166 1.00 77.25 1035 SER A O 1
ATOM 8087 N N . GLU A 1 1036 ? -17.778 1.851 -35.371 1.00 79.25 1036 GLU A N 1
ATOM 8088 C CA . GLU A 1 1036 ? -18.171 1.020 -36.512 1.00 79.25 1036 GLU A CA 1
ATOM 8089 C C . GLU A 1 1036 ? -18.637 -0.377 -36.068 1.00 79.25 1036 GLU A C 1
ATOM 8091 O O . GLU A 1 1036 ? -19.102 -1.160 -36.898 1.00 79.25 1036 GLU A O 1
ATOM 8096 N N . GLY A 1 1037 ? -18.573 -0.673 -34.767 1.00 78.81 1037 GLY A N 1
ATOM 8097 C CA . GLY A 1 1037 ? -18.954 -1.958 -34.199 1.00 78.81 1037 GLY A CA 1
ATOM 8098 C C . GLY A 1 1037 ? -17.824 -2.989 -34.194 1.00 78.81 1037 GLY A C 1
ATOM 8099 O O . GLY A 1 1037 ? -18.101 -4.165 -33.960 1.00 78.81 1037 GLY A O 1
ATOM 8100 N N . ASN A 1 1038 ? -16.572 -2.599 -34.468 1.00 83.81 1038 ASN A N 1
ATOM 8101 C CA . ASN A 1 1038 ? -15.451 -3.537 -34.445 1.00 83.81 1038 ASN A CA 1
ATOM 8102 C C . ASN A 1 1038 ? -14.818 -3.606 -33.046 1.00 83.81 1038 ASN A C 1
ATOM 8104 O O . ASN A 1 1038 ? -14.604 -2.564 -32.421 1.00 83.81 1038 ASN A O 1
ATOM 8108 N N . PRO A 1 1039 ? -14.460 -4.808 -32.563 1.00 84.56 1039 PRO A N 1
ATOM 8109 C CA . PRO A 1 1039 ? -13.772 -4.968 -31.291 1.00 84.56 1039 PRO A CA 1
ATOM 8110 C C . PRO A 1 1039 ? -12.328 -4.455 -31.360 1.00 84.56 1039 PRO A C 1
ATOM 8112 O O . PRO A 1 1039 ? -11.609 -4.678 -32.335 1.00 84.56 1039 PRO A O 1
ATOM 8115 N N . GLN A 1 1040 ? -11.907 -3.804 -30.284 1.00 89.50 1040 GLN A N 1
ATOM 8116 C CA . GLN A 1 1040 ? -10.603 -3.197 -30.057 1.00 89.50 1040 GLN A CA 1
ATOM 8117 C C . GLN A 1 1040 ? -10.018 -3.804 -28.771 1.00 89.50 1040 GLN A C 1
ATOM 8119 O O . GLN A 1 1040 ? -10.201 -3.249 -27.682 1.00 89.50 1040 GLN A O 1
ATOM 8124 N N . PRO A 1 1041 ? -9.374 -4.982 -28.862 1.00 93.44 1041 PRO A N 1
ATOM 8125 C CA . PRO A 1 1041 ? -8.772 -5.623 -27.705 1.00 93.44 1041 PRO A CA 1
ATOM 8126 C C . PRO A 1 1041 ? -7.517 -4.894 -27.243 1.00 93.44 1041 PRO A C 1
ATOM 8128 O O . PRO A 1 1041 ? -6.772 -4.323 -28.046 1.00 93.44 1041 PRO A O 1
ATOM 8131 N N . ILE A 1 1042 ? -7.258 -4.975 -25.939 1.00 95.94 1042 ILE A N 1
ATOM 8132 C CA . ILE A 1 1042 ? -5.957 -4.605 -25.384 1.00 95.94 1042 ILE A CA 1
ATOM 8133 C C . ILE A 1 1042 ? -4.849 -5.478 -25.990 1.00 95.94 1042 ILE A C 1
ATOM 8135 O O . ILE A 1 1042 ? -5.097 -6.550 -26.554 1.00 95.94 1042 ILE A O 1
ATOM 8139 N N . TYR A 1 1043 ? -3.595 -5.075 -25.798 1.00 96.81 1043 TYR A N 1
ATOM 8140 C CA . TYR A 1 1043 ? -2.503 -6.028 -25.969 1.00 96.81 1043 TYR A CA 1
ATOM 8141 C C . TYR A 1 1043 ? -2.559 -7.108 -24.881 1.00 96.81 1043 TYR A C 1
ATOM 8143 O O . TYR A 1 1043 ? -2.871 -6.790 -23.731 1.00 96.81 1043 TYR A O 1
ATOM 8151 N N . PRO A 1 1044 ? -2.267 -8.380 -25.216 1.00 97.69 1044 PRO A N 1
ATOM 8152 C CA . PRO A 1 1044 ? -2.190 -9.439 -24.218 1.00 97.69 1044 PRO A CA 1
ATOM 8153 C C . PRO A 1 1044 ? -1.150 -9.065 -23.157 1.00 97.69 1044 PRO A C 1
ATOM 8155 O O . PRO A 1 1044 ? 0.005 -8.808 -23.486 1.00 97.69 1044 PRO A O 1
ATOM 8158 N N . THR A 1 1045 ? -1.572 -9.003 -21.894 1.00 98.25 1045 THR A N 1
ATOM 8159 C CA . THR A 1 1045 ? -0.762 -8.466 -20.789 1.00 98.25 1045 THR A CA 1
ATOM 8160 C C . THR A 1 1045 ? -0.784 -9.423 -19.590 1.00 98.25 1045 THR A C 1
ATOM 8162 O O . THR A 1 1045 ? -1.503 -9.193 -18.612 1.00 98.25 1045 THR A O 1
ATOM 8165 N N . PRO A 1 1046 ? -0.044 -10.543 -19.661 1.00 97.62 1046 PRO A N 1
ATOM 8166 C CA . PRO A 1 1046 ? 0.212 -11.397 -18.511 1.00 97.62 1046 PRO A CA 1
ATOM 8167 C C . PRO A 1 1046 ? 1.240 -10.738 -17.580 1.00 97.62 1046 PRO A C 1
ATOM 8169 O O . PRO A 1 1046 ? 2.445 -10.854 -17.799 1.00 97.62 1046 PRO A O 1
ATOM 8172 N N . VAL A 1 1047 ? 0.768 -10.029 -16.556 1.00 97.94 1047 VAL A N 1
ATOM 8173 C CA . VAL A 1 1047 ? 1.642 -9.388 -15.563 1.00 97.94 1047 VAL A CA 1
ATOM 8174 C C . VAL A 1 1047 ? 2.231 -10.442 -14.640 1.00 97.94 1047 VAL A C 1
ATOM 8176 O O . VAL A 1 1047 ? 1.488 -11.246 -14.076 1.00 97.94 1047 VAL A O 1
ATOM 8179 N N . ILE A 1 1048 ? 3.550 -10.416 -14.463 1.00 98.38 1048 ILE A N 1
ATOM 8180 C CA . ILE A 1 1048 ? 4.271 -11.321 -13.569 1.00 98.38 1048 ILE A CA 1
ATOM 8181 C C . ILE A 1 1048 ? 4.657 -10.562 -12.308 1.00 98.38 1048 ILE A C 1
ATOM 8183 O O . ILE A 1 1048 ? 5.574 -9.751 -12.339 1.00 98.38 1048 ILE A O 1
ATOM 8187 N N . GLY A 1 1049 ? 3.976 -10.832 -11.195 1.00 98.12 1049 GLY A N 1
ATOM 8188 C CA . GLY A 1 1049 ? 4.435 -10.442 -9.866 1.00 98.12 1049 GLY A CA 1
ATOM 8189 C C . GLY A 1 1049 ? 5.407 -11.486 -9.327 1.00 98.12 1049 GLY A C 1
ATOM 8190 O O . GLY A 1 1049 ? 5.073 -12.669 -9.273 1.00 98.12 1049 GLY A O 1
ATOM 8191 N N . MET A 1 1050 ? 6.609 -11.090 -8.920 1.00 98.31 1050 MET A N 1
ATOM 8192 C CA . MET A 1 1050 ? 7.620 -12.033 -8.432 1.00 98.31 1050 MET A CA 1
ATOM 8193 C C . MET A 1 1050 ? 8.223 -11.562 -7.114 1.00 98.31 1050 MET A C 1
ATOM 8195 O O . MET A 1 1050 ? 8.529 -10.381 -6.950 1.00 98.31 1050 MET A O 1
ATOM 8199 N N . VAL A 1 1051 ? 8.419 -12.499 -6.183 1.00 97.69 1051 VAL A N 1
ATOM 8200 C CA . VAL A 1 1051 ? 9.103 -12.247 -4.907 1.00 97.69 1051 VAL A CA 1
ATOM 8201 C C . VAL A 1 1051 ? 10.448 -12.964 -4.851 1.00 97.69 1051 VAL A C 1
ATOM 8203 O O . VAL A 1 1051 ? 10.603 -14.081 -5.358 1.00 97.69 1051 VAL A O 1
ATOM 8206 N N . GLY A 1 1052 ? 11.419 -12.327 -4.198 1.00 96.81 1052 GLY A N 1
ATOM 8207 C CA . GLY A 1 1052 ? 12.772 -12.840 -4.037 1.00 96.81 1052 GLY A CA 1
ATOM 8208 C C . GLY A 1 1052 ? 13.335 -12.674 -2.627 1.00 96.81 1052 GLY A C 1
ATOM 8209 O O . GLY A 1 1052 ? 12.992 -11.736 -1.912 1.00 96.81 1052 GLY A O 1
ATOM 8210 N N . LEU A 1 1053 ? 14.226 -13.580 -2.222 1.00 95.44 1053 LEU A N 1
ATOM 8211 C CA . LEU A 1 1053 ? 14.888 -13.570 -0.915 1.00 95.44 1053 LEU A CA 1
ATOM 8212 C C . LEU A 1 1053 ? 16.182 -12.751 -0.954 1.00 95.44 1053 LEU A C 1
ATOM 8214 O O . LEU A 1 1053 ? 17.093 -13.058 -1.725 1.00 95.44 1053 LEU A O 1
ATOM 8218 N N . ILE A 1 1054 ? 16.305 -11.785 -0.044 1.00 94.62 1054 ILE A N 1
ATOM 8219 C CA . ILE A 1 1054 ? 17.560 -11.092 0.267 1.00 94.62 1054 ILE A CA 1
ATOM 8220 C C . ILE A 1 1054 ? 18.080 -11.618 1.610 1.00 94.62 1054 ILE A C 1
ATOM 8222 O O . ILE A 1 1054 ? 17.492 -11.315 2.648 1.00 94.62 1054 ILE A O 1
ATOM 8226 N N . PRO A 1 1055 ? 19.186 -12.383 1.632 1.00 90.56 1055 PRO A N 1
ATOM 8227 C CA . PRO A 1 1055 ? 19.741 -12.904 2.883 1.00 90.56 1055 PRO A CA 1
ATOM 8228 C C . PRO A 1 1055 ? 20.343 -11.822 3.794 1.00 90.56 1055 PRO A C 1
ATOM 8230 O O . PRO A 1 1055 ? 20.329 -11.963 5.014 1.00 90.56 1055 PRO A O 1
ATOM 8233 N N . ASP A 1 1056 ? 20.902 -10.760 3.204 1.00 91.62 1056 ASP A N 1
ATOM 8234 C CA . ASP A 1 1056 ? 21.512 -9.644 3.931 1.00 91.62 1056 ASP A CA 1
ATOM 8235 C C . ASP A 1 1056 ? 21.218 -8.314 3.217 1.00 91.62 1056 ASP A C 1
ATOM 8237 O O . ASP A 1 1056 ? 21.813 -8.005 2.188 1.00 91.62 1056 ASP A O 1
ATOM 8241 N N . ILE A 1 1057 ? 20.316 -7.502 3.773 1.00 92.44 1057 ILE A N 1
ATOM 8242 C CA . ILE A 1 1057 ? 19.930 -6.183 3.252 1.00 92.44 1057 ILE A CA 1
ATOM 8243 C C . ILE A 1 1057 ? 21.079 -5.166 3.268 1.00 92.44 1057 ILE A C 1
ATOM 8245 O O . ILE A 1 1057 ? 20.945 -4.091 2.698 1.00 92.44 1057 ILE A O 1
ATOM 8249 N N . THR A 1 1058 ? 22.214 -5.470 3.909 1.00 91.00 1058 THR A N 1
ATOM 8250 C CA . THR A 1 1058 ? 23.436 -4.652 3.793 1.00 91.00 1058 THR A CA 1
ATOM 8251 C C . THR A 1 1058 ? 24.226 -4.951 2.514 1.00 91.00 1058 THR A C 1
ATOM 8253 O O . THR A 1 1058 ? 25.218 -4.280 2.228 1.00 91.00 1058 THR A O 1
ATOM 8256 N N . LYS A 1 1059 ? 23.801 -5.965 1.752 1.00 94.56 1059 LYS A N 1
ATOM 8257 C CA . LYS A 1 1059 ? 24.388 -6.439 0.495 1.00 94.56 1059 LYS A CA 1
ATOM 8258 C C . LYS A 1 1059 ? 23.352 -6.373 -0.624 1.00 94.56 1059 LYS A C 1
ATOM 8260 O O . LYS A 1 1059 ? 22.966 -7.390 -1.190 1.00 94.56 1059 LYS A O 1
ATOM 8265 N N . ILE A 1 1060 ? 22.901 -5.158 -0.905 1.00 96.31 1060 ILE A N 1
ATOM 8266 C CA . ILE A 1 1060 ? 21.936 -4.829 -1.957 1.00 96.31 1060 ILE A CA 1
ATOM 8267 C C . ILE A 1 1060 ? 22.536 -3.771 -2.881 1.00 96.31 1060 ILE A C 1
ATOM 8269 O O . ILE A 1 1060 ? 23.459 -3.059 -2.482 1.00 96.31 1060 ILE A O 1
ATOM 8273 N N . ALA A 1 1061 ? 21.994 -3.654 -4.087 1.00 96.62 1061 ALA A N 1
ATOM 8274 C CA . ALA A 1 1061 ? 22.372 -2.630 -5.052 1.00 96.62 1061 ALA A CA 1
ATOM 8275 C C . ALA A 1 1061 ? 21.130 -1.872 -5.532 1.00 96.62 1061 ALA A C 1
ATOM 8277 O O . ALA A 1 1061 ? 20.027 -2.417 -5.529 1.00 96.62 1061 ALA A O 1
ATOM 8278 N N . GLY A 1 1062 ? 21.323 -0.602 -5.883 1.00 96.75 1062 GLY A N 1
ATOM 8279 C CA . GLY A 1 1062 ? 20.341 0.199 -6.611 1.00 96.75 1062 GLY A CA 1
ATOM 8280 C C . GLY A 1 1062 ? 20.839 0.488 -8.025 1.00 96.75 1062 GLY A C 1
ATOM 8281 O O . GLY A 1 1062 ? 22.004 0.223 -8.337 1.00 96.75 1062 GLY A O 1
ATOM 8282 N N . GLN A 1 1063 ? 19.975 1.081 -8.849 1.00 95.94 1063 GLN A N 1
ATOM 8283 C CA . GLN A 1 1063 ? 20.256 1.310 -10.273 1.00 95.94 1063 GLN A CA 1
ATOM 8284 C C . GLN A 1 1063 ? 21.188 2.498 -10.544 1.00 95.94 1063 GLN A C 1
ATOM 8286 O O . GLN A 1 1063 ? 21.852 2.560 -11.574 1.00 95.94 1063 GLN A O 1
ATOM 8291 N N . GLY A 1 1064 ? 21.238 3.469 -9.626 1.00 96.94 1064 GLY A N 1
ATOM 8292 C CA . GLY A 1 1064 ? 22.032 4.685 -9.789 1.00 96.94 1064 GLY A CA 1
ATOM 8293 C C . GLY A 1 1064 ? 23.527 4.462 -9.564 1.00 96.94 1064 GLY A C 1
ATOM 8294 O O . GLY A 1 1064 ? 23.921 3.725 -8.656 1.00 96.94 1064 GLY A O 1
ATOM 8295 N N . TRP A 1 1065 ? 24.373 5.163 -10.324 1.00 97.62 1065 TRP A N 1
ATOM 8296 C CA . TRP A 1 1065 ? 25.815 5.196 -10.060 1.00 97.62 1065 TRP A CA 1
ATOM 8297 C C . TRP A 1 1065 ? 26.121 5.671 -8.637 1.00 97.62 1065 TRP A C 1
ATOM 8299 O O . TRP A 1 1065 ? 25.583 6.674 -8.177 1.00 97.62 1065 TRP A O 1
ATOM 8309 N N . GLN A 1 1066 ? 27.019 4.970 -7.944 1.00 94.75 1066 GLN A N 1
ATOM 8310 C CA . GLN A 1 1066 ? 27.318 5.257 -6.536 1.00 94.75 1066 GLN A CA 1
ATOM 8311 C C . GLN A 1 1066 ? 28.534 6.171 -6.351 1.00 94.75 1066 GLN A C 1
ATOM 8313 O O . GLN A 1 1066 ? 28.572 6.980 -5.422 1.00 94.75 1066 GLN A O 1
ATOM 8318 N N . GLN A 1 1067 ? 29.554 6.032 -7.203 1.00 95.56 1067 GLN A N 1
ATOM 8319 C CA . GLN A 1 1067 ? 30.830 6.719 -7.029 1.00 95.56 1067 GLN A CA 1
ATOM 8320 C C . GLN A 1 1067 ? 31.480 7.082 -8.370 1.00 95.56 1067 GLN A C 1
ATOM 8322 O O . GLN A 1 1067 ? 31.573 6.269 -9.286 1.00 95.56 1067 GLN A O 1
ATOM 8327 N N . GLU A 1 1068 ? 31.987 8.315 -8.465 1.00 97.19 1068 GLU A N 1
ATOM 8328 C CA . GLU A 1 1068 ? 32.833 8.735 -9.583 1.00 97.19 1068 GLU A CA 1
ATOM 8329 C C . GLU A 1 1068 ? 34.146 7.935 -9.601 1.00 97.19 1068 GLU A C 1
ATOM 8331 O O . GLU A 1 1068 ? 34.825 7.802 -8.583 1.00 97.19 1068 GLU A O 1
ATOM 8336 N N . GLY A 1 1069 ? 34.522 7.437 -10.779 1.00 97.81 1069 GLY A N 1
ATOM 8337 C CA . GLY A 1 1069 ? 35.685 6.577 -10.983 1.00 97.81 1069 GLY A CA 1
ATOM 8338 C C . GLY A 1 1069 ? 35.373 5.079 -10.991 1.00 97.81 1069 GLY A C 1
ATOM 8339 O O . GLY A 1 1069 ? 36.257 4.310 -11.366 1.00 97.81 1069 GLY A O 1
ATOM 8340 N N . ASP A 1 1070 ? 34.152 4.663 -10.640 1.00 98.50 1070 ASP A N 1
ATOM 8341 C CA . ASP A 1 1070 ? 33.715 3.273 -10.796 1.00 98.50 1070 ASP A CA 1
ATOM 8342 C C . ASP A 1 1070 ? 33.807 2.825 -12.261 1.00 98.50 1070 ASP A C 1
ATOM 8344 O O . ASP A 1 1070 ? 33.443 3.556 -13.186 1.00 98.50 1070 ASP A O 1
ATOM 8348 N N . LEU A 1 1071 ? 34.274 1.596 -12.467 1.00 98.75 1071 LEU A N 1
ATOM 8349 C CA . LEU A 1 1071 ? 34.314 0.931 -13.764 1.00 98.75 1071 LEU A CA 1
ATOM 8350 C C . LEU A 1 1071 ? 32.925 0.396 -14.106 1.00 98.75 1071 LEU A C 1
ATOM 8352 O O . LEU A 1 1071 ? 32.248 -0.160 -13.244 1.00 98.75 1071 LEU A O 1
ATOM 8356 N N . ILE A 1 1072 ? 32.518 0.533 -15.364 1.00 98.81 1072 ILE A N 1
ATOM 8357 C CA . ILE A 1 1072 ? 31.204 0.102 -15.846 1.00 98.81 1072 ILE A CA 1
ATOM 8358 C C . ILE A 1 1072 ? 31.379 -1.167 -16.677 1.00 98.81 1072 ILE A C 1
ATOM 8360 O O . ILE A 1 1072 ? 32.174 -1.189 -17.622 1.00 98.81 1072 ILE A O 1
ATOM 8364 N N . TYR A 1 1073 ? 30.611 -2.204 -16.351 1.00 98.69 1073 TYR A N 1
ATOM 8365 C CA . TYR A 1 1073 ? 30.600 -3.481 -17.058 1.00 98.69 1073 TYR A CA 1
ATOM 8366 C C . TYR A 1 1073 ? 29.212 -3.785 -17.619 1.00 98.69 1073 TYR A C 1
ATOM 8368 O O . TYR A 1 1073 ? 28.206 -3.583 -16.947 1.00 98.69 1073 TYR A O 1
ATOM 8376 N N . PHE A 1 1074 ? 29.178 -4.325 -18.834 1.00 98.50 1074 PHE A N 1
ATOM 8377 C CA . PHE A 1 1074 ? 28.004 -4.959 -19.424 1.00 98.50 1074 PHE A CA 1
ATOM 8378 C C . PHE A 1 1074 ? 28.089 -6.469 -19.195 1.00 98.50 1074 PHE A C 1
ATOM 8380 O O . PHE A 1 1074 ? 29.106 -7.085 -19.526 1.00 98.50 1074 PHE A O 1
ATOM 8387 N N . LEU A 1 1075 ? 27.040 -7.064 -18.635 1.00 98.38 1075 LEU A N 1
ATOM 8388 C CA . LEU A 1 1075 ? 26.897 -8.500 -18.413 1.00 98.38 1075 LEU A CA 1
ATOM 8389 C C . LEU A 1 1075 ? 25.880 -9.055 -19.406 1.00 98.38 1075 LEU A C 1
ATOM 8391 O O . LEU A 1 1075 ? 24.760 -8.561 -19.472 1.00 98.38 1075 LEU A O 1
ATOM 8395 N N . GLY A 1 1076 ? 26.264 -10.088 -20.150 1.00 96.69 1076 GLY A N 1
ATOM 8396 C CA . GLY A 1 1076 ? 25.457 -10.688 -21.208 1.00 96.69 1076 GLY A CA 1
ATOM 8397 C C . GLY A 1 1076 ? 26.118 -10.626 -22.582 1.00 96.69 1076 GLY A C 1
ATOM 8398 O O . GLY A 1 1076 ? 27.257 -10.183 -22.747 1.00 96.69 1076 GLY A O 1
ATOM 8399 N N . ALA A 1 1077 ? 25.383 -11.089 -23.592 1.00 93.06 1077 ALA A N 1
ATOM 8400 C CA . ALA A 1 1077 ? 25.787 -10.989 -24.990 1.00 93.06 1077 ALA A CA 1
ATOM 8401 C C . ALA A 1 1077 ? 25.150 -9.746 -25.622 1.00 93.06 1077 ALA A C 1
ATOM 8403 O O . ALA A 1 1077 ? 23.930 -9.596 -25.611 1.00 93.06 1077 ALA A O 1
ATOM 8404 N N . PHE A 1 1078 ? 25.966 -8.863 -26.200 1.00 95.00 1078 PHE A N 1
ATOM 8405 C CA . PHE A 1 1078 ? 25.466 -7.644 -26.833 1.00 95.00 1078 PHE A CA 1
ATOM 8406 C C . PHE A 1 1078 ? 24.862 -7.950 -28.213 1.00 95.00 1078 PHE A C 1
ATOM 8408 O O . PHE A 1 1078 ? 25.550 -7.913 -29.233 1.00 95.00 1078 PHE A O 1
ATOM 8415 N N . ASN A 1 1079 ? 23.576 -8.304 -28.230 1.00 94.00 1079 ASN A N 1
ATOM 8416 C CA . ASN A 1 1079 ? 22.820 -8.651 -29.434 1.00 94.00 1079 ASN A CA 1
ATOM 8417 C C . ASN A 1 1079 ? 21.449 -7.941 -29.458 1.00 94.00 1079 ASN A C 1
ATOM 8419 O O . ASN A 1 1079 ? 20.417 -8.597 -29.283 1.00 94.00 1079 ASN A O 1
ATOM 8423 N N . PRO A 1 1080 ? 21.433 -6.605 -29.597 1.00 96.06 1080 PRO A N 1
ATOM 8424 C CA . PRO A 1 1080 ? 20.208 -5.815 -29.524 1.00 96.06 1080 PRO A CA 1
ATOM 8425 C C . PRO A 1 1080 ? 19.311 -6.022 -30.753 1.00 96.06 1080 PRO A C 1
ATOM 8427 O O . PRO A 1 1080 ? 19.794 -6.318 -31.847 1.00 96.06 1080 PRO A O 1
ATOM 8430 N N . SER A 1 1081 ? 18.000 -5.836 -30.579 1.00 95.19 1081 SER A N 1
ATOM 8431 C CA . SER A 1 1081 ? 16.997 -5.925 -31.650 1.00 95.19 1081 SER A CA 1
ATOM 8432 C C . SER A 1 1081 ? 16.054 -4.723 -31.626 1.00 95.19 1081 SER A C 1
ATOM 8434 O O . SER A 1 1081 ? 15.563 -4.330 -30.570 1.00 95.19 1081 SER A O 1
ATOM 8436 N N . LEU A 1 1082 ? 15.741 -4.160 -32.799 1.00 96.56 1082 LEU A N 1
ATOM 8437 C CA . LEU A 1 1082 ? 14.694 -3.135 -32.931 1.00 96.56 1082 LEU A CA 1
ATOM 8438 C C . LEU A 1 1082 ? 13.275 -3.717 -33.023 1.00 96.56 1082 LEU A C 1
ATOM 8440 O O . LEU A 1 1082 ? 12.297 -2.971 -32.989 1.00 96.56 1082 LEU A O 1
ATOM 8444 N N . GLY A 1 1083 ? 13.132 -5.035 -33.178 1.00 95.56 1083 GLY A N 1
ATOM 8445 C CA . GLY A 1 1083 ? 11.817 -5.666 -33.217 1.00 95.56 1083 GLY A CA 1
ATOM 8446 C C . GLY A 1 1083 ? 11.073 -5.463 -31.896 1.00 95.56 1083 GLY A C 1
ATOM 8447 O O . GLY A 1 1083 ? 11.614 -5.752 -30.837 1.00 95.56 1083 GLY A O 1
ATOM 8448 N N . ALA A 1 1084 ? 9.832 -4.981 -31.979 1.00 95.44 1084 ALA A N 1
ATOM 8449 C CA . ALA A 1 1084 ? 8.963 -4.648 -30.846 1.00 95.44 1084 ALA A CA 1
ATOM 8450 C C . ALA A 1 1084 ? 9.433 -3.498 -29.926 1.00 95.44 1084 ALA A C 1
ATOM 8452 O O . ALA A 1 1084 ? 8.741 -3.212 -28.942 1.00 95.44 1084 ALA A O 1
ATOM 8453 N N . SER A 1 1085 ? 10.543 -2.822 -30.249 1.00 97.19 1085 SER A N 1
ATOM 8454 C CA . SER A 1 1085 ? 11.177 -1.885 -29.321 1.00 97.19 1085 SER A CA 1
ATOM 8455 C C . SER A 1 1085 ? 10.438 -0.564 -29.142 1.00 97.19 1085 SER A C 1
ATOM 8457 O O . SER A 1 1085 ? 9.733 -0.089 -30.040 1.00 97.19 1085 SER A O 1
ATOM 8459 N N . GLU A 1 1086 ? 10.645 0.076 -27.990 1.00 96.75 1086 GLU A N 1
ATOM 8460 C CA . GLU A 1 1086 ? 10.142 1.422 -27.705 1.00 96.75 1086 GLU A CA 1
ATOM 8461 C C . GLU A 1 1086 ? 10.683 2.443 -28.717 1.00 96.75 1086 GLU A C 1
ATOM 8463 O O . GLU A 1 1086 ? 9.953 3.336 -29.144 1.00 96.75 1086 GLU A O 1
ATOM 8468 N N . TYR A 1 1087 ? 11.925 2.272 -29.188 1.00 97.25 1087 TYR A N 1
ATOM 8469 C CA . TYR A 1 1087 ? 12.489 3.085 -30.269 1.00 97.25 1087 TYR A CA 1
ATOM 8470 C C . TYR A 1 1087 ? 11.689 2.965 -31.566 1.00 97.25 1087 TYR A C 1
ATOM 8472 O O . TYR A 1 1087 ? 11.347 3.980 -32.179 1.00 97.25 1087 TYR A O 1
ATOM 8480 N N . LEU A 1 1088 ? 11.370 1.739 -31.993 1.00 96.69 1088 LEU A N 1
ATOM 8481 C CA . LEU A 1 1088 ? 10.627 1.518 -33.230 1.00 96.69 1088 LEU A CA 1
ATOM 8482 C C . LEU A 1 1088 ? 9.207 2.099 -33.134 1.00 96.69 1088 LEU A C 1
ATOM 8484 O O . LEU A 1 1088 ? 8.744 2.751 -34.076 1.00 96.69 1088 LEU A O 1
ATOM 8488 N N . ALA A 1 1089 ? 8.560 1.917 -31.981 1.00 95.75 1089 ALA A N 1
ATOM 8489 C CA . ALA A 1 1089 ? 7.233 2.450 -31.705 1.00 95.75 1089 ALA A CA 1
ATOM 8490 C C . ALA A 1 1089 ? 7.228 3.986 -31.640 1.00 95.75 1089 ALA A C 1
ATOM 8492 O O . ALA A 1 1089 ? 6.380 4.620 -32.256 1.00 95.75 1089 ALA A O 1
ATOM 8493 N N . THR A 1 1090 ? 8.196 4.595 -30.958 1.00 95.12 1090 THR A N 1
ATOM 8494 C CA . THR A 1 1090 ? 8.210 6.041 -30.696 1.00 95.12 1090 THR A CA 1
ATOM 8495 C C . THR A 1 1090 ? 8.720 6.853 -31.882 1.00 95.12 1090 THR A C 1
ATOM 8497 O O . THR A 1 1090 ? 8.118 7.854 -32.263 1.00 95.12 1090 THR A O 1
ATOM 8500 N N . ILE A 1 1091 ? 9.843 6.445 -32.481 1.00 95.75 1091 ILE A N 1
ATOM 8501 C CA . ILE A 1 1091 ? 10.537 7.245 -33.505 1.00 95.75 1091 ILE A CA 1
ATOM 8502 C C . ILE A 1 1091 ? 9.972 6.988 -34.903 1.00 95.75 1091 ILE A C 1
ATOM 8504 O O . ILE A 1 1091 ? 9.986 7.875 -35.763 1.00 95.75 1091 ILE A O 1
ATOM 8508 N N . HIS A 1 1092 ? 9.468 5.777 -35.151 1.00 95.19 1092 HIS A N 1
ATOM 8509 C CA . HIS A 1 1092 ? 8.968 5.374 -36.469 1.00 95.19 1092 HIS A CA 1
ATOM 8510 C C . HIS A 1 1092 ? 7.484 4.998 -36.483 1.00 95.19 1092 HIS A C 1
ATOM 8512 O O . HIS A 1 1092 ? 7.015 4.573 -37.539 1.00 95.19 1092 HIS A O 1
ATOM 8518 N N . ASP A 1 1093 ? 6.756 5.159 -35.370 1.00 94.06 1093 ASP A N 1
ATOM 8519 C CA . ASP A 1 1093 ? 5.318 4.852 -35.258 1.00 94.06 1093 ASP A CA 1
ATOM 8520 C C . ASP A 1 1093 ? 4.986 3.447 -35.793 1.00 94.06 1093 ASP A C 1
ATOM 8522 O O . ASP A 1 1093 ? 4.065 3.230 -36.580 1.00 94.06 1093 ASP A O 1
ATOM 8526 N N . THR A 1 1094 ? 5.849 2.478 -35.465 1.00 95.12 1094 THR A N 1
ATOM 8527 C CA . THR A 1 1094 ? 5.797 1.123 -36.019 1.00 95.12 1094 THR A CA 1
ATOM 8528 C C . THR A 1 1094 ? 5.844 0.086 -34.901 1.00 95.12 1094 THR A C 1
ATOM 8530 O O . THR A 1 1094 ? 6.734 0.098 -34.061 1.00 95.12 1094 THR A O 1
ATOM 8533 N N . ILE A 1 1095 ? 4.914 -0.870 -34.926 1.00 94.94 1095 ILE A N 1
ATOM 8534 C CA . ILE A 1 1095 ? 4.892 -2.022 -34.013 1.00 94.94 1095 ILE A CA 1
ATOM 8535 C C . ILE A 1 1095 ? 5.022 -3.280 -34.866 1.00 94.94 1095 ILE A C 1
ATOM 8537 O O . ILE A 1 1095 ? 4.057 -3.746 -35.473 1.00 94.94 1095 ILE A O 1
ATOM 8541 N N . ALA A 1 1096 ? 6.251 -3.775 -34.996 1.00 96.50 1096 ALA A N 1
ATOM 8542 C CA . ALA A 1 1096 ? 6.581 -4.911 -35.846 1.00 96.50 1096 ALA A CA 1
ATOM 8543 C C . ALA A 1 1096 ? 7.910 -5.559 -35.432 1.00 96.50 1096 ALA A C 1
ATOM 8545 O O . ALA A 1 1096 ? 8.595 -5.078 -34.533 1.00 96.50 1096 ALA A O 1
ATOM 8546 N N . GLY A 1 1097 ? 8.292 -6.632 -36.123 1.00 95.75 1097 GLY A N 1
ATOM 8547 C CA . GLY A 1 1097 ? 9.461 -7.440 -35.792 1.00 95.75 1097 GLY A CA 1
ATOM 8548 C C . GLY A 1 1097 ? 9.158 -8.476 -34.712 1.00 95.75 1097 GLY A C 1
ATOM 8549 O O . GLY A 1 1097 ? 8.053 -8.536 -34.174 1.00 95.75 1097 GLY A O 1
ATOM 8550 N N . LYS A 1 1098 ? 10.136 -9.339 -34.441 1.00 94.12 1098 LYS A N 1
ATOM 8551 C CA . LYS A 1 1098 ? 10.071 -10.277 -33.318 1.00 94.12 1098 LYS A CA 1
ATOM 8552 C C . LYS A 1 1098 ? 10.725 -9.658 -32.079 1.00 94.12 1098 LYS A C 1
ATOM 8554 O O . LYS A 1 1098 ? 11.692 -8.916 -32.261 1.00 94.12 1098 LYS A O 1
ATOM 8559 N N . PRO A 1 1099 ? 10.246 -9.988 -30.866 1.00 95.81 1099 PRO A N 1
ATOM 8560 C CA . PRO A 1 1099 ? 10.919 -9.599 -29.629 1.00 95.81 1099 PRO A CA 1
ATOM 8561 C C . PRO A 1 1099 ? 12.368 -10.118 -29.566 1.00 95.81 1099 PRO A C 1
ATOM 8563 O O . PRO A 1 1099 ? 12.716 -11.043 -30.316 1.00 95.81 1099 PRO A O 1
ATOM 8566 N N . PRO A 1 1100 ? 13.209 -9.569 -28.670 1.00 95.25 1100 PRO A N 1
ATOM 8567 C CA . PRO A 1 1100 ? 14.560 -10.072 -28.431 1.00 95.25 1100 PRO A CA 1
ATOM 8568 C C . PRO A 1 1100 ? 14.580 -11.576 -28.123 1.00 95.25 1100 PRO A C 1
ATOM 8570 O O . PRO A 1 1100 ? 13.701 -12.116 -27.454 1.00 95.25 1100 PRO A O 1
ATOM 8573 N N . THR A 1 1101 ? 15.589 -12.288 -28.623 1.00 94.12 1101 THR A N 1
ATOM 8574 C CA . THR A 1 1101 ? 15.692 -13.739 -28.417 1.00 94.12 1101 THR A CA 1
ATOM 8575 C C . THR A 1 1101 ? 16.143 -14.065 -26.997 1.00 94.12 1101 THR A C 1
ATOM 8577 O O . THR A 1 1101 ? 17.211 -13.616 -26.587 1.00 94.12 1101 THR A O 1
ATOM 8580 N N . LEU A 1 1102 ? 15.397 -14.916 -26.291 1.00 96.25 1102 LEU A N 1
ATOM 8581 C CA . LEU A 1 1102 ? 15.735 -15.370 -24.942 1.00 96.25 1102 LEU A CA 1
ATOM 8582 C C . LEU A 1 1102 ? 16.506 -16.698 -24.969 1.00 96.25 1102 LEU A C 1
ATOM 8584 O O . LEU A 1 1102 ? 16.040 -17.687 -25.536 1.00 96.25 1102 LEU A O 1
ATOM 8588 N N . ASN A 1 1103 ? 17.667 -16.738 -24.314 1.00 97.50 1103 ASN A N 1
ATOM 8589 C CA . ASN A 1 1103 ? 18.377 -17.975 -23.991 1.00 97.50 1103 ASN A CA 1
ATOM 8590 C C . ASN A 1 1103 ? 18.377 -18.156 -22.471 1.00 97.50 1103 ASN A C 1
ATOM 8592 O O . ASN A 1 1103 ? 19.095 -17.450 -21.767 1.00 97.50 1103 ASN A O 1
ATOM 8596 N N . PHE A 1 1104 ? 17.603 -19.123 -21.975 1.00 97.88 1104 PHE A N 1
ATOM 8597 C CA . PHE A 1 1104 ? 17.443 -19.353 -20.538 1.00 97.88 1104 PHE A CA 1
ATOM 8598 C C . PHE A 1 1104 ? 18.761 -19.631 -19.807 1.00 97.88 1104 PHE A C 1
ATOM 8600 O O . PHE A 1 1104 ? 18.932 -19.183 -18.677 1.00 97.88 1104 PHE A O 1
ATOM 8607 N N . ASP A 1 1105 ? 19.705 -20.353 -20.416 1.00 97.38 1105 ASP A N 1
ATOM 8608 C CA . ASP A 1 1105 ? 20.979 -20.666 -19.759 1.00 97.38 1105 ASP A CA 1
ATOM 8609 C C . ASP A 1 1105 ? 21.863 -19.425 -19.616 1.00 97.38 1105 ASP A C 1
ATOM 8611 O O . ASP A 1 1105 ? 22.477 -19.231 -18.565 1.00 97.38 1105 ASP A O 1
ATOM 8615 N N . LEU A 1 1106 ? 21.882 -18.561 -20.636 1.00 97.75 1106 LEU A N 1
ATOM 8616 C CA . LEU A 1 1106 ? 22.570 -17.274 -20.559 1.00 97.75 1106 LEU A CA 1
ATOM 8617 C C . LEU A 1 1106 ? 21.897 -16.349 -19.538 1.00 97.75 1106 LEU A C 1
ATOM 8619 O O . LEU A 1 1106 ? 22.590 -15.795 -18.691 1.00 97.75 1106 LEU A O 1
ATOM 8623 N N . GLU A 1 1107 ? 20.569 -16.228 -19.575 1.00 98.12 1107 GLU A N 1
ATOM 8624 C CA . GLU A 1 1107 ? 19.793 -15.408 -18.637 1.00 98.12 1107 GLU A CA 1
ATOM 8625 C C . GLU A 1 1107 ? 20.082 -15.808 -17.181 1.00 98.12 1107 GLU A C 1
ATOM 8627 O O . GLU A 1 1107 ? 20.488 -14.971 -16.376 1.00 98.12 1107 GLU A O 1
ATOM 8632 N N . LYS A 1 1108 ? 19.993 -17.108 -16.857 1.00 97.88 1108 LYS A N 1
ATOM 8633 C CA . LYS A 1 1108 ? 20.329 -17.636 -15.522 1.00 97.88 1108 LYS A CA 1
ATOM 8634 C C . LYS A 1 1108 ? 21.767 -17.310 -15.117 1.00 97.88 1108 LYS A C 1
ATOM 8636 O O . LYS A 1 1108 ? 22.011 -16.965 -13.961 1.00 97.88 1108 LYS A O 1
ATOM 8641 N N . ALA A 1 1109 ? 22.723 -17.437 -16.040 1.00 98.06 1109 ALA A N 1
ATOM 8642 C CA . ALA A 1 1109 ? 24.129 -17.158 -15.760 1.00 98.06 1109 ALA A CA 1
ATOM 8643 C C . ALA A 1 1109 ? 24.378 -15.666 -15.481 1.00 98.06 1109 ALA A C 1
ATOM 8645 O O . ALA A 1 1109 ? 25.071 -15.343 -14.516 1.00 98.06 1109 ALA A O 1
ATOM 8646 N N . VAL A 1 1110 ? 23.779 -14.769 -16.271 1.00 98.56 1110 VAL A N 1
ATOM 8647 C CA . VAL A 1 1110 ? 23.874 -13.309 -16.097 1.00 98.56 1110 VAL A CA 1
ATOM 8648 C C . VAL A 1 1110 ? 23.255 -12.882 -14.766 1.00 98.56 1110 VAL A C 1
ATOM 8650 O O . VAL A 1 1110 ? 23.924 -12.236 -13.958 1.00 98.56 1110 VAL A O 1
ATOM 8653 N N . GLN A 1 1111 ? 22.022 -13.318 -14.493 1.00 98.38 1111 GLN A N 1
ATOM 8654 C CA . GLN A 1 1111 ? 21.317 -13.031 -13.241 1.00 98.38 1111 GLN A CA 1
ATOM 8655 C C . GLN A 1 1111 ? 22.105 -13.513 -12.019 1.00 98.38 1111 GLN A C 1
ATOM 8657 O O . GLN A 1 1111 ? 22.302 -12.769 -11.057 1.00 98.38 1111 GLN A O 1
ATOM 8662 N N . LYS A 1 1112 ? 22.613 -14.752 -12.067 1.00 98.06 1112 LYS A N 1
ATOM 8663 C CA . LYS A 1 1112 ? 23.424 -15.322 -10.987 1.00 98.06 1112 LYS A CA 1
ATOM 8664 C C . LYS A 1 1112 ? 24.730 -14.554 -10.784 1.00 98.06 1112 LYS A C 1
ATOM 8666 O O . LYS A 1 1112 ? 25.093 -14.290 -9.642 1.00 98.06 1112 LYS A O 1
ATOM 8671 N N . ALA A 1 1113 ? 25.435 -14.194 -11.857 1.00 98.38 1113 ALA A N 1
ATOM 8672 C CA . ALA A 1 1113 ? 26.689 -13.450 -11.762 1.00 98.38 1113 ALA A CA 1
ATOM 8673 C C . ALA A 1 1113 ? 26.485 -12.063 -11.132 1.00 98.38 1113 ALA A C 1
ATOM 8675 O O . ALA A 1 1113 ? 27.249 -11.686 -10.244 1.00 98.38 1113 ALA A O 1
ATOM 8676 N N . CYS A 1 1114 ? 25.436 -11.340 -11.538 1.00 98.56 1114 CYS A N 1
ATOM 8677 C CA . CYS A 1 1114 ? 25.062 -10.058 -10.940 1.00 98.56 1114 CYS A CA 1
ATOM 8678 C C . CYS A 1 1114 ? 24.764 -10.211 -9.439 1.00 98.56 1114 CYS A C 1
ATOM 8680 O O . CYS A 1 1114 ? 25.432 -9.605 -8.599 1.00 98.56 1114 CYS A O 1
ATOM 8682 N N . ARG A 1 1115 ? 23.835 -11.110 -9.097 1.00 97.94 1115 ARG A N 1
ATOM 8683 C CA . ARG A 1 1115 ? 23.384 -11.353 -7.724 1.00 97.94 1115 ARG A CA 1
ATOM 8684 C C . ARG A 1 1115 ? 24.517 -11.744 -6.777 1.00 97.94 1115 ARG A C 1
ATOM 8686 O O . ARG A 1 1115 ? 24.637 -11.192 -5.685 1.00 97.94 1115 ARG A O 1
ATOM 8693 N N . GLU A 1 1116 ? 25.368 -12.680 -7.185 1.00 97.62 1116 GLU A N 1
ATOM 8694 C CA . GLU A 1 1116 ? 26.512 -13.117 -6.378 1.00 97.62 1116 GLU A CA 1
ATOM 8695 C C . GLU A 1 1116 ? 27.604 -12.036 -6.295 1.00 97.62 1116 GLU A C 1
ATOM 8697 O O . GLU A 1 1116 ? 28.244 -11.885 -5.253 1.00 97.62 1116 GLU A O 1
ATOM 8702 N N . GLY A 1 1117 ? 27.778 -11.224 -7.343 1.00 97.94 1117 GLY A N 1
ATOM 8703 C CA . GLY A 1 1117 ? 28.643 -10.042 -7.317 1.00 97.94 1117 GLY A CA 1
ATOM 8704 C C . GLY A 1 1117 ? 28.225 -9.022 -6.256 1.00 97.94 1117 GLY A C 1
ATOM 8705 O O . GLY A 1 1117 ? 29.067 -8.550 -5.486 1.00 97.94 1117 GLY A O 1
ATOM 8706 N N . ILE A 1 1118 ? 26.923 -8.740 -6.160 1.00 98.12 1118 ILE A N 1
ATOM 8707 C CA . ILE A 1 1118 ? 26.339 -7.860 -5.135 1.00 98.12 1118 ILE A CA 1
ATOM 8708 C C . ILE A 1 1118 ? 26.531 -8.466 -3.738 1.00 98.12 1118 ILE A C 1
ATOM 8710 O O . ILE A 1 1118 ? 27.036 -7.804 -2.828 1.00 98.12 1118 ILE A O 1
ATOM 8714 N N . ARG A 1 1119 ? 26.220 -9.758 -3.565 1.00 94.94 1119 ARG A N 1
ATOM 8715 C CA . ARG A 1 1119 ? 26.352 -10.467 -2.276 1.00 94.94 1119 ARG A CA 1
ATOM 8716 C C . ARG A 1 1119 ? 27.786 -10.491 -1.751 1.00 94.94 1119 ARG A C 1
ATOM 8718 O O . ARG A 1 1119 ? 28.011 -10.314 -0.551 1.00 94.94 1119 ARG A O 1
ATOM 8725 N N . HIS A 1 1120 ? 28.767 -10.648 -2.637 1.00 95.75 1120 HIS A N 1
ATOM 8726 C CA . HIS A 1 1120 ? 30.185 -10.573 -2.286 1.00 95.75 1120 HIS A CA 1
ATOM 8727 C C . HIS A 1 1120 ? 30.690 -9.137 -2.064 1.00 95.75 1120 HIS A C 1
ATOM 8729 O O . HIS A 1 1120 ? 31.808 -8.956 -1.583 1.00 95.75 1120 HIS A O 1
ATOM 8735 N N . GLY A 1 1121 ? 29.877 -8.112 -2.346 1.00 95.62 1121 GLY A N 1
ATOM 8736 C CA . GLY A 1 1121 ? 30.267 -6.704 -2.258 1.00 95.62 1121 GLY A CA 1
ATOM 8737 C C . GLY A 1 1121 ? 31.270 -6.281 -3.333 1.00 95.62 1121 GLY A C 1
ATOM 8738 O O . GLY A 1 1121 ? 32.083 -5.394 -3.080 1.00 95.62 1121 GLY A O 1
ATOM 8739 N N . LEU A 1 1122 ? 31.258 -6.951 -4.490 1.00 97.31 1122 LEU A N 1
ATOM 8740 C CA . LEU A 1 1122 ? 32.083 -6.602 -5.651 1.00 97.31 1122 LEU A CA 1
ATOM 8741 C C . LEU A 1 1122 ? 31.400 -5.538 -6.518 1.00 97.31 1122 LEU A C 1
ATOM 8743 O O . LEU A 1 1122 ? 32.080 -4.671 -7.059 1.00 97.31 1122 LEU A O 1
ATOM 8747 N N . VAL A 1 1123 ? 30.072 -5.609 -6.622 1.00 98.31 1123 VAL A N 1
ATOM 8748 C CA . VAL A 1 1123 ? 29.228 -4.704 -7.411 1.00 98.31 1123 VAL A CA 1
ATOM 8749 C C . VAL A 1 1123 ? 28.674 -3.587 -6.524 1.00 98.31 1123 VAL A C 1
ATOM 8751 O O . VAL A 1 1123 ? 28.137 -3.865 -5.453 1.00 98.31 1123 VAL A O 1
ATOM 8754 N N . ASN A 1 1124 ? 28.796 -2.339 -6.982 1.00 97.56 1124 ASN A N 1
ATOM 8755 C CA . ASN A 1 1124 ? 28.315 -1.139 -6.288 1.00 97.56 1124 ASN A CA 1
ATOM 8756 C C . ASN A 1 1124 ? 26.899 -0.733 -6.732 1.00 97.56 1124 ASN A C 1
ATOM 8758 O O . ASN A 1 1124 ? 26.096 -0.302 -5.909 1.00 97.56 1124 ASN A O 1
ATOM 8762 N N . SER A 1 1125 ? 26.593 -0.862 -8.024 1.00 98.38 1125 SER A N 1
ATOM 8763 C CA . SER A 1 1125 ? 25.261 -0.627 -8.603 1.00 98.38 1125 SER A CA 1
ATOM 8764 C C . SER A 1 1125 ? 24.984 -1.629 -9.715 1.00 98.38 1125 SER A C 1
ATOM 8766 O O . SER A 1 1125 ? 25.928 -2.136 -10.331 1.00 98.38 1125 SER A O 1
ATOM 8768 N N . ALA A 1 1126 ? 23.712 -1.921 -9.958 1.00 98.56 1126 ALA A N 1
ATOM 8769 C CA . ALA A 1 1126 ? 23.265 -2.804 -11.025 1.00 98.56 1126 ALA A CA 1
ATOM 8770 C C . ALA A 1 1126 ? 21.917 -2.322 -11.557 1.00 98.56 1126 ALA A C 1
ATOM 8772 O O . ALA A 1 1126 ? 21.089 -1.879 -10.768 1.00 98.56 1126 ALA A O 1
ATOM 8773 N N . HIS A 1 1127 ? 21.731 -2.411 -12.868 1.00 98.50 1127 HIS A N 1
ATOM 8774 C CA . HIS A 1 1127 ? 20.495 -2.044 -13.547 1.00 98.50 1127 HIS A CA 1
ATOM 8775 C C . HIS A 1 1127 ? 20.310 -2.922 -14.778 1.00 98.50 1127 HIS A C 1
ATOM 8777 O O . HIS A 1 1127 ? 21.279 -3.247 -15.478 1.00 98.50 1127 HIS A O 1
ATOM 8783 N N . ASP A 1 1128 ? 19.082 -3.349 -15.014 1.00 97.50 1128 ASP A N 1
ATOM 8784 C CA . ASP A 1 1128 ? 18.730 -4.174 -16.155 1.00 97.50 1128 ASP A CA 1
ATOM 8785 C C . ASP A 1 1128 ? 18.680 -3.342 -17.468 1.00 97.50 1128 ASP A C 1
ATOM 8787 O O . ASP A 1 1128 ? 18.875 -2.128 -17.470 1.00 97.50 1128 ASP A O 1
ATOM 8791 N N . CYS A 1 1129 ? 18.581 -3.995 -18.630 1.00 96.56 1129 CYS A N 1
ATOM 8792 C CA . CYS A 1 1129 ? 18.482 -3.315 -19.930 1.00 96.56 1129 CYS A CA 1
ATOM 8793 C C . CYS A 1 1129 ? 17.165 -3.680 -20.626 1.00 96.56 1129 CYS A C 1
ATOM 8795 O O . CYS A 1 1129 ? 17.167 -4.524 -21.526 1.00 96.56 1129 CYS A O 1
ATOM 8797 N N . ALA A 1 1130 ? 16.079 -3.026 -20.216 1.00 94.06 1130 ALA A N 1
ATOM 8798 C CA . ALA A 1 1130 ? 14.722 -3.237 -20.720 1.00 94.06 1130 ALA A CA 1
ATOM 8799 C C . ALA A 1 1130 ? 14.327 -2.238 -21.837 1.00 94.06 1130 ALA A C 1
ATOM 8801 O O . ALA A 1 1130 ? 14.994 -2.167 -22.879 1.00 94.06 1130 ALA A O 1
ATOM 8802 N N . GLU A 1 1131 ? 13.230 -1.487 -21.668 1.00 95.44 1131 GLU A N 1
ATOM 8803 C CA . GLU A 1 1131 ? 12.660 -0.601 -22.692 1.00 95.44 1131 GLU A CA 1
ATOM 8804 C C . GLU A 1 1131 ? 13.626 0.502 -23.135 1.00 95.44 1131 GLU A C 1
ATOM 8806 O O . GLU A 1 1131 ? 14.242 1.210 -22.344 1.00 95.44 1131 GLU A O 1
ATOM 8811 N N . GLY A 1 1132 ? 13.741 0.687 -24.452 1.00 95.25 1132 GLY A N 1
ATOM 8812 C CA . GLY A 1 1132 ? 14.681 1.655 -25.028 1.00 95.25 1132 GLY A CA 1
ATOM 8813 C C . GLY A 1 1132 ? 16.153 1.220 -24.976 1.00 95.25 1132 GLY A C 1
ATOM 8814 O O . GLY A 1 1132 ? 17.009 1.903 -25.548 1.00 95.25 1132 GLY A O 1
ATOM 8815 N N . GLY A 1 1133 ? 16.436 0.060 -24.377 1.00 96.69 1133 GLY A N 1
ATOM 8816 C CA . GLY A 1 1133 ? 17.687 -0.672 -24.498 1.00 96.69 1133 GLY A CA 1
ATOM 8817 C C . GLY A 1 1133 ? 18.877 -0.040 -23.778 1.00 96.69 1133 GLY A C 1
ATOM 8818 O O . GLY A 1 1133 ? 18.754 0.745 -22.839 1.00 96.69 1133 GLY A O 1
ATOM 8819 N N . PHE A 1 1134 ? 20.069 -0.396 -24.256 1.00 97.62 1134 PHE A N 1
ATOM 8820 C CA . PHE A 1 1134 ? 21.354 -0.083 -23.622 1.00 97.62 1134 PHE A CA 1
ATOM 8821 C C . PHE A 1 1134 ? 21.541 1.400 -23.264 1.00 97.62 1134 PHE A C 1
ATOM 8823 O O . PHE A 1 1134 ? 22.037 1.734 -22.189 1.00 97.62 1134 PHE A O 1
ATOM 8830 N N . THR A 1 1135 ? 21.157 2.302 -24.168 1.00 98.19 1135 THR A N 1
ATOM 8831 C CA . THR A 1 1135 ? 21.364 3.743 -23.970 1.00 98.19 1135 THR A CA 1
ATOM 8832 C C . THR A 1 1135 ? 20.429 4.328 -22.913 1.00 98.19 1135 THR A C 1
ATOM 8834 O O . THR A 1 1135 ? 20.847 5.221 -22.176 1.00 98.19 1135 THR A O 1
ATOM 8837 N N . VAL A 1 1136 ? 19.186 3.842 -22.827 1.00 98.44 1136 VAL A N 1
ATOM 8838 C CA . VAL A 1 1136 ? 18.222 4.300 -21.814 1.00 98.44 1136 VAL A CA 1
ATOM 8839 C C . VAL A 1 1136 ? 18.645 3.815 -20.433 1.00 98.44 1136 VAL A C 1
ATOM 8841 O O . VAL A 1 1136 ? 18.759 4.650 -19.541 1.00 98.44 1136 VAL A O 1
ATOM 8844 N N . ALA A 1 1137 ? 19.036 2.545 -20.297 1.00 98.31 1137 ALA A N 1
ATOM 8845 C CA . ALA A 1 1137 ? 19.556 2.010 -19.038 1.00 98.31 1137 ALA A CA 1
ATOM 8846 C C . ALA A 1 1137 ? 20.753 2.831 -18.511 1.00 98.31 1137 ALA A C 1
ATOM 8848 O O . ALA A 1 1137 ? 20.782 3.256 -17.359 1.00 98.31 1137 ALA A O 1
ATOM 8849 N N . LEU A 1 1138 ? 21.725 3.173 -19.372 1.00 98.56 1138 LEU A N 1
ATOM 8850 C CA . LEU A 1 1138 ? 22.835 4.056 -18.979 1.00 98.56 1138 LEU A CA 1
ATOM 8851 C C . LEU A 1 1138 ? 22.369 5.447 -18.526 1.00 98.56 1138 LEU A C 1
ATOM 8853 O O . LEU A 1 1138 ? 22.952 6.019 -17.602 1.00 98.56 1138 LEU A O 1
ATOM 8857 N N . ALA A 1 1139 ? 21.357 6.011 -19.189 1.00 98.56 1139 ALA A N 1
ATOM 8858 C CA . ALA A 1 1139 ? 20.794 7.301 -18.813 1.00 98.56 1139 ALA A CA 1
ATOM 8859 C C . ALA A 1 1139 ? 20.092 7.226 -17.451 1.00 98.56 1139 ALA A C 1
ATOM 8861 O O . ALA A 1 1139 ? 20.317 8.102 -16.618 1.00 98.56 1139 ALA A O 1
ATOM 8862 N N . GLU A 1 1140 ? 19.316 6.177 -17.186 1.00 98.25 1140 GLU A N 1
ATOM 8863 C CA . GLU A 1 1140 ? 18.632 5.955 -15.908 1.00 98.25 1140 GLU A CA 1
ATOM 8864 C C . GLU A 1 1140 ? 19.619 5.753 -14.758 1.00 98.25 1140 GLU A C 1
ATOM 8866 O O . GLU A 1 1140 ? 19.451 6.354 -13.694 1.00 98.25 1140 GLU A O 1
ATOM 8871 N N . CYS A 1 1141 ? 20.721 5.036 -14.986 1.00 98.50 1141 CYS A N 1
ATOM 8872 C CA . CYS A 1 1141 ? 21.799 4.934 -14.009 1.00 98.50 1141 CYS A CA 1
ATOM 8873 C C . CYS A 1 1141 ? 22.480 6.285 -13.720 1.00 98.50 1141 CYS A C 1
ATOM 8875 O O . CYS A 1 1141 ? 22.770 6.601 -12.559 1.00 98.50 1141 CYS A O 1
ATOM 8877 N N . CYS A 1 1142 ? 22.711 7.107 -14.754 1.00 98.56 1142 CYS A N 1
ATOM 8878 C CA . CYS A 1 1142 ? 23.247 8.463 -14.594 1.00 98.56 1142 CYS A CA 1
ATOM 8879 C C . CYS A 1 1142 ? 22.291 9.359 -13.790 1.00 98.56 1142 CYS A C 1
ATOM 8881 O O . CYS A 1 1142 ? 22.712 10.035 -12.849 1.00 98.56 1142 CYS A O 1
ATOM 8883 N N . ILE A 1 1143 ? 21.001 9.345 -14.147 1.00 97.25 1143 ILE A N 1
ATOM 8884 C CA . ILE A 1 1143 ? 19.926 10.105 -13.494 1.00 97.25 1143 ILE A CA 1
ATOM 8885 C C . ILE A 1 1143 ? 19.796 9.683 -12.027 1.00 97.25 1143 ILE A C 1
ATOM 8887 O O . ILE A 1 1143 ? 19.850 10.532 -11.139 1.00 97.25 1143 ILE A O 1
ATOM 8891 N N . GLY A 1 1144 ? 19.676 8.380 -11.761 1.00 93.38 1144 GLY A N 1
ATOM 8892 C CA . GLY A 1 1144 ? 19.495 7.837 -10.415 1.00 93.38 1144 GLY A CA 1
ATOM 8893 C C . GLY A 1 1144 ? 20.699 8.062 -9.499 1.00 93.38 1144 GLY A C 1
ATOM 8894 O O . GLY A 1 1144 ? 20.526 8.277 -8.301 1.00 93.38 1144 GLY A O 1
ATOM 8895 N N . GLY A 1 1145 ? 21.916 8.046 -10.055 1.00 94.62 1145 GLY A N 1
ATOM 8896 C CA . GLY A 1 1145 ? 23.156 8.310 -9.317 1.00 94.62 1145 GLY A CA 1
ATOM 8897 C C . GLY A 1 1145 ? 23.524 9.790 -9.201 1.00 94.62 1145 GLY A C 1
ATOM 8898 O O . GLY A 1 1145 ? 24.421 10.147 -8.440 1.00 94.62 1145 GLY A O 1
ATOM 8899 N N . ASN A 1 1146 ? 22.851 10.659 -9.959 1.00 96.00 1146 ASN A N 1
ATOM 8900 C CA . ASN A 1 1146 ? 23.243 12.049 -10.174 1.00 96.00 1146 ASN A CA 1
ATOM 8901 C C . ASN A 1 1146 ? 24.732 12.203 -10.579 1.00 96.00 1146 ASN A C 1
ATOM 8903 O O . ASN A 1 1146 ? 25.453 13.065 -10.068 1.00 96.00 1146 ASN A O 1
ATOM 8907 N N . LEU A 1 1147 ? 25.204 11.318 -11.461 1.00 97.75 1147 LEU A N 1
ATOM 8908 C CA . LEU A 1 1147 ? 26.591 11.233 -11.931 1.00 97.75 1147 LEU A CA 1
ATOM 8909 C C . LEU A 1 1147 ? 26.612 10.918 -13.431 1.00 97.75 1147 LEU A C 1
ATOM 8911 O O . LEU A 1 1147 ? 25.805 10.132 -13.912 1.00 97.75 1147 LEU A O 1
ATOM 8915 N N . GLY A 1 1148 ? 27.546 11.507 -14.176 1.00 98.31 1148 GLY A N 1
ATOM 8916 C CA . GLY A 1 1148 ? 27.761 11.191 -15.590 1.00 98.31 1148 GLY A CA 1
ATOM 8917 C C . GLY A 1 1148 ? 28.528 9.885 -15.818 1.00 98.31 1148 GLY A C 1
ATOM 8918 O O . GLY A 1 1148 ? 29.030 9.256 -14.883 1.00 98.31 1148 GLY A O 1
ATOM 8919 N N . ALA A 1 1149 ? 28.685 9.501 -17.083 1.00 98.44 1149 ALA A N 1
ATOM 8920 C CA . ALA A 1 1149 ? 29.462 8.333 -17.485 1.00 98.44 1149 ALA A CA 1
ATOM 8921 C C . ALA A 1 1149 ? 30.095 8.524 -18.865 1.00 98.44 1149 ALA A C 1
ATOM 8923 O O . ALA A 1 1149 ? 29.494 9.112 -19.763 1.00 98.44 1149 ALA A O 1
ATOM 8924 N N . VAL A 1 1150 ? 31.294 7.968 -19.048 1.00 98.38 1150 VAL A N 1
ATOM 8925 C CA . VAL A 1 1150 ? 31.941 7.837 -20.359 1.00 98.38 1150 VAL A CA 1
ATOM 8926 C C . VAL A 1 1150 ? 31.993 6.360 -20.717 1.00 98.38 1150 VAL A C 1
ATOM 8928 O O . VAL A 1 1150 ? 32.658 5.576 -20.038 1.00 98.38 1150 VAL A O 1
ATOM 8931 N N . VAL A 1 1151 ? 31.297 5.990 -21.787 1.00 98.19 1151 VAL A N 1
ATOM 8932 C CA . VAL A 1 1151 ? 31.074 4.606 -22.201 1.00 98.19 1151 VAL A CA 1
ATOM 8933 C C . VAL A 1 1151 ? 31.508 4.405 -23.650 1.00 98.19 1151 VAL A C 1
ATOM 8935 O O . VAL A 1 1151 ? 31.272 5.234 -24.528 1.00 98.19 1151 VAL A O 1
ATOM 8938 N N . HIS A 1 1152 ? 32.152 3.278 -23.911 1.00 97.38 1152 HIS A N 1
ATOM 8939 C CA . HIS A 1 1152 ? 32.435 2.750 -25.229 1.00 97.38 1152 HIS A CA 1
ATOM 8940 C C . HIS A 1 1152 ? 31.326 1.783 -25.628 1.00 97.38 1152 HIS A C 1
ATOM 8942 O O . HIS A 1 1152 ? 31.079 0.791 -24.943 1.00 97.38 1152 HIS A O 1
ATOM 8948 N N . LEU A 1 1153 ? 30.674 2.071 -26.752 1.00 95.19 1153 LEU A N 1
ATOM 8949 C CA . LEU A 1 1153 ? 29.638 1.207 -27.301 1.00 95.19 1153 LEU A CA 1
ATOM 8950 C C . LEU A 1 1153 ? 30.233 -0.184 -27.596 1.00 95.19 1153 LEU A C 1
ATOM 8952 O O . LEU A 1 1153 ? 31.269 -0.258 -28.275 1.00 95.19 1153 LEU A O 1
ATOM 8956 N N . PRO A 1 1154 ? 29.619 -1.280 -27.112 1.00 93.56 1154 PRO A N 1
ATOM 8957 C CA . PRO A 1 1154 ? 30.048 -2.627 -27.463 1.00 93.56 1154 PRO A CA 1
ATOM 8958 C C . PRO A 1 1154 ? 30.071 -2.844 -28.980 1.00 93.56 1154 PRO A C 1
ATOM 8960 O O . PRO A 1 1154 ? 29.338 -2.211 -29.742 1.00 93.56 1154 PRO A O 1
ATOM 8963 N N . THR A 1 1155 ? 30.953 -3.731 -29.442 1.00 88.06 1155 THR A N 1
ATOM 8964 C CA . THR A 1 1155 ? 31.099 -3.972 -30.885 1.00 88.06 1155 THR A CA 1
ATOM 8965 C C . THR A 1 1155 ? 29.862 -4.683 -31.424 1.00 88.06 1155 THR A C 1
ATOM 8967 O O . THR A 1 1155 ? 29.522 -5.764 -30.954 1.00 88.06 1155 THR A O 1
ATOM 8970 N N . PHE A 1 1156 ? 29.233 -4.100 -32.444 1.00 91.44 1156 PHE A N 1
ATOM 8971 C CA . PHE A 1 1156 ? 28.040 -4.639 -33.091 1.00 91.44 1156 PHE A CA 1
ATOM 8972 C C . PHE A 1 1156 ? 28.150 -4.496 -34.613 1.00 91.44 1156 PHE A C 1
ATOM 8974 O O . PHE A 1 1156 ? 28.489 -3.424 -35.115 1.00 91.44 1156 PHE A O 1
ATOM 8981 N N . ASP A 1 1157 ? 27.889 -5.583 -35.342 1.00 89.19 1157 ASP A N 1
ATOM 8982 C CA . ASP A 1 1157 ? 27.877 -5.606 -36.811 1.00 89.19 1157 ASP A CA 1
ATOM 8983 C C . ASP A 1 1157 ? 26.455 -5.320 -37.313 1.00 89.19 1157 ASP A C 1
ATOM 8985 O O . ASP A 1 1157 ? 25.684 -6.228 -37.622 1.00 89.19 1157 ASP A O 1
ATOM 8989 N N . GLY A 1 1158 ? 26.078 -4.041 -37.312 1.00 91.00 1158 GLY A N 1
ATOM 8990 C CA . GLY A 1 1158 ? 24.743 -3.598 -37.704 1.00 91.00 1158 GLY A CA 1
ATOM 8991 C C . GLY A 1 1158 ? 24.584 -2.081 -37.671 1.00 91.00 1158 GLY A C 1
ATOM 8992 O O . GLY A 1 1158 ? 25.560 -1.332 -37.721 1.00 91.00 1158 GLY A O 1
ATOM 8993 N N . ARG A 1 1159 ? 23.334 -1.613 -37.635 1.00 94.12 1159 ARG A N 1
ATOM 8994 C CA . ARG A 1 1159 ? 23.009 -0.180 -37.648 1.00 94.12 1159 ARG A CA 1
ATOM 8995 C C . ARG A 1 1159 ? 23.238 0.472 -36.280 1.00 94.12 1159 ARG A C 1
ATOM 8997 O O . ARG A 1 1159 ? 23.091 -0.173 -35.243 1.00 94.12 1159 ARG A O 1
ATOM 9004 N N . PHE A 1 1160 ? 23.540 1.772 -36.276 1.00 94.94 1160 PHE A N 1
ATOM 9005 C CA . PHE A 1 1160 ? 23.784 2.531 -35.043 1.00 94.94 1160 PHE A CA 1
ATOM 9006 C C . PHE A 1 1160 ? 22.547 2.649 -34.147 1.00 94.94 1160 PHE A C 1
ATOM 9008 O O . PHE A 1 1160 ? 22.672 2.497 -32.936 1.00 94.94 1160 PHE A O 1
ATOM 9015 N N . ASP A 1 1161 ? 21.357 2.866 -34.715 1.00 96.00 1161 ASP A N 1
ATOM 9016 C CA . ASP A 1 1161 ? 20.105 2.903 -33.944 1.00 96.00 1161 ASP A CA 1
ATOM 9017 C C . ASP A 1 1161 ? 19.818 1.576 -33.235 1.00 96.00 1161 ASP A C 1
ATOM 9019 O O . ASP A 1 1161 ? 19.384 1.570 -32.088 1.00 96.00 1161 ASP A O 1
ATOM 9023 N N . THR A 1 1162 ? 20.123 0.460 -33.894 1.00 96.50 1162 THR A N 1
ATOM 9024 C CA . THR A 1 1162 ? 19.979 -0.884 -33.322 1.00 96.50 1162 THR A CA 1
ATOM 9025 C C . THR A 1 1162 ? 20.947 -1.093 -32.165 1.00 96.50 1162 THR A C 1
ATOM 9027 O O . THR A 1 1162 ? 20.535 -1.541 -31.102 1.00 96.50 1162 THR A O 1
ATOM 9030 N N . ALA A 1 1163 ? 22.214 -0.705 -32.328 1.00 95.94 1163 ALA A N 1
ATOM 9031 C CA . ALA A 1 1163 ? 23.202 -0.806 -31.258 1.00 95.94 1163 ALA A CA 1
ATOM 9032 C C . ALA A 1 1163 ? 22.874 0.093 -30.051 1.00 95.94 1163 ALA A C 1
ATOM 9034 O O . ALA A 1 1163 ? 23.132 -0.289 -28.915 1.00 95.94 1163 ALA A O 1
ATOM 9035 N N . LEU A 1 1164 ? 22.331 1.290 -30.282 1.00 97.19 1164 LEU A N 1
ATOM 9036 C CA . LEU A 1 1164 ? 22.049 2.255 -29.217 1.00 97.19 1164 LEU A CA 1
ATOM 9037 C C . LEU A 1 1164 ? 20.732 1.966 -28.484 1.00 97.19 1164 LEU A C 1
ATOM 9039 O O . LEU A 1 1164 ? 20.706 2.031 -27.255 1.00 97.19 1164 LEU A O 1
ATOM 9043 N N . PHE A 1 1165 ? 19.658 1.675 -29.221 1.00 97.75 1165 PHE A N 1
ATOM 9044 C CA . PHE A 1 1165 ? 18.284 1.661 -28.698 1.00 97.75 1165 PHE A CA 1
ATOM 9045 C C . PHE A 1 1165 ? 17.525 0.355 -28.963 1.00 97.75 1165 PHE A C 1
ATOM 9047 O O . PHE A 1 1165 ? 16.322 0.270 -28.706 1.00 97.75 1165 PHE A O 1
ATOM 9054 N N . GLY A 1 1166 ? 18.190 -0.657 -29.526 1.00 97.31 1166 GLY A N 1
ATOM 9055 C CA . GLY A 1 1166 ? 17.624 -1.996 -29.596 1.00 97.31 1166 GLY A CA 1
ATOM 9056 C C . GLY A 1 1166 ? 17.551 -2.621 -28.209 1.00 97.31 1166 GLY A C 1
ATOM 9057 O O . GLY A 1 1166 ? 18.450 -2.460 -27.383 1.00 97.31 1166 GLY A O 1
ATOM 9058 N N . GLU A 1 1167 ? 16.458 -3.329 -27.966 1.00 97.62 1167 GLU A N 1
ATOM 9059 C CA . GLU A 1 1167 ? 16.182 -3.959 -26.681 1.00 97.62 1167 GLU A CA 1
ATOM 9060 C C . GLU A 1 1167 ? 16.863 -5.330 -26.622 1.00 97.62 1167 GLU A C 1
ATOM 9062 O O . GLU A 1 1167 ? 17.105 -5.981 -27.650 1.00 97.62 1167 GLU A O 1
ATOM 9067 N N . LEU A 1 1168 ? 17.237 -5.739 -25.411 1.00 95.69 1168 LEU A N 1
ATOM 9068 C CA . LEU A 1 1168 ? 18.109 -6.878 -25.149 1.00 95.69 1168 LEU A CA 1
ATOM 9069 C C . LEU A 1 1168 ? 17.424 -7.840 -24.178 1.00 95.69 1168 LEU A C 1
ATOM 9071 O O . LEU A 1 1168 ? 16.802 -7.431 -23.208 1.00 95.69 1168 LEU A O 1
ATOM 9075 N N . ALA A 1 1169 ? 17.597 -9.138 -24.411 1.00 94.38 1169 ALA A N 1
ATOM 9076 C CA . ALA A 1 1169 ? 17.394 -10.133 -23.364 1.00 94.38 1169 ALA A CA 1
ATOM 9077 C C . ALA A 1 1169 ? 18.732 -10.395 -22.658 1.00 94.38 1169 ALA A C 1
ATOM 9079 O O . ALA A 1 1169 ? 19.792 -10.276 -23.277 1.00 94.38 1169 ALA A O 1
ATOM 9080 N N . SER A 1 1170 ? 18.689 -10.814 -21.393 1.00 96.69 1170 SER A N 1
ATOM 9081 C CA . SER A 1 1170 ? 19.869 -11.270 -20.645 1.00 96.69 1170 SER A CA 1
ATOM 9082 C C . SER A 1 1170 ? 20.988 -10.233 -20.543 1.00 96.69 1170 SER A C 1
ATOM 9084 O O . SER A 1 1170 ? 22.158 -10.570 -20.729 1.00 96.69 1170 SER A O 1
ATOM 9086 N N . ALA A 1 1171 ? 20.628 -8.980 -20.260 1.00 97.44 1171 ALA A N 1
ATOM 9087 C CA . ALA A 1 1171 ? 21.552 -7.855 -20.207 1.00 97.44 1171 ALA A CA 1
ATOM 9088 C C . ALA A 1 1171 ? 21.401 -7.069 -18.897 1.00 97.44 1171 ALA A C 1
ATOM 9090 O O . ALA A 1 1171 ? 20.296 -6.673 -18.534 1.00 97.44 1171 ALA A O 1
ATOM 9091 N N . ILE A 1 1172 ? 22.517 -6.862 -18.194 1.00 98.69 1172 ILE A N 1
ATOM 9092 C CA . ILE A 1 1172 ? 22.603 -6.056 -16.966 1.00 98.69 1172 ILE A CA 1
ATOM 9093 C C . ILE A 1 1172 ? 23.854 -5.182 -17.056 1.00 98.69 1172 ILE A C 1
ATOM 9095 O O . ILE A 1 1172 ? 24.921 -5.664 -17.447 1.00 98.69 1172 ILE A O 1
ATOM 9099 N N . ILE A 1 1173 ? 23.755 -3.917 -16.662 1.00 98.56 1173 ILE A N 1
ATOM 9100 C CA . ILE A 1 1173 ? 24.902 -3.023 -16.492 1.00 98.56 1173 ILE A CA 1
ATOM 9101 C C . ILE A 1 1173 ? 25.226 -2.926 -15.004 1.00 98.56 1173 ILE A C 1
ATOM 9103 O O . ILE A 1 1173 ? 24.333 -2.774 -14.177 1.00 98.56 1173 ILE A O 1
ATOM 9107 N N . VAL A 1 1174 ? 26.511 -3.014 -14.656 1.00 98.75 1174 VAL A N 1
ATOM 9108 C CA . VAL A 1 1174 ? 26.974 -2.901 -13.268 1.00 98.75 1174 VAL A CA 1
ATOM 9109 C C . VAL A 1 1174 ? 28.126 -1.915 -13.127 1.00 98.75 1174 VAL A C 1
ATOM 9111 O O . VAL A 1 1174 ? 28.961 -1.801 -14.029 1.00 98.75 1174 VAL A O 1
ATOM 9114 N N . SER A 1 1175 ? 28.213 -1.248 -11.972 1.00 98.62 1175 SER A N 1
ATOM 9115 C CA . SER A 1 1175 ? 29.393 -0.467 -11.581 1.00 98.62 1175 SER A CA 1
ATOM 9116 C C . SER A 1 1175 ? 30.228 -1.203 -10.532 1.00 98.62 1175 SER A C 1
ATOM 9118 O O . SER A 1 1175 ? 29.696 -1.845 -9.623 1.00 98.62 1175 SER A O 1
ATOM 9120 N N . VAL A 1 1176 ? 31.551 -1.123 -10.661 1.00 98.56 1176 VAL A N 1
ATOM 9121 C CA . VAL A 1 1176 ? 32.520 -1.814 -9.802 1.00 98.56 1176 VAL A CA 1
ATOM 9122 C C . VAL A 1 1176 ? 33.657 -0.866 -9.450 1.00 98.56 1176 VAL A C 1
ATOM 9124 O O . VAL A 1 1176 ? 34.236 -0.221 -10.326 1.00 98.56 1176 VAL A O 1
ATOM 9127 N N . SER A 1 1177 ? 34.020 -0.810 -8.169 1.00 97.81 1177 SER A N 1
ATOM 9128 C CA . SER A 1 1177 ? 35.172 -0.023 -7.726 1.00 97.81 1177 SER A CA 1
ATOM 9129 C C . SER A 1 1177 ? 36.465 -0.509 -8.404 1.00 97.81 1177 SER A C 1
ATOM 9131 O O . SER A 1 1177 ? 36.683 -1.723 -8.480 1.00 97.81 1177 SER A O 1
ATOM 9133 N N . PRO A 1 1178 ? 37.376 0.387 -8.831 1.00 97.56 1178 PRO A N 1
ATOM 9134 C CA . PRO A 1 1178 ? 38.663 -0.006 -9.409 1.00 97.56 1178 PRO A CA 1
ATOM 9135 C C . PRO A 1 1178 ? 39.482 -0.956 -8.523 1.00 97.56 1178 PRO A C 1
ATOM 9137 O O . PRO A 1 1178 ? 40.192 -1.814 -9.046 1.00 97.56 1178 PRO A O 1
ATOM 9140 N N . ASP A 1 1179 ? 39.346 -0.849 -7.197 1.00 97.12 1179 ASP A N 1
ATOM 9141 C CA . ASP A 1 1179 ? 40.026 -1.717 -6.226 1.00 97.12 1179 ASP A CA 1
ATOM 9142 C C . ASP A 1 1179 ? 39.545 -3.178 -6.301 1.00 97.12 1179 ASP A C 1
ATOM 9144 O O . ASP A 1 1179 ? 40.296 -4.102 -5.988 1.00 97.12 1179 ASP A O 1
ATOM 9148 N N . ASN A 1 1180 ? 38.309 -3.399 -6.759 1.00 97.25 1180 ASN A N 1
ATOM 9149 C CA . ASN A 1 1180 ? 37.704 -4.721 -6.918 1.00 97.25 1180 ASN A CA 1
ATOM 9150 C C . ASN A 1 1180 ? 37.870 -5.298 -8.332 1.00 97.25 1180 ASN A C 1
ATOM 9152 O O . ASN A 1 1180 ? 37.448 -6.433 -8.562 1.00 97.25 1180 ASN A O 1
ATOM 9156 N N . LYS A 1 1181 ? 38.495 -4.569 -9.271 1.00 97.62 1181 LYS A N 1
ATOM 9157 C CA . LYS A 1 1181 ? 38.597 -4.952 -10.690 1.00 97.62 1181 LYS A CA 1
ATOM 9158 C C . LYS A 1 1181 ? 39.091 -6.386 -10.892 1.00 97.62 1181 LYS A C 1
ATOM 9160 O O . LYS A 1 1181 ? 38.403 -7.194 -11.505 1.00 97.62 1181 LYS A O 1
ATOM 9165 N N . GLU A 1 1182 ? 40.271 -6.710 -10.362 1.00 97.69 1182 GLU A N 1
ATOM 9166 C CA . GLU A 1 1182 ? 40.891 -8.027 -10.570 1.00 97.69 1182 GLU A CA 1
ATOM 9167 C C . GLU A 1 1182 ? 40.023 -9.162 -10.002 1.00 97.69 1182 GLU A C 1
ATOM 9169 O O . GLU A 1 1182 ? 39.882 -10.213 -10.626 1.00 97.69 1182 GLU A O 1
ATOM 9174 N N . ALA A 1 1183 ? 39.407 -8.942 -8.835 1.00 97.69 1183 ALA A N 1
ATOM 9175 C CA . ALA A 1 1183 ? 38.527 -9.920 -8.201 1.00 97.69 1183 ALA A CA 1
ATOM 9176 C C . ALA A 1 1183 ? 37.230 -10.125 -9.000 1.00 97.69 1183 ALA A C 1
ATOM 9178 O O . ALA A 1 1183 ? 36.785 -11.261 -9.167 1.00 97.69 1183 ALA A O 1
ATOM 9179 N N . TRP A 1 1184 ? 36.648 -9.040 -9.514 1.00 98.12 1184 TRP A N 1
ATOM 9180 C CA . TRP A 1 1184 ? 35.437 -9.075 -10.326 1.00 98.12 1184 TRP A CA 1
ATOM 9181 C C . TRP A 1 1184 ? 35.657 -9.759 -11.677 1.00 98.12 1184 TRP A C 1
ATOM 9183 O O . TRP A 1 1184 ? 34.901 -10.657 -12.039 1.00 98.12 1184 TRP A O 1
ATOM 9193 N N . GLU A 1 1185 ? 36.721 -9.409 -12.399 1.00 98.25 1185 GLU A N 1
ATOM 9194 C CA . GLU A 1 1185 ? 37.024 -10.009 -13.704 1.00 98.25 1185 GLU A CA 1
ATOM 9195 C C . GLU A 1 1185 ? 37.369 -11.496 -13.589 1.00 98.25 1185 GLU A C 1
ATOM 9197 O O . GLU A 1 1185 ? 36.945 -12.291 -14.428 1.00 98.25 1185 GLU A O 1
ATOM 9202 N N . GLN A 1 1186 ? 38.075 -11.900 -12.527 1.00 97.31 1186 GLN A N 1
ATOM 9203 C CA . GLN A 1 1186 ? 38.308 -13.317 -12.249 1.00 97.31 1186 GLN A CA 1
ATOM 9204 C C . GLN A 1 1186 ? 36.992 -14.044 -11.938 1.00 97.31 1186 GLN A C 1
ATOM 9206 O O . GLN A 1 1186 ? 36.736 -15.114 -12.491 1.00 97.31 1186 GLN A O 1
ATOM 9211 N N . PHE A 1 1187 ? 36.126 -13.452 -11.108 1.00 97.56 1187 PHE A N 1
ATOM 9212 C CA . PHE A 1 1187 ? 34.809 -14.013 -10.811 1.00 97.56 1187 PHE A CA 1
ATOM 9213 C C . PHE A 1 1187 ? 33.961 -14.185 -12.083 1.00 97.56 1187 PHE A C 1
ATOM 9215 O O . PHE A 1 1187 ? 33.363 -15.244 -12.286 1.00 97.56 1187 PHE A O 1
ATOM 9222 N N . LEU A 1 1188 ? 33.943 -13.183 -12.964 1.00 97.69 1188 LEU A N 1
ATOM 9223 C CA . LEU A 1 1188 ? 33.235 -13.243 -14.240 1.00 97.69 1188 LEU A CA 1
ATOM 9224 C C . LEU A 1 1188 ? 33.857 -14.248 -15.218 1.00 97.69 1188 LEU A C 1
ATOM 9226 O O . LEU A 1 1188 ? 33.125 -14.923 -15.936 1.00 97.69 1188 LEU A O 1
ATOM 9230 N N . ALA A 1 1189 ? 35.182 -14.394 -15.251 1.00 96.44 1189 ALA A N 1
ATOM 9231 C CA . ALA A 1 1189 ? 35.840 -15.416 -16.064 1.00 96.44 1189 ALA A CA 1
ATOM 9232 C C . ALA A 1 1189 ? 35.421 -16.839 -15.653 1.00 96.44 1189 ALA A C 1
ATOM 9234 O O . ALA A 1 1189 ? 35.249 -17.697 -16.519 1.00 96.44 1189 ALA A O 1
ATOM 9235 N N . ASP A 1 1190 ? 35.209 -17.067 -14.355 1.00 95.00 1190 ASP A N 1
ATOM 9236 C CA . ASP A 1 1190 ? 34.807 -18.368 -13.818 1.00 95.00 1190 ASP A CA 1
ATOM 9237 C C . ASP A 1 1190 ? 33.295 -18.635 -13.956 1.00 95.00 1190 ASP A C 1
ATOM 9239 O O . ASP A 1 1190 ? 32.892 -19.780 -14.171 1.00 95.00 1190 ASP A O 1
ATOM 9243 N N . ASN A 1 1191 ? 32.450 -17.600 -13.850 1.00 93.44 1191 ASN A N 1
ATOM 9244 C CA . ASN A 1 1191 ? 30.988 -17.753 -13.752 1.00 93.44 1191 ASN A CA 1
ATOM 9245 C C . ASN A 1 1191 ? 30.200 -17.288 -14.989 1.00 93.44 1191 ASN A C 1
ATOM 9247 O O . ASN A 1 1191 ? 29.077 -17.744 -15.191 1.00 93.44 1191 ASN A O 1
ATOM 9251 N N . LEU A 1 1192 ? 30.766 -16.412 -15.823 1.00 96.44 1192 LEU A N 1
ATOM 9252 C CA . LEU A 1 1192 ? 30.130 -15.860 -17.026 1.00 96.44 1192 LEU A CA 1
ATOM 9253 C C . LEU A 1 1192 ? 31.128 -15.754 -18.207 1.00 96.44 1192 LEU A C 1
ATOM 9255 O O . LEU A 1 1192 ? 31.248 -14.704 -18.837 1.00 96.44 1192 LEU A O 1
ATOM 9259 N N . PRO A 1 1193 ? 31.885 -16.814 -18.548 1.00 94.00 1193 PRO A N 1
ATOM 9260 C CA . PRO A 1 1193 ? 32.976 -16.720 -19.518 1.00 94.00 1193 PRO A CA 1
ATOM 9261 C C . PRO A 1 1193 ? 32.499 -16.223 -20.891 1.00 94.00 1193 PRO A C 1
ATOM 9263 O O . PRO A 1 1193 ? 31.540 -16.751 -21.456 1.00 94.00 1193 PRO A O 1
ATOM 9266 N N . ASN A 1 1194 ? 33.220 -15.246 -21.452 1.00 92.06 1194 ASN A N 1
ATOM 9267 C CA . ASN A 1 1194 ? 32.972 -14.616 -22.760 1.00 92.06 1194 ASN A CA 1
ATOM 9268 C C . ASN A 1 1194 ? 31.634 -13.863 -22.913 1.00 92.06 1194 ASN A C 1
ATOM 9270 O O . ASN A 1 1194 ? 31.312 -13.463 -24.027 1.00 92.06 1194 ASN A O 1
ATOM 9274 N N . ASN A 1 1195 ? 30.864 -13.664 -21.839 1.00 95.75 1195 ASN A N 1
ATOM 9275 C CA . ASN A 1 1195 ? 29.576 -12.960 -21.873 1.00 95.75 1195 ASN A CA 1
ATOM 9276 C C . ASN A 1 1195 ? 29.589 -11.738 -20.941 1.00 95.75 1195 ASN A C 1
ATOM 9278 O O . ASN A 1 1195 ? 28.668 -11.529 -20.157 1.00 95.75 1195 ASN A O 1
ATOM 9282 N N . TRP A 1 1196 ? 30.673 -10.965 -20.982 1.00 97.31 1196 TRP A N 1
ATOM 9283 C CA . TRP A 1 1196 ? 30.796 -9.685 -20.288 1.00 97.31 1196 TRP A CA 1
ATOM 9284 C C . TRP A 1 1196 ? 31.823 -8.790 -20.983 1.00 97.31 1196 TRP A C 1
ATOM 9286 O O . TRP A 1 1196 ? 32.703 -9.276 -21.698 1.00 97.31 1196 TRP A O 1
ATOM 9296 N N . GLN A 1 1197 ? 31.729 -7.482 -20.750 1.00 97.25 1197 GLN A N 1
ATOM 9297 C CA . GLN A 1 1197 ? 32.670 -6.496 -21.275 1.00 97.25 1197 GLN A CA 1
ATOM 9298 C C . GLN A 1 1197 ? 32.813 -5.303 -20.314 1.00 97.25 1197 GLN A C 1
ATOM 9300 O O . GLN A 1 1197 ? 31.811 -4.779 -19.839 1.00 97.25 1197 GLN A O 1
ATOM 9305 N N . GLU A 1 1198 ? 34.043 -4.836 -20.064 1.00 97.81 1198 GLU A N 1
ATOM 9306 C CA . GLU A 1 1198 ? 34.286 -3.499 -19.490 1.00 97.81 1198 GLU A CA 1
ATOM 9307 C C . GLU A 1 1198 ? 33.971 -2.451 -20.563 1.00 97.81 1198 GLU A C 1
ATOM 9309 O O . GLU A 1 1198 ? 34.589 -2.434 -21.632 1.00 97.81 1198 GLU A O 1
ATOM 9314 N N . ILE A 1 1199 ? 32.983 -1.602 -20.300 1.00 97.75 1199 ILE A N 1
ATOM 9315 C CA . ILE A 1 1199 ? 32.453 -0.654 -21.282 1.00 97.75 1199 ILE A CA 1
ATOM 9316 C C . ILE A 1 1199 ? 32.780 0.793 -20.944 1.00 97.75 1199 ILE A C 1
ATOM 9318 O O . ILE A 1 1199 ? 32.703 1.630 -21.831 1.00 97.75 1199 ILE A O 1
ATOM 9322 N N . GLY A 1 1200 ? 33.175 1.138 -19.720 1.00 97.81 1200 GLY A N 1
ATOM 9323 C CA . GLY A 1 1200 ? 33.435 2.543 -19.420 1.00 97.81 1200 GLY A CA 1
ATOM 9324 C C . GLY A 1 1200 ? 33.747 2.858 -17.973 1.00 97.81 1200 GLY A C 1
ATOM 9325 O O . GLY A 1 1200 ? 34.165 2.003 -17.195 1.00 97.81 1200 GLY A O 1
ATOM 9326 N N . THR A 1 1201 ? 33.555 4.123 -17.616 1.00 98.50 1201 THR A N 1
ATOM 9327 C CA . THR A 1 1201 ? 33.802 4.631 -16.265 1.00 98.50 1201 THR A CA 1
ATOM 9328 C C . THR A 1 1201 ? 32.779 5.709 -15.912 1.00 98.50 1201 THR A C 1
ATOM 9330 O O . THR A 1 1201 ? 32.474 6.573 -16.739 1.00 98.50 1201 THR A O 1
ATOM 9333 N N . VAL A 1 1202 ? 32.281 5.688 -14.676 1.00 98.62 1202 VAL A N 1
ATOM 9334 C CA . VAL A 1 1202 ? 31.429 6.740 -14.105 1.00 98.62 1202 VAL A CA 1
ATOM 9335 C C . VAL A 1 1202 ? 32.265 8.009 -13.941 1.00 98.62 1202 VAL A C 1
ATOM 9337 O O . VAL A 1 1202 ? 33.300 7.987 -13.269 1.00 98.62 1202 VAL A O 1
ATOM 9340 N N . LYS A 1 1203 ? 31.865 9.115 -14.574 1.00 96.50 1203 LYS A N 1
ATOM 9341 C CA . LYS A 1 1203 ? 32.638 10.364 -14.574 1.00 96.50 1203 LYS A CA 1
ATOM 9342 C C . LYS A 1 1203 ? 31.828 11.577 -15.017 1.00 96.50 1203 LYS A C 1
ATOM 9344 O O . LYS A 1 1203 ? 31.104 11.519 -16.006 1.00 96.50 1203 LYS A O 1
ATOM 9349 N N . GLY A 1 1204 ? 32.092 12.721 -14.386 1.00 93.62 1204 GLY A N 1
ATOM 9350 C CA . GLY A 1 1204 ? 31.584 14.014 -14.846 1.00 93.62 1204 GLY A CA 1
ATOM 9351 C C . GLY A 1 1204 ? 30.077 14.189 -14.645 1.00 93.62 1204 GLY A C 1
ATOM 9352 O O . GLY A 1 1204 ? 29.488 13.574 -13.763 1.00 93.62 1204 GLY A O 1
ATOM 9353 N N . ASN A 1 1205 ? 29.467 15.067 -15.449 1.00 95.69 1205 ASN A N 1
ATOM 9354 C CA . ASN A 1 1205 ? 28.048 15.447 -15.355 1.00 95.69 1205 ASN A CA 1
ATOM 9355 C C . ASN A 1 1205 ? 27.308 15.299 -16.699 1.00 95.69 1205 ASN A C 1
ATOM 9357 O O . ASN A 1 1205 ? 26.385 16.053 -17.007 1.00 95.69 1205 ASN A O 1
ATOM 9361 N N . SER A 1 1206 ? 27.780 14.384 -17.542 1.00 97.75 1206 SER A N 1
ATOM 9362 C CA . SER A 1 1206 ? 27.231 14.096 -18.867 1.00 97.75 1206 SER A CA 1
ATOM 9363 C C . SER A 1 1206 ? 27.295 12.600 -19.150 1.00 97.75 1206 SER A C 1
ATOM 9365 O O . SER A 1 1206 ? 28.188 11.911 -18.656 1.00 97.75 1206 SER A O 1
ATOM 9367 N N . LEU A 1 1207 ? 26.357 12.101 -19.952 1.00 98.44 1207 LEU A N 1
ATOM 9368 C CA . LEU A 1 1207 ? 26.447 10.775 -20.551 1.00 98.44 1207 LEU A CA 1
ATOM 9369 C C . LEU A 1 1207 ? 27.127 10.900 -21.916 1.00 98.44 1207 LEU A C 1
ATOM 9371 O O . LEU A 1 1207 ? 26.599 11.541 -22.827 1.00 98.44 1207 LEU A O 1
ATOM 9375 N N . GLU A 1 1208 ? 28.298 10.282 -22.045 1.00 98.25 1208 GLU A N 1
ATOM 9376 C CA . GLU A 1 1208 ? 29.079 10.215 -23.276 1.00 98.25 1208 GLU A CA 1
ATOM 9377 C C . GLU A 1 1208 ? 29.159 8.769 -23.774 1.00 98.25 1208 GLU A C 1
ATOM 9379 O O . GLU A 1 1208 ? 29.779 7.926 -23.127 1.00 98.25 1208 GLU A O 1
ATOM 9384 N N . ILE A 1 1209 ? 28.582 8.481 -24.944 1.00 97.88 1209 ILE A N 1
ATOM 9385 C CA . ILE A 1 1209 ? 28.685 7.171 -25.603 1.00 97.88 1209 ILE A CA 1
ATOM 9386 C C . ILE A 1 1209 ? 29.521 7.318 -26.869 1.00 97.88 1209 ILE A C 1
ATOM 9388 O O . ILE A 1 1209 ? 29.185 8.070 -27.787 1.00 97.88 1209 ILE A O 1
ATOM 9392 N N . ASN A 1 1210 ? 30.625 6.579 -26.915 1.00 96.00 1210 ASN A N 1
ATOM 9393 C CA . ASN A 1 1210 ? 31.670 6.710 -27.917 1.00 96.00 1210 ASN A CA 1
ATOM 9394 C C . ASN A 1 1210 ? 31.887 5.401 -28.680 1.00 96.00 1210 ASN A C 1
ATOM 9396 O O . ASN A 1 1210 ? 31.872 4.311 -28.114 1.00 96.00 1210 ASN A O 1
ATOM 9400 N N . THR A 1 1211 ? 32.197 5.515 -29.965 1.00 92.25 1211 THR A N 1
ATOM 9401 C CA . THR A 1 1211 ? 32.861 4.445 -30.723 1.00 92.25 1211 THR A CA 1
ATOM 9402 C C . THR A 1 1211 ? 34.378 4.608 -30.624 1.00 92.25 1211 THR A C 1
ATOM 9404 O O . THR A 1 1211 ? 34.879 5.594 -30.082 1.00 92.25 1211 THR A O 1
ATOM 9407 N N . ALA A 1 1212 ? 35.143 3.685 -31.213 1.00 82.44 1212 ALA A N 1
ATOM 9408 C CA . ALA A 1 1212 ? 36.591 3.857 -31.354 1.00 82.44 1212 ALA A CA 1
ATOM 9409 C C . ALA A 1 1212 ? 36.985 5.085 -32.207 1.00 82.44 1212 ALA A C 1
ATOM 9411 O O . ALA A 1 1212 ? 38.117 5.555 -32.108 1.00 82.44 1212 ALA A O 1
ATOM 9412 N N . ALA A 1 1213 ? 36.082 5.587 -33.060 1.00 81.56 1213 ALA A N 1
ATOM 9413 C CA . ALA A 1 1213 ? 36.368 6.658 -34.014 1.00 81.56 1213 ALA A CA 1
ATOM 9414 C C . ALA A 1 1213 ? 35.857 8.038 -33.567 1.00 81.56 1213 ALA A C 1
ATOM 9416 O O . ALA A 1 1213 ? 36.516 9.039 -33.846 1.00 81.56 1213 ALA A O 1
ATOM 9417 N N . GLN A 1 1214 ? 34.696 8.104 -32.905 1.00 87.38 1214 GLN A N 1
ATOM 9418 C CA . GLN A 1 1214 ? 34.027 9.362 -32.546 1.00 87.38 1214 GLN A CA 1
ATOM 9419 C C . GLN A 1 1214 ? 32.927 9.191 -31.487 1.00 87.38 1214 GLN A C 1
ATOM 9421 O O . GLN A 1 1214 ? 32.493 8.071 -31.207 1.00 87.38 1214 GLN A O 1
ATOM 9426 N N . SER A 1 1215 ? 32.468 10.317 -30.935 1.00 92.75 1215 SER A N 1
ATOM 9427 C CA . SER A 1 1215 ? 31.356 10.401 -29.980 1.00 92.75 1215 SER A CA 1
ATOM 9428 C C . SER A 1 1215 ? 30.004 10.376 -30.698 1.00 92.75 1215 SER A C 1
ATOM 9430 O O . SER A 1 1215 ? 29.826 11.116 -31.663 1.00 92.75 1215 SER A O 1
ATOM 9432 N N . LEU A 1 1216 ? 29.082 9.522 -30.241 1.00 95.75 1216 LEU A N 1
ATOM 9433 C CA . LEU A 1 1216 ? 27.726 9.378 -30.791 1.00 95.75 1216 LEU A CA 1
ATOM 9434 C C . LEU A 1 1216 ? 26.703 10.170 -29.974 1.00 95.75 1216 LEU A C 1
ATOM 9436 O O . LEU A 1 1216 ? 25.870 10.881 -30.532 1.00 95.75 1216 LEU A O 1
ATOM 9440 N N . ILE A 1 1217 ? 26.776 10.043 -28.648 1.00 97.44 1217 ILE A N 1
ATOM 9441 C CA . ILE A 1 1217 ? 25.921 10.751 -27.694 1.00 97.44 1217 ILE A CA 1
ATOM 9442 C C . ILE A 1 1217 ? 26.832 11.501 -26.739 1.00 97.44 1217 ILE A C 1
ATOM 9444 O O . ILE A 1 1217 ? 27.768 10.932 -26.186 1.00 97.44 1217 ILE A O 1
ATOM 9448 N N . ASN A 1 1218 ? 26.537 12.780 -26.555 1.00 96.75 1218 ASN A N 1
ATOM 9449 C CA . ASN A 1 1218 ? 27.052 13.592 -25.465 1.00 96.75 1218 ASN A CA 1
ATOM 9450 C C . ASN A 1 1218 ? 25.907 14.497 -25.019 1.00 96.75 1218 ASN A C 1
ATOM 9452 O O . ASN A 1 1218 ? 25.416 15.308 -25.813 1.00 96.75 1218 ASN A O 1
ATOM 9456 N N . ILE A 1 1219 ? 25.430 14.292 -23.797 1.00 97.50 1219 ILE A N 1
ATOM 9457 C CA . ILE A 1 1219 ? 24.313 15.041 -23.233 1.00 97.50 1219 ILE A CA 1
ATOM 9458 C C . ILE A 1 1219 ? 24.535 15.283 -21.744 1.00 97.50 1219 ILE A C 1
ATOM 9460 O O . ILE A 1 1219 ? 24.997 14.396 -21.027 1.00 97.50 1219 ILE A O 1
ATOM 9464 N N . ASP A 1 1220 ? 24.244 16.497 -21.284 1.00 97.19 1220 ASP A N 1
ATOM 9465 C CA . ASP A 1 1220 ? 24.344 16.844 -19.872 1.00 97.19 1220 ASP A CA 1
ATOM 9466 C C . ASP A 1 1220 ? 23.224 16.202 -19.047 1.00 97.19 1220 ASP A C 1
ATOM 9468 O O . ASP A 1 1220 ? 22.110 15.963 -19.519 1.00 97.19 1220 ASP A O 1
ATOM 9472 N N . LEU A 1 1221 ? 23.550 15.930 -17.787 1.00 96.81 1221 LEU A N 1
ATOM 9473 C CA . LEU A 1 1221 ? 22.648 15.290 -16.845 1.00 96.81 1221 LEU A CA 1
ATOM 9474 C C . LEU A 1 1221 ? 21.388 16.124 -16.581 1.00 96.81 1221 LEU A C 1
ATOM 9476 O O . LEU A 1 1221 ? 20.299 15.560 -16.548 1.00 96.81 1221 LEU A O 1
ATOM 9480 N N . ASP A 1 1222 ? 21.514 17.449 -16.457 1.00 95.69 1222 ASP A N 1
ATOM 9481 C CA . ASP A 1 1222 ? 20.386 18.344 -16.160 1.00 95.69 1222 ASP A CA 1
ATOM 9482 C C . ASP A 1 1222 ? 19.291 18.239 -17.233 1.00 95.69 1222 ASP A C 1
ATOM 9484 O O . ASP A 1 1222 ? 18.107 18.134 -16.911 1.00 95.69 1222 ASP A O 1
ATOM 9488 N N . SER A 1 1223 ? 19.682 18.198 -18.511 1.00 96.50 1223 SER A N 1
ATOM 9489 C CA . SER A 1 1223 ? 18.757 18.026 -19.636 1.00 96.50 1223 SER A CA 1
ATOM 9490 C C . SER A 1 1223 ? 18.047 16.670 -19.613 1.00 96.50 1223 SER A C 1
ATOM 9492 O O . SER A 1 1223 ? 16.846 16.602 -19.890 1.00 96.50 1223 SER A O 1
ATOM 9494 N N . MET A 1 1224 ? 18.761 15.590 -19.271 1.00 97.94 1224 MET A N 1
ATOM 9495 C CA . MET A 1 1224 ? 18.158 14.258 -19.127 1.00 97.94 1224 MET A CA 1
ATOM 9496 C C . MET A 1 1224 ? 17.181 14.212 -17.946 1.00 97.94 1224 MET A C 1
ATOM 9498 O O . MET A 1 1224 ? 16.049 13.763 -18.118 1.00 97.94 1224 MET A O 1
ATOM 9502 N N . VAL A 1 1225 ? 17.587 14.727 -16.780 1.00 96.38 1225 VAL A N 1
ATOM 9503 C CA . VAL A 1 1225 ? 16.776 14.769 -15.553 1.00 96.38 1225 VAL A CA 1
ATOM 9504 C C . VAL A 1 1225 ? 15.498 15.578 -15.773 1.00 96.38 1225 VAL A C 1
ATOM 9506 O O . VAL A 1 1225 ? 14.413 15.073 -15.496 1.00 96.38 1225 VAL A O 1
ATOM 9509 N N . ASP A 1 1226 ? 15.585 16.797 -16.316 1.00 94.12 1226 ASP A N 1
ATOM 9510 C CA . ASP A 1 1226 ? 14.399 17.630 -16.569 1.00 94.12 1226 ASP A CA 1
ATOM 9511 C C . ASP A 1 1226 ? 13.429 16.957 -17.549 1.00 94.12 1226 ASP A C 1
ATOM 9513 O O . ASP A 1 1226 ? 12.209 16.953 -17.341 1.00 94.12 1226 ASP A O 1
ATOM 9517 N N . THR A 1 1227 ? 13.965 16.336 -18.602 1.00 97.25 1227 THR A N 1
ATOM 9518 C CA . THR A 1 1227 ? 13.161 15.640 -19.610 1.00 97.25 1227 THR A CA 1
ATOM 9519 C C . THR A 1 1227 ? 12.441 14.435 -19.011 1.00 97.25 1227 THR A C 1
ATOM 9521 O O . THR A 1 1227 ? 11.220 14.350 -19.152 1.00 97.25 1227 THR A O 1
ATOM 9524 N N . TRP A 1 1228 ? 13.173 13.567 -18.308 1.00 97.19 1228 TRP A N 1
ATOM 9525 C CA . TRP A 1 1228 ? 12.680 12.310 -17.742 1.00 97.19 1228 TRP A CA 1
ATOM 9526 C C . TRP A 1 1228 ? 11.764 12.512 -16.526 1.00 97.19 1228 TRP A C 1
ATOM 9528 O O . TRP A 1 1228 ? 10.712 11.880 -16.433 1.00 97.19 1228 TRP A O 1
ATOM 9538 N N . GLU A 1 1229 ? 12.101 13.414 -15.595 1.00 91.62 1229 GLU A N 1
ATOM 9539 C CA . GLU A 1 1229 ? 11.310 13.615 -14.369 1.00 91.62 1229 GLU A CA 1
ATOM 9540 C C . GLU A 1 1229 ? 9.966 14.305 -14.621 1.00 91.62 1229 GLU A C 1
ATOM 9542 O O . GLU A 1 1229 ? 8.985 14.029 -13.924 1.00 91.62 1229 GLU A O 1
ATOM 9547 N N . SER A 1 1230 ? 9.900 15.223 -15.590 1.00 88.75 1230 SER A N 1
ATOM 9548 C CA . SER A 1 1230 ? 8.714 16.067 -15.781 1.00 88.75 1230 SER A CA 1
ATOM 9549 C C . SER A 1 1230 ? 7.780 15.613 -16.909 1.00 88.75 1230 SER A C 1
ATOM 9551 O O . SER A 1 1230 ? 6.701 16.189 -17.061 1.00 88.75 1230 SER A O 1
ATOM 9553 N N . ALA A 1 1231 ? 8.115 14.551 -17.652 1.00 94.75 1231 ALA A N 1
ATOM 9554 C CA . ALA A 1 1231 ? 7.353 14.070 -18.810 1.00 94.75 1231 ALA A CA 1
ATOM 9555 C C . ALA A 1 1231 ? 5.855 13.829 -18.535 1.00 94.75 1231 ALA A C 1
ATOM 9557 O O . ALA A 1 1231 ? 5.001 14.291 -19.300 1.00 94.75 1231 ALA A O 1
ATOM 9558 N N . ILE A 1 1232 ? 5.523 13.136 -17.437 1.00 91.81 1232 ILE A N 1
ATOM 9559 C CA . ILE A 1 1232 ? 4.131 12.872 -17.031 1.00 91.81 1232 ILE A CA 1
ATOM 9560 C C . ILE A 1 1232 ? 3.462 14.172 -16.569 1.00 91.81 1232 ILE A C 1
ATOM 9562 O O . ILE A 1 1232 ? 2.381 14.518 -17.042 1.00 91.81 1232 ILE A O 1
ATOM 9566 N N . ALA A 1 1233 ? 4.121 14.938 -15.693 1.00 83.62 1233 ALA A N 1
ATOM 9567 C CA . ALA A 1 1233 ? 3.568 16.174 -15.141 1.00 83.62 1233 ALA A CA 1
ATOM 9568 C C . ALA A 1 1233 ? 3.249 17.216 -16.232 1.00 83.62 1233 ALA A C 1
ATOM 9570 O O . ALA A 1 1233 ? 2.188 17.840 -16.193 1.00 83.62 1233 ALA A O 1
ATOM 9571 N N . ARG A 1 1234 ? 4.121 17.369 -17.241 1.00 90.25 1234 ARG A N 1
ATOM 9572 C CA . ARG A 1 1234 ? 3.899 18.260 -18.396 1.00 90.25 1234 ARG A CA 1
ATOM 9573 C C . ARG A 1 1234 ? 2.660 17.882 -19.199 1.00 90.25 1234 ARG A C 1
ATOM 9575 O O . ARG A 1 1234 ? 1.983 18.774 -19.695 1.00 90.25 1234 ARG A O 1
ATOM 9582 N N . ARG A 1 1235 ? 2.364 16.586 -19.322 1.00 92.38 1235 ARG A N 1
ATOM 9583 C CA . ARG A 1 1235 ? 1.194 16.089 -20.058 1.00 92.38 1235 ARG A CA 1
ATOM 9584 C C . ARG A 1 1235 ? -0.096 16.200 -19.258 1.00 92.38 1235 ARG A C 1
ATOM 9586 O O . ARG A 1 1235 ? -1.156 16.192 -19.866 1.00 92.38 1235 ARG A O 1
ATOM 9593 N N . LEU A 1 1236 ? -0.052 16.298 -17.930 1.00 81.88 1236 LEU A N 1
ATOM 9594 C CA . LEU A 1 1236 ? -1.258 16.428 -17.100 1.00 81.88 1236 LEU A CA 1
ATOM 9595 C C . LEU A 1 1236 ? -1.731 17.869 -16.907 1.00 81.88 1236 LEU A C 1
ATOM 9597 O O . LEU A 1 1236 ? -2.933 18.084 -16.743 1.00 81.88 1236 LEU A O 1
ATOM 9601 N N . ASN A 1 1237 ? -0.798 18.820 -16.937 1.00 65.25 1237 ASN A N 1
ATOM 9602 C CA . ASN A 1 1237 ? -1.097 20.253 -16.983 1.00 65.25 1237 ASN A CA 1
ATOM 9603 C C . ASN A 1 1237 ? -1.694 20.658 -18.339 1.00 65.25 1237 ASN A C 1
ATOM 9605 O O . ASN A 1 1237 ? -2.399 21.693 -18.360 1.00 65.25 1237 ASN A O 1
#

Secondary structure (DSSP, 8-state):
---SS-HHHHHHTT--HHHHHHHHHHHTS---HHHHHHHHHHTSHHHH-TTTHHHHTTS----TTEEE-BTBSSEEEEEETTEEEEEEEEE-HHHHHHSHHHHHHHHHHHHHHHHHHTTEEEEEEEEEEEE--TTSHHHHHHHHHHHHHHHTT---EETTSEEEEE-SS-EEEEEHHHHHHHHHTT-S-SEEE--TT-EEEEEETTTTEEEEEEEEEEEEEEEEEEEEEEETTS-EEEE-TT-EEEEEETTEEEEEETTT--TT-EEEEE--PPSS----PPEETTTTSPS--TTEEEEPPGGGGG---HHHHHHHHHH---HHHHHHHHHHTEEEHHHHHHHGGGS---GGG-EEEESSSS---EESEE---HHHHHHHHHHHHHEEEEEETTEEEEEEEEETT-HHHHHHHHHHHHHTTPPPEEEE-SSEEEEEEE-HHHHHIIIIIS---SSGGG----GGGGGS-HHHHHHHHHHHHHHHEEEEE-TTSS-EEEEEEES-HHHHHHHHHHHHHTT---EEEEEPP-EEEETTEEEEPPPEEEEEE--HHHHHTTTTTS-HHHHHHHHHHHHT---SSS-S-SEEEETTEEEEEEEEEEEEEEEEEEEEEEEETTT-EEE-GGGBEEE------EEEEEEEE-GGGSSS-EEEEEEEEEESSSSPP-S---STTPEEEEEES-B-S-STTHHHHTTS-B-GGGGGGGGGS----HHHHHHHHHHHHHHHHTT-EEEEEE--TTHHHHHHHHHHHHHTSEEEEEGGGS-BSSTT--HHHHHH---SSEEEEEEPTT-HHHHHHHHHHTT-EEEEEEEEESSSEEEEEETTEEEEEEEHHHHTTS-----PPPPSS--HHHHHHHT--GGGSPPEETTEETTEEHHHHHHHHHTSTTTS-THHHHTSS---GGG-EEE-TTSSSSEEEE---TTS-GGG---EEEEEEE--HHHHHH-HHHHHHHHHHHHHHHHHHTTPEEEEEEEEEE-S-TTSHHHHHHHHHHHHHHHHHHHHHT--EEEEEEE---EEE-TTS-EEEPPPEEEEEEEEEES-TTS---SS--STT-EEEEES----B-TT-HHHHHHH----SPPPPP-HHHHHHHHHHHHHHHHTT--SEEEE--TTHHHHHHHHHHHHHT--EEEEPPP-SS-HHHHHH-B-SS-EEEEE-GGGHHHHHHHHHHHSTTSEEEEEEE-TTEEEEE-SS-EEEEEEHHHHHHHHHHHHHHHH-

Sequence (1237 aa):
MSAPFTPEEIASEGLKPSEYEDIVQRLGRHPNRAELGMFGVMWSEHCCYKNSRPLLSQFPTTGERILVGPGENAGVVDFGDGLQVAFKIESHNHPSAIEPFQGAATGVGGILRDIFTMGARPIAILNSLRFGNLDNPHTKRIFQGVVEGISHYGNCLIAEETLIWRDDEGVHFDTIGNFVEKHLLHTNENTLELGTSIETLSFNQETQESTWQPIRRIYKRFTNQLITLKTALGRKITVTADHPQLVAENGQWQTKDAKDLKQGDLIPLLLNLPTGQEKTEDLNLISLLKDGFDDVYIDFPDHWCELHTESLKTKLKEIEPNSEPRHRYLKQGYLPINLYRQLESLVNVELSELRIYRRSGKANYMKAVLKIDEGFARLLGYYLSEGCVSQNGNTYKIIFTFGLHEKEYVEDVINLMEKLGLRACVEKRKSTFAVCTTSWLLGYLLKEVWQCGDKAPFKAFPDCFFNWSPALQEEGLKGLLRGDGSLTTKTSGSHAKIGFATTSQKLFEQTTLLLQNLGVVPYIYRKPAQVCSIEGRECQSLPLWQLEINNVDNLAKFVKVFSEERNQQLASALEKYQGNKHSFPRYHVSNQVAFVKIKDIEIQKVENYPVYDIEVDNTHLFVTTSGIITHNCIGVPTVGGEVYFNSAYKGNPLVNAMAIGLMETETIVKSGASGVGNPVLYVGSTTGRDGMGGASFASAELTDDSMDDRPAVQVGDPFLEKSLVEACLEAFKTGAVVAAQDMGAAGITCSTSEMAAKGGLGIELDLDKIPARETGMIPYEYLLSESQERMLFVAQKGREQELIDIFERWGLHAVVAGEVIEEQIVRILHQGSIAAEVPSTALADNTPVYHHELLSEAPEYAQKAWAWNEAKLPECDENGVKDQKWSEVLLTLLDQPTIASKRWIYRQYDHQVQNNTVMLPGGADAAIVRVRPVNGKPELAKTGIAATTDCNPRYVYLDPHLGASLAVAEAARNLSCVGAEPIAVTDNLNFGSPEKPIGYWQLHHACSGISEACRQFETPVTGGNVSLYNETVDSEGNPQPIYPTPVIGMVGLIPDITKIAGQGWQQEGDLIYFLGAFNPSLGASEYLATIHDTIAGKPPTLNFDLEKAVQKACREGIRHGLVNSAHDCAEGGFTVALAECCIGGNLGAVVHLPTFDGRFDTALFGELASAIIVSVSPDNKEAWEQFLADNLPNNWQEIGTVKGNSLEINTAAQSLINIDLDSMVDTWESAIARRLN

Radius of gyration: 36.99 Å; chains: 1; bounding box: 84×93×114 Å

Foldseek 3Di:
DPQPDDPVLLVVLVHDPVRQVVQCVQVVHHFDPQVSNLQSQLQFCFNAVQACVVLLVLFFFDDPFWPFFAQFLWTWGHLDPLWIKTKFKDWQFLLLLQQVQQSLLQQQLSRCCSRLQQLFHFFAKFWAWEFADLLDPSRLVSVVNNLNNQLLQAWFFAQQWWWFKDAPFFIDTDGLNCVQCVVCVVDPDQKDFDDQRMWTFFAFPVVRAIDTFGFGMKGKAFDQKKKWFAFPLGDIGITHQSFWAWWDDPNDIDIDGSVPDDFFTWFKFFQAHDDDQADQFWDQLLVLDDPDQQQKKKAAPPCLLVLQDPVLLVQLCVVPVDPPVSVCCSVRRMDGSVSCVSCVVPSPDDQQRIWMFGPDPDTQIFRSTHGLDLLVLLLLLQCLQFWAWDDDPQKIKIKGKAFPVQVVLVVSNQVSCVVRVWHWDWDDDPGIIIIITIGRSVSCCCCPRQNCDRDQQRHAGRRHQVSHDLSSLLSNLLSNCQRQWDWDDDPPAQWIKIKGKTNHLRRLQVNLNNLSNVVFHWRWDKACWDFDADPNDTDIDHIMIMTMGTALVSLVSCLPRYDPVSSVSSVVSSVRHPDDPPRDPCWDDDDRMTITGGRDMDMDGRDGRMGMFTQTPLRQWHAIGSRGIGGGRLFHFHFYYAYDYHNLCHSIMIIMMMIMTINQDSDTAGLADDDFFFFKKKKFDAFDQELQCVSVSLSAADEPCCSVCSRNSAGDDSLSSSLLSVLSSVVVVVVQFNHKDAQAAQGQSSSQLSNLVNNVWHKEFEPVFGGHPDPPDDSSSRRGTRHPTMMMTGGHPPCLVVSQVSRVSSVMHMTRGITIHHQQWYFYHYPRDTPGIRRSCDSRPVHHHDDDDADPDADPVLVVQAPDDCVPAAAADLQGGPPDAPQRLLLLLLLRPNLFDPCVSSSSTGNQGVNQFLDHYLFALWTKGFDDNPPGDSVPGFKIKTKYKFFDLLQLLNQVQQRLLLRLLSRCLRCLQFLFQWAAKEKEWAFAACVDNNRVNSSSNNSNNNSVNCVLSVHGHRYYGYRYNQWHADPVRHISMRRTTIMIMIMTMRRGSVLTATLADADFFWWKKKFFAQDFDPAQAPSCCRVVVDRGHHAADDDSVLSVLLSVLSSVCSVVVFFHGKDFAAHQGDQSSQLSRCLSHVFEWAWEQPDDDDHPSRSRRGGHRNIMMTTGHPVSVVVSVVSCCVRPNPRMDRTTTTHDQWYWYAYPVGTRDTGGSVSSNCSRHCSSVVSSD